Protein 3B46 (pdb70)

Solvent-accessible surface area: 30870 Å² total

Structure (mmCIF, N/CA/C/O backbone):
data_3B46
#
_entry.id   3B46
#
_cell.length_a   55.780
_cell.length_b   66.520
_cell.length_c   115.200
_cell.angle_alpha   90.00
_cell.angle_beta   90.75
_cell.angle_gamma   90.00
#
_symmetry.space_group_name_H-M   'P 1 21 1'
#
loop_
_entity.id
_entity.type
_entity.pdbx_description
1 polymer 'Aminotransferase BNA3'
2 water water
#
loop_
_atom_site.group_PDB
_atom_site.id
_atom_site.type_symbol
_atom_site.label_atom_id
_atom_site.label_alt_id
_atom_site.label_comp_id
_atom_site.label_asym_id
_atom_site.label_entity_id
_atom_site.label_seq_id
_atom_site.pdbx_PDB_ins_code
_atom_site.Cartn_x
_atom_site.Cartn_y
_atom_site.Cartn_z
_atom_site.occupancy
_atom_site.B_iso_or_equiv
_atom_site.auth_seq_id
_atom_site.auth_comp_id
_atom_site.auth_asym_id
_atom_site.auth_atom_id
_atom_site.pdbx_PDB_model_num
ATOM 1 N N . PRO A 1 21 ? 11.109 -1.504 -23.480 1.00 60.50 18 PRO A N 1
ATOM 2 C CA . PRO A 1 21 ? 10.419 -0.379 -22.806 1.00 59.83 18 PRO A CA 1
ATOM 3 C C . PRO A 1 21 ? 9.665 -0.871 -21.574 1.00 59.90 18 PRO A C 1
ATOM 4 O O . PRO A 1 21 ? 9.379 -2.063 -21.441 1.00 60.25 18 PRO A O 1
ATOM 8 N N . LYS A 1 22 ? 9.329 0.055 -20.683 1.00 58.48 19 LYS A N 1
ATOM 9 C CA . LYS A 1 22 ? 8.612 -0.285 -19.464 1.00 56.42 19 LYS A CA 1
ATOM 10 C C . LYS A 1 22 ? 7.119 -0.056 -19.640 1.00 53.66 19 LYS A C 1
ATOM 11 O O . LYS A 1 22 ? 6.567 0.941 -19.166 1.00 52.61 19 LYS A O 1
ATOM 17 N N . VAL A 1 23 ? 6.462 -0.982 -20.325 1.00 50.04 20 VAL A N 1
ATOM 18 C CA . VAL A 1 23 ? 5.038 -0.838 -20.528 1.00 46.52 20 VAL A CA 1
ATOM 19 C C . VAL A 1 23 ? 4.288 -1.366 -19.326 1.00 44.26 20 VAL A C 1
ATOM 20 O O . VAL A 1 23 ? 4.617 -2.414 -18.783 1.00 45.01 20 VAL A O 1
ATOM 24 N N . VAL A 1 24 ? 3.297 -0.616 -18.880 1.00 42.18 21 VAL A N 1
ATOM 25 C CA . VAL A 1 24 ? 2.481 -1.077 -17.774 1.00 41.84 21 VAL A CA 1
ATOM 26 C C . VAL A 1 24 ? 1.374 -1.881 -18.448 1.00 40.89 21 VAL A C 1
ATOM 27 O O . VAL A 1 24 ? 0.606 -1.327 -19.246 1.00 40.05 21 VAL A O 1
ATOM 31 N N . ALA A 1 25 ? 1.314 -3.183 -18.158 1.00 39.64 22 ALA A N 1
ATOM 32 C CA . ALA A 1 25 ? 0.285 -4.048 -18.742 1.00 39.78 22 ALA A CA 1
ATOM 33 C C . ALA A 1 25 ? -0.902 -4.126 -17.796 1.00 39.15 22 ALA A C 1
ATOM 34 O O . ALA A 1 25 ? -0.895 -3.490 -16.740 1.00 39.82 22 ALA A O 1
ATOM 36 N N . ASN A 1 26 ? -1.933 -4.876 -18.184 1.00 39.47 23 ASN A N 1
ATOM 37 C CA . ASN A 1 26 ? -3.116 -5.037 -17.344 1.00 40.38 23 ASN A CA 1
ATOM 38 C C . ASN A 1 26 ? -2.602 -5.608 -16.008 1.00 42.09 23 ASN A C 1
ATOM 39 O O . ASN A 1 26 ? -1.790 -6.555 -15.986 1.00 40.07 23 ASN A O 1
ATOM 44 N N . LYS A 1 27 ? -3.054 -5.009 -14.908 1.00 43.84 24 LYS A N 1
ATOM 45 C CA . LYS A 1 27 ? -2.651 -5.434 -13.563 1.00 45.60 24 LYS A CA 1
ATOM 46 C C . LYS A 1 27 ? -3.125 -6.844 -13.273 1.00 44.84 24 LYS A C 1
ATOM 47 O O . LYS A 1 27 ? -2.516 -7.580 -12.484 1.00 42.69 24 LYS A O 1
ATOM 53 N N . TYR A 1 28 ? -4.219 -7.221 -13.919 1.00 44.42 25 TYR A N 1
ATOM 54 C CA . TYR A 1 28 ? -4.770 -8.546 -13.725 1.00 43.91 25 TYR A CA 1
ATOM 55 C C . TYR A 1 28 ? -3.769 -9.628 -14.106 1.00 42.88 25 TYR A C 1
ATOM 56 O O . TYR A 1 28 ? -3.750 -10.686 -13.502 1.00 44.55 25 TYR A O 1
ATOM 65 N N . PHE A 1 29 ? -2.937 -9.361 -15.101 1.00 43.73 26 PHE A N 1
ATOM 66 C CA . PHE A 1 29 ? -1.930 -10.330 -15.534 1.00 45.48 26 PHE A CA 1
ATOM 67 C C . PHE A 1 29 ? -0.587 -10.170 -14.832 1.00 47.15 26 PHE A C 1
ATOM 68 O O . PHE A 1 29 ? 0.062 -11.162 -14.488 1.00 48.12 26 PHE A O 1
ATOM 76 N N . THR A 1 30 ? -0.167 -8.928 -14.611 1.00 47.85 27 THR A N 1
ATOM 77 C CA . THR A 1 30 ? 1.105 -8.680 -13.939 1.00 49.73 27 THR A CA 1
ATOM 78 C C . THR A 1 30 ? 1.074 -9.022 -12.439 1.00 51.86 27 THR A C 1
ATOM 79 O O . THR A 1 30 ? 2.099 -9.368 -11.861 1.00 52.40 27 THR A O 1
ATOM 83 N N . SER A 1 31 ? -0.096 -8.938 -11.807 1.00 53.86 28 SER A N 1
ATOM 84 C CA . SER A 1 31 ? -0.190 -9.236 -10.382 1.00 56.12 28 SER A CA 1
ATOM 85 C C . SER A 1 31 ? -0.426 -10.717 -10.065 1.00 57.90 28 SER A C 1
ATOM 86 O O . SER A 1 31 ? -0.311 -11.129 -8.912 1.00 59.37 28 SER A O 1
ATOM 89 N N . ASN A 1 32 ? -0.743 -11.515 -11.084 1.00 58.54 29 ASN A N 1
ATOM 90 C CA . ASN A 1 32 ? -0.977 -12.953 -10.912 1.00 59.26 29 ASN A CA 1
ATOM 91 C C . ASN A 1 32 ? 0.099 -13.718 -11.698 1.00 59.20 29 ASN A C 1
ATOM 92 O O . ASN A 1 32 ? -0.129 -14.190 -12.809 1.00 58.64 29 ASN A O 1
ATOM 97 N N . THR A 1 33 ? 1.271 -13.834 -11.083 1.00 59.44 30 THR A N 1
ATOM 98 C CA . THR A 1 33 ? 2.449 -14.468 -11.677 1.00 60.34 30 THR A CA 1
ATOM 99 C C . THR A 1 33 ? 2.679 -15.965 -11.393 1.00 59.27 30 THR A C 1
ATOM 100 O O . THR A 1 33 ? 3.493 -16.603 -12.063 1.00 58.19 30 THR A O 1
ATOM 104 N N . ALA A 1 34 ? 1.955 -16.518 -10.427 1.00 58.88 31 ALA A N 1
ATOM 105 C CA . ALA A 1 34 ? 2.133 -17.913 -10.041 1.00 58.18 31 ALA A CA 1
ATOM 106 C C . ALA A 1 34 ? 1.848 -18.966 -11.097 1.00 57.47 31 ALA A C 1
ATOM 107 O O . ALA A 1 34 ? 0.848 -18.914 -11.828 1.00 57.30 31 ALA A O 1
ATOM 109 N N . LYS A 1 35 ? 2.727 -19.973 -11.145 1.00 56.39 32 LYS A N 1
ATOM 110 C CA . LYS A 1 35 ? 2.526 -21.059 -12.080 1.00 56.66 32 LYS A CA 1
ATOM 111 C C . LYS A 1 35 ? 1.211 -21.720 -11.658 1.00 56.00 32 LYS A C 1
ATOM 112 O O . LYS A 1 35 ? 0.842 -21.729 -10.477 1.00 57.30 32 LYS A O 1
ATOM 118 N N . ASP A 1 36 ? 0.482 -22.238 -12.639 1.00 54.48 33 ASP A N 1
ATOM 119 C CA . ASP A 1 36 ? -0.777 -22.928 -12.388 1.00 52.71 33 ASP A CA 1
ATOM 120 C C . ASP A 1 36 ? -0.490 -24.439 -12.307 1.00 51.41 33 ASP A C 1
ATOM 121 O O . ASP A 1 36 ? 0.649 -24.877 -12.495 1.00 49.19 33 ASP A O 1
ATOM 126 N N . VAL A 1 37 ? -1.530 -25.239 -12.080 1.00 51.51 34 VAL A N 1
ATOM 127 C CA . VAL A 1 37 ? -1.339 -26.687 -11.957 1.00 51.17 34 VAL A CA 1
ATOM 128 C C . VAL A 1 37 ? -0.852 -27.421 -13.212 1.00 50.91 34 VAL A C 1
ATOM 129 O O . VAL A 1 37 ? -0.200 -28.454 -13.099 1.00 49.42 34 VAL A O 1
ATOM 133 N N . TRP A 1 38 ? -1.161 -26.908 -14.401 1.00 50.53 35 TRP A N 1
ATOM 134 C CA . TRP A 1 38 ? -0.733 -27.575 -15.630 1.00 50.97 35 TRP A CA 1
ATOM 135 C C . TRP A 1 38 ? 0.749 -27.334 -15.817 1.00 51.04 35 TRP A C 1
ATOM 136 O O . TRP A 1 38 ? 1.526 -28.252 -16.076 1.00 50.54 35 TRP A O 1
ATOM 147 N N . SER A 1 39 ? 1.128 -26.079 -15.654 1.00 51.19 36 SER A N 1
ATOM 148 C CA . SER A 1 39 ? 2.505 -25.665 -15.788 1.00 52.58 36 SER A CA 1
ATOM 149 C C . SER A 1 39 ? 3.403 -26.395 -14.791 1.00 53.12 36 SER A C 1
ATOM 150 O O . SER A 1 39 ? 4.501 -26.834 -15.136 1.00 53.10 36 SER A O 1
ATOM 153 N N . LEU A 1 40 ? 2.941 -26.514 -13.550 1.00 52.67 37 LEU A N 1
ATOM 154 C CA . LEU A 1 40 ? 3.725 -27.190 -12.522 1.00 51.88 37 LEU A CA 1
ATOM 155 C C . LEU A 1 40 ? 3.770 -28.700 -12.753 1.00 51.58 37 LEU A C 1
ATOM 156 O O . LEU A 1 40 ? 4.814 -29.339 -12.578 1.00 49.83 37 LEU A O 1
ATOM 161 N N . THR A 1 41 ? 2.627 -29.264 -13.136 1.00 50.74 38 THR A N 1
ATOM 162 C CA . THR A 1 41 ? 2.527 -30.692 -13.396 1.00 51.49 38 THR A CA 1
ATOM 163 C C . THR A 1 41 ? 3.354 -31.080 -14.624 1.00 53.27 38 THR A C 1
ATOM 164 O O . THR A 1 41 ? 3.927 -32.164 -14.669 1.00 53.43 38 THR A O 1
ATOM 168 N N . ASN A 1 42 ? 3.429 -30.195 -15.615 1.00 56.19 39 ASN A N 1
ATOM 169 C CA . ASN A 1 42 ? 4.206 -30.499 -16.812 1.00 58.27 39 ASN A CA 1
ATOM 170 C C . ASN A 1 42 ? 5.696 -30.490 -16.532 1.00 59.56 39 ASN A C 1
ATOM 171 O O . ASN A 1 42 ? 6.443 -31.263 -17.125 1.00 60.07 39 ASN A O 1
ATOM 176 N N . GLU A 1 43 ? 6.127 -29.620 -15.626 1.00 60.51 40 GLU A N 1
ATOM 177 C CA . GLU A 1 43 ? 7.536 -29.544 -15.260 1.00 62.72 40 GLU A CA 1
ATOM 178 C C . GLU A 1 43 ? 7.952 -30.812 -14.536 1.00 63.40 40 GLU A C 1
ATOM 179 O O . GLU A 1 43 ? 8.980 -31.411 -14.845 1.00 63.22 40 GLU A O 1
ATOM 185 N N . ALA A 1 44 ? 7.152 -31.214 -13.555 1.00 64.01 41 ALA A N 1
ATOM 186 C CA . ALA A 1 44 ? 7.452 -32.416 -12.793 1.00 64.58 41 ALA A CA 1
ATOM 187 C C . ALA A 1 44 ? 7.547 -33.625 -13.719 1.00 65.09 41 ALA A C 1
ATOM 188 O O . ALA A 1 44 ? 8.512 -34.395 -13.641 1.00 64.86 41 ALA A O 1
ATOM 190 N N . ALA A 1 45 ? 6.538 -33.791 -14.573 1.00 66.61 42 ALA A N 1
ATOM 191 C CA . ALA A 1 45 ? 6.504 -34.869 -15.545 1.00 67.47 42 ALA A CA 1
ATOM 192 C C . ALA A 1 45 ? 7.776 -34.785 -16.333 1.00 68.07 42 ALA A C 1
ATOM 193 O O . ALA A 1 45 ? 8.518 -35.751 -16.459 1.00 68.29 42 ALA A O 1
ATOM 195 N N . ALA A 1 46 ? 8.023 -33.569 -16.874 1.00 68.88 43 ALA A N 1
ATOM 196 C CA . ALA A 1 46 ? 9.172 -33.217 -17.718 1.00 69.79 43 ALA A CA 1
ATOM 197 C C . ALA A 1 46 ? 10.437 -33.913 -17.202 1.00 70.66 43 ALA A C 1
ATOM 198 O O . ALA A 1 46 ? 11.076 -34.735 -17.892 1.00 70.54 43 ALA A O 1
ATOM 200 N N . LYS A 1 47 ? 10.714 -33.667 -15.941 1.00 71.93 44 LYS A N 1
ATOM 201 C CA . LYS A 1 47 ? 11.884 -34.161 -15.217 1.00 73.47 44 LYS A CA 1
ATOM 202 C C . LYS A 1 47 ? 11.797 -35.622 -14.729 1.00 73.84 44 LYS A C 1
ATOM 203 O O . LYS A 1 47 ? 12.802 -36.304 -14.715 1.00 73.82 44 LYS A O 1
ATOM 209 N N . ALA A 1 48 ? 10.640 -36.082 -14.264 1.00 74.43 45 ALA A N 1
ATOM 210 C CA . ALA A 1 48 ? 10.530 -37.447 -13.751 1.00 75.43 45 ALA A CA 1
ATOM 211 C C . ALA A 1 48 ? 10.892 -38.507 -14.785 1.00 76.04 45 ALA A C 1
ATOM 212 O O . ALA A 1 48 ? 11.148 -39.666 -14.453 1.00 76.76 45 ALA A O 1
ATOM 214 N N . ALA A 1 49 ? 10.884 -38.142 -16.059 1.00 76.23 46 ALA A N 1
ATOM 215 C CA . ALA A 1 49 ? 11.220 -39.100 -17.100 1.00 76.96 46 ALA A CA 1
ATOM 216 C C . ALA A 1 49 ? 12.709 -39.280 -16.920 1.00 77.38 46 ALA A C 1
ATOM 217 O O . ALA A 1 49 ? 13.490 -38.996 -17.816 1.00 77.73 46 ALA A O 1
ATOM 219 N N . ASN A 1 50 ? 13.094 -39.764 -15.738 1.00 77.88 47 ASN A N 1
ATOM 220 C CA . ASN A 1 50 ? 14.484 -39.936 -15.352 1.00 77.84 47 ASN A CA 1
ATOM 221 C C . ASN A 1 50 ? 14.668 -40.973 -14.240 1.00 77.32 47 ASN A C 1
ATOM 222 O O . ASN A 1 50 ? 14.622 -40.644 -13.054 1.00 76.95 47 ASN A O 1
ATOM 227 N N . ASN A 1 54 ? 12.434 -44.137 -13.659 1.00 75.98 51 ASN A N 1
ATOM 228 C CA . ASN A 1 54 ? 11.458 -43.962 -14.732 1.00 76.31 51 ASN A CA 1
ATOM 229 C C . ASN A 1 54 ? 12.044 -44.238 -16.119 1.00 76.27 51 ASN A C 1
ATOM 230 O O . ASN A 1 54 ? 11.326 -44.282 -17.125 1.00 75.92 51 ASN A O 1
ATOM 235 N N . GLN A 1 55 ? 13.356 -44.389 -16.200 1.00 76.31 52 GLN A N 1
ATOM 236 C CA . GLN A 1 55 ? 13.996 -44.669 -17.480 1.00 76.95 52 GLN A CA 1
ATOM 237 C C . GLN A 1 55 ? 13.544 -46.056 -17.821 1.00 75.86 52 GLN A C 1
ATOM 238 O O . GLN A 1 55 ? 13.363 -46.862 -16.922 1.00 76.14 52 GLN A O 1
ATOM 244 N N . GLY A 1 56 ? 13.305 -46.350 -19.087 1.00 74.53 53 GLY A N 1
ATOM 245 C CA . GLY A 1 56 ? 12.837 -47.672 -19.426 1.00 72.85 53 GLY A CA 1
ATOM 246 C C . GLY A 1 56 ? 11.337 -47.718 -19.318 1.00 71.57 53 GLY A C 1
ATOM 247 O O . GLY A 1 56 ? 10.710 -48.682 -19.767 1.00 71.78 53 GLY A O 1
ATOM 248 N N . ARG A 1 57 ? 10.763 -46.665 -18.750 1.00 69.73 54 ARG A N 1
ATOM 249 C CA . ARG A 1 57 ? 9.332 -46.593 -18.573 1.00 67.90 54 ARG A CA 1
ATOM 250 C C . ARG A 1 57 ? 8.816 -45.359 -19.303 1.00 66.05 54 ARG A C 1
ATOM 251 O O . ARG A 1 57 ? 9.534 -44.374 -19.464 1.00 66.07 54 ARG A O 1
ATOM 259 N N . GLU A 1 58 ? 7.581 -45.416 -19.778 1.00 63.77 55 GLU A N 1
ATOM 260 C CA . GLU A 1 58 ? 7.003 -44.277 -20.461 1.00 61.33 55 GLU A CA 1
ATOM 261 C C . GLU A 1 58 ? 6.038 -43.680 -19.464 1.00 57.91 55 GLU A C 1
ATOM 262 O O . GLU A 1 58 ? 5.359 -44.414 -18.748 1.00 57.25 55 GLU A O 1
ATOM 268 N N . LEU A 1 59 ? 5.983 -42.361 -19.378 1.00 54.14 56 LEU A N 1
ATOM 269 C CA . LEU A 1 59 ? 5.062 -41.760 -18.436 1.00 50.63 56 LEU A CA 1
ATOM 270 C C . LEU A 1 59 ? 3.642 -42.031 -18.914 1.00 48.45 56 LEU A C 1
ATOM 271 O O . LEU A 1 59 ? 3.373 -42.023 -20.112 1.00 49.80 56 LEU A O 1
ATOM 276 N N . ILE A 1 60 ? 2.749 -42.300 -17.970 1.00 44.95 57 ILE A N 1
ATOM 277 C CA . ILE A 1 60 ? 1.344 -42.545 -18.267 1.00 42.90 57 ILE A CA 1
ATOM 278 C C . ILE A 1 60 ? 0.580 -41.317 -17.776 1.00 41.60 57 ILE A C 1
ATOM 279 O O . ILE A 1 60 ? 0.491 -41.052 -16.575 1.00 41.70 57 ILE A O 1
ATOM 284 N N . ASN A 1 61 ? 0.029 -40.569 -18.721 1.00 39.80 58 ASN A N 1
ATOM 285 C CA . ASN A 1 61 ? -0.673 -39.336 -18.412 1.00 36.80 58 ASN A CA 1
ATOM 286 C C . ASN A 1 61 ? -2.188 -39.433 -18.361 1.00 36.30 58 ASN A C 1
ATOM 287 O O . ASN A 1 61 ? -2.848 -39.580 -19.393 1.00 35.33 58 ASN A O 1
ATOM 292 N N . LEU A 1 62 ? -2.726 -39.334 -17.153 1.00 34.09 59 LEU A N 1
ATOM 293 C CA . LEU A 1 62 ? -4.164 -39.336 -16.932 1.00 33.72 59 LEU A CA 1
ATOM 294 C C . LEU A 1 62 ? -4.542 -37.944 -16.415 1.00 33.22 59 LEU A C 1
ATOM 295 O O . LEU A 1 62 ? -5.628 -37.732 -15.863 1.00 33.72 59 LEU A O 1
ATOM 300 N N . GLY A 1 63 ? -3.633 -36.994 -16.629 1.00 33.62 60 GLY A N 1
ATOM 301 C CA . GLY A 1 63 ? -3.865 -35.617 -16.224 1.00 32.87 60 GLY A CA 1
ATOM 302 C C . GLY A 1 63 ? -4.444 -34.749 -17.338 1.00 34.11 60 GLY A C 1
ATOM 303 O O . GLY A 1 63 ? -4.937 -33.649 -17.076 1.00 33.75 60 GLY A O 1
ATOM 304 N N . GLN A 1 64 ? -4.383 -35.224 -18.581 1.00 34.75 61 GLN A N 1
ATOM 305 C CA . GLN A 1 64 ? -4.909 -34.446 -19.705 1.00 37.55 61 GLN A CA 1
ATOM 306 C C . GLN A 1 64 ? -6.418 -34.600 -19.773 1.00 35.85 61 GLN A C 1
ATOM 307 O O . GLN A 1 64 ? -6.921 -35.701 -19.977 1.00 39.14 61 GLN A O 1
ATOM 313 N N . GLY A 1 65 ? -7.133 -33.496 -19.611 1.00 36.73 62 GLY A N 1
ATOM 314 C CA . GLY A 1 65 ? -8.585 -33.535 -19.646 1.00 36.73 62 GLY A CA 1
ATOM 315 C C . GLY A 1 65 ? -9.216 -33.584 -21.031 1.00 37.98 62 GLY A C 1
ATOM 316 O O . GLY A 1 65 ? -10.393 -33.242 -21.179 1.00 37.85 62 GLY A O 1
ATOM 317 N N . PHE A 1 66 ? -8.456 -34.002 -22.048 1.00 36.04 63 PHE A N 1
ATOM 318 C CA . PHE A 1 66 ? -8.994 -34.099 -23.403 1.00 35.87 63 PHE A CA 1
ATOM 319 C C . PHE A 1 66 ? -8.667 -35.451 -24.028 1.00 35.74 63 PHE A C 1
ATOM 320 O O . PHE A 1 66 ? -7.689 -36.107 -23.647 1.00 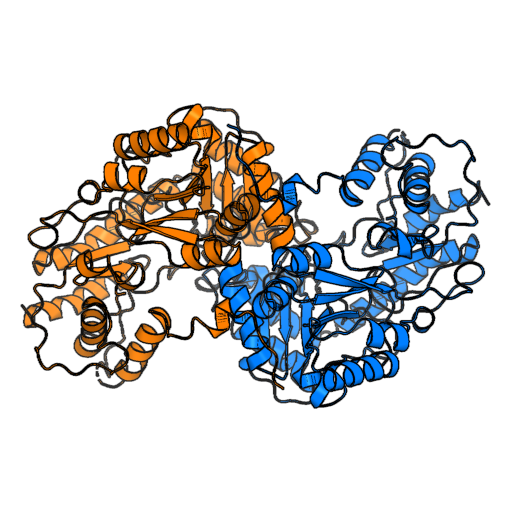32.39 63 PHE A O 1
ATOM 328 N N . PHE A 1 67 ? -9.501 -35.871 -24.977 1.00 35.06 64 PHE A N 1
ATOM 329 C CA . PHE A 1 67 ? -9.351 -37.170 -25.636 1.00 34.35 64 PHE A CA 1
ATOM 330 C C . PHE A 1 67 ? -8.005 -37.386 -26.330 1.00 36.02 64 PHE A C 1
ATOM 331 O O . PHE A 1 67 ? -7.440 -36.467 -26.933 1.00 36.04 64 PHE A O 1
ATOM 339 N N . SER A 1 68 ? -7.513 -38.619 -26.267 1.00 35.41 65 SER A N 1
ATOM 340 C CA . SER A 1 68 ? -6.240 -38.957 -26.887 1.00 37.53 65 SER A CA 1
ATOM 341 C C . SER A 1 68 ? -6.468 -39.520 -28.292 1.00 38.42 65 SER A C 1
ATOM 342 O O . SER A 1 68 ? -5.521 -39.690 -29.068 1.00 40.64 65 SER A O 1
ATOM 345 N N . TYR A 1 69 ? -7.733 -39.784 -28.620 1.00 37.31 66 TYR A N 1
ATOM 346 C CA . TYR A 1 69 ? -8.090 -40.349 -29.914 1.00 36.82 66 TYR A CA 1
ATOM 347 C C . TYR A 1 69 ? -8.851 -39.380 -30.830 1.00 37.70 66 TYR A C 1
ATOM 348 O O . TYR A 1 69 ? -9.122 -38.237 -30.453 1.00 37.06 66 TYR A O 1
ATOM 357 N N . SER A 1 70 ? -9.178 -39.846 -32.037 1.00 36.56 67 SER A N 1
ATOM 358 C CA . SER A 1 70 ? -9.886 -39.031 -33.038 1.00 36.52 67 SER A CA 1
ATOM 359 C C . SER A 1 70 ? -11.412 -38.947 -32.891 1.00 34.22 67 SER A C 1
ATOM 360 O O . SER A 1 70 ? -12.042 -39.817 -32.302 1.00 34.57 67 SER A O 1
ATOM 363 N N . PRO A 1 71 ? -12.018 -37.868 -33.408 1.00 33.67 68 PRO A N 1
ATOM 364 C CA . PRO A 1 71 ? -13.485 -37.725 -33.326 1.00 32.50 68 PRO A CA 1
ATOM 365 C C . PRO A 1 71 ? -14.079 -38.889 -34.136 1.00 31.99 68 PRO A C 1
ATOM 366 O O . PRO A 1 71 ? -13.359 -39.546 -34.885 1.00 29.81 68 PRO A O 1
ATOM 370 N N . PRO A 1 72 ? -15.378 -39.192 -33.972 1.00 33.09 69 PRO A N 1
ATOM 371 C CA . PRO A 1 72 ? -15.890 -40.301 -34.788 1.00 34.02 69 PRO A CA 1
ATOM 372 C C . PRO A 1 72 ? -15.712 -39.973 -36.272 1.00 33.79 69 PRO A C 1
ATOM 373 O O . PRO A 1 72 ? -15.827 -38.818 -36.699 1.00 32.22 69 PRO A O 1
ATOM 377 N N . GLN A 1 73 ? -15.437 -40.992 -37.066 1.00 34.75 70 GLN A N 1
ATOM 378 C CA . GLN A 1 73 ? -15.213 -40.776 -38.479 1.00 35.92 70 GLN A CA 1
ATOM 379 C C . GLN A 1 73 ? -16.332 -39.976 -39.182 1.00 35.83 70 GLN A C 1
ATOM 380 O O . GLN A 1 73 ? -16.058 -39.184 -40.083 1.00 34.24 70 GLN A O 1
ATOM 386 N N . PHE A 1 74 ? -17.583 -40.143 -38.773 1.00 33.76 71 PHE A N 1
ATOM 387 C CA . PHE A 1 74 ? -18.627 -39.387 -39.454 1.00 35.51 71 PHE A CA 1
ATOM 388 C C . PHE A 1 74 ? -18.431 -37.887 -39.270 1.00 34.58 71 PHE A C 1
ATOM 389 O O . PHE A 1 74 ? -18.753 -37.090 -40.165 1.00 35.02 71 PHE A O 1
ATOM 397 N N . ALA A 1 75 ? -17.892 -37.506 -38.114 1.00 34.42 72 ALA A N 1
ATOM 398 C CA . ALA A 1 75 ? -17.617 -36.099 -37.814 1.00 33.88 72 ALA A CA 1
ATOM 399 C C . ALA A 1 75 ? -16.530 -35.593 -38.737 1.00 32.56 72 ALA A C 1
ATOM 400 O O . ALA A 1 75 ? -16.621 -34.509 -39.316 1.00 31.44 72 ALA A O 1
ATOM 402 N N . ILE A 1 76 ? -15.476 -36.386 -38.865 1.00 33.34 73 ILE A N 1
ATOM 403 C CA . ILE A 1 76 ? -14.367 -35.997 -39.720 1.00 32.85 73 ILE A CA 1
ATOM 404 C C . ILE A 1 76 ? -14.831 -35.812 -41.167 1.00 32.44 73 ILE A C 1
ATOM 405 O O . ILE A 1 76 ? -14.468 -34.835 -41.829 1.00 32.29 73 ILE A O 1
ATOM 410 N N . LYS A 1 77 ? -15.633 -36.754 -41.657 1.00 33.58 74 LYS A N 1
ATOM 411 C CA . LYS A 1 77 ? -16.116 -36.672 -43.029 1.00 33.15 74 LYS A CA 1
ATOM 412 C C . LYS A 1 77 ? -16.990 -35.439 -43.272 1.00 31.39 74 LYS A C 1
ATOM 413 O O . LYS A 1 77 ? -16.847 -34.785 -44.285 1.00 31.67 74 LYS A O 1
ATOM 419 N N . GLU A 1 78 ? -17.887 -35.116 -42.345 1.00 32.50 75 GLU A N 1
ATOM 420 C CA . GLU A 1 78 ? -18.727 -33.926 -42.498 1.00 31.79 75 GLU A CA 1
ATOM 421 C C . GLU A 1 78 ? -17.868 -32.654 -42.584 1.00 33.11 75 GLU A C 1
ATOM 422 O O . GLU A 1 78 ? -18.185 -31.728 -43.334 1.00 32.68 75 GLU A O 1
ATOM 428 N N . ALA A 1 79 ? -16.780 -32.606 -41.816 1.00 30.80 76 ALA A N 1
ATOM 429 C CA . ALA A 1 79 ? -15.904 -31.438 -41.840 1.00 31.83 76 ALA A CA 1
ATOM 430 C C . ALA A 1 79 ? -15.169 -31.334 -43.190 1.00 33.20 76 ALA A C 1
ATOM 431 O O . ALA A 1 79 ? -15.020 -30.238 -43.753 1.00 33.92 76 ALA A O 1
ATOM 433 N N . GLN A 1 80 ? -14.712 -32.467 -43.721 1.00 33.65 77 GLN A N 1
ATOM 434 C CA . GLN A 1 80 ? -14.037 -32.447 -45.015 1.00 35.11 77 GLN A CA 1
ATOM 435 C C . GLN A 1 80 ? -15.015 -32.020 -46.139 1.00 34.25 77 GLN A C 1
ATOM 436 O O . GLN A 1 80 ? -14.635 -31.281 -47.040 1.00 34.24 77 GLN A O 1
ATOM 442 N N . LYS A 1 81 ? -16.264 -32.479 -46.072 1.00 33.74 78 LYS A N 1
ATOM 443 C CA . LYS A 1 81 ? -17.278 -32.103 -47.060 1.00 35.55 78 LYS A CA 1
ATOM 444 C C . LYS A 1 81 ? -17.550 -30.615 -46.987 1.00 34.20 78 LYS A C 1
ATOM 445 O O . LYS A 1 81 ? -17.573 -29.921 -48.002 1.00 34.24 78 LYS A O 1
ATOM 451 N N . ALA A 1 82 ? -17.757 -30.137 -45.766 1.00 34.97 79 ALA A N 1
ATOM 452 C CA . ALA A 1 82 ? -18.050 -28.736 -45.525 1.00 32.98 79 ALA A CA 1
ATOM 453 C C . ALA A 1 82 ? -17.022 -27.813 -46.174 1.00 32.74 79 ALA A C 1
ATOM 454 O O . ALA A 1 82 ? -17.373 -26.758 -46.717 1.00 29.87 79 ALA A O 1
ATOM 456 N N . LEU A 1 83 ? -15.755 -28.212 -46.139 1.00 33.04 80 LEU A N 1
ATOM 457 C CA . LEU A 1 83 ? -14.696 -27.388 -46.726 1.00 33.43 80 LEU A CA 1
ATOM 458 C C . LEU A 1 83 ? -14.816 -27.275 -48.230 1.00 34.09 80 LEU A C 1
ATOM 459 O O . LEU A 1 83 ? -14.233 -26.390 -48.823 1.00 35.26 80 LEU A O 1
ATOM 464 N N . ASP A 1 84 ? -15.562 -28.181 -48.852 1.00 36.84 81 ASP A N 1
ATOM 465 C CA . ASP A 1 84 ? -15.720 -28.145 -50.304 1.00 39.05 81 ASP A CA 1
ATOM 466 C C . ASP A 1 84 ? -16.792 -27.156 -50.734 1.00 39.61 81 ASP A C 1
ATOM 467 O O . ASP A 1 84 ? -16.981 -26.929 -51.926 1.00 39.81 81 ASP A O 1
ATOM 472 N N . ILE A 1 85 ? -17.492 -26.573 -49.767 1.00 39.91 82 ILE A N 1
ATOM 473 C CA . ILE A 1 85 ? -18.544 -25.601 -50.068 1.00 39.17 82 ILE A CA 1
ATOM 474 C C . ILE A 1 85 ? -17.952 -24.200 -49.912 1.00 37.91 82 ILE A C 1
ATOM 475 O O . ILE A 1 85 ? -17.776 -23.706 -48.811 1.00 36.60 82 ILE A O 1
ATOM 480 N N . PRO A 1 86 ? -17.652 -23.539 -51.034 1.00 39.87 83 PRO A N 1
ATOM 481 C CA . PRO A 1 86 ? -17.064 -22.194 -51.079 1.00 39.10 83 PRO A CA 1
ATOM 482 C C . PRO A 1 86 ? -17.375 -21.230 -49.920 1.00 39.35 83 PRO A C 1
ATOM 483 O O . PRO A 1 86 ? -16.482 -20.870 -49.154 1.00 36.95 83 PRO A O 1
ATOM 487 N N . MET A 1 87 ? -18.640 -20.828 -49.795 1.00 38.36 84 MET A N 1
ATOM 488 C CA . MET A 1 87 ? -19.045 -19.864 -48.771 1.00 37.69 84 MET A CA 1
ATOM 489 C C . MET A 1 87 ? -18.992 -20.384 -47.356 1.00 35.16 84 MET A C 1
ATOM 490 O O . MET A 1 87 ? -19.027 -19.614 -46.405 1.00 32.89 84 MET A O 1
ATOM 495 N N . VAL A 1 88 ? -18.942 -21.697 -47.213 1.00 33.90 85 VAL A N 1
ATOM 496 C CA . VAL A 1 88 ? -18.847 -22.258 -45.892 1.00 33.00 85 VAL A CA 1
ATOM 497 C C . VAL A 1 88 ? -17.450 -21.916 -45.346 1.00 31.76 85 VAL A C 1
ATOM 498 O O . VAL A 1 88 ? -17.190 -22.075 -44.176 1.00 29.79 85 VAL A O 1
ATOM 502 N N . ASN A 1 89 ? -16.569 -21.420 -46.206 1.00 30.74 86 ASN A N 1
ATOM 503 C CA . ASN A 1 89 ? -15.235 -21.039 -45.765 1.00 31.77 86 ASN A CA 1
ATOM 504 C C . ASN A 1 89 ? -15.191 -19.560 -45.406 1.00 31.58 86 ASN A C 1
ATOM 505 O O . ASN A 1 89 ? -14.137 -19.045 -45.028 1.00 31.80 86 ASN A O 1
ATOM 510 N N . GLN A 1 90 ? -16.324 -18.870 -45.545 1.00 26.57 87 GLN A N 1
ATOM 511 C CA . GLN A 1 90 ? -16.371 -17.449 -45.200 1.00 27.41 87 GLN A CA 1
ATOM 512 C C . GLN A 1 90 ? -17.157 -17.219 -43.899 1.00 27.59 87 GLN A C 1
ATOM 513 O O . GLN A 1 90 ? -17.781 -18.140 -43.367 1.00 27.70 87 GLN A O 1
ATOM 519 N N . TYR A 1 91 ? -17.077 -15.997 -43.381 1.00 28.48 88 TYR A N 1
ATOM 520 C CA . TYR A 1 91 ? -17.737 -15.593 -42.140 1.00 30.25 88 TYR A CA 1
ATOM 521 C C . TYR A 1 91 ? -19.156 -16.126 -42.057 1.00 30.78 88 TYR A C 1
ATOM 522 O O . TYR A 1 91 ? -19.902 -16.046 -43.027 1.00 30.11 88 TYR A O 1
ATOM 531 N N . SER A 1 92 ? -19.523 -16.653 -40.897 1.00 30.05 89 SER A N 1
ATOM 532 C CA . SER A 1 92 ? -20.894 -17.111 -40.693 1.00 30.32 89 SER A CA 1
ATOM 533 C C . SER A 1 92 ? -21.648 -15.941 -40.040 1.00 31.89 89 SER A C 1
ATOM 534 O O . SER A 1 92 ? -21.016 -14.953 -39.595 1.00 29.41 89 SER A O 1
ATOM 537 N N . PRO A 1 93 ? -23.006 -16.003 -40.012 1.00 32.10 90 PRO A N 1
ATOM 538 C CA . PRO A 1 93 ? -23.783 -14.932 -39.383 1.00 32.33 90 PRO A CA 1
ATOM 539 C C . PRO A 1 93 ? -23.290 -14.937 -37.937 1.00 31.69 90 PRO A C 1
ATOM 540 O O . PRO A 1 93 ? -22.951 -15.991 -37.411 1.00 32.33 90 PRO A O 1
ATOM 544 N N . THR A 1 94 ? -23.250 -13.777 -37.289 1.00 32.86 91 THR A N 1
ATOM 545 C CA . THR A 1 94 ? -22.704 -13.704 -35.931 1.00 31.32 91 THR A CA 1
ATOM 546 C C . THR A 1 94 ? -23.251 -14.666 -34.881 1.00 33.09 91 THR A C 1
ATOM 547 O O . THR A 1 94 ? -22.480 -15.188 -34.045 1.00 29.91 91 THR A O 1
ATOM 551 N N . ARG A 1 95 ? -24.559 -14.932 -34.923 1.00 30.71 92 ARG A N 1
ATOM 552 C CA . ARG A 1 95 ? -25.156 -15.844 -33.971 1.00 30.16 92 ARG A CA 1
ATOM 553 C C . ARG A 1 95 ? -25.021 -17.302 -34.407 1.00 29.15 92 ARG A C 1
ATOM 554 O O . ARG A 1 95 ? -25.434 -18.204 -33.682 1.00 27.95 92 ARG A O 1
ATOM 562 N N . GLY A 1 96 ? -24.455 -17.540 -35.588 1.00 30.09 93 GLY A N 1
ATOM 563 C CA . GLY A 1 96 ? -24.283 -18.906 -36.034 1.00 30.83 93 GLY A CA 1
ATOM 564 C C . GLY A 1 96 ? -24.836 -19.208 -37.412 1.00 32.87 93 GLY A C 1
ATOM 565 O O . GLY A 1 96 ? -25.598 -18.417 -37.981 1.00 33.04 93 GLY A O 1
ATOM 566 N N . ARG A 1 97 ? -24.441 -20.350 -37.966 1.00 31.39 94 ARG A N 1
ATOM 567 C CA . ARG A 1 97 ? -24.937 -20.755 -39.263 1.00 31.69 94 ARG A CA 1
ATOM 568 C C . ARG A 1 97 ? -26.350 -21.295 -39.059 1.00 32.51 94 ARG A C 1
ATOM 569 O O . ARG A 1 97 ? -26.604 -22.053 -38.135 1.00 31.42 94 ARG A O 1
ATOM 577 N N . PRO A 1 98 ? -27.289 -20.897 -39.917 1.00 34.16 95 PRO A N 1
ATOM 578 C CA . PRO A 1 98 ? -28.665 -21.400 -39.760 1.00 35.55 95 PRO A CA 1
ATOM 579 C C . PRO A 1 98 ? -28.686 -22.932 -39.670 1.00 35.47 95 PRO A C 1
ATOM 580 O O . PRO A 1 98 ? -29.409 -23.505 -38.860 1.00 36.29 95 PRO A O 1
ATOM 584 N N . SER A 1 99 ? -27.861 -23.592 -40.477 1.00 35.84 96 SER A N 1
ATOM 585 C CA . SER A 1 99 ? -27.822 -25.048 -40.460 1.00 36.40 96 SER A CA 1
ATOM 586 C C . SER A 1 99 ? -27.539 -25.593 -39.070 1.00 37.36 96 SER A C 1
ATOM 587 O O . SER A 1 99 ? -28.155 -26.574 -38.646 1.00 35.51 96 SER A O 1
ATOM 590 N N . LEU A 1 100 ? -26.594 -24.978 -38.353 1.00 36.81 97 LEU A N 1
ATOM 591 C CA . LEU A 1 100 ? -26.272 -25.461 -37.017 1.00 35.14 97 LEU A CA 1
ATOM 592 C C . LEU A 1 100 ? -27.341 -25.054 -36.007 1.00 34.11 97 LEU A C 1
ATOM 593 O O . LEU A 1 100 ? -27.670 -25.823 -35.110 1.00 32.87 97 LEU A O 1
ATOM 598 N N . ILE A 1 101 ? -27.857 -23.836 -36.132 1.00 36.41 98 ILE A N 1
ATOM 599 C CA . ILE A 1 101 ? -28.903 -23.383 -35.225 1.00 36.40 98 ILE A CA 1
ATOM 600 C C . ILE A 1 101 ? -30.108 -24.303 -35.434 1.00 37.26 98 ILE A C 1
ATOM 601 O O . ILE A 1 101 ? -30.835 -24.599 -34.485 1.00 36.96 98 ILE A O 1
ATOM 606 N N . ASN A 1 102 ? -30.308 -24.755 -36.669 1.00 37.69 99 ASN A N 1
ATOM 607 C CA . ASN A 1 102 ? -31.414 -25.664 -36.957 1.00 39.17 99 ASN A CA 1
ATOM 608 C C . ASN A 1 102 ? -31.184 -27.066 -36.411 1.00 39.84 99 ASN A C 1
ATOM 609 O O . ASN A 1 102 ? -32.116 -27.700 -35.906 1.00 37.54 99 ASN A O 1
ATOM 614 N N . SER A 1 103 ? -29.949 -27.560 -36.483 1.00 37.83 100 SER A N 1
ATOM 615 C CA . SER A 1 103 ? -29.691 -28.892 -35.936 1.00 37.44 100 SER A CA 1
ATOM 616 C C . SER A 1 103 ? -29.859 -28.842 -34.421 1.00 35.95 100 SER A C 1
ATOM 617 O O . SER A 1 103 ? -30.248 -29.829 -33.801 1.00 37.80 100 SER A O 1
ATOM 620 N N . LEU A 1 104 ? -29.547 -27.703 -33.813 1.00 34.67 101 LEU A N 1
ATOM 621 C CA . LEU A 1 104 ? -29.689 -27.588 -32.365 1.00 33.97 101 LEU A CA 1
ATOM 622 C C . LEU A 1 104 ? -31.173 -27.444 -32.007 1.00 35.30 101 LEU A C 1
ATOM 623 O O . LEU A 1 104 ? -31.626 -28.004 -31.022 1.00 34.64 101 LEU A O 1
ATOM 628 N N . ILE A 1 105 ? -31.920 -26.692 -32.802 1.00 36.97 102 ILE A N 1
ATOM 629 C CA . ILE A 1 105 ? -33.360 -26.537 -32.537 1.00 40.85 102 ILE A CA 1
ATOM 630 C C . ILE A 1 105 ? -33.992 -27.929 -32.540 1.00 41.04 102 ILE A C 1
ATOM 631 O O . ILE A 1 105 ? -34.697 -28.307 -31.606 1.00 41.76 102 ILE A O 1
ATOM 636 N N . LYS A 1 106 ? -33.672 -28.704 -33.571 1.00 43.62 103 LYS A N 1
ATOM 637 C CA . LYS A 1 106 ? -34.180 -30.067 -33.724 1.00 45.34 103 LYS A CA 1
ATOM 638 C C . LYS A 1 106 ? -33.808 -30.945 -32.536 1.00 46.65 103 LYS A C 1
ATOM 639 O O . LYS A 1 106 ? -34.662 -31.649 -31.976 1.00 46.70 103 LYS A O 1
ATOM 645 N N . LEU A 1 107 ? -32.536 -30.881 -32.143 1.00 44.94 104 LEU A N 1
ATOM 646 C CA . LEU A 1 107 ? -32.018 -31.667 -31.029 1.00 45.22 104 LEU A CA 1
ATOM 647 C C . LEU A 1 107 ? -32.561 -31.303 -29.646 1.00 44.95 104 LEU A C 1
ATOM 648 O O . LEU A 1 107 ? -32.866 -32.190 -28.856 1.00 44.44 104 LEU A O 1
ATOM 653 N N . TYR A 1 108 ? -32.667 -30.011 -29.342 1.00 44.61 105 TYR A N 1
ATOM 654 C CA . TYR A 1 108 ? -33.131 -29.611 -28.019 1.00 46.91 105 TYR A CA 1
ATOM 655 C C . TYR A 1 108 ? -34.630 -29.365 -27.852 1.00 48.42 105 TYR A C 1
ATOM 656 O O . TYR A 1 108 ? -35.117 -29.344 -26.723 1.00 48.81 105 TYR A O 1
ATOM 665 N N . SER A 1 109 ? -35.361 -29.170 -28.941 1.00 49.67 106 SER A N 1
ATOM 666 C CA . SER A 1 109 ? -36.793 -28.923 -28.795 1.00 53.26 106 SER A CA 1
ATOM 667 C C . SER A 1 109 ? -37.510 -30.023 -28.012 1.00 54.90 106 SER A C 1
ATOM 668 O O . SER A 1 109 ? -38.359 -29.724 -27.178 1.00 57.22 106 SER A O 1
ATOM 671 N N . PRO A 1 110 ? -37.191 -31.308 -28.271 1.00 56.33 107 PRO A N 1
ATOM 672 C CA . PRO A 1 110 ? -37.846 -32.403 -27.536 1.00 56.91 107 PRO A CA 1
ATOM 673 C C . PRO A 1 110 ? -37.481 -32.387 -26.044 1.00 57.99 107 PRO A C 1
ATOM 674 O O . PRO A 1 110 ? -38.320 -32.654 -25.175 1.00 57.75 107 PRO A O 1
ATOM 678 N N . ILE A 1 111 ? -36.218 -32.066 -25.772 1.00 57.82 108 ILE A N 1
ATOM 679 C CA . ILE A 1 111 ? -35.661 -31.993 -24.420 1.00 58.24 108 ILE A CA 1
ATOM 680 C C . ILE A 1 111 ? -36.326 -30.889 -23.607 1.00 57.95 108 ILE A C 1
ATOM 681 O O . ILE A 1 111 ? -36.719 -31.089 -22.454 1.00 57.41 108 ILE A O 1
ATOM 686 N N . TYR A 1 112 ? -36.381 -29.699 -24.187 1.00 58.06 109 TYR A N 1
ATOM 687 C CA . TYR A 1 112 ? -37.093 -28.605 -23.559 1.00 59.03 109 TYR A CA 1
ATOM 688 C C . TYR A 1 112 ? -38.433 -29.049 -24.114 1.00 61.63 109 TYR A C 1
ATOM 689 O O . TYR A 1 112 ? -38.471 -29.950 -24.952 1.00 62.70 109 TYR A O 1
ATOM 698 N N . ASN A 1 113 ? -39.540 -28.488 -23.672 1.00 63.07 110 ASN A N 1
ATOM 699 C CA . ASN A 1 113 ? -40.771 -28.939 -24.291 1.00 64.75 110 ASN A CA 1
ATOM 700 C C . ASN A 1 113 ? -41.343 -27.735 -24.995 1.00 64.84 110 ASN A C 1
ATOM 701 O O . ASN A 1 113 ? -42.503 -27.374 -24.814 1.00 65.50 110 ASN A O 1
ATOM 706 N N . THR A 1 114 ? -40.486 -27.134 -25.820 1.00 63.48 111 THR A N 1
ATOM 707 C CA . THR A 1 114 ? -40.800 -25.930 -26.569 1.00 62.46 111 THR A CA 1
ATOM 708 C C . THR A 1 114 ? -40.375 -26.016 -28.026 1.00 61.60 111 THR A C 1
ATOM 709 O O . THR A 1 114 ? -39.373 -26.647 -28.363 1.00 61.73 111 THR A O 1
ATOM 713 N N . GLU A 1 115 ? -41.143 -25.376 -28.894 1.00 60.71 112 GLU A N 1
ATOM 714 C CA . GLU A 1 115 ? -40.796 -25.337 -30.301 1.00 59.92 112 GLU A CA 1
ATOM 715 C C . GLU A 1 115 ? -39.780 -24.192 -30.413 1.00 57.77 112 GLU A C 1
ATOM 716 O O . GLU A 1 115 ? -40.106 -23.090 -30.868 1.00 56.71 112 GLU A O 1
ATOM 722 N N . LEU A 1 116 ? -38.556 -24.465 -29.957 1.00 54.02 113 LEU A N 1
ATOM 723 C CA . LEU A 1 116 ? -37.463 -23.494 -29.975 1.00 48.83 113 LEU A CA 1
ATOM 724 C C . LEU A 1 116 ? -37.242 -22.849 -31.331 1.00 45.40 113 LEU A C 1
ATOM 725 O O . LEU A 1 116 ? -37.391 -23.482 -32.371 1.00 45.18 113 LEU A O 1
ATOM 730 N N . LYS A 1 117 ? -36.887 -21.573 -31.301 1.00 44.23 114 LYS A N 1
ATOM 731 C CA . LYS A 1 117 ? -36.619 -20.804 -32.504 1.00 44.25 114 LYS A CA 1
ATOM 732 C C . LYS A 1 117 ? -35.165 -20.322 -32.464 1.00 42.45 114 LYS A C 1
ATOM 733 O O . LYS A 1 117 ? -34.465 -20.557 -31.483 1.00 40.61 114 LYS A O 1
ATOM 739 N N . ALA A 1 118 ? -34.742 -19.633 -33.522 1.00 41.45 115 ALA A N 1
ATOM 740 C CA . ALA A 1 118 ? -33.374 -19.117 -33.642 1.00 41.89 115 ALA A CA 1
ATOM 741 C C . ALA A 1 118 ? -33.029 -18.212 -32.478 1.00 41.90 115 ALA A C 1
ATOM 742 O O . ALA A 1 118 ? -31.892 -18.203 -31.999 1.00 42.76 115 ALA A O 1
ATOM 744 N N . GLU A 1 119 ? -34.023 -17.460 -32.015 1.00 40.63 116 GLU A N 1
ATOM 745 C CA . GLU A 1 119 ? -33.851 -16.537 -30.902 1.00 37.69 116 GLU A CA 1
ATOM 746 C C . GLU A 1 119 ? -33.516 -17.229 -29.600 1.00 34.73 116 GLU A C 1
ATOM 747 O O . GLU A 1 119 ? -33.097 -16.574 -28.645 1.00 34.65 116 GLU A O 1
ATOM 753 N N . ASN A 1 120 ? -33.735 -18.532 -29.524 1.00 33.21 117 ASN A N 1
ATOM 754 C CA . ASN A 1 120 ? -33.400 -19.248 -28.297 1.00 33.32 117 ASN A CA 1
ATOM 755 C C . ASN A 1 120 ? -32.032 -19.935 -28.385 1.00 33.24 117 ASN A C 1
ATOM 756 O O . ASN A 1 120 ? -31.618 -20.624 -27.448 1.00 33.00 117 ASN A O 1
ATOM 761 N N . VAL A 1 121 ? -31.346 -19.753 -29.507 1.00 34.45 118 VAL A N 1
ATOM 762 C CA . VAL A 1 121 ? -30.043 -20.400 -29.701 1.00 34.51 118 VAL A CA 1
ATOM 763 C C . VAL A 1 121 ? -28.964 -19.450 -30.182 1.00 32.91 118 VAL A C 1
ATOM 764 O O . VAL A 1 121 ? -29.231 -18.500 -30.906 1.00 31.42 118 VAL A O 1
ATOM 768 N N . THR A 1 122 ? -27.727 -19.706 -29.767 1.00 31.23 119 THR A N 1
ATOM 769 C CA . THR A 1 122 ? -26.630 -18.879 -30.225 1.00 28.73 119 THR A CA 1
ATOM 770 C C . THR A 1 122 ? -25.366 -19.740 -30.130 1.00 29.48 119 THR A C 1
ATOM 771 O O . THR A 1 122 ? -25.139 -20.438 -29.139 1.00 30.13 119 THR A O 1
ATOM 775 N N . VAL A 1 123 ? -24.597 -19.692 -31.198 1.00 28.16 120 VAL A N 1
ATOM 776 C CA . VAL A 1 123 ? -23.369 -20.473 -31.351 1.00 26.94 120 VAL A CA 1
ATOM 777 C C . VAL A 1 123 ? -22.154 -19.657 -30.910 1.00 24.27 120 VAL A C 1
ATOM 778 O O . VAL A 1 123 ? -22.016 -18.493 -31.266 1.00 25.37 120 VAL A O 1
ATOM 782 N N . THR A 1 124 ? -21.270 -20.282 -30.144 1.00 26.26 121 THR A N 1
ATOM 783 C CA . THR A 1 124 ? -20.084 -19.593 -29.664 1.00 25.16 121 THR A CA 1
ATOM 784 C C . THR A 1 124 ? -18.817 -20.396 -30.005 1.00 24.02 121 THR A C 1
ATOM 785 O O . THR A 1 124 ? -18.893 -21.548 -30.396 1.00 23.60 121 THR A O 1
ATOM 789 N N . THR A 1 125 ? -17.659 -19.775 -29.842 1.00 25.07 122 THR A N 1
ATOM 790 C CA . THR A 1 125 ? -16.409 -20.444 -30.183 1.00 23.18 122 THR A CA 1
ATOM 791 C C . THR A 1 125 ? -15.948 -21.299 -29.029 1.00 25.36 122 THR A C 1
ATOM 792 O O . THR A 1 125 ? -14.972 -20.999 -28.338 1.00 24.73 122 THR A O 1
ATOM 796 N N . GLY A 1 126 ? -16.707 -22.369 -28.822 1.00 24.32 123 GLY A N 1
ATOM 797 C CA . GLY A 1 126 ? -16.455 -23.287 -27.738 1.00 25.13 123 GLY A CA 1
ATOM 798 C C . GLY A 1 126 ? -17.309 -22.884 -26.551 1.00 28.37 123 GLY A C 1
ATOM 799 O O . GLY A 1 126 ? -17.826 -21.763 -26.490 1.00 27.43 123 GLY A O 1
ATOM 800 N N . ALA A 1 127 ? -17.444 -23.798 -25.600 1.00 27.57 124 ALA A N 1
ATOM 801 C CA . ALA A 1 127 ? -18.214 -23.533 -24.393 1.00 29.19 124 ALA A CA 1
ATOM 802 C C . ALA A 1 127 ? -17.544 -22.470 -23.512 1.00 30.41 124 ALA A C 1
ATOM 803 O O . ALA A 1 127 ? -18.239 -21.635 -22.923 1.00 30.61 124 ALA A O 1
ATOM 805 N N . ASN A 1 128 ? -16.202 -22.486 -23.422 1.00 27.87 125 ASN A N 1
ATOM 806 C CA . ASN A 1 128 ? -15.521 -21.513 -22.586 1.00 26.63 125 ASN A CA 1
ATOM 807 C C . ASN A 1 128 ? -15.759 -20.088 -23.018 1.00 27.33 125 ASN A C 1
ATOM 808 O O . ASN A 1 128 ? -16.077 -19.221 -22.179 1.00 27.33 125 ASN A O 1
ATOM 813 N N . GLU A 1 129 ? -15.619 -19.809 -24.314 1.00 25.45 126 GLU A N 1
ATOM 814 C CA . GLU A 1 129 ? -15.864 -18.442 -24.737 1.00 25.66 126 GLU A CA 1
ATOM 815 C C . GLU A 1 129 ? -17.403 -18.163 -24.749 1.00 24.61 126 GLU A C 1
ATOM 816 O O . GLU A 1 129 ? -17.834 -17.015 -24.744 1.00 23.13 126 GLU A O 1
ATOM 822 N N . GLY A 1 130 ? -18.203 -19.216 -24.765 1.00 26.75 127 GLY A N 1
ATOM 823 C CA . GLY A 1 130 ? -19.644 -19.037 -24.713 1.00 28.65 127 GLY A CA 1
ATOM 824 C C . GLY A 1 130 ? -20.021 -18.576 -23.312 1.00 29.87 127 GLY A C 1
ATOM 825 O O . GLY A 1 130 ? -20.924 -17.757 -23.146 1.00 30.55 127 GLY A O 1
ATOM 826 N N . ILE A 1 131 ? -19.335 -19.117 -22.299 1.00 30.16 128 ILE A N 1
ATOM 827 C CA . ILE A 1 131 ? -19.573 -18.745 -20.904 1.00 30.36 128 ILE A CA 1
ATOM 828 C C . ILE A 1 131 ? -19.084 -17.327 -20.666 1.00 31.16 128 ILE A C 1
ATOM 829 O O . ILE A 1 131 ? -19.745 -16.522 -19.990 1.00 28.42 128 ILE A O 1
ATOM 834 N N . LEU A 1 132 ? -17.924 -17.015 -21.241 1.00 27.61 129 LEU A N 1
ATOM 835 C CA . LEU A 1 132 ? -17.354 -15.684 -21.126 1.00 29.47 129 LEU A CA 1
ATOM 836 C C . LEU A 1 132 ? -18.320 -14.688 -21.777 1.00 28.99 129 LEU A C 1
ATOM 837 O O . LEU A 1 132 ? -18.477 -13.577 -21.282 1.00 30.84 129 LEU A O 1
ATOM 842 N N . SER A 1 133 ? -18.948 -15.085 -22.884 1.00 30.08 130 SER A N 1
ATOM 843 C CA . SER A 1 133 ? -19.901 -14.223 -23.586 1.00 31.78 130 SER A CA 1
ATOM 844 C C . SER A 1 133 ? -21.129 -13.978 -22.709 1.00 32.15 130 SER A C 1
ATOM 845 O O . SER A 1 133 ? -21.718 -12.895 -22.731 1.00 33.30 130 SER A O 1
ATOM 848 N N . CYS A 1 134 ? -21.506 -14.989 -21.937 1.00 31.11 131 CYS A N 1
ATOM 849 C CA . CYS A 1 134 ? -22.635 -14.854 -21.022 1.00 34.63 131 CYS A CA 1
ATOM 850 C C . CYS A 1 134 ? -22.284 -13.857 -19.922 1.00 34.36 131 CYS A C 1
ATOM 851 O O . CYS A 1 134 ? -23.069 -12.955 -19.617 1.00 34.92 131 CYS A O 1
ATOM 854 N N . LEU A 1 135 ? -21.085 -14.002 -19.364 1.00 33.49 132 LEU A N 1
ATOM 855 C CA . LEU A 1 135 ? -20.625 -13.131 -18.302 1.00 34.62 132 LEU A CA 1
ATOM 856 C C . LEU A 1 135 ? -20.438 -11.685 -18.744 1.00 34.05 132 LEU A C 1
ATOM 857 O O . LEU A 1 135 ? -20.781 -10.749 -18.012 1.00 33.55 132 LEU A O 1
ATOM 862 N N . MET A 1 136 ? -19.912 -11.497 -19.947 1.00 33.76 133 MET A N 1
ATOM 863 C CA . MET A 1 136 ? -19.678 -10.155 -20.459 1.00 34.41 133 MET A CA 1
ATOM 864 C C . MET A 1 136 ? -20.961 -9.419 -20.806 1.00 35.82 133 MET A C 1
ATOM 865 O O . MET A 1 136 ? -21.047 -8.204 -20.656 1.00 35.91 133 MET A O 1
ATOM 870 N N . GLY A 1 137 ? -21.958 -10.154 -21.281 1.00 35.78 134 GLY A N 1
ATOM 871 C CA . GLY A 1 137 ? -23.209 -9.516 -21.628 1.00 38.38 134 GLY A CA 1
ATOM 872 C C . GLY A 1 137 ? -24.034 -9.141 -20.409 1.00 39.07 134 GLY A C 1
ATOM 873 O O . GLY A 1 137 ? -24.905 -8.288 -20.499 1.00 38.99 134 GLY A O 1
ATOM 874 N N . LEU A 1 138 ? -23.749 -9.747 -19.261 1.00 40.58 135 LEU A N 1
ATOM 875 C CA . LEU A 1 138 ? -24.527 -9.468 -18.054 1.00 41.29 135 LEU A CA 1
ATOM 876 C C . LEU A 1 138 ? -23.877 -8.667 -16.930 1.00 42.66 135 LEU A C 1
ATOM 877 O O . LEU A 1 138 ? -24.588 -8.017 -16.159 1.00 45.03 135 LEU A O 1
ATOM 882 N N . LEU A 1 139 ? -22.549 -8.683 -16.834 1.00 41.66 136 LEU A N 1
ATOM 883 C CA . LEU A 1 139 ? -21.850 -8.009 -15.737 1.00 40.46 136 LEU A CA 1
ATOM 884 C C . LEU A 1 139 ? -21.494 -6.521 -15.803 1.00 41.88 136 LEU A C 1
ATOM 885 O O . LEU A 1 139 ? -21.089 -6.008 -16.843 1.00 40.77 136 LEU A O 1
ATOM 890 N N . ASN A 1 140 ? -21.627 -5.850 -14.657 1.00 41.99 137 ASN A N 1
ATOM 891 C CA . ASN A 1 140 ? -21.263 -4.437 -14.516 1.00 44.18 137 ASN A CA 1
ATOM 892 C C . ASN A 1 140 ? -20.221 -4.403 -13.402 1.00 45.13 137 ASN A C 1
ATOM 893 O O . ASN A 1 140 ? -20.288 -5.215 -12.481 1.00 45.28 137 ASN A O 1
ATOM 898 N N . ALA A 1 141 ? -19.260 -3.485 -13.485 1.00 46.12 138 ALA A N 1
ATOM 899 C CA . ALA A 1 141 ? -18.218 -3.383 -12.468 1.00 46.67 138 ALA A CA 1
ATOM 900 C C . ALA A 1 141 ? -18.847 -3.531 -11.090 1.00 48.30 138 ALA A C 1
ATOM 901 O O . ALA A 1 141 ? -19.874 -2.913 -10.806 1.00 48.49 138 ALA A O 1
ATOM 903 N N . GLY A 1 142 ? -18.242 -4.359 -10.240 1.00 49.05 139 GLY A N 1
ATOM 904 C CA . GLY A 1 142 ? -18.783 -4.563 -8.904 1.00 49.85 139 GLY A CA 1
ATOM 905 C C . GLY A 1 142 ? -19.674 -5.786 -8.770 1.00 49.19 139 GLY A C 1
ATOM 906 O O . GLY A 1 142 ? -19.700 -6.418 -7.721 1.00 50.70 139 GLY A O 1
ATOM 907 N N . ASP A 1 143 ? -20.419 -6.111 -9.822 1.00 49.06 140 ASP A N 1
ATOM 908 C CA . ASP A 1 143 ? -21.300 -7.276 -9.817 1.00 47.96 140 ASP A CA 1
ATOM 909 C C . ASP A 1 143 ? -20.629 -8.506 -9.199 1.00 47.60 140 ASP A C 1
ATOM 910 O O . ASP A 1 143 ? -19.402 -8.646 -9.241 1.00 47.72 140 ASP A O 1
ATOM 915 N N . GLU A 1 144 ? -21.444 -9.386 -8.625 1.00 45.57 141 GLU A N 1
ATOM 916 C CA . GLU A 1 144 ? -20.963 -10.619 -8.013 1.00 45.74 141 GLU A CA 1
ATOM 917 C C . GLU A 1 144 ? -21.451 -11.849 -8.781 1.00 44.47 141 GLU A C 1
ATOM 918 O O . GLU A 1 144 ? -22.554 -11.862 -9.330 1.00 44.33 141 GLU A O 1
ATOM 924 N N . VAL A 1 145 ? -20.611 -12.880 -8.807 1.00 44.50 142 VAL A N 1
ATOM 925 C CA . VAL A 1 145 ? -20.933 -14.139 -9.469 1.00 43.03 142 VAL A CA 1
ATOM 926 C C . VAL A 1 145 ? -20.477 -15.253 -8.541 1.00 42.79 142 VAL A C 1
ATOM 927 O O . VAL A 1 145 ? -19.336 -15.267 -8.091 1.00 43.61 142 VAL A O 1
ATOM 931 N N . ILE A 1 146 ? -21.382 -16.177 -8.244 1.00 43.10 143 ILE A N 1
ATOM 932 C CA . ILE A 1 146 ? -21.053 -17.287 -7.370 1.00 44.14 143 ILE A CA 1
ATOM 933 C C . ILE A 1 146 ? -20.667 -18.504 -8.190 1.00 41.76 143 ILE A C 1
ATOM 934 O O . ILE A 1 146 ? -21.287 -18.797 -9.203 1.00 43.19 143 ILE A O 1
ATOM 939 N N . VAL A 1 147 ? -19.628 -19.197 -7.743 1.00 43.23 144 VAL A N 1
ATOM 940 C CA . VAL A 1 147 ? -19.171 -20.410 -8.404 1.00 42.45 144 VAL A CA 1
ATOM 941 C C . VAL A 1 147 ? -19.008 -21.463 -7.316 1.00 43.73 144 VAL A C 1
ATOM 942 O O . VAL A 1 147 ? -18.714 -21.129 -6.161 1.00 43.54 144 VAL A O 1
ATOM 946 N N . PHE A 1 148 ? -19.220 -22.722 -7.681 1.00 43.92 145 PHE A N 1
ATOM 947 C CA . PHE A 1 148 ? -19.099 -23.833 -6.744 1.00 43.89 145 PHE A CA 1
ATOM 948 C C . PHE A 1 148 ? -17.724 -24.500 -6.832 1.00 44.88 145 PHE A C 1
ATOM 949 O O . PHE A 1 148 ? -17.199 -24.716 -7.920 1.00 46.17 145 PHE A O 1
ATOM 957 N N . GLU A 1 149 ? -17.128 -24.805 -5.681 1.00 45.02 146 GLU A N 1
ATOM 958 C CA . GLU A 1 149 ? -15.826 -25.472 -5.635 1.00 43.51 146 GLU A CA 1
ATOM 959 C C . GLU A 1 149 ? -16.062 -26.981 -5.549 1.00 43.06 146 GLU A C 1
ATOM 960 O O . GLU A 1 149 ? -17.005 -27.413 -4.894 1.00 45.05 146 GLU A O 1
ATOM 966 N N . PRO A 1 150 ? -15.233 -27.805 -6.227 1.00 43.15 147 PRO A N 1
ATOM 967 C CA . PRO A 1 150 ? -14.086 -27.443 -7.077 1.00 41.53 147 PRO A CA 1
ATOM 968 C C . PRO A 1 150 ? -14.671 -26.829 -8.341 1.00 40.03 147 PRO A C 1
ATOM 969 O O . PRO A 1 150 ? -15.576 -27.400 -8.937 1.00 38.80 147 PRO A O 1
ATOM 973 N N . PHE A 1 151 ? -14.162 -25.673 -8.736 1.00 38.32 148 PHE A N 1
ATOM 974 C CA . PHE A 1 151 ? -14.669 -24.985 -9.917 1.00 38.24 148 PHE A CA 1
ATOM 975 C C . PHE A 1 151 ? -13.822 -25.223 -11.165 1.00 37.83 148 PHE A C 1
ATOM 976 O O . PHE A 1 151 ? -12.713 -25.765 -11.084 1.00 35.91 148 PHE A O 1
ATOM 984 N N . PHE A 1 152 ? -14.364 -24.830 -12.316 1.00 36.66 149 PHE A N 1
ATOM 985 C CA . PHE A 1 152 ? -13.649 -24.962 -13.585 1.00 37.12 149 PHE A CA 1
ATOM 986 C C . PHE A 1 152 ? -12.714 -23.755 -13.634 1.00 36.65 149 PHE A C 1
ATOM 987 O O . PHE A 1 152 ? -13.151 -22.610 -13.510 1.00 36.77 149 PHE A O 1
ATOM 995 N N . ASP A 1 153 ? -11.425 -24.015 -13.812 1.00 38.06 150 ASP A N 1
ATOM 996 C CA . ASP A 1 153 ? -10.424 -22.954 -13.819 1.00 37.24 150 ASP A CA 1
ATOM 997 C C . ASP A 1 153 ? -10.780 -21.694 -14.618 1.00 35.55 150 ASP A C 1
ATOM 998 O O . ASP A 1 153 ? -10.631 -20.588 -14.113 1.00 35.45 150 ASP A O 1
ATOM 1003 N N . GLN A 1 154 ? -11.294 -21.857 -15.831 1.00 33.29 151 GLN A N 1
ATOM 1004 C CA . GLN A 1 154 ? -11.618 -20.710 -16.684 1.00 32.90 151 GLN A CA 1
ATOM 1005 C C . GLN A 1 154 ? -12.671 -19.777 -16.101 1.00 31.54 151 GLN A C 1
ATOM 1006 O O . GLN A 1 154 ? -12.730 -18.621 -16.476 1.00 29.97 151 GLN A O 1
ATOM 1012 N N . TYR A 1 155 ? -13.501 -20.278 -15.194 1.00 31.58 152 TYR A N 1
ATOM 1013 C CA . TYR A 1 155 ? -14.541 -19.448 -14.597 1.00 33.49 152 TYR A CA 1
ATOM 1014 C C . TYR A 1 155 ? -14.035 -18.180 -13.933 1.00 34.42 152 TYR A C 1
ATOM 1015 O O . TYR A 1 155 ? -14.637 -17.106 -14.067 1.00 33.74 152 TYR A O 1
ATOM 1024 N N . ILE A 1 156 ? -12.949 -18.320 -13.189 1.00 32.60 153 ILE A N 1
ATOM 1025 C CA . ILE A 1 156 ? -12.391 -17.208 -12.449 1.00 35.08 153 ILE A CA 1
ATOM 1026 C C . ILE A 1 156 ? -11.945 -16.018 -13.295 1.00 34.99 153 ILE A C 1
ATOM 1027 O O . ILE A 1 156 ? -12.367 -14.896 -13.044 1.00 33.85 153 ILE A O 1
ATOM 1032 N N . PRO A 1 157 ? -11.058 -16.234 -14.281 1.00 35.22 154 PRO A N 1
ATOM 1033 C CA . PRO A 1 157 ? -10.665 -15.072 -15.080 1.00 35.02 154 PRO A CA 1
ATOM 1034 C C . PRO A 1 157 ? -11.820 -14.512 -15.924 1.00 33.37 154 PRO A C 1
ATOM 1035 O O . PRO A 1 157 ? -11.908 -13.304 -16.143 1.00 34.35 154 PRO A O 1
ATOM 1039 N N . ASN A 1 158 ? -12.696 -15.391 -16.398 1.00 32.98 155 ASN A N 1
ATOM 1040 C CA . ASN A 1 158 ? -13.830 -14.958 -17.215 1.00 34.57 155 ASN A CA 1
ATOM 1041 C C . ASN A 1 158 ? -14.681 -13.969 -16.432 1.00 34.41 155 ASN A C 1
ATOM 1042 O O . ASN A 1 158 ? -15.043 -12.902 -16.930 1.00 35.78 155 ASN A O 1
ATOM 1047 N N . ILE A 1 159 ? -14.964 -14.313 -15.187 1.00 34.44 156 ILE A N 1
ATOM 1048 C CA . ILE A 1 159 ? -15.753 -13.434 -14.347 1.00 35.66 156 ILE A CA 1
ATOM 1049 C C . ILE A 1 159 ? -14.978 -12.150 -14.021 1.00 35.71 156 ILE A C 1
ATOM 1050 O O . ILE A 1 159 ? -15.458 -11.042 -14.256 1.00 35.24 156 ILE A O 1
ATOM 1055 N N . GLU A 1 160 ? -13.759 -12.299 -13.517 1.00 34.68 157 GLU A N 1
ATOM 1056 C CA . GLU A 1 160 ? -12.993 -11.139 -13.139 1.00 33.60 157 GLU A CA 1
ATOM 1057 C C . GLU A 1 160 ? -12.590 -10.240 -14.289 1.00 35.75 157 GLU A C 1
ATOM 1058 O O . GLU A 1 160 ? -12.509 -9.024 -14.112 1.00 36.47 157 GLU A O 1
ATOM 1064 N N . LEU A 1 161 ? -12.329 -10.820 -15.460 1.00 34.83 158 LEU A N 1
ATOM 1065 C CA . LEU A 1 161 ? -11.948 -10.019 -16.603 1.00 35.38 158 LEU A CA 1
ATOM 1066 C C . LEU A 1 161 ? -13.121 -9.163 -17.089 1.00 36.72 158 LEU A C 1
ATOM 1067 O O . LEU A 1 161 ? -12.934 -8.186 -17.819 1.00 37.92 158 LEU A O 1
ATOM 1072 N N . CYS A 1 162 ? -14.324 -9.512 -16.647 1.00 37.47 159 CYS A N 1
ATOM 1073 C CA . CYS A 1 162 ? -15.537 -8.774 -17.014 1.00 39.27 159 CYS A CA 1
ATOM 1074 C C . CYS A 1 162 ? -15.944 -7.829 -15.883 1.00 40.39 159 CYS A C 1
ATOM 1075 O O . CYS A 1 162 ? -17.127 -7.488 -15.742 1.00 41.44 159 CYS A O 1
ATOM 1078 N N . GLY A 1 163 ? -14.966 -7.419 -15.083 1.00 39.15 160 GLY A N 1
ATOM 1079 C CA . GLY A 1 163 ? -15.237 -6.551 -13.956 1.00 40.76 160 GLY A CA 1
ATOM 1080 C C . GLY A 1 163 ? -16.009 -7.228 -12.822 1.00 40.57 160 GLY A C 1
ATOM 1081 O O . GLY A 1 163 ? -16.467 -6.549 -11.905 1.00 40.76 160 GLY A O 1
ATOM 1082 N N . GLY A 1 164 ? -16.146 -8.553 -12.856 1.00 38.85 161 GLY A N 1
ATOM 1083 C CA . GLY A 1 164 ? -16.892 -9.228 -11.803 1.00 38.81 161 GLY A CA 1
ATOM 1084 C C . GLY A 1 164 ? -16.114 -9.658 -10.564 1.00 39.27 161 GLY A C 1
ATOM 1085 O O . GLY A 1 164 ? -14.893 -9.745 -10.575 1.00 38.26 161 GLY A O 1
ATOM 1086 N N . LYS A 1 165 ? -16.845 -9.921 -9.487 1.00 41.61 162 LYS A N 1
ATOM 1087 C CA . LYS A 1 165 ? -16.262 -10.376 -8.222 1.00 43.26 162 LYS A CA 1
ATOM 1088 C C . LYS A 1 165 ? -16.784 -11.797 -7.977 1.00 41.53 162 LYS A C 1
ATOM 1089 O O . LYS A 1 165 ? -17.992 -12.034 -7.991 1.00 42.89 162 LYS A O 1
ATOM 1095 N N . VAL A 1 166 ? -15.880 -12.744 -7.762 1.00 40.83 163 VAL A N 1
ATOM 1096 C CA . VAL A 1 166 ? -16.281 -14.131 -7.557 1.00 40.78 163 VAL A CA 1
ATOM 1097 C C . VAL A 1 166 ? -16.622 -14.506 -6.123 1.00 42.24 163 VAL A C 1
ATOM 1098 O O . VAL A 1 166 ? -15.881 -14.199 -5.207 1.00 41.86 163 VAL A O 1
ATOM 1102 N N . VAL A 1 167 ? -17.740 -15.200 -5.943 1.00 43.07 164 VAL A N 1
ATOM 1103 C CA . VAL A 1 167 ? -18.155 -15.647 -4.613 1.00 46.35 164 VAL A CA 1
ATOM 1104 C C . VAL A 1 167 ? -18.127 -17.179 -4.590 1.00 46.75 164 VAL A C 1
ATOM 1105 O O . VAL A 1 167 ? -18.734 -17.831 -5.432 1.00 48.18 164 VAL A O 1
ATOM 1109 N N . TYR A 1 168 ? -17.417 -17.742 -3.617 1.00 48.82 165 TYR A N 1
ATOM 1110 C CA . TYR A 1 168 ? -17.245 -19.188 -3.526 1.00 50.15 165 TYR A CA 1
ATOM 1111 C C . TYR A 1 168 ? -17.971 -20.003 -2.460 1.00 51.92 165 TYR A C 1
ATOM 1112 O O . TYR A 1 168 ? -17.593 -19.935 -1.293 1.00 53.38 165 TYR A O 1
ATOM 1121 N N . VAL A 1 169 ? -18.980 -20.787 -2.850 1.00 52.61 166 VAL A N 1
ATOM 1122 C CA . VAL A 1 169 ? -19.657 -21.671 -1.899 1.00 53.61 166 VAL A CA 1
ATOM 1123 C C . VAL A 1 169 ? -19.337 -23.102 -2.356 1.00 55.10 166 VAL A C 1
ATOM 1124 O O . VAL A 1 169 ? -19.613 -23.496 -3.490 1.00 54.11 166 VAL A O 1
ATOM 1128 N N . PRO A 1 170 ? -18.702 -23.888 -1.478 1.00 56.29 167 PRO A N 1
ATOM 1129 C CA . PRO A 1 170 ? -18.312 -25.272 -1.759 1.00 57.15 167 PRO A CA 1
ATOM 1130 C C . PRO A 1 170 ? -19.366 -26.352 -1.992 1.00 58.04 167 PRO A C 1
ATOM 1131 O O . PRO A 1 170 ? -20.532 -26.237 -1.586 1.00 57.38 167 PRO A O 1
ATOM 1135 N N . ILE A 1 171 ? -18.908 -27.397 -2.683 1.00 58.90 168 ILE A N 1
ATOM 1136 C CA . ILE A 1 171 ? -19.678 -28.601 -2.974 1.00 58.32 168 ILE A CA 1
ATOM 1137 C C . ILE A 1 171 ? -19.003 -29.527 -1.961 1.00 58.95 168 ILE A C 1
ATOM 1138 O O . ILE A 1 171 ? -17.960 -30.127 -2.232 1.00 59.33 168 ILE A O 1
ATOM 1143 N N . ASN A 1 172 ? -19.594 -29.594 -0.775 1.00 59.00 169 ASN A N 1
ATOM 1144 C CA . ASN A 1 172 ? -19.066 -30.378 0.328 1.00 58.37 169 ASN A CA 1
ATOM 1145 C C . ASN A 1 172 ? -18.948 -31.871 0.097 1.00 58.36 169 ASN A C 1
ATOM 1146 O O . ASN A 1 172 ? -19.879 -32.524 -0.370 1.00 57.66 169 ASN A O 1
ATOM 1151 N N . PRO A 1 173 ? -17.786 -32.430 0.444 1.00 58.99 170 PRO A N 1
ATOM 1152 C CA . PRO A 1 173 ? -17.484 -33.856 0.298 1.00 61.69 170 PRO A CA 1
ATOM 1153 C C . PRO A 1 173 ? -18.349 -34.690 1.236 1.00 64.02 170 PRO A C 1
ATOM 1154 O O . PRO A 1 173 ? -19.129 -34.159 2.029 1.00 64.41 170 PRO A O 1
ATOM 1158 N N . PRO A 1 174 ? -18.261 -36.016 1.126 1.00 66.00 171 PRO A N 1
ATOM 1159 C CA . PRO A 1 174 ? -19.099 -36.758 2.068 1.00 67.72 171 PRO A CA 1
ATOM 1160 C C . PRO A 1 174 ? -18.189 -36.961 3.289 1.00 69.10 171 PRO A C 1
ATOM 1161 O O . PRO A 1 174 ? -16.991 -37.184 3.119 1.00 70.07 171 PRO A O 1
ATOM 1165 N N . LYS A 1 175 ? -18.717 -36.852 4.506 1.00 70.47 172 LYS A N 1
ATOM 1166 C CA . LYS A 1 175 ? -17.868 -37.062 5.681 1.00 71.92 172 LYS A CA 1
ATOM 1167 C C . LYS A 1 175 ? -17.116 -38.387 5.499 1.00 72.30 172 LYS A C 1
ATOM 1168 O O . LYS A 1 175 ? -15.942 -38.516 5.855 1.00 72.28 172 LYS A O 1
ATOM 1174 N N . GLU A 1 176 ? -17.822 -39.350 4.911 1.00 72.94 173 GLU A N 1
ATOM 1175 C CA . GLU A 1 176 ? -17.330 -40.700 4.644 1.00 74.07 173 GLU A CA 1
ATOM 1176 C C . GLU A 1 176 ? -16.327 -40.767 3.488 1.00 73.96 173 GLU A C 1
ATOM 1177 O O . GLU A 1 176 ? -15.820 -41.843 3.164 1.00 73.75 173 GLU A O 1
ATOM 1183 N N . LEU A 1 177 ? -16.049 -39.616 2.880 1.00 73.81 174 LEU A N 1
ATOM 1184 C CA . LEU A 1 177 ? -15.145 -39.508 1.735 1.00 73.14 174 LEU A CA 1
ATOM 1185 C C . LEU A 1 177 ? -13.934 -40.435 1.683 1.00 73.83 174 LEU A C 1
ATOM 1186 O O . LEU A 1 177 ? -13.627 -40.983 0.621 1.00 73.97 174 LEU A O 1
ATOM 1191 N N . ASP A 1 178 ? -13.235 -40.625 2.798 1.00 74.15 175 ASP A N 1
ATOM 1192 C CA . ASP A 1 178 ? -12.054 -41.474 2.733 1.00 74.52 175 ASP A CA 1
ATOM 1193 C C . ASP A 1 178 ? -12.006 -42.788 3.503 1.00 74.67 175 ASP A C 1
ATOM 1194 O O . ASP A 1 178 ? -10.979 -43.127 4.091 1.00 74.14 175 ASP A O 1
ATOM 1199 N N . GLN A 1 179 ? -13.107 -43.540 3.473 1.00 75.03 176 GLN A N 1
ATOM 1200 C CA . GLN A 1 179 ? -13.161 -44.844 4.139 1.00 75.00 176 GLN A CA 1
ATOM 1201 C C . GLN A 1 179 ? -13.818 -45.872 3.214 1.00 74.08 176 GLN A C 1
ATOM 1202 O O . GLN A 1 179 ? -13.504 -47.064 3.264 1.00 74.68 176 GLN A O 1
ATOM 1208 N N . ARG A 1 180 ? -14.724 -45.393 2.364 1.00 72.53 177 ARG A N 1
ATOM 1209 C CA . ARG A 1 180 ? -15.444 -46.238 1.415 1.00 70.41 177 ARG A CA 1
ATOM 1210 C C . ARG A 1 180 ? -15.649 -45.456 0.118 1.00 69.24 177 ARG A C 1
ATOM 1211 O O . ARG A 1 180 ? -15.452 -44.244 0.081 1.00 69.18 177 ARG A O 1
ATOM 1219 N N . ASN A 1 181 ? -16.046 -46.147 -0.943 1.00 67.54 178 ASN A N 1
ATOM 1220 C CA . ASN A 1 181 ? -16.296 -45.475 -2.205 1.00 65.86 178 ASN A CA 1
ATOM 1221 C C . ASN A 1 181 ? -17.562 -44.652 -2.043 1.00 65.85 178 ASN A C 1
ATOM 1222 O O . ASN A 1 181 ? -18.549 -45.110 -1.462 1.00 66.63 178 ASN A O 1
ATOM 1227 N N . THR A 1 182 ? -17.523 -43.425 -2.543 1.00 64.83 179 THR A N 1
ATOM 1228 C CA . THR A 1 182 ? -18.656 -42.524 -2.434 1.00 64.10 179 THR A CA 1
ATOM 1229 C C . THR A 1 182 ? -19.409 -42.340 -3.749 1.00 63.50 179 THR A C 1
ATOM 1230 O O . THR A 1 182 ? -18.942 -42.751 -4.808 1.00 63.82 179 THR A O 1
ATOM 1234 N N . ARG A 1 183 ? -20.585 -41.732 -3.664 1.00 63.17 180 ARG A N 1
ATOM 1235 C CA . ARG A 1 183 ? -21.422 -41.488 -4.827 1.00 63.25 180 ARG A CA 1
ATOM 1236 C C . ARG A 1 183 ? -21.424 -40.004 -5.166 1.00 63.37 180 ARG A C 1
ATOM 1237 O O . ARG A 1 183 ? -20.823 -39.188 -4.466 1.00 62.06 180 ARG A O 1
ATOM 1245 N N . GLY A 1 184 ? -22.117 -39.666 -6.246 1.00 63.55 181 GLY A N 1
ATOM 1246 C CA . GLY A 1 184 ? -22.204 -38.283 -6.653 1.00 63.94 181 GLY A CA 1
ATOM 1247 C C . GLY A 1 184 ? -23.100 -37.508 -5.710 1.00 64.25 181 GLY A C 1
ATOM 1248 O O . GLY A 1 184 ? -22.663 -36.521 -5.120 1.00 63.95 181 GLY A O 1
ATOM 1249 N N . GLU A 1 185 ? -24.343 -37.959 -5.545 1.00 64.64 182 GLU A N 1
ATOM 1250 C CA . GLU A 1 185 ? -25.273 -37.255 -4.670 1.00 65.04 182 GLU A CA 1
ATOM 1251 C C . GLU A 1 185 ? -24.819 -37.118 -3.221 1.00 64.48 182 GLU A C 1
ATOM 1252 O O . GLU A 1 185 ? -25.537 -36.536 -2.406 1.00 65.42 182 GLU A O 1
ATOM 1258 N N . GLU A 1 186 ? -23.620 -37.619 -2.914 1.00 62.59 183 GLU A N 1
ATOM 1259 C CA . GLU A 1 186 ? -23.057 -37.531 -1.566 1.00 61.40 183 GLU A CA 1
ATOM 1260 C C . GLU A 1 186 ? -22.217 -36.274 -1.378 1.00 60.40 183 GLU A C 1
ATOM 1261 O O . GLU A 1 186 ? -21.820 -35.944 -0.259 1.00 59.14 183 GLU A O 1
ATOM 1267 N N . TRP A 1 187 ? -21.908 -35.601 -2.485 1.00 58.69 184 TRP A N 1
ATOM 1268 C CA . TRP A 1 187 ? -21.179 -34.340 -2.435 1.00 56.02 184 TRP A CA 1
ATOM 1269 C C . TRP A 1 187 ? -22.363 -33.389 -2.524 1.00 55.36 184 TRP A C 1
ATOM 1270 O O . TRP A 1 187 ? -23.172 -33.508 -3.443 1.00 55.11 184 TRP A O 1
ATOM 1281 N N . THR A 1 188 ? -22.500 -32.460 -1.586 1.00 54.95 185 THR A N 1
ATOM 1282 C CA . THR A 1 188 ? -23.664 -31.574 -1.638 1.00 55.14 185 THR A CA 1
ATOM 1283 C C . THR A 1 188 ? -23.395 -30.109 -1.378 1.00 55.22 185 THR A C 1
ATOM 1284 O O . THR A 1 188 ? -22.397 -29.743 -0.762 1.00 54.73 185 THR A O 1
ATOM 1288 N N . ILE A 1 189 ? -24.310 -29.271 -1.854 1.00 56.48 186 ILE A N 1
ATOM 1289 C CA . ILE A 1 189 ? -24.196 -27.833 -1.652 1.00 58.32 186 ILE A CA 1
ATOM 1290 C C . ILE A 1 189 ? -25.081 -27.450 -0.475 1.00 59.45 186 ILE A C 1
ATOM 1291 O O . ILE A 1 189 ? -26.211 -27.938 -0.354 1.00 59.34 186 ILE A O 1
ATOM 1296 N N . ASP A 1 190 ? -24.574 -26.576 0.385 1.00 60.53 187 ASP A N 1
ATOM 1297 C CA . ASP A 1 190 ? -25.352 -26.128 1.528 1.00 61.24 187 ASP A CA 1
ATOM 1298 C C . ASP A 1 190 ? -26.258 -24.986 1.068 1.00 61.61 187 ASP A C 1
ATOM 1299 O O . ASP A 1 190 ? -25.938 -23.816 1.265 1.00 62.02 187 ASP A O 1
ATOM 1304 N N . PHE A 1 191 ? -27.390 -25.337 0.459 1.00 63.39 188 PHE A N 1
ATOM 1305 C CA . PHE A 1 191 ? -28.332 -24.349 -0.065 1.00 65.47 188 PHE A CA 1
ATOM 1306 C C . PHE A 1 191 ? -28.777 -23.279 0.912 1.00 66.55 188 PHE A C 1
ATOM 1307 O O . PHE A 1 191 ? -29.430 -22.307 0.521 1.00 66.99 188 PHE A O 1
ATOM 1315 N N . GLU A 1 192 ? -28.441 -23.461 2.184 1.00 67.37 189 GLU A N 1
ATOM 1316 C CA . GLU A 1 192 ? -28.761 -22.450 3.176 1.00 68.01 189 GLU A CA 1
ATOM 1317 C C . GLU A 1 192 ? -27.593 -21.498 2.986 1.00 66.73 189 GLU A C 1
ATOM 1318 O O . GLU A 1 192 ? -27.778 -20.312 2.727 1.00 67.34 189 GLU A O 1
ATOM 1324 N N . GLN A 1 193 ? -26.388 -22.049 3.091 1.00 65.35 190 GLN A N 1
ATOM 1325 C CA . GLN A 1 193 ? -25.160 -21.276 2.925 1.00 65.11 190 GLN A CA 1
ATOM 1326 C C . GLN A 1 193 ? -25.093 -20.611 1.564 1.00 64.96 190 GLN A C 1
ATOM 1327 O O . GLN A 1 193 ? -24.459 -19.572 1.403 1.00 65.45 190 GLN A O 1
ATOM 1333 N N . PHE A 1 194 ? -25.732 -21.232 0.581 1.00 64.88 191 PHE A N 1
ATOM 1334 C CA . PHE A 1 194 ? -25.751 -20.687 -0.763 1.00 64.73 191 PHE A CA 1
ATOM 1335 C C . PHE A 1 194 ? -26.697 -19.489 -0.842 1.00 65.32 191 PHE A C 1
ATOM 1336 O O . PHE A 1 194 ? -26.350 -18.450 -1.413 1.00 65.49 191 PHE A O 1
ATOM 1344 N N . GLU A 1 195 ? -27.893 -19.633 -0.276 1.00 65.14 192 GLU A N 1
ATOM 1345 C CA . GLU A 1 195 ? -28.854 -18.540 -0.296 1.00 63.99 192 GLU A CA 1
ATOM 1346 C C . GLU A 1 195 ? -28.324 -17.370 0.533 1.00 63.41 192 GLU A C 1
ATOM 1347 O O . GLU A 1 195 ? -28.800 -16.243 0.400 1.00 63.07 192 GLU A O 1
ATOM 1353 N N . LYS A 1 196 ? -27.316 -17.639 1.361 1.00 62.53 193 LYS A N 1
ATOM 1354 C CA . LYS A 1 196 ? -26.724 -16.607 2.216 1.00 62.18 193 LYS A CA 1
ATOM 1355 C C . LYS A 1 196 ? -25.540 -15.881 1.578 1.00 60.51 193 LYS A C 1
ATOM 1356 O O . LYS A 1 196 ? -25.014 -14.920 2.142 1.00 60.05 193 LYS A O 1
ATOM 1362 N N . ALA A 1 197 ? -25.112 -16.351 0.409 1.00 59.26 194 ALA A N 1
ATOM 1363 C CA . ALA A 1 197 ? -24.004 -15.722 -0.306 1.00 56.65 194 ALA A CA 1
ATOM 1364 C C . ALA A 1 197 ? -24.595 -14.782 -1.341 1.00 55.42 194 ALA A C 1
ATOM 1365 O O . ALA A 1 197 ? -23.888 -13.950 -1.904 1.00 55.68 194 ALA A O 1
ATOM 1367 N N . ILE A 1 198 ? -25.896 -14.938 -1.590 1.00 53.57 195 ILE A N 1
ATOM 1368 C CA . ILE A 1 198 ? -26.621 -14.104 -2.534 1.00 53.37 195 ILE A CA 1
ATOM 1369 C C . ILE A 1 198 ? -26.844 -12.745 -1.897 1.00 54.49 195 ILE A C 1
ATOM 1370 O O . ILE A 1 198 ? -27.277 -12.655 -0.746 1.00 54.76 195 ILE A O 1
ATOM 1375 N N . THR A 1 199 ? -26.561 -11.686 -2.647 1.00 55.03 196 THR A N 1
ATOM 1376 C CA . THR A 1 199 ? -26.725 -10.330 -2.141 1.00 55.03 196 THR A CA 1
ATOM 1377 C C . THR A 1 199 ? -27.452 -9.478 -3.168 1.00 54.99 196 THR A C 1
ATOM 1378 O O . THR A 1 199 ? -28.063 -9.997 -4.102 1.00 53.35 196 THR A O 1
ATOM 1382 N N . SER A 1 200 ? -27.386 -8.163 -2.989 1.00 55.03 197 SER A N 1
ATOM 1383 C CA . SER A 1 200 ? -28.020 -7.259 -3.935 1.00 55.95 197 SER A CA 1
ATOM 1384 C C . SER A 1 200 ? -27.047 -7.035 -5.097 1.00 55.38 197 SER A C 1
ATOM 1385 O O . SER A 1 200 ? -27.418 -6.477 -6.128 1.00 55.60 197 SER A O 1
ATOM 1388 N N . LYS A 1 201 ? -25.801 -7.467 -4.914 1.00 55.96 198 LYS A N 1
ATOM 1389 C CA . LYS A 1 201 ? -24.766 -7.343 -5.946 1.00 56.67 198 LYS A CA 1
ATOM 1390 C C . LYS A 1 201 ? -24.601 -8.651 -6.747 1.00 56.43 198 LYS A C 1
ATOM 1391 O O . LYS A 1 201 ? -23.754 -8.734 -7.637 1.00 57.16 198 LYS A O 1
ATOM 1397 N N . THR A 1 202 ? -25.411 -9.663 -6.437 1.00 54.98 199 THR A N 1
ATOM 1398 C CA . THR A 1 202 ? -25.312 -10.957 -7.108 1.00 53.70 199 THR A CA 1
ATOM 1399 C C . THR A 1 202 ? -26.010 -11.013 -8.454 1.00 52.76 199 THR A C 1
ATOM 1400 O O . THR A 1 202 ? -27.239 -11.035 -8.527 1.00 53.48 199 THR A O 1
ATOM 1404 N N . LYS A 1 203 ? -25.226 -11.061 -9.526 1.00 50.44 200 LYS A N 1
ATOM 1405 C CA . LYS A 1 203 ? -25.806 -11.112 -10.858 1.00 48.98 200 LYS A CA 1
ATOM 1406 C C . LYS A 1 203 ? -26.094 -12.533 -11.345 1.00 47.54 200 LYS A C 1
ATOM 1407 O O . LYS A 1 203 ? -27.081 -12.773 -12.044 1.00 46.77 200 LYS A O 1
ATOM 1413 N N . ALA A 1 204 ? -25.252 -13.484 -10.965 1.00 46.79 201 ALA A N 1
ATOM 1414 C CA . ALA A 1 204 ? -25.473 -14.840 -11.427 1.00 45.84 201 ALA A CA 1
ATOM 1415 C C . ALA A 1 204 ? -24.692 -15.889 -10.668 1.00 43.05 201 ALA A C 1
ATOM 1416 O O . ALA A 1 204 ? -23.870 -15.585 -9.813 1.00 43.82 201 ALA A O 1
ATOM 1418 N N . VAL A 1 205 ? -24.980 -17.138 -11.002 1.00 42.41 202 VAL A N 1
ATOM 1419 C CA . VAL A 1 205 ? -24.333 -18.291 -10.392 1.00 42.23 202 VAL A CA 1
ATOM 1420 C C . VAL A 1 205 ? -23.950 -19.247 -11.516 1.00 40.6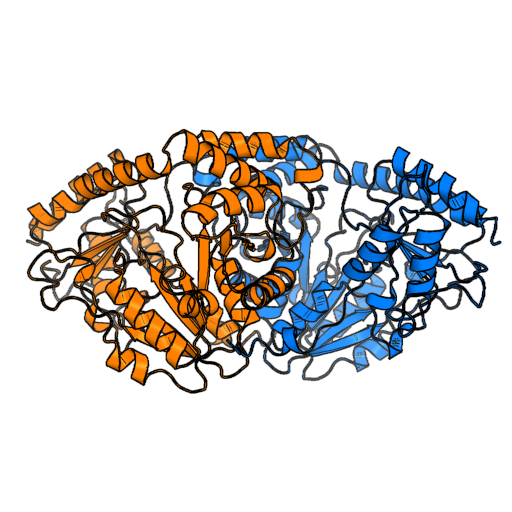9 202 VAL A C 1
ATOM 1421 O O . VAL A 1 205 ? -24.727 -19.437 -12.446 1.00 41.84 202 VAL A O 1
ATOM 1425 N N . ILE A 1 206 ? -22.762 -19.839 -11.447 1.00 40.59 203 ILE A N 1
ATOM 1426 C CA . ILE A 1 206 ? -22.380 -20.798 -12.476 1.00 39.30 203 ILE A CA 1
ATOM 1427 C C . ILE A 1 206 ? -22.550 -22.201 -11.905 1.00 38.01 203 ILE A C 1
ATOM 1428 O O . ILE A 1 206 ? -21.960 -22.537 -10.888 1.00 38.31 203 ILE A O 1
ATOM 1433 N N . ILE A 1 207 ? -23.373 -23.012 -12.555 1.00 40.06 204 ILE A N 1
ATOM 1434 C CA . ILE A 1 207 ? -23.598 -24.376 -12.096 1.00 40.53 204 ILE A CA 1
ATOM 1435 C C . ILE A 1 207 ? -23.090 -25.329 -13.183 1.00 39.98 204 ILE A C 1
ATOM 1436 O O . ILE A 1 207 ? -23.456 -25.204 -14.347 1.00 38.48 204 ILE A O 1
ATOM 1441 N N . ASN A 1 208 ? -22.235 -26.272 -12.780 1.00 40.77 205 ASN A N 1
ATOM 1442 C CA . ASN A 1 208 ? -21.599 -27.234 -13.697 1.00 40.42 205 ASN A CA 1
ATOM 1443 C C . ASN A 1 208 ? -22.083 -28.679 -13.500 1.00 40.07 205 ASN A C 1
ATOM 1444 O O . ASN A 1 208 ? -21.705 -29.338 -12.540 1.00 42.78 205 ASN A O 1
ATOM 1449 N N . THR A 1 209 ? -22.891 -29.175 -14.427 1.00 40.33 206 THR A N 1
ATOM 1450 C CA . THR A 1 209 ? -23.398 -30.534 -14.330 1.00 40.03 206 THR A CA 1
ATOM 1451 C C . THR A 1 209 ? -23.511 -31.182 -15.709 1.00 38.55 206 THR A C 1
ATOM 1452 O O . THR A 1 209 ? -24.048 -30.583 -16.638 1.00 40.44 206 THR A O 1
ATOM 1456 N N . PRO A 1 210 ? -22.925 -32.379 -15.889 1.00 39.02 207 PRO A N 1
ATOM 1457 C CA . PRO A 1 210 ? -22.155 -33.184 -14.935 1.00 39.73 207 PRO A CA 1
ATOM 1458 C C . PRO A 1 210 ? -20.916 -32.393 -14.529 1.00 39.93 207 PRO A C 1
ATOM 1459 O O . PRO A 1 210 ? -20.279 -31.756 -15.371 1.00 40.81 207 PRO A O 1
ATOM 1463 N N . HIS A 1 211 ? -20.574 -32.461 -13.252 1.00 38.59 208 HIS A N 1
ATOM 1464 C CA . HIS A 1 211 ? -19.466 -31.703 -12.687 1.00 38.95 208 HIS A CA 1
ATOM 1465 C C . HIS A 1 211 ? -18.048 -32.164 -12.933 1.00 38.51 208 HIS A C 1
ATOM 1466 O O . HIS A 1 211 ? -17.707 -33.337 -12.763 1.00 38.46 208 HIS A O 1
ATOM 1473 N N . ASN A 1 212 ? -17.223 -31.195 -13.309 1.00 38.31 209 ASN A N 1
ATOM 1474 C CA . ASN A 1 212 ? -15.802 -31.397 -13.532 1.00 38.77 209 ASN A CA 1
ATOM 1475 C C . ASN A 1 212 ? -15.164 -30.785 -12.271 1.00 39.84 209 ASN A C 1
ATOM 1476 O O . ASN A 1 212 ? -15.339 -29.597 -12.007 1.00 41.04 209 ASN A O 1
ATOM 1481 N N . PRO A 1 213 ? -14.379 -31.558 -11.495 1.00 39.81 210 PRO A N 1
ATOM 1482 C CA . PRO A 1 213 ? -13.935 -32.951 -11.559 1.00 40.62 210 PRO A CA 1
ATOM 1483 C C . PRO A 1 213 ? -14.679 -34.036 -10.755 1.00 41.91 210 PRO A C 1
ATOM 1484 O O . PRO A 1 213 ? -14.333 -35.210 -10.840 1.00 43.25 210 PRO A O 1
ATOM 1488 N N . ILE A 1 214 ? -15.694 -33.670 -9.988 1.00 42.25 211 ILE A N 1
ATOM 1489 C CA . ILE A 1 214 ? -16.417 -34.664 -9.186 1.00 44.08 211 ILE A CA 1
ATOM 1490 C C . ILE A 1 214 ? -17.138 -35.749 -9.992 1.00 43.04 211 ILE A C 1
ATOM 1491 O O . ILE A 1 214 ? -17.298 -36.875 -9.528 1.00 42.73 211 ILE A O 1
ATOM 1496 N N . GLY A 1 215 ? -17.552 -35.422 -11.207 1.00 43.10 212 GLY A N 1
ATOM 1497 C CA . GLY A 1 215 ? -18.263 -36.402 -12.004 1.00 42.78 212 GLY A CA 1
ATOM 1498 C C . GLY A 1 215 ? -19.705 -36.451 -11.526 1.00 43.25 212 GLY A C 1
ATOM 1499 O O . GLY A 1 215 ? -20.531 -37.199 -12.050 1.00 41.64 212 GLY A O 1
ATOM 1500 N N . LYS A 1 216 ? -20.004 -35.634 -10.523 1.00 44.64 213 LYS A N 1
ATOM 1501 C CA . LYS A 1 216 ? -21.346 -35.571 -9.949 1.00 46.26 213 LYS A CA 1
ATOM 1502 C C . LYS A 1 216 ? -22.414 -35.044 -10.901 1.00 47.26 213 LYS A C 1
ATOM 1503 O O . LYS A 1 216 ? -22.206 -34.039 -11.586 1.00 47.34 213 LYS A O 1
ATOM 1509 N N . VAL A 1 217 ? -23.550 -35.733 -10.954 1.00 48.39 214 VAL A N 1
ATOM 1510 C CA . VAL A 1 217 ? -24.663 -35.307 -11.793 1.00 49.78 214 VAL A CA 1
ATOM 1511 C C . VAL A 1 217 ? -25.726 -34.749 -10.855 1.00 51.45 214 VAL A C 1
ATOM 1512 O O . VAL A 1 217 ? -26.443 -35.505 -10.204 1.00 51.82 214 VAL A O 1
ATOM 1516 N N . PHE A 1 218 ? -25.818 -33.426 -10.767 1.00 52.54 215 PHE A N 1
ATOM 1517 C CA . PHE A 1 218 ? -26.805 -32.815 -9.889 1.00 54.69 215 PHE A CA 1
ATOM 1518 C C . PHE A 1 218 ? -28.209 -33.354 -10.141 1.00 55.47 215 PHE A C 1
ATOM 1519 O O . PHE A 1 218 ? -28.671 -33.432 -11.275 1.00 55.66 215 PHE A O 1
ATOM 1527 N N . THR A 1 219 ? -28.876 -33.733 -9.057 1.00 57.80 216 THR A N 1
ATOM 1528 C CA . THR A 1 219 ? -30.221 -34.301 -9.116 1.00 59.40 216 THR A CA 1
ATOM 1529 C C . THR A 1 219 ? -31.287 -33.283 -9.464 1.00 60.62 216 THR A C 1
ATOM 1530 O O . THR A 1 219 ? -31.074 -32.077 -9.365 1.00 61.39 216 THR A O 1
ATOM 1534 N N . ARG A 1 220 ? -32.453 -33.787 -9.838 1.00 62.21 217 ARG A N 1
ATOM 1535 C CA . ARG A 1 220 ? -33.568 -32.927 -10.169 1.00 64.31 217 ARG A CA 1
ATOM 1536 C C . ARG A 1 220 ? -33.996 -32.101 -8.962 1.00 65.29 217 ARG A C 1
ATOM 1537 O O . ARG A 1 220 ? -34.565 -31.023 -9.118 1.00 64.91 217 ARG A O 1
ATOM 1545 N N . GLU A 1 221 ? -33.731 -32.598 -7.757 1.00 66.51 218 GLU A N 1
ATOM 1546 C CA . GLU A 1 221 ? -34.126 -31.857 -6.565 1.00 67.99 218 GLU A CA 1
ATOM 1547 C C . GLU A 1 221 ? -33.014 -30.947 -6.091 1.00 67.52 218 GLU A C 1
ATOM 1548 O O . GLU A 1 221 ? -33.285 -29.888 -5.538 1.00 67.05 218 GLU A O 1
ATOM 1554 N N . GLU A 1 222 ? -31.764 -31.365 -6.284 1.00 67.60 219 GLU A N 1
ATOM 1555 C CA . GLU A 1 222 ? -30.637 -30.523 -5.899 1.00 66.63 219 GLU A CA 1
ATOM 1556 C C . GLU A 1 222 ? -30.740 -29.322 -6.825 1.00 66.28 219 GLU A C 1
ATOM 1557 O O . GLU A 1 222 ? -30.520 -28.176 -6.421 1.00 66.22 219 GLU A O 1
ATOM 1563 N N . LEU A 1 223 ? -31.102 -29.605 -8.072 1.00 65.65 220 LEU A N 1
ATOM 1564 C CA . LEU A 1 223 ? -31.244 -28.568 -9.079 1.00 65.09 220 LEU A CA 1
ATOM 1565 C C . LEU A 1 223 ? -32.544 -27.794 -8.894 1.00 64.79 220 LEU A C 1
ATOM 1566 O O . LEU A 1 223 ? -32.591 -26.580 -9.114 1.00 64.93 220 LEU A O 1
ATOM 1571 N N . THR A 1 224 ? -33.603 -28.488 -8.494 1.00 63.76 221 THR A N 1
ATOM 1572 C CA . THR A 1 224 ? -34.879 -27.818 -8.295 1.00 62.13 221 THR A CA 1
ATOM 1573 C C . THR A 1 224 ? -34.774 -26.765 -7.204 1.00 61.16 221 THR A C 1
ATOM 1574 O O . THR A 1 224 ? -35.298 -25.659 -7.347 1.00 61.48 221 THR A O 1
ATOM 1578 N N . THR A 1 225 ? -34.101 -27.091 -6.109 1.00 60.23 222 THR A N 1
ATOM 1579 C CA . THR A 1 225 ? -33.976 -26.102 -5.057 1.00 59.12 222 THR A CA 1
ATOM 1580 C C . THR A 1 225 ? -33.242 -24.870 -5.594 1.00 57.88 222 THR A C 1
ATOM 1581 O O . THR A 1 225 ? -33.763 -23.754 -5.502 1.00 57.34 222 THR A O 1
ATOM 1585 N N . LEU A 1 226 ? -32.060 -25.069 -6.184 1.00 56.99 223 LEU A N 1
ATOM 1586 C CA . LEU A 1 226 ? -31.273 -23.963 -6.745 1.00 53.99 223 LEU A CA 1
ATOM 1587 C C . LEU A 1 226 ? -32.132 -23.116 -7.668 1.00 52.06 223 LEU A C 1
ATOM 1588 O O . LEU A 1 226 ? -32.227 -21.898 -7.515 1.00 50.76 223 LEU A O 1
ATOM 1593 N N . GLY A 1 227 ? -32.763 -23.776 -8.631 1.00 52.65 224 GLY A N 1
ATOM 1594 C CA . GLY A 1 227 ? -33.607 -23.077 -9.580 1.00 53.10 224 GLY A CA 1
ATOM 1595 C C . GLY A 1 227 ? -34.565 -22.102 -8.927 1.00 54.00 224 GLY A C 1
ATOM 1596 O O . GLY A 1 227 ? -34.588 -20.920 -9.273 1.00 53.73 224 GLY A O 1
ATOM 1597 N N . ASN A 1 228 ? -35.357 -22.594 -7.978 1.00 53.72 225 ASN A N 1
ATOM 1598 C CA . ASN A 1 228 ? -36.322 -21.743 -7.295 1.00 53.29 225 ASN A CA 1
ATOM 1599 C C . ASN A 1 228 ? -35.689 -20.654 -6.442 1.00 53.96 225 ASN A C 1
ATOM 1600 O O . ASN A 1 228 ? -36.238 -19.555 -6.345 1.00 55.25 225 ASN A O 1
ATOM 1605 N N . ILE A 1 229 ? -34.538 -20.936 -5.834 1.00 52.83 226 ILE A N 1
ATOM 1606 C CA . ILE A 1 229 ? -33.869 -19.921 -5.030 1.00 52.33 226 ILE A CA 1
ATOM 1607 C C . ILE A 1 229 ? -33.551 -18.737 -5.935 1.00 54.37 226 ILE A C 1
ATOM 1608 O O . ILE A 1 229 ? -33.883 -17.585 -5.628 1.00 54.36 226 ILE A O 1
ATOM 1613 N N . CYS A 1 230 ? -32.907 -19.035 -7.062 1.00 55.07 227 CYS A N 1
ATOM 1614 C CA . CYS A 1 230 ? -32.530 -18.010 -8.024 1.00 55.74 227 CYS A CA 1
ATOM 1615 C C . CYS A 1 230 ? -33.714 -17.218 -8.603 1.00 56.92 227 CYS A C 1
ATOM 1616 O O . CYS A 1 230 ? -33.577 -16.017 -8.855 1.00 56.87 227 CYS A O 1
ATOM 1619 N N . VAL A 1 231 ? -34.863 -17.860 -8.841 1.00 57.72 228 VAL A N 1
ATOM 1620 C CA . VAL A 1 231 ? -35.989 -17.096 -9.383 1.00 59.25 228 VAL A CA 1
ATOM 1621 C C . VAL A 1 231 ? -36.511 -16.182 -8.276 1.00 59.89 228 VAL A C 1
ATOM 1622 O O . VAL A 1 231 ? -36.996 -15.076 -8.545 1.00 59.79 228 VAL A O 1
ATOM 1626 N N . LYS A 1 232 ? -36.371 -16.640 -7.033 1.00 60.17 229 LYS A N 1
ATOM 1627 C CA . LYS A 1 232 ? -36.790 -15.864 -5.873 1.00 60.98 229 LYS A CA 1
ATOM 1628 C C . LYS A 1 232 ? -35.877 -14.652 -5.727 1.00 60.40 229 LYS A C 1
ATOM 1629 O O . LYS A 1 232 ? -36.345 -13.551 -5.433 1.00 59.70 229 LYS A O 1
ATOM 1635 N N . HIS A 1 233 ? -34.579 -14.856 -5.949 1.00 59.39 230 HIS A N 1
ATOM 1636 C CA . HIS A 1 233 ? -33.590 -13.774 -5.849 1.00 58.60 230 HIS A CA 1
ATOM 1637 C C . HIS A 1 233 ? -33.214 -13.143 -7.203 1.00 57.24 230 HIS A C 1
ATOM 1638 O O . HIS A 1 233 ? -32.283 -12.334 -7.288 1.00 56.88 230 HIS A O 1
ATOM 1645 N N . ASN A 1 234 ? -33.954 -13.521 -8.245 1.00 56.23 231 ASN A N 1
ATOM 1646 C CA . ASN A 1 234 ? -33.758 -13.024 -9.609 1.00 54.90 231 ASN A CA 1
ATOM 1647 C C . ASN A 1 234 ? -32.287 -13.104 -10.044 1.00 53.92 231 ASN A C 1
ATOM 1648 O O . ASN A 1 234 ? -31.723 -12.141 -10.566 1.00 53.07 231 ASN A O 1
ATOM 1653 N N . VAL A 1 235 ? -31.686 -14.268 -9.827 1.00 52.06 232 VAL A N 1
ATOM 1654 C CA . VAL A 1 235 ? -30.293 -14.498 -10.180 1.00 51.52 232 VAL A CA 1
ATOM 1655 C C . VAL A 1 235 ? -30.188 -15.398 -11.408 1.00 49.65 232 VAL A C 1
ATOM 1656 O O . VAL A 1 235 ? -30.747 -16.493 -11.441 1.00 50.46 232 VAL A O 1
ATOM 1660 N N . VAL A 1 236 ? -29.483 -14.916 -12.423 1.00 48.33 233 VAL A N 1
ATOM 1661 C CA . VAL A 1 236 ? -29.300 -15.666 -13.660 1.00 45.53 233 VAL A CA 1
ATOM 1662 C C . VAL A 1 236 ? -28.517 -16.949 -13.419 1.00 43.72 233 VAL A C 1
ATOM 1663 O O . VAL A 1 236 ? -27.526 -16.950 -12.693 1.00 42.72 233 VAL A O 1
ATOM 1667 N N . ILE A 1 237 ? -28.987 -18.040 -14.019 1.00 42.43 234 ILE A N 1
ATOM 1668 C CA . ILE A 1 237 ? -28.323 -19.340 -13.899 1.00 42.89 234 ILE A CA 1
ATOM 1669 C C . ILE A 1 237 ? -27.550 -19.656 -15.179 1.00 41.23 234 ILE A C 1
ATOM 1670 O O . ILE A 1 237 ? -28.148 -19.895 -16.224 1.00 44.20 234 ILE A O 1
ATOM 1675 N N . ILE A 1 238 ? -26.226 -19.621 -15.093 1.00 39.64 235 ILE A N 1
ATOM 1676 C CA . ILE A 1 238 ? -25.363 -19.956 -16.221 1.00 36.76 235 ILE A CA 1
ATOM 1677 C C . ILE A 1 238 ? -25.036 -21.405 -15.947 1.00 35.86 235 ILE A C 1
ATOM 1678 O O . ILE A 1 238 ? -24.266 -21.704 -15.040 1.00 34.89 235 ILE A O 1
ATOM 1683 N N . SER A 1 239 ? -25.634 -22.291 -16.734 1.00 36.90 236 SER A N 1
ATOM 1684 C CA . SER A 1 239 ? -25.465 -23.732 -16.573 1.00 36.76 236 SER A CA 1
ATOM 1685 C C . SER A 1 239 ? -24.472 -24.365 -17.553 1.00 33.97 236 SER A C 1
ATOM 1686 O O . SER A 1 239 ? -24.760 -24.467 -18.732 1.00 33.99 236 SER A O 1
ATOM 1689 N N . ASP A 1 240 ? -23.337 -24.826 -17.030 1.00 33.73 237 ASP A N 1
ATOM 1690 C CA . ASP A 1 240 ? -22.266 -25.445 -17.828 1.00 33.31 237 ASP A CA 1
ATOM 1691 C C . ASP A 1 240 ? -22.563 -26.930 -17.982 1.00 31.64 237 ASP A C 1
ATOM 1692 O O . ASP A 1 240 ? -22.252 -27.735 -17.105 1.00 32.63 237 ASP A O 1
ATOM 1697 N N . GLU A 1 241 ? -23.166 -27.287 -19.104 1.00 32.73 238 GLU A N 1
ATOM 1698 C CA . GLU A 1 241 ? -23.524 -28.664 -19.366 1.00 32.70 238 GLU A CA 1
ATOM 1699 C C . GLU A 1 241 ? -22.798 -29.294 -20.547 1.00 32.21 238 GLU A C 1
ATOM 1700 O O . GLU A 1 241 ? -23.389 -30.039 -21.322 1.00 29.58 238 GLU A O 1
ATOM 1706 N N . VAL A 1 242 ? -21.502 -29.011 -20.670 1.00 30.07 239 VAL A N 1
ATOM 1707 C CA . VAL A 1 242 ? -20.720 -29.577 -21.755 1.00 29.73 239 VAL A CA 1
ATOM 1708 C C . VAL A 1 242 ? -20.670 -31.102 -21.707 1.00 29.39 239 VAL A C 1
ATOM 1709 O O . VAL A 1 242 ? -20.511 -31.759 -22.738 1.00 31.97 239 VAL A O 1
ATOM 1713 N N . TYR A 1 243 ? -20.778 -31.680 -20.521 1.00 31.84 240 TYR A N 1
ATOM 1714 C CA . TYR A 1 243 ? -20.733 -33.134 -20.426 1.00 34.07 240 TYR A CA 1
ATOM 1715 C C . TYR A 1 243 ? -22.152 -33.708 -20.391 1.00 36.37 240 TYR A C 1
ATOM 1716 O O . TYR A 1 243 ? -22.373 -34.832 -19.948 1.00 39.30 240 TYR A O 1
ATOM 1725 N N . GLU A 1 244 ? -23.107 -32.930 -20.877 1.00 38.39 241 GLU A N 1
ATOM 1726 C CA . GLU A 1 244 ? -24.511 -33.340 -20.904 1.00 38.79 241 GLU A CA 1
ATOM 1727 C C . GLU A 1 244 ? -24.759 -34.743 -21.459 1.00 39.66 241 GLU A C 1
ATOM 1728 O O . GLU A 1 244 ? -25.664 -35.432 -21.012 1.00 40.12 241 GLU A O 1
ATOM 1734 N N . HIS A 1 245 ? -23.973 -35.157 -22.442 1.00 39.02 242 HIS A N 1
ATOM 1735 C CA . HIS A 1 245 ? -24.148 -36.468 -23.054 1.00 38.27 242 HIS A CA 1
ATOM 1736 C C . HIS A 1 245 ? -23.417 -37.575 -22.320 1.00 38.12 242 HIS A C 1
ATOM 1737 O O . HIS A 1 245 ? -23.710 -38.746 -22.531 1.00 36.34 242 HIS A O 1
ATOM 1744 N N . LEU A 1 246 ? -22.453 -37.193 -21.484 1.00 38.89 243 LEU A N 1
ATOM 1745 C CA . LEU A 1 246 ? -21.639 -38.141 -20.742 1.00 41.48 243 LEU A CA 1
ATOM 1746 C C . LEU A 1 246 ? -22.084 -38.349 -19.291 1.00 43.27 243 LEU A C 1
ATOM 1747 O O . LEU A 1 246 ? -21.416 -37.900 -18.365 1.00 44.07 243 LEU A O 1
ATOM 1752 N N . TYR A 1 247 ? -23.202 -39.046 -19.106 1.00 45.61 244 TYR A N 1
ATOM 1753 C CA . TYR A 1 247 ? -23.748 -39.336 -17.779 1.00 47.95 244 TYR A CA 1
ATOM 1754 C C . TYR A 1 247 ? -24.035 -40.833 -17.698 1.00 49.06 244 TYR A C 1
ATOM 1755 O O . TYR A 1 247 ? -24.361 -41.460 -18.709 1.00 50.35 244 TYR A O 1
ATOM 1764 N N . PHE A 1 248 ? -23.924 -41.399 -16.499 1.00 49.40 245 PHE A N 1
ATOM 1765 C CA . PHE A 1 248 ? -24.147 -42.829 -16.301 1.00 51.49 245 PHE A CA 1
ATOM 1766 C C . PHE A 1 248 ? -25.309 -43.126 -15.365 1.00 53.07 245 PHE A C 1
ATOM 1767 O O . PHE A 1 248 ? -25.484 -44.259 -14.911 1.00 52.89 245 PHE A O 1
ATOM 1775 N N . THR A 1 249 ? -26.091 -42.095 -15.076 1.00 54.07 246 THR A N 1
ATOM 1776 C CA . THR A 1 249 ? -27.242 -42.231 -14.213 1.00 54.93 246 THR A CA 1
ATOM 1777 C C . THR A 1 249 ? -28.439 -42.486 -15.112 1.00 56.12 246 THR A C 1
ATOM 1778 O O . THR A 1 249 ? -28.341 -42.346 -16.331 1.00 56.47 246 THR A O 1
ATOM 1782 N N . ASP A 1 250 ? -29.565 -42.881 -14.533 1.00 58.04 247 ASP A N 1
ATOM 1783 C CA . ASP A 1 250 ? -30.739 -43.155 -15.349 1.00 59.81 247 ASP A CA 1
ATOM 1784 C C . ASP A 1 250 ? -31.117 -41.949 -16.178 1.00 59.53 247 ASP A C 1
ATOM 1785 O O . ASP A 1 250 ? -31.609 -42.083 -17.296 1.00 60.23 247 ASP A O 1
ATOM 1790 N N . SER A 1 251 ? -30.875 -40.762 -15.639 1.00 58.72 248 SER A N 1
ATOM 1791 C CA . SER A 1 251 ? -31.236 -39.560 -16.366 1.00 57.40 248 SER A CA 1
ATOM 1792 C C . SER A 1 251 ? -30.306 -38.391 -16.083 1.00 55.51 248 SER A C 1
ATOM 1793 O O . SER A 1 251 ? -29.563 -38.392 -15.098 1.00 55.73 248 SER A O 1
ATOM 1796 N N . PHE A 1 252 ? -30.332 -37.408 -16.976 1.00 53.37 249 PHE A N 1
ATOM 1797 C CA . PHE A 1 252 ? -29.541 -36.196 -16.802 1.00 52.05 249 PHE A CA 1
ATOM 1798 C C . PHE A 1 252 ? -30.556 -35.074 -16.820 1.00 52.05 249 PHE A C 1
ATOM 1799 O O . PHE A 1 252 ? -31.273 -34.890 -17.807 1.00 52.31 249 PHE A O 1
ATOM 1807 N N . THR A 1 253 ? -30.614 -34.322 -15.732 1.00 53.32 250 THR A N 1
ATOM 1808 C CA . THR A 1 253 ? -31.576 -33.244 -15.640 1.00 54.44 250 THR A CA 1
ATOM 1809 C C . THR A 1 253 ? -31.009 -31.870 -15.948 1.00 54.50 250 THR A C 1
ATOM 1810 O O . THR A 1 253 ? -29.978 -31.453 -15.412 1.00 55.06 250 THR A O 1
ATOM 1814 N N . ARG A 1 254 ? -31.707 -31.174 -16.829 1.00 54.68 251 ARG A N 1
ATOM 1815 C CA . ARG A 1 254 ? -31.326 -29.838 -17.220 1.00 56.04 251 ARG A CA 1
ATOM 1816 C C . ARG A 1 254 ? -32.131 -28.877 -16.356 1.00 56.56 251 ARG A C 1
ATOM 1817 O O . ARG A 1 254 ? -33.359 -28.843 -16.422 1.00 57.35 251 ARG A O 1
ATOM 1825 N N . ILE A 1 255 ? -31.430 -28.109 -15.532 1.00 57.67 252 ILE A N 1
ATOM 1826 C CA . ILE A 1 255 ? -32.079 -27.161 -14.635 1.00 57.73 252 ILE A CA 1
ATOM 1827 C C . ILE A 1 255 ? -33.036 -26.197 -15.345 1.00 58.90 252 ILE A C 1
ATOM 1828 O O . ILE A 1 255 ? -34.022 -25.758 -14.757 1.00 59.35 252 ILE A O 1
ATOM 1833 N N . ALA A 1 256 ? -32.761 -25.879 -16.608 1.00 58.55 253 ALA A N 1
ATOM 1834 C CA . ALA A 1 256 ? -33.614 -24.957 -17.353 1.00 58.89 253 ALA A CA 1
ATOM 1835 C C . ALA A 1 256 ? -35.001 -25.522 -17.682 1.00 58.97 253 ALA A C 1
ATOM 1836 O O . ALA A 1 256 ? -35.951 -24.769 -17.883 1.00 57.77 253 ALA A O 1
ATOM 1838 N N . THR A 1 257 ? -35.110 -26.844 -17.730 1.00 59.09 254 THR A N 1
ATOM 1839 C CA . THR A 1 257 ? -36.368 -27.502 -18.060 1.00 59.61 254 THR A CA 1
ATOM 1840 C C . THR A 1 257 ? -37.200 -27.844 -16.821 1.00 60.84 254 THR A C 1
ATOM 1841 O O . THR A 1 257 ? -38.195 -28.569 -16.915 1.00 60.90 254 THR A O 1
ATOM 1845 N N . LEU A 1 258 ? -36.800 -27.313 -15.670 1.00 61.07 255 LEU A N 1
ATOM 1846 C CA . LEU A 1 258 ? -37.483 -27.606 -14.417 1.00 62.24 255 LEU A CA 1
ATOM 1847 C C . LEU A 1 258 ? -38.776 -26.839 -14.108 1.00 63.64 255 LEU A C 1
ATOM 1848 O O . LEU A 1 258 ? -39.755 -27.441 -13.677 1.00 64.88 255 LEU A O 1
ATOM 1853 N N . SER A 1 259 ? -38.794 -25.526 -14.309 1.00 65.19 256 SER A N 1
ATOM 1854 C CA . SER A 1 259 ? -40.004 -24.748 -14.038 1.00 66.18 256 SER A CA 1
ATOM 1855 C C . SER A 1 259 ? -39.906 -23.391 -14.714 1.00 66.74 256 SER A C 1
ATOM 1856 O O . SER A 1 259 ? -39.021 -22.603 -14.401 1.00 68.11 256 SER A O 1
ATOM 1859 N N . PRO A 1 260 ? -40.836 -23.099 -15.634 1.00 67.22 257 PRO A N 1
ATOM 1860 C CA . PRO A 1 260 ? -40.947 -21.867 -16.423 1.00 67.49 257 PRO A CA 1
ATOM 1861 C C . PRO A 1 260 ? -40.143 -20.654 -15.947 1.00 67.44 257 PRO A C 1
ATOM 1862 O O . PRO A 1 260 ? -39.456 -20.008 -16.746 1.00 67.76 257 PRO A O 1
ATOM 1866 N N . GLU A 1 261 ? -40.229 -20.347 -14.656 1.00 66.92 258 GLU A N 1
ATOM 1867 C CA . GLU A 1 261 ? -39.518 -19.208 -14.082 1.00 67.04 258 GLU A CA 1
ATOM 1868 C C . GLU A 1 261 ? -38.005 -19.422 -14.071 1.00 65.82 258 GLU A C 1
ATOM 1869 O O . GLU A 1 261 ? -37.243 -18.486 -14.304 1.00 66.11 258 GLU A O 1
ATOM 1875 N N . ILE A 1 262 ? -37.578 -20.651 -13.794 1.00 63.90 259 ILE A N 1
ATOM 1876 C CA . ILE A 1 262 ? -36.160 -20.992 -13.776 1.00 62.35 259 ILE A CA 1
ATOM 1877 C C . ILE A 1 262 ? -35.605 -20.898 -15.190 1.00 60.70 259 ILE A C 1
ATOM 1878 O O . ILE A 1 262 ? -34.542 -20.322 -15.407 1.00 59.43 259 ILE A O 1
ATOM 1883 N N . GLY A 1 263 ? -36.346 -21.466 -16.140 1.00 59.66 260 GLY A N 1
ATOM 1884 C CA . GLY A 1 263 ? -35.948 -21.453 -17.539 1.00 57.58 260 GLY A CA 1
ATOM 1885 C C . GLY A 1 263 ? -35.760 -20.048 -18.084 1.00 56.57 260 GLY A C 1
ATOM 1886 O O . GLY A 1 263 ? -34.907 -19.814 -18.948 1.00 56.48 260 GLY A O 1
ATOM 1887 N N . GLN A 1 264 ? -36.553 -19.109 -17.577 1.00 53.87 261 GLN A N 1
ATOM 1888 C CA . GLN A 1 264 ? -36.465 -17.722 -18.007 1.00 51.48 261 GLN A CA 1
ATOM 1889 C C . GLN A 1 264 ? -35.241 -17.015 -17.474 1.00 49.82 261 GLN A C 1
ATOM 1890 O O . GLN A 1 264 ? -34.925 -15.911 -17.909 1.00 50.23 261 GLN A O 1
ATOM 1896 N N . LEU A 1 265 ? -34.552 -17.657 -16.535 1.00 48.37 262 LEU A N 1
ATOM 1897 C CA . LEU A 1 265 ? -33.340 -17.100 -15.947 1.00 47.44 262 LEU A CA 1
ATOM 1898 C C . LEU A 1 265 ? -32.113 -17.989 -16.207 1.00 46.08 262 LEU A C 1
ATOM 1899 O O . LEU A 1 265 ? -31.039 -17.752 -15.660 1.00 47.44 262 LEU A O 1
ATOM 1904 N N . THR A 1 266 ? -32.268 -18.991 -17.061 1.00 44.16 263 THR A N 1
ATOM 1905 C CA . THR A 1 266 ? -31.170 -19.910 -17.338 1.00 44.17 263 THR A CA 1
ATOM 1906 C C . THR A 1 266 ? -30.541 -19.851 -18.732 1.00 41.25 263 THR A C 1
ATOM 1907 O O . THR A 1 266 ? -31.231 -19.856 -19.744 1.00 39.56 263 THR A O 1
ATOM 1911 N N . LEU A 1 267 ? -29.213 -19.783 -18.760 1.00 41.36 264 LEU A N 1
ATOM 1912 C CA . LEU A 1 267 ? -28.468 -19.791 -20.015 1.00 37.61 264 LEU A CA 1
ATOM 1913 C C . LEU A 1 267 ? -27.692 -21.089 -19.904 1.00 37.33 264 LEU A C 1
ATOM 1914 O O . LEU A 1 267 ? -26.844 -21.238 -19.020 1.00 39.94 264 LEU A O 1
ATOM 1919 N N . THR A 1 268 ? -28.002 -22.030 -20.788 1.00 36.97 265 THR A N 1
ATOM 1920 C CA . THR A 1 268 ? -27.378 -23.341 -20.772 1.00 36.25 265 THR A CA 1
ATOM 1921 C C . THR A 1 268 ? -26.330 -23.476 -21.881 1.00 34.32 265 THR A C 1
ATOM 1922 O O . THR A 1 268 ? -26.639 -23.327 -23.053 1.00 35.67 265 THR A O 1
ATOM 1926 N N . VAL A 1 269 ? -25.100 -23.790 -21.490 1.00 35.82 266 VAL A N 1
ATOM 1927 C CA . VAL A 1 269 ? -23.992 -23.920 -22.441 1.00 32.77 266 VAL A CA 1
ATOM 1928 C C . VAL A 1 269 ? -23.691 -25.365 -22.802 1.00 32.56 266 VAL A C 1
ATOM 1929 O O . VAL A 1 269 ? -23.750 -26.243 -21.959 1.00 34.60 266 VAL A O 1
ATOM 1933 N N . GLY A 1 270 ? -23.361 -25.601 -24.069 1.00 32.76 267 GLY A N 1
ATOM 1934 C CA . GLY A 1 270 ? -22.979 -26.932 -24.522 1.00 30.93 267 GLY A CA 1
ATOM 1935 C C . GLY A 1 270 ? -21.664 -26.872 -25.323 1.00 31.20 267 GLY A C 1
ATOM 1936 O O . GLY A 1 270 ? -21.250 -25.797 -25.777 1.00 28.64 267 GLY A O 1
ATOM 1937 N N . SER A 1 271 ? -21.016 -28.022 -25.509 1.00 30.84 268 SER A N 1
ATOM 1938 C CA . SER A 1 271 ? -19.754 -28.087 -26.257 1.00 28.10 268 SER A CA 1
ATOM 1939 C C . SER A 1 271 ? -19.697 -29.164 -27.347 1.00 25.78 268 SER A C 1
ATOM 1940 O O . SER A 1 271 ? -19.848 -30.350 -27.046 1.00 28.28 268 SER A O 1
ATOM 1943 N N . ALA A 1 272 ? -19.438 -28.761 -28.595 1.00 26.92 269 ALA A N 1
ATOM 1944 C CA . ALA A 1 272 ? -19.289 -29.708 -29.703 1.00 25.28 269 ALA A CA 1
ATOM 1945 C C . ALA A 1 272 ? -18.048 -30.539 -29.467 1.00 26.80 269 ALA A C 1
ATOM 1946 O O . ALA A 1 272 ? -18.045 -31.745 -29.717 1.00 28.55 269 ALA A O 1
ATOM 1948 N N . GLY A 1 273 ? -16.993 -29.896 -28.964 1.00 29.30 270 GLY A N 1
ATOM 1949 C CA . GLY A 1 273 ? -15.744 -30.602 -28.695 1.00 28.81 270 GLY A CA 1
ATOM 1950 C C . GLY A 1 273 ? -15.883 -31.741 -27.690 1.00 30.11 270 GLY A C 1
ATOM 1951 O O . GLY A 1 273 ? -15.398 -32.844 -27.933 1.00 29.64 270 GLY A O 1
ATOM 1976 N N . SER A 1 275 ? -18.708 -33.145 -26.878 1.00 34.89 272 SER A N 1
ATOM 1977 C CA . SER A 1 275 ? -19.748 -34.063 -27.363 1.00 34.84 272 SER A CA 1
ATOM 1978 C C . SER A 1 275 ? -19.226 -34.988 -28.462 1.00 33.79 272 SER A C 1
ATOM 1979 O O . SER A 1 275 ? -19.567 -36.169 -28.514 1.00 35.76 272 SER A O 1
ATOM 1982 N N . PHE A 1 276 ? -18.396 -34.455 -29.346 1.00 32.53 273 PHE A N 1
ATOM 1983 C CA . PHE A 1 276 ? -17.893 -35.260 -30.442 1.00 29.72 273 PHE A CA 1
ATOM 1984 C C . PHE A 1 276 ? -16.416 -35.597 -30.343 1.00 30.43 273 PHE A C 1
ATOM 1985 O O . PHE A 1 276 ? -15.786 -35.916 -31.348 1.00 27.35 273 PHE A O 1
ATOM 1993 N N . ALA A 1 277 ? -15.866 -35.505 -29.138 1.00 29.73 274 ALA A N 1
ATOM 1994 C CA . ALA A 1 277 ? -14.452 -35.826 -28.933 1.00 31.60 274 ALA A CA 1
ATOM 1995 C C . ALA A 1 277 ? -13.579 -35.085 -29.934 1.00 30.68 274 ALA A C 1
ATOM 1996 O O . ALA A 1 277 ? -12.737 -35.689 -30.582 1.00 31.24 274 ALA A O 1
ATOM 1998 N N . ALA A 1 278 ? -13.814 -33.783 -30.068 1.00 28.91 275 ALA A N 1
ATOM 1999 C CA . ALA A 1 278 ? -13.074 -32.928 -30.984 1.00 27.07 275 ALA A CA 1
ATOM 2000 C C . ALA A 1 278 ? -12.829 -31.611 -30.288 1.00 25.62 275 ALA A C 1
ATOM 2001 O O . ALA A 1 278 ? -13.204 -30.552 -30.798 1.00 25.10 275 ALA A O 1
ATOM 2003 N N . THR A 1 279 ? -12.194 -31.678 -29.124 1.00 26.06 276 THR A N 1
ATOM 2004 C CA . THR A 1 279 ? -11.917 -30.481 -28.332 1.00 26.66 276 THR A CA 1
ATOM 2005 C C . THR A 1 279 ? -11.236 -29.348 -29.091 1.00 27.23 276 THR A C 1
ATOM 2006 O O . THR A 1 279 ? -11.372 -28.184 -28.714 1.00 25.59 276 THR A O 1
ATOM 2010 N N . GLY A 1 280 ? -10.499 -29.676 -30.155 1.00 27.03 277 GLY A N 1
ATOM 2011 C CA . GLY A 1 280 ? -9.845 -28.632 -30.923 1.00 25.37 277 GLY A CA 1
ATOM 2012 C C . GLY A 1 280 ? -10.740 -27.925 -31.929 1.00 28.39 277 GLY A C 1
ATOM 2013 O O . GLY A 1 280 ? -10.290 -27.020 -32.635 1.00 26.47 277 GLY A O 1
ATOM 2014 N N . TRP A 1 281 ? -12.017 -28.305 -32.005 1.00 28.31 278 TRP A N 1
ATOM 2015 C CA . TRP A 1 281 ? -12.896 -27.644 -32.966 1.00 27.69 278 TRP A CA 1
ATOM 2016 C C . TRP A 1 281 ? -13.336 -26.220 -32.567 1.00 27.10 278 TRP A C 1
ATOM 2017 O O . TRP A 1 281 ? -13.445 -25.338 -33.431 1.00 31.97 278 TRP A O 1
ATOM 2028 N N . ARG A 1 282 ? -13.531 -25.984 -31.278 1.00 21.78 279 ARG A N 1
ATOM 2029 C CA . ARG A 1 282 ? -13.914 -24.663 -30.754 1.00 22.19 279 ARG A CA 1
ATOM 2030 C C . ARG A 1 282 ? -15.286 -24.206 -31.267 1.00 22.46 279 ARG A C 1
ATOM 2031 O O . ARG A 1 282 ? -15.402 -23.128 -31.864 1.00 20.61 279 ARG A O 1
ATOM 2039 N N . ILE A 1 283 ? -16.288 -25.049 -31.040 1.00 23.07 280 ILE A N 1
ATOM 2040 C CA . ILE A 1 283 ? -17.683 -24.758 -31.446 1.00 23.52 280 ILE A CA 1
ATOM 2041 C C . ILE A 1 283 ? -18.479 -25.081 -30.181 1.00 23.26 280 ILE A C 1
ATOM 2042 O O . ILE A 1 283 ? -18.304 -26.143 -29.563 1.00 22.95 280 ILE A O 1
ATOM 2047 N N . GLY A 1 284 ? -19.303 -24.124 -29.758 1.00 24.03 281 GLY A N 1
ATOM 2048 C CA . GLY A 1 284 ? -20.134 -24.345 -28.586 1.00 24.74 281 GLY A CA 1
ATOM 2049 C C . GLY A 1 284 ? -21.477 -23.643 -28.801 1.00 24.46 281 GLY A C 1
ATOM 2050 O O . GLY A 1 284 ? -21.729 -23.088 -29.853 1.00 23.90 281 GLY A O 1
ATOM 2051 N N . TRP A 1 285 ? -22.330 -23.640 -27.800 1.00 26.78 282 TRP A N 1
ATOM 2052 C CA . TRP A 1 285 ? -23.618 -22.970 -27.970 1.00 29.16 282 TRP A CA 1
ATOM 2053 C C . TRP A 1 285 ? -24.257 -22.666 -26.643 1.00 29.04 282 TRP A C 1
ATOM 2054 O O . TRP A 1 285 ? -23.949 -23.292 -25.635 1.00 29.65 282 TRP A O 1
ATOM 2065 N N . VAL A 1 286 ? -25.102 -21.646 -26.644 1.00 30.71 283 VAL A N 1
ATOM 2066 C CA . VAL A 1 286 ? -25.799 -21.247 -25.436 1.00 33.21 283 VAL A CA 1
ATOM 2067 C C . VAL A 1 286 ? -27.287 -21.192 -25.787 1.00 34.26 283 VAL A C 1
ATOM 2068 O O . VAL A 1 286 ? -27.675 -20.568 -26.765 1.00 33.79 283 VAL A O 1
ATOM 2072 N N . LEU A 1 287 ? -28.105 -21.879 -25.004 1.00 35.61 284 LEU A N 1
ATOM 2073 C CA . LEU A 1 287 ? -29.536 -21.870 -25.235 1.00 39.44 284 LEU A CA 1
ATOM 2074 C C . LEU A 1 287 ? -30.259 -21.212 -24.077 1.00 40.53 284 LEU A C 1
ATOM 2075 O O . LEU A 1 287 ? -29.796 -21.238 -22.936 1.00 41.01 284 LEU A O 1
ATOM 2080 N N . SER A 1 288 ? -31.398 -20.609 -24.380 1.00 42.99 285 SER A N 1
ATOM 2081 C CA . SER A 1 288 ? -32.211 -20.007 -23.338 1.00 43.71 285 SER A CA 1
ATOM 2082 C C . SER A 1 288 ? -33.631 -19.798 -23.801 1.00 44.28 285 SER A C 1
ATOM 2083 O O . SER A 1 288 ? -33.880 -19.452 -24.959 1.00 43.41 285 SER A O 1
ATOM 2086 N N . LEU A 1 289 ? -34.568 -20.026 -22.887 1.00 47.33 286 LEU A N 1
ATOM 2087 C CA . LEU A 1 289 ? -35.971 -19.828 -23.204 1.00 48.79 286 LEU A CA 1
ATOM 2088 C C . LEU A 1 289 ? -36.243 -18.325 -23.209 1.00 50.26 286 LEU A C 1
ATOM 2089 O O . LEU A 1 289 ? -37.171 -17.853 -23.872 1.00 52.53 286 LEU A O 1
ATOM 2094 N N . ASN A 1 290 ? -35.415 -17.579 -22.476 1.00 50.58 287 ASN A N 1
ATOM 2095 C CA . ASN A 1 290 ? -35.535 -16.123 -22.378 1.00 49.89 287 ASN A CA 1
ATOM 2096 C C . ASN A 1 290 ? -34.633 -15.488 -23.430 1.00 50.16 287 ASN A C 1
ATOM 2097 O O . ASN A 1 290 ? -33.466 -15.187 -23.161 1.00 50.40 287 ASN A O 1
ATOM 2102 N N . ALA A 1 291 ? -35.189 -15.268 -24.615 1.00 49.73 288 ALA A N 1
ATOM 2103 C CA . ALA A 1 291 ? -34.448 -14.705 -25.730 1.00 50.27 288 ALA A CA 1
ATOM 2104 C C . ALA A 1 291 ? -33.752 -13.368 -25.481 1.00 51.23 288 ALA A C 1
ATOM 2105 O O . ALA A 1 291 ? -32.731 -13.083 -26.117 1.00 51.58 288 ALA A O 1
ATOM 2107 N N . GLU A 1 292 ? -34.282 -12.546 -24.574 1.00 50.77 289 GLU A N 1
ATOM 2108 C CA . GLU A 1 292 ? -33.661 -11.252 -24.290 1.00 50.27 289 GLU A CA 1
ATOM 2109 C C . GLU A 1 292 ? -32.412 -11.473 -23.449 1.00 48.79 289 GLU A C 1
ATOM 2110 O O . GLU A 1 292 ? -31.392 -10.797 -23.621 1.00 47.53 289 GLU A O 1
ATOM 2116 N N . LEU A 1 293 ? -32.502 -12.422 -22.529 1.00 46.83 290 LEU A N 1
ATOM 2117 C CA . LEU A 1 293 ? -31.371 -12.756 -21.684 1.00 46.21 290 LEU A CA 1
ATOM 2118 C C . LEU A 1 293 ? -30.224 -13.216 -22.610 1.00 44.74 290 LEU A C 1
ATOM 2119 O O . LEU A 1 293 ? -29.084 -12.791 -22.462 1.00 44.33 290 LEU A O 1
ATOM 2124 N N . LEU A 1 294 ? -30.566 -14.068 -23.573 1.00 43.48 291 LEU A N 1
ATOM 2125 C CA . LEU A 1 294 ? -29.613 -14.647 -24.528 1.00 42.74 291 LEU A CA 1
ATOM 2126 C C . LEU A 1 294 ? -28.985 -13.634 -25.485 1.00 42.79 291 LEU A C 1
ATOM 2127 O O . LEU A 1 294 ? -27.822 -13.780 -25.895 1.00 41.99 291 LEU A O 1
ATOM 2132 N N . SER A 1 295 ? -29.775 -12.638 -25.875 1.00 41.41 292 SER A N 1
ATOM 2133 C CA . SER A 1 295 ? -29.322 -11.600 -26.786 1.00 40.42 292 SER A CA 1
ATOM 2134 C C . SER A 1 295 ? -28.077 -10.913 -26.227 1.00 40.08 292 SER A C 1
ATOM 2135 O O . SER A 1 295 ? -27.223 -10.447 -26.983 1.00 39.91 292 SER A O 1
ATOM 2138 N N . TYR A 1 296 ? -27.977 -10.849 -24.904 1.00 38.76 293 TYR A N 1
ATOM 2139 C CA . TYR A 1 296 ? -26.835 -10.210 -24.269 1.00 40.69 293 TYR A CA 1
ATOM 2140 C C . TYR A 1 296 ? -25.552 -11.035 -24.419 1.00 39.22 293 TYR A C 1
ATOM 2141 O O . TYR A 1 296 ? -24.474 -10.468 -24.608 1.00 38.73 293 TYR A O 1
ATOM 2150 N N . ALA A 1 297 ? -25.672 -12.362 -24.347 1.00 37.64 294 ALA A N 1
ATOM 2151 C CA . ALA A 1 297 ? -24.510 -13.243 -24.531 1.00 36.59 294 ALA A CA 1
ATOM 2152 C C . ALA A 1 297 ? -24.118 -13.177 -26.006 1.00 34.78 294 ALA A C 1
ATOM 2153 O O . ALA A 1 297 ? -22.924 -13.122 -26.345 1.00 33.37 294 ALA A O 1
ATOM 2155 N N . ALA A 1 298 ? -25.131 -13.156 -26.876 1.00 33.81 295 ALA A N 1
ATOM 2156 C CA . ALA A 1 298 ? -24.928 -13.096 -28.315 1.00 32.90 295 ALA A CA 1
ATOM 2157 C C . ALA A 1 298 ? -24.213 -11.816 -28.754 1.00 34.40 295 ALA A C 1
ATOM 2158 O O . ALA A 1 298 ? -23.280 -11.873 -29.575 1.00 30.39 295 ALA A O 1
ATOM 2160 N N . LYS A 1 299 ? -24.638 -10.672 -28.205 1.00 33.62 296 LYS A N 1
ATOM 2161 C CA . LYS A 1 299 ? -24.031 -9.388 -28.537 1.00 33.72 296 LYS A CA 1
ATOM 2162 C C . LYS A 1 299 ? -22.567 -9.340 -28.057 1.00 34.38 296 LYS A C 1
ATOM 2163 O O . LYS A 1 299 ? -21.716 -8.735 -28.696 1.00 35.44 296 LYS A O 1
ATOM 2169 N N . ALA A 1 300 ? -22.312 -9.956 -26.908 1.00 34.10 297 ALA A N 1
ATOM 2170 C CA . ALA A 1 300 ? -20.985 -10.001 -26.310 1.00 32.64 297 ALA A CA 1
ATOM 2171 C C . ALA A 1 300 ? -20.082 -10.869 -27.201 1.00 31.56 297 ALA A C 1
ATOM 2172 O O . ALA A 1 300 ? -18.941 -10.487 -27.486 1.00 30.31 297 ALA A O 1
ATOM 2174 N N . HIS A 1 301 ? -20.608 -12.015 -27.639 1.00 27.93 298 HIS A N 1
ATOM 2175 C CA . HIS A 1 301 ? -19.887 -12.918 -28.527 1.00 29.34 298 HIS A CA 1
ATOM 2176 C C . HIS A 1 301 ? -19.487 -12.173 -29.786 1.00 29.50 298 HIS A C 1
ATOM 2177 O O . HIS A 1 301 ? -18.374 -12.347 -30.273 1.00 28.19 298 HIS A O 1
ATOM 2184 N N . THR A 1 302 ? -20.401 -11.365 -30.327 1.00 26.09 299 THR A N 1
ATOM 2185 C CA . THR A 1 302 ? -20.104 -10.578 -31.516 1.00 27.74 299 THR A CA 1
ATOM 2186 C C . THR A 1 302 ? -18.899 -9.652 -31.308 1.00 26.67 299 THR A C 1
ATOM 2187 O O . THR A 1 302 ? -18.110 -9.443 -32.221 1.00 25.24 299 THR A O 1
ATOM 2191 N N . ARG A 1 303 ? -18.796 -9.073 -30.121 1.00 26.43 300 ARG A N 1
ATOM 2192 C CA . ARG A 1 303 ? -17.722 -8.148 -29.808 1.00 28.56 300 ARG A CA 1
ATOM 2193 C C . ARG A 1 303 ? -16.440 -8.857 -29.387 1.00 28.88 300 ARG A C 1
ATOM 2194 O O . ARG A 1 303 ? -15.378 -8.247 -29.377 1.00 31.47 300 ARG A O 1
ATOM 2202 N N . ILE A 1 304 ? -16.534 -10.123 -29.019 1.00 27.17 301 ILE A N 1
ATOM 2203 C CA . ILE A 1 304 ? -15.338 -10.849 -28.601 1.00 28.26 301 ILE A CA 1
ATOM 2204 C C . ILE A 1 304 ? -14.708 -11.566 -29.789 1.00 28.88 301 ILE A C 1
ATOM 2205 O O . ILE A 1 304 ? -13.554 -11.313 -30.142 1.00 29.67 301 ILE A O 1
ATOM 2210 N N . CYS A 1 305 ? -15.490 -12.432 -30.431 1.00 28.11 302 CYS A N 1
ATOM 2211 C CA . CYS A 1 305 ? -15.010 -13.234 -31.554 1.00 31.40 302 CYS A CA 1
ATOM 2212 C C . CYS A 1 305 ? -15.588 -12.895 -32.918 1.00 31.90 302 CYS A C 1
ATOM 2213 O O . CYS A 1 305 ? -15.016 -13.245 -33.947 1.00 30.35 302 CYS A O 1
ATOM 2216 N N . PHE A 1 306 ? -16.743 -12.239 -32.893 1.00 35.40 303 PHE A N 1
ATOM 2217 C CA . PHE A 1 306 ? -17.518 -11.842 -34.068 1.00 36.22 303 PHE A CA 1
ATOM 2218 C C . PHE A 1 306 ? -18.331 -12.993 -34.632 1.00 35.51 303 PHE A C 1
ATOM 2219 O O . PHE A 1 306 ? -19.570 -12.961 -34.602 1.00 38.20 303 PHE A O 1
ATOM 2227 N N . ALA A 1 307 ? -17.643 -14.002 -35.160 1.00 31.29 304 ALA A N 1
ATOM 2228 C CA . ALA A 1 307 ? -18.298 -15.193 -35.709 1.00 28.55 304 ALA A CA 1
ATOM 2229 C C . ALA A 1 307 ? -17.440 -16.430 -35.379 1.00 28.15 304 ALA A C 1
ATOM 2230 O O . ALA A 1 307 ? -16.215 -16.330 -35.229 1.00 27.39 304 ALA A O 1
ATOM 2232 N N . SER A 1 308 ? -18.079 -17.587 -35.263 1.00 25.36 305 SER A N 1
ATOM 2233 C CA . SER A 1 308 ? -17.384 -18.821 -34.945 1.00 29.27 305 SER A CA 1
ATOM 2234 C C . SER A 1 308 ? -16.974 -19.569 -36.205 1.00 28.93 305 SER A C 1
ATOM 2235 O O . SER A 1 308 ? -17.598 -19.395 -37.264 1.00 33.28 305 SER A O 1
ATOM 2238 N N . PRO A 1 309 ? -15.918 -20.414 -36.114 1.00 29.74 306 PRO A N 1
ATOM 2239 C CA . PRO A 1 309 ? -15.396 -21.194 -37.257 1.00 27.37 306 PRO A CA 1
ATOM 2240 C C . PRO A 1 309 ? -16.521 -21.738 -38.158 1.00 28.55 306 PRO A C 1
ATOM 2241 O O . PRO A 1 309 ? -17.318 -22.549 -37.707 1.00 26.43 306 PRO A O 1
ATOM 2245 N N . SER A 1 310 ? -16.560 -21.309 -39.419 1.00 26.20 307 SER A N 1
ATOM 2246 C CA . SER A 1 310 ? -17.620 -21.737 -40.326 1.00 28.37 307 SER A CA 1
ATOM 2247 C C . SER A 1 310 ? -17.654 -23.197 -40.773 1.00 29.30 307 SER A C 1
ATOM 2248 O O . SER A 1 310 ? -18.680 -23.852 -40.647 1.00 28.85 307 SER A O 1
ATOM 2251 N N . PRO A 1 311 ? -16.537 -23.729 -41.303 1.00 30.96 308 PRO A N 1
ATOM 2252 C CA . PRO A 1 311 ? -16.517 -25.131 -41.751 1.00 30.54 308 PRO A CA 1
ATOM 2253 C C . PRO A 1 311 ? -16.882 -26.124 -40.650 1.00 31.42 308 PRO A C 1
ATOM 2254 O O . PRO A 1 311 ? -17.527 -27.146 -40.917 1.00 32.98 308 PRO A O 1
ATOM 2258 N N . LEU A 1 312 ? -16.475 -25.831 -39.415 1.00 28.89 309 LEU A N 1
ATOM 2259 C CA . LEU A 1 312 ? -16.766 -26.721 -38.298 1.00 28.18 309 LEU A CA 1
ATOM 2260 C C . LEU A 1 312 ? -18.205 -26.569 -37.803 1.00 28.29 309 LEU A C 1
ATOM 2261 O O . LEU A 1 312 ? -18.750 -27.477 -37.214 1.00 27.88 309 LEU A O 1
ATOM 2266 N N . GLN A 1 313 ? -18.808 -25.409 -38.025 1.00 27.69 310 GLN A N 1
ATOM 2267 C CA . GLN A 1 313 ? -20.204 -25.225 -37.621 1.00 29.08 310 GLN A CA 1
ATOM 2268 C C . GLN A 1 313 ? -21.058 -26.128 -38.497 1.00 27.72 310 GLN A C 1
ATOM 2269 O O . GLN A 1 313 ? -21.952 -26.797 -38.006 1.00 30.84 310 GLN A O 1
ATOM 2275 N N . GLU A 1 314 ? -20.773 -26.129 -39.797 1.00 28.24 311 GLU A N 1
ATOM 2276 C CA . GLU A 1 314 ? -21.492 -26.952 -40.763 1.00 30.32 311 GLU A CA 1
ATOM 2277 C C . GLU A 1 314 ? -21.263 -28.431 -40.452 1.00 30.99 311 GLU A C 1
ATOM 2278 O O . GLU A 1 314 ? -22.196 -29.213 -40.488 1.00 32.42 311 GLU A O 1
ATOM 2284 N N . ALA A 1 315 ? -20.020 -28.814 -40.147 1.00 31.41 312 ALA A N 1
ATOM 2285 C CA . ALA A 1 315 ? -19.701 -30.202 -39.794 1.00 30.78 312 ALA A CA 1
ATOM 2286 C C . ALA A 1 315 ? -20.526 -30.614 -38.570 1.00 30.85 312 ALA A C 1
ATOM 2287 O O . ALA A 1 315 ? -21.105 -31.708 -38.530 1.00 33.68 312 ALA A O 1
ATOM 2289 N N . CYS A 1 316 ? -20.570 -29.738 -37.573 1.00 29.96 313 CYS A N 1
ATOM 2290 C CA . CYS A 1 316 ? -21.324 -30.001 -36.352 1.00 29.45 313 CYS A CA 1
ATOM 2291 C C . CYS A 1 316 ? -22.845 -30.115 -36.611 1.00 30.66 313 CYS A C 1
ATOM 2292 O O . CYS A 1 316 ? -23.520 -30.953 -36.025 1.00 29.71 313 CYS A O 1
ATOM 2295 N N . ALA A 1 317 ? -23.374 -29.265 -37.471 1.00 31.26 314 ALA A N 1
ATOM 2296 C CA . ALA A 1 317 ? -24.812 -29.308 -37.781 1.00 33.16 314 ALA A CA 1
ATOM 2297 C C . ALA A 1 317 ? -25.149 -30.705 -38.309 1.00 32.92 314 ALA A C 1
ATOM 2298 O O . ALA A 1 317 ? -26.078 -31.364 -37.833 1.00 33.53 314 ALA A O 1
ATOM 2300 N N . ASN A 1 318 ? -24.360 -31.167 -39.270 1.00 32.79 315 ASN A N 1
ATOM 2301 C CA . ASN A 1 318 ? -24.569 -32.480 -39.859 1.00 32.35 315 ASN A CA 1
ATOM 2302 C C . ASN A 1 318 ? -24.216 -33.624 -38.937 1.00 32.58 315 ASN A C 1
ATOM 2303 O O . ASN A 1 318 ? -24.878 -34.669 -38.971 1.00 31.45 315 ASN A O 1
ATOM 2308 N N . SER A 1 319 ? -23.187 -33.446 -38.103 1.00 31.40 316 SER A N 1
ATOM 2309 C CA . SER A 1 319 ? -22.795 -34.498 -37.156 1.00 31.47 316 SER A CA 1
ATOM 2310 C C . SER A 1 319 ? -23.844 -34.752 -36.070 1.00 32.62 316 SER A C 1
ATOM 2311 O O . SER A 1 319 ? -23.979 -35.882 -35.580 1.00 30.37 316 SER A O 1
ATOM 2314 N N . ILE A 1 320 ? -24.564 -33.701 -35.676 1.00 34.26 317 ILE A N 1
ATOM 2315 C CA . ILE A 1 320 ? -25.612 -33.851 -34.668 1.00 35.95 317 ILE A CA 1
ATOM 2316 C C . ILE A 1 320 ? -26.642 -34.810 -35.283 1.00 37.77 317 ILE A C 1
ATOM 2317 O O . ILE A 1 320 ? -27.053 -35.780 -34.646 1.00 38.45 317 ILE A O 1
ATOM 2322 N N . ASN A 1 321 ? -27.027 -34.550 -36.533 1.00 39.31 318 ASN A N 1
ATOM 2323 C CA . ASN A 1 321 ? -27.978 -35.418 -37.230 1.00 40.67 318 ASN A CA 1
ATOM 2324 C C . ASN A 1 321 ? -27.414 -36.830 -37.403 1.00 41.62 318 ASN A C 1
ATOM 2325 O O . ASN A 1 321 ? -28.114 -37.800 -37.118 1.00 42.17 318 ASN A O 1
ATOM 2330 N N . ASP A 1 322 ? -26.163 -36.951 -37.860 1.00 41.58 319 ASP A N 1
ATOM 2331 C CA . ASP A 1 322 ? -25.562 -38.280 -38.035 1.00 43.42 319 ASP A CA 1
ATOM 2332 C C . ASP A 1 322 ? -25.580 -38.996 -36.690 1.00 43.88 319 ASP A C 1
ATOM 2333 O O . ASP A 1 322 ? -25.866 -40.186 -36.616 1.00 44.25 319 ASP A O 1
ATOM 2338 N N . ALA A 1 323 ? -25.266 -38.256 -35.631 1.00 44.78 320 ALA A N 1
ATOM 2339 C CA . ALA A 1 323 ? -25.220 -38.804 -34.274 1.00 45.01 320 ALA A CA 1
ATOM 2340 C C . ALA A 1 323 ? -26.562 -39.351 -33.778 1.00 45.33 320 ALA A C 1
ATOM 2341 O O . ALA A 1 323 ? -26.614 -40.426 -33.183 1.00 44.49 320 ALA A O 1
ATOM 2343 N N . LEU A 1 324 ? -27.642 -38.608 -34.004 1.00 47.34 321 LEU A N 1
ATOM 2344 C CA . LEU A 1 324 ? -28.964 -39.061 -33.571 1.00 49.58 321 LEU A CA 1
ATOM 2345 C C . LEU A 1 324 ? -29.352 -40.308 -34.354 1.00 50.32 321 LEU A C 1
ATOM 2346 O O . LEU A 1 324 ? -29.801 -41.298 -33.788 1.00 52.19 321 LEU A O 1
ATOM 2351 N N . LYS A 1 325 ? -29.154 -40.251 -35.663 1.00 51.68 322 LYS A N 1
ATOM 2352 C CA . LYS A 1 325 ? -29.485 -41.356 -36.555 1.00 52.75 322 LYS A CA 1
ATOM 2353 C C . LYS A 1 325 ? -28.794 -42.681 -36.221 1.00 51.26 322 LYS A C 1
ATOM 2354 O O . LYS A 1 325 ? -29.354 -43.746 -36.476 1.00 49.32 322 LYS A O 1
ATOM 2360 N N . ILE A 1 326 ? -27.597 -42.626 -35.637 1.00 49.25 323 ILE A N 1
ATOM 2361 C CA . ILE A 1 326 ? -26.880 -43.859 -35.323 1.00 47.36 323 ILE A CA 1
ATOM 2362 C C . ILE A 1 326 ? -26.697 -44.203 -33.845 1.00 46.27 323 ILE A C 1
ATOM 2363 O O . ILE A 1 326 ? -25.981 -45.147 -33.521 1.00 46.56 323 ILE A O 1
ATOM 2368 N N . GLY A 1 327 ? -27.356 -43.461 -32.959 1.00 43.99 324 GLY A N 1
ATOM 2369 C CA . GLY A 1 327 ? -27.234 -43.723 -31.537 1.00 43.29 324 GLY A CA 1
ATOM 2370 C C . GLY A 1 327 ? -25.830 -43.534 -30.975 1.00 41.61 324 GLY A C 1
ATOM 2371 O O . GLY A 1 327 ? -25.420 -44.223 -30.036 1.00 40.71 324 GLY A O 1
ATOM 2372 N N . TYR A 1 328 ? -25.091 -42.595 -31.547 1.00 40.51 325 TYR A N 1
ATOM 2373 C CA . TYR A 1 328 ? -23.723 -42.318 -31.114 1.00 38.77 325 TYR A CA 1
ATOM 2374 C C . TYR A 1 328 ? -23.553 -41.917 -29.642 1.00 37.33 325 TYR A C 1
ATOM 2375 O O . TYR A 1 328 ? -22.632 -42.398 -28.968 1.00 35.80 325 TYR A O 1
ATOM 2384 N N . PHE A 1 329 ? -24.423 -41.056 -29.124 1.00 35.52 326 PHE A N 1
ATOM 2385 C CA . PHE A 1 329 ? -24.269 -40.646 -27.732 1.00 38.11 326 PHE A CA 1
ATOM 2386 C C . PHE A 1 329 ? -24.426 -41.797 -26.737 1.00 39.83 326 PHE A C 1
ATOM 2387 O O . PHE A 1 329 ? -23.659 -41.916 -25.762 1.00 37.91 326 PHE A O 1
ATOM 2395 N N . GLU A 1 330 ? -25.411 -42.654 -26.986 1.00 40.72 327 GLU A N 1
ATOM 2396 C CA . GLU A 1 330 ? -25.646 -43.804 -26.119 1.00 41.69 327 GLU A CA 1
ATOM 2397 C C . GLU A 1 330 ? -24.410 -44.713 -26.198 1.00 41.23 327 GLU A C 1
ATOM 2398 O O . GLU A 1 330 ? -23.906 -45.178 -25.180 1.00 40.49 327 GLU A O 1
ATOM 2404 N N . LYS A 1 331 ? -23.932 -44.960 -27.414 1.00 41.41 328 LYS A N 1
ATOM 2405 C CA . LYS A 1 331 ? -22.750 -45.787 -27.625 1.00 41.51 328 LYS A CA 1
ATOM 2406 C C . LYS A 1 331 ? -21.533 -45.223 -26.885 1.00 41.71 328 LYS A C 1
ATOM 2407 O O . LYS A 1 331 ? -20.705 -45.975 -26.370 1.00 41.22 328 LYS A O 1
ATOM 2413 N N . MET A 1 332 ? -21.420 -43.900 -26.845 1.00 41.66 329 MET A N 1
ATOM 2414 C CA . MET A 1 332 ? -20.296 -43.271 -26.170 1.00 41.03 329 MET A CA 1
ATOM 2415 C C . MET A 1 332 ? -20.441 -43.434 -24.658 1.00 40.54 329 MET A C 1
ATOM 2416 O O . MET A 1 332 ? -19.457 -43.644 -23.958 1.00 40.43 329 MET A O 1
ATOM 2421 N N . ARG A 1 333 ? -21.671 -43.359 -24.153 1.00 40.53 330 ARG A N 1
ATOM 2422 C CA . ARG A 1 333 ? -21.905 -43.525 -22.726 1.00 41.68 330 ARG A CA 1
ATOM 2423 C C . ARG A 1 333 ? -21.501 -44.918 -22.275 1.00 43.20 330 ARG A C 1
ATOM 2424 O O . ARG A 1 333 ? -20.911 -45.074 -21.203 1.00 44.53 330 ARG A O 1
ATOM 2432 N N . GLN A 1 334 ? -21.816 -45.927 -23.090 1.00 43.92 331 GLN A N 1
ATOM 2433 C CA . GLN A 1 334 ? -21.464 -47.311 -22.764 1.00 45.42 331 GLN A CA 1
ATOM 2434 C C . GLN A 1 334 ? -19.948 -47.488 -22.816 1.00 45.00 331 GLN A C 1
ATOM 2435 O O . GLN A 1 334 ? -19.358 -48.185 -21.985 1.00 44.94 331 GLN A O 1
ATOM 2441 N N . GLU A 1 335 ? -19.314 -46.863 -23.800 1.00 45.05 332 GLU A N 1
ATOM 2442 C CA . GLU A 1 335 ? -17.870 -46.970 -23.913 1.00 46.05 332 GLU A CA 1
ATOM 2443 C C . GLU A 1 335 ? -17.220 -46.420 -22.652 1.00 45.17 332 GLU A C 1
ATOM 2444 O O . GLU A 1 335 ? -16.224 -46.967 -22.162 1.00 45.33 332 GLU A O 1
ATOM 2450 N N . TYR A 1 336 ? -17.774 -45.337 -22.119 1.00 44.03 333 TYR A N 1
ATOM 2451 C CA . TYR A 1 336 ? -17.184 -44.789 -20.919 1.00 43.34 333 TYR A CA 1
ATOM 2452 C C . TYR A 1 336 ? -17.549 -45.558 -19.662 1.00 42.44 333 TYR A C 1
ATOM 2453 O O . TYR A 1 336 ? -16.805 -45.520 -18.699 1.00 41.12 333 TYR A O 1
ATOM 2462 N N . ILE A 1 337 ? -18.678 -46.265 -19.658 1.00 42.70 334 ILE A N 1
ATOM 2463 C CA . ILE A 1 337 ? -18.993 -47.060 -18.484 1.00 43.51 334 ILE A CA 1
ATOM 2464 C C . ILE A 1 337 ? -17.918 -48.137 -18.451 1.00 43.19 334 ILE A C 1
ATOM 2465 O O . ILE A 1 337 ? -17.383 -48.485 -17.404 1.00 44.51 334 ILE A O 1
ATOM 2470 N N . ASN A 1 338 ? -17.572 -48.631 -19.630 1.00 43.48 335 ASN A N 1
ATOM 2471 C CA . ASN A 1 338 ? -16.571 -49.656 -19.732 1.00 43.02 335 ASN A CA 1
ATOM 2472 C C . ASN A 1 338 ? -15.220 -49.157 -19.243 1.00 41.75 335 ASN A C 1
ATOM 2473 O O . ASN A 1 338 ? -14.579 -49.802 -18.426 1.00 42.37 335 ASN A O 1
ATOM 2478 N N . LYS A 1 339 ? -14.793 -48.012 -19.761 1.00 40.72 336 LYS A N 1
ATOM 2479 C CA . LYS A 1 339 ? -13.514 -47.409 -19.390 1.00 41.30 336 LYS A CA 1
ATOM 2480 C C . LYS A 1 339 ? -13.344 -47.259 -17.882 1.00 39.39 336 LYS A C 1
ATOM 2481 O O . LYS A 1 339 ? -12.279 -47.528 -17.350 1.00 40.32 336 LYS A O 1
ATOM 2487 N N . PHE A 1 340 ? -14.391 -46.828 -17.193 1.00 38.47 337 PHE A N 1
ATOM 2488 C CA . PHE A 1 340 ? -14.301 -46.661 -15.748 1.00 38.99 337 PHE A CA 1
ATOM 2489 C C . PHE A 1 340 ? -14.271 -48.006 -15.032 1.00 40.19 337 PHE A C 1
ATOM 2490 O O . PHE A 1 340 ? -13.680 -48.132 -13.961 1.00 38.43 337 PHE A O 1
ATOM 2498 N N . LYS A 1 341 ? -14.913 -49.004 -15.633 1.00 41.59 338 LYS A N 1
ATOM 2499 C CA . LYS A 1 341 ? -14.945 -50.354 -15.078 1.00 43.31 338 LYS A CA 1
ATOM 2500 C C . LYS A 1 341 ? -13.508 -50.840 -15.072 1.00 43.31 338 LYS A C 1
ATOM 2501 O O . LYS A 1 341 ? -13.026 -51.395 -14.095 1.00 44.72 338 LYS A O 1
ATOM 2507 N N . ILE A 1 342 ? -12.825 -50.611 -16.182 1.00 44.70 339 ILE A N 1
ATOM 2508 C CA . ILE A 1 342 ? -11.436 -50.999 -16.314 1.00 44.92 339 ILE A CA 1
ATOM 2509 C C . ILE A 1 342 ? -10.581 -50.233 -15.310 1.00 45.89 339 ILE A C 1
ATOM 2510 O O . ILE A 1 342 ? -9.812 -50.823 -14.547 1.00 46.38 339 ILE A O 1
ATOM 2515 N N . PHE A 1 343 ? -10.738 -48.914 -15.296 1.00 44.80 340 PHE A N 1
ATOM 2516 C CA . PHE A 1 343 ? -9.930 -48.065 -14.432 1.00 43.60 340 PHE A CA 1
ATOM 2517 C C . PHE A 1 343 ? -10.168 -48.115 -12.925 1.00 44.90 340 PHE A C 1
ATOM 2518 O O . PHE A 1 343 ? -9.225 -48.328 -12.159 1.00 45.56 340 PHE A O 1
ATOM 2526 N N . THR A 1 344 ? -11.406 -47.902 -12.494 1.00 45.45 341 THR A N 1
ATOM 2527 C CA . THR A 1 344 ? -11.712 -47.901 -11.065 1.00 47.49 341 THR A CA 1
ATOM 2528 C C . THR A 1 344 ? -11.403 -49.216 -10.359 1.00 49.48 341 THR A C 1
ATOM 2529 O O . THR A 1 344 ? -11.268 -49.250 -9.134 1.00 49.28 341 THR A O 1
ATOM 2533 N N . SER A 1 345 ? -11.295 -50.291 -11.133 1.00 51.06 342 SER A N 1
ATOM 2534 C CA . SER A 1 345 ? -11.049 -51.614 -10.571 1.00 53.51 342 SER A CA 1
ATOM 2535 C C . SER A 1 345 ? -9.805 -51.723 -9.706 1.00 53.82 342 SER A C 1
ATOM 2536 O O . SER A 1 345 ? -9.827 -52.363 -8.657 1.00 52.71 342 SER A O 1
ATOM 2539 N N . ILE A 1 346 ? -8.712 -51.104 -10.132 1.00 55.09 343 ILE A N 1
ATOM 2540 C CA . ILE A 1 346 ? -7.496 -51.216 -9.348 1.00 54.54 343 ILE A CA 1
ATOM 2541 C C . ILE A 1 346 ? -7.588 -50.499 -8.007 1.00 55.09 343 ILE A C 1
ATOM 2542 O O . ILE A 1 346 ? -6.892 -50.865 -7.056 1.00 54.90 343 ILE A O 1
ATOM 2547 N N . PHE A 1 347 ? -8.446 -49.487 -7.923 1.00 55.10 344 PHE A N 1
ATOM 2548 C CA . PHE A 1 347 ? -8.607 -48.740 -6.678 1.00 55.76 344 PHE A CA 1
ATOM 2549 C C . PHE A 1 347 ? -9.464 -49.531 -5.705 1.00 57.49 344 PHE A C 1
ATOM 2550 O O . PHE A 1 347 ? -9.315 -49.407 -4.494 1.00 57.39 344 PHE A O 1
ATOM 2558 N N . ASP A 1 348 ? -10.373 -50.334 -6.243 1.00 59.54 345 ASP A N 1
ATOM 2559 C CA . ASP A 1 348 ? -11.215 -51.176 -5.408 1.00 62.01 345 ASP A CA 1
ATOM 2560 C C . ASP A 1 348 ? -10.292 -52.253 -4.839 1.00 63.10 345 ASP A C 1
ATOM 2561 O O . ASP A 1 348 ? -10.440 -52.676 -3.693 1.00 64.06 345 ASP A O 1
ATOM 2566 N N . GLU A 1 349 ? -9.344 -52.690 -5.663 1.00 63.27 346 GLU A N 1
ATOM 2567 C CA . GLU A 1 349 ? -8.377 -53.707 -5.275 1.00 64.14 346 GLU A CA 1
ATOM 2568 C C . GLU A 1 349 ? -7.364 -53.165 -4.269 1.00 63.87 346 GLU A C 1
ATOM 2569 O O . GLU A 1 349 ? -7.104 -53.797 -3.243 1.00 64.25 346 GLU A O 1
ATOM 2575 N N . LEU A 1 350 ? -6.797 -51.998 -4.566 1.00 62.52 347 LEU A N 1
ATOM 2576 C CA . LEU A 1 350 ? -5.808 -51.371 -3.690 1.00 61.02 347 LEU A CA 1
ATOM 2577 C C . LEU A 1 350 ? -6.381 -50.901 -2.353 1.00 60.41 347 LEU A C 1
ATOM 2578 O O . LEU A 1 350 ? -5.650 -50.767 -1.372 1.00 60.38 347 LEU A O 1
ATOM 2583 N N . GLY A 1 351 ? -7.681 -50.633 -2.320 1.00 59.55 348 GLY A N 1
ATOM 2584 C CA . GLY A 1 351 ? -8.302 -50.189 -1.085 1.00 59.27 348 GLY A CA 1
ATOM 2585 C C . GLY A 1 351 ? -8.499 -48.688 -0.996 1.00 59.42 348 GLY A C 1
ATOM 2586 O O . GLY A 1 351 ? -8.961 -48.179 0.031 1.00 58.46 348 GLY A O 1
ATOM 2587 N N . LEU A 1 352 ? -8.150 -47.977 -2.068 1.00 58.49 349 LEU A N 1
ATOM 2588 C CA . LEU A 1 352 ? -8.303 -46.525 -2.106 1.00 56.95 349 LEU A CA 1
ATOM 2589 C C . LEU A 1 352 ? -9.730 -46.152 -2.472 1.00 56.38 349 LEU A C 1
ATOM 2590 O O . LEU A 1 352 ? -10.265 -46.608 -3.483 1.00 57.87 349 LEU A O 1
ATOM 2595 N N . PRO A 1 353 ? -10.371 -45.314 -1.649 1.00 55.38 350 PRO A N 1
ATOM 2596 C CA . PRO A 1 353 ? -11.749 -44.919 -1.952 1.00 54.11 350 PRO A CA 1
ATOM 2597 C C . PRO A 1 353 ? -11.754 -43.871 -3.067 1.00 52.64 350 PRO A C 1
ATOM 2598 O O . PRO A 1 353 ? -10.752 -43.198 -3.298 1.00 50.20 350 PRO A O 1
ATOM 2602 N N . TYR A 1 354 ? -12.884 -43.742 -3.751 1.00 51.92 351 TYR A N 1
ATOM 2603 C CA . TYR A 1 354 ? -13.023 -42.772 -4.828 1.00 51.44 351 TYR A CA 1
ATOM 2604 C C . TYR A 1 354 ? -14.509 -42.506 -5.007 1.00 52.01 351 TYR A C 1
ATOM 2605 O O . TYR A 1 354 ? -15.332 -43.302 -4.555 1.00 52.68 351 TYR A O 1
ATOM 2614 N N . THR A 1 355 ? -14.865 -41.386 -5.634 1.00 51.51 352 THR A N 1
ATOM 2615 C CA . THR A 1 355 ? -16.273 -41.103 -5.872 1.00 50.59 352 THR A CA 1
ATOM 2616 C C . THR A 1 355 ? -16.599 -41.613 -7.265 1.00 51.27 352 THR A C 1
ATOM 2617 O O . THR A 1 355 ? -16.148 -41.051 -8.260 1.00 51.40 352 THR A O 1
ATOM 2621 N N . ALA A 1 356 ? -17.374 -42.690 -7.333 1.00 50.99 353 ALA A N 1
ATOM 2622 C CA . ALA A 1 356 ? -17.759 -43.246 -8.617 1.00 49.38 353 ALA A CA 1
ATOM 2623 C C . ALA A 1 356 ? -18.346 -42.095 -9.415 1.00 48.48 353 ALA A C 1
ATOM 2624 O O . ALA A 1 356 ? -19.201 -41.362 -8.918 1.00 48.62 353 ALA A O 1
ATOM 2626 N N . PRO A 1 357 ? -17.886 -41.916 -10.662 1.00 47.40 354 PRO A N 1
ATOM 2627 C CA . PRO A 1 357 ? -18.385 -40.834 -11.508 1.00 46.37 354 PRO A CA 1
ATOM 2628 C C . PRO A 1 357 ? -19.832 -41.050 -11.891 1.00 45.67 354 PRO A C 1
ATOM 2629 O O . PRO A 1 357 ? -20.227 -42.158 -12.231 1.00 47.05 354 PRO A O 1
ATOM 2633 N N . GLU A 1 358 ? -20.629 -39.995 -11.825 1.00 44.79 355 GLU A N 1
ATOM 2634 C CA . GLU A 1 358 ? -22.018 -40.096 -12.242 1.00 44.03 355 GLU A CA 1
ATOM 2635 C C . GLU A 1 358 ? -22.075 -39.636 -13.703 1.00 42.45 355 GLU A C 1
ATOM 2636 O O . GLU A 1 358 ? -23.042 -39.900 -14.427 1.00 39.37 355 GLU A O 1
ATOM 2642 N N . GLY A 1 359 ? -21.006 -38.959 -14.117 1.00 41.31 356 GLY A N 1
ATOM 2643 C CA . GLY A 1 359 ? -20.884 -38.447 -15.475 1.00 39.80 356 GLY A CA 1
ATOM 2644 C C . GLY A 1 359 ? -19.459 -37.953 -15.695 1.00 38.91 356 GLY A C 1
ATOM 2645 O O . GLY A 1 359 ? -18.662 -37.976 -14.761 1.00 37.72 356 GLY A O 1
ATOM 2646 N N . THR A 1 360 ? -19.157 -37.502 -16.914 1.00 39.18 357 THR A N 1
ATOM 2647 C CA . THR A 1 360 ? -17.828 -37.005 -17.316 1.00 36.39 357 THR A CA 1
ATOM 2648 C C . THR A 1 360 ? -16.836 -38.156 -17.442 1.00 36.43 357 THR A C 1
ATOM 2649 O O . THR A 1 360 ? -17.216 -39.317 -17.272 1.00 38.19 357 THR A O 1
ATOM 2653 N N . TYR A 1 361 ? -15.582 -37.847 -17.782 1.00 35.01 358 TYR A N 1
ATOM 2654 C CA . TYR A 1 361 ? -14.551 -38.875 -17.854 1.00 33.95 358 TYR A CA 1
ATOM 2655 C C . TYR A 1 361 ? -13.483 -38.609 -16.781 1.00 34.78 358 TYR A C 1
ATOM 2656 O O . TYR A 1 361 ? -12.312 -39.001 -16.922 1.00 34.79 358 TYR A O 1
ATOM 2665 N N . PHE A 1 362 ? -13.907 -37.935 -15.710 1.00 34.51 359 PHE A N 1
ATOM 2666 C CA . PHE A 1 362 ? -13.044 -37.612 -14.571 1.00 36.55 359 PHE A CA 1
ATOM 2667 C C . PHE A 1 362 ? -13.411 -38.426 -13.337 1.00 37.63 359 PHE A C 1
ATOM 2668 O O . PHE A 1 362 ? -14.596 -38.686 -13.086 1.00 37.36 359 PHE A O 1
ATOM 2676 N N . VAL A 1 363 ? -12.398 -38.793 -12.558 1.00 37.35 360 VAL A N 1
ATOM 2677 C CA . VAL A 1 363 ? -12.621 -39.524 -11.319 1.00 39.98 360 VAL A CA 1
ATOM 2678 C C . VAL A 1 363 ? -11.693 -39.018 -10.200 1.00 40.01 360 VAL A C 1
ATOM 2679 O O . VAL A 1 363 ? -10.491 -38.860 -10.394 1.00 41.39 360 VAL A O 1
ATOM 2683 N N . LEU A 1 364 ? -12.279 -38.735 -9.042 1.00 40.99 361 LEU A N 1
ATOM 2684 C CA . LEU A 1 364 ? -11.552 -38.241 -7.866 1.00 41.47 361 LEU A CA 1
ATOM 2685 C C . LEU A 1 364 ? -11.234 -39.424 -6.949 1.00 41.74 361 LEU A C 1
ATOM 2686 O O . LEU A 1 364 ? -12.140 -40.075 -6.429 1.00 40.62 361 LEU A O 1
ATOM 2691 N N . VAL A 1 365 ? -9.947 -39.685 -6.756 1.00 41.33 362 VAL A N 1
ATOM 2692 C CA . VAL A 1 365 ? -9.480 -40.801 -5.937 1.00 43.11 362 VAL A CA 1
ATOM 2693 C C . VAL A 1 365 ? -8.793 -40.293 -4.677 1.00 43.98 362 VAL A C 1
ATOM 2694 O O . VAL A 1 365 ? -7.948 -39.403 -4.745 1.00 44.12 362 VAL A O 1
ATOM 2698 N N . ASP A 1 366 ? -9.156 -40.852 -3.526 1.00 45.02 363 ASP A N 1
ATOM 2699 C CA . ASP A 1 366 ? -8.528 -40.442 -2.272 1.00 45.48 363 ASP A CA 1
ATOM 2700 C C . ASP A 1 366 ? -7.236 -41.208 -2.080 1.00 45.32 363 ASP A C 1
ATOM 2701 O O . ASP A 1 366 ? -7.239 -42.445 -2.011 1.00 44.30 363 ASP A O 1
ATOM 2706 N N . PHE A 1 367 ? -6.142 -40.462 -1.971 1.00 45.38 364 PHE A N 1
ATOM 2707 C CA . PHE A 1 367 ? -4.811 -41.028 -1.803 1.00 46.54 364 PHE A CA 1
ATOM 2708 C C . PHE A 1 367 ? -4.265 -40.854 -0.383 1.00 48.52 364 PHE A C 1
ATOM 2709 O O . PHE A 1 367 ? -3.063 -41.031 -0.152 1.00 46.75 364 PHE A O 1
ATOM 2717 N N . SER A 1 368 ? -5.135 -40.502 0.558 1.00 50.43 365 SER A N 1
ATOM 2718 C CA . SER A 1 368 ? -4.705 -40.287 1.944 1.00 53.15 365 SER A CA 1
ATOM 2719 C C . SER A 1 368 ? -4.009 -41.508 2.533 1.00 53.91 365 SER A C 1
ATOM 2720 O O . SER A 1 368 ? -2.978 -41.383 3.207 1.00 53.80 365 SER A O 1
ATOM 2723 N N . LYS A 1 369 ? -4.564 -42.686 2.262 1.00 53.83 366 LYS A N 1
ATOM 2724 C CA . LYS A 1 369 ? -4.002 -43.930 2.771 1.00 54.05 366 LYS A CA 1
ATOM 2725 C C . LYS A 1 369 ? -2.639 -44.302 2.190 1.00 53.89 366 LYS A C 1
ATOM 2726 O O . LYS A 1 369 ? -2.024 -45.259 2.648 1.00 54.04 366 LYS A O 1
ATOM 2732 N N . VAL A 1 370 ? -2.152 -43.548 1.205 1.00 54.01 367 VAL A N 1
ATOM 2733 C CA . VAL A 1 370 ? -0.852 -43.861 0.604 1.00 54.08 367 VAL A CA 1
ATOM 2734 C C . VAL A 1 370 ? 0.326 -43.345 1.419 1.00 56.11 367 VAL A C 1
ATOM 2735 O O . VAL A 1 370 ? 0.488 -42.146 1.621 1.00 56.16 367 VAL A O 1
ATOM 2739 N N . LYS A 1 371 ? 1.154 -44.281 1.866 1.00 59.08 368 LYS A N 1
ATOM 2740 C CA . LYS A 1 371 ? 2.325 -44.003 2.695 1.00 60.83 368 LYS A CA 1
ATOM 2741 C C . LYS A 1 371 ? 3.512 -43.436 1.916 1.00 61.04 368 LYS A C 1
ATOM 2742 O O . LYS A 1 371 ? 4.246 -44.186 1.282 1.00 61.83 368 LYS A O 1
ATOM 2748 N N . ILE A 1 372 ? 3.709 -42.120 1.976 1.00 61.53 369 ILE A N 1
ATOM 2749 C CA . ILE A 1 372 ? 4.834 -41.478 1.285 1.00 62.07 369 ILE A CA 1
ATOM 2750 C C . ILE A 1 372 ? 5.845 -41.005 2.322 1.00 63.08 369 ILE A C 1
ATOM 2751 O O . ILE A 1 372 ? 5.472 -40.380 3.310 1.00 62.80 369 ILE A O 1
ATOM 2756 N N . PRO A 1 373 ? 7.140 -41.289 2.107 1.00 64.53 370 PRO A N 1
ATOM 2757 C CA . PRO A 1 373 ? 8.176 -40.872 3.060 1.00 66.82 370 PRO A CA 1
ATOM 2758 C C . PRO A 1 373 ? 7.932 -39.467 3.605 1.00 69.25 370 PRO A C 1
ATOM 2759 O O . PRO A 1 373 ? 7.971 -38.492 2.852 1.00 69.36 370 PRO A O 1
ATOM 2763 N N . GLU A 1 374 ? 7.676 -39.372 4.911 1.00 72.13 371 GLU A N 1
ATOM 2764 C CA . GLU A 1 374 ? 7.414 -38.089 5.561 1.00 74.91 371 GLU A CA 1
ATOM 2765 C C . GLU A 1 374 ? 8.481 -37.043 5.221 1.00 75.23 371 GLU A C 1
ATOM 2766 O O . GLU A 1 374 ? 8.295 -35.853 5.478 1.00 76.21 371 GLU A O 1
ATOM 2772 N N . ASP A 1 375 ? 9.583 -37.489 4.623 1.00 74.91 372 ASP A N 1
ATOM 2773 C CA . ASP A 1 375 ? 10.682 -36.603 4.247 1.00 74.29 372 ASP A CA 1
ATOM 2774 C C . ASP A 1 375 ? 10.972 -36.647 2.748 1.00 73.80 372 ASP A C 1
ATOM 2775 O O . ASP A 1 375 ? 12.114 -36.446 2.328 1.00 72.94 372 ASP A O 1
ATOM 2780 N N . TYR A 1 376 ? 9.957 -36.925 1.939 1.00 73.38 373 TYR A N 1
ATOM 2781 C CA . TYR A 1 376 ? 10.169 -36.976 0.499 1.00 72.60 373 TYR A CA 1
ATOM 2782 C C . TYR A 1 376 ? 10.514 -35.576 -0.001 1.00 72.19 373 TYR A C 1
ATOM 2783 O O . TYR A 1 376 ? 9.907 -34.591 0.417 1.00 71.65 373 TYR A O 1
ATOM 2792 N N . PRO A 1 377 ? 11.511 -35.473 -0.893 1.00 72.00 374 PRO A N 1
ATOM 2793 C CA . PRO A 1 377 ? 11.970 -34.202 -1.473 1.00 72.65 374 PRO A CA 1
ATOM 2794 C C . PRO A 1 377 ? 11.038 -33.550 -2.516 1.00 73.11 374 PRO A C 1
ATOM 2795 O O . PRO A 1 377 ? 10.935 -34.023 -3.654 1.00 72.94 374 PRO A O 1
ATOM 2799 N N . TYR A 1 378 ? 10.379 -32.460 -2.119 1.00 73.56 375 TYR A N 1
ATOM 2800 C CA . TYR A 1 378 ? 9.466 -31.725 -3.000 1.00 73.96 375 TYR A CA 1
ATOM 2801 C C . TYR A 1 378 ? 10.045 -30.360 -3.374 1.00 74.71 375 TYR A C 1
ATOM 2802 O O . TYR A 1 378 ? 10.839 -29.785 -2.626 1.00 75.26 375 TYR A O 1
ATOM 2811 N N . PRO A 1 379 ? 9.643 -29.819 -4.539 1.00 74.57 376 PRO A N 1
ATOM 2812 C CA . PRO A 1 379 ? 10.118 -28.516 -5.016 1.00 74.41 376 PRO A CA 1
ATOM 2813 C C . PRO A 1 379 ? 9.667 -27.387 -4.094 1.00 74.57 376 PRO A C 1
ATOM 2814 O O . PRO A 1 379 ? 8.614 -27.478 -3.460 1.00 73.81 376 PRO A O 1
ATOM 2818 N N . GLU A 1 380 ? 10.460 -26.322 -4.024 1.00 74.89 377 GLU A N 1
ATOM 2819 C CA . GLU A 1 380 ? 10.106 -25.205 -3.164 1.00 74.95 377 GLU A CA 1
ATOM 2820 C C . GLU A 1 380 ? 8.776 -24.618 -3.606 1.00 73.95 377 GLU A C 1
ATOM 2821 O O . GLU A 1 380 ? 8.046 -24.029 -2.810 1.00 73.72 377 GLU A O 1
ATOM 2827 N N . GLU A 1 381 ? 8.455 -24.807 -4.879 1.00 73.12 378 GLU A N 1
ATOM 2828 C CA . GLU A 1 381 ? 7.224 -24.268 -5.436 1.00 72.37 378 GLU A CA 1
ATOM 2829 C C . GLU A 1 381 ? 5.920 -24.905 -4.954 1.00 71.04 378 GLU A C 1
ATOM 2830 O O . GLU A 1 381 ? 4.853 -24.308 -5.118 1.00 71.08 378 GLU A O 1
ATOM 2836 N N . ILE A 1 382 ? 5.979 -26.098 -4.365 1.00 69.14 379 ILE A N 1
ATOM 2837 C CA . ILE A 1 382 ? 4.744 -26.738 -3.908 1.00 67.16 379 ILE A CA 1
ATOM 2838 C C . ILE A 1 382 ? 4.590 -27.010 -2.411 1.00 66.67 379 ILE A C 1
ATOM 2839 O O . ILE A 1 382 ? 3.618 -27.647 -2.004 1.00 66.39 379 ILE A O 1
ATOM 2844 N N . LEU A 1 383 ? 5.520 -26.529 -1.591 1.00 66.53 380 LEU A N 1
ATOM 2845 C CA . LEU A 1 383 ? 5.437 -26.750 -0.145 1.00 65.45 380 LEU A CA 1
ATOM 2846 C C . LEU A 1 383 ? 4.288 -25.926 0.421 1.00 64.85 380 LEU A C 1
ATOM 2847 O O . LEU A 1 383 ? 3.651 -26.299 1.404 1.00 64.50 380 LEU A O 1
ATOM 2852 N N . ASN A 1 384 ? 4.030 -24.809 -0.242 1.00 64.54 381 ASN A N 1
ATOM 2853 C CA . ASN A 1 384 ? 2.967 -23.876 0.098 1.00 63.76 381 ASN A CA 1
ATOM 2854 C C . ASN A 1 384 ? 1.609 -24.486 -0.234 1.00 62.64 381 ASN A C 1
ATOM 2855 O O . ASN A 1 384 ? 0.616 -24.243 0.454 1.00 62.68 381 ASN A O 1
ATOM 2860 N N . LYS A 1 385 ? 1.583 -25.269 -1.311 1.00 61.11 382 LYS A N 1
ATOM 2861 C CA . LYS A 1 385 ? 0.372 -25.923 -1.814 1.00 58.10 382 LYS A CA 1
ATOM 2862 C C . LYS A 1 385 ? -0.247 -26.941 -0.863 1.00 57.45 382 LYS A C 1
ATOM 2863 O O . LYS A 1 385 ? 0.367 -27.356 0.124 1.00 56.74 382 LYS A O 1
ATOM 2869 N N . GLY A 1 386 ? -1.470 -27.351 -1.186 1.00 55.49 383 GLY A N 1
ATOM 2870 C CA . GLY A 1 386 ? -2.143 -28.359 -0.396 1.00 54.46 383 GLY A CA 1
ATOM 2871 C C . GLY A 1 386 ? -1.439 -29.696 -0.598 1.00 53.69 383 GLY A C 1
ATOM 2872 O O . GLY A 1 386 ? -0.568 -29.821 -1.462 1.00 51.80 383 GLY A O 1
ATOM 2873 N N . LYS A 1 387 ? -1.819 -30.696 0.192 1.00 53.56 384 LYS A N 1
ATOM 2874 C CA . LYS A 1 387 ? -1.211 -32.023 0.124 1.00 53.88 384 LYS A CA 1
ATOM 2875 C C . LYS A 1 387 ? -1.195 -32.664 -1.257 1.00 52.06 384 LYS A C 1
ATOM 2876 O O . LYS A 1 387 ? -0.133 -33.083 -1.740 1.00 50.19 384 LYS A O 1
ATOM 2882 N N . ASP A 1 388 ? -2.367 -32.751 -1.886 1.00 50.17 385 ASP A N 1
ATOM 2883 C CA . ASP A 1 388 ? -2.452 -33.372 -3.204 1.00 48.84 385 ASP A CA 1
ATOM 2884 C C . ASP A 1 388 ? -1.359 -32.928 -4.188 1.00 48.40 385 ASP A C 1
ATOM 2885 O O . ASP A 1 388 ? -0.873 -33.747 -4.966 1.00 49.26 385 ASP A O 1
ATOM 2890 N N . PHE A 1 389 ? -0.932 -31.666 -4.146 1.00 48.14 386 PHE A N 1
ATOM 2891 C CA . PHE A 1 389 ? 0.126 -31.210 -5.056 1.00 47.18 386 PHE A CA 1
ATOM 2892 C C . PHE A 1 389 ? 1.428 -31.983 -4.833 1.00 48.57 386 PHE A C 1
ATOM 2893 O O . PHE A 1 389 ? 2.237 -32.154 -5.750 1.00 47.52 386 PHE A O 1
ATOM 2901 N N . ARG A 1 390 ? 1.638 -32.426 -3.599 1.00 48.71 387 ARG A N 1
ATOM 2902 C CA . ARG A 1 390 ? 2.832 -33.183 -3.281 1.00 48.91 387 ARG A CA 1
ATOM 2903 C C . ARG A 1 390 ? 2.600 -34.661 -3.601 1.00 46.53 387 ARG A C 1
ATOM 2904 O O . ARG A 1 390 ? 3.511 -35.356 -4.036 1.00 47.30 387 ARG A O 1
ATOM 2912 N N . ILE A 1 391 ? 1.379 -35.136 -3.402 1.00 46.46 388 ILE A N 1
ATOM 2913 C CA . ILE A 1 391 ? 1.066 -36.525 -3.726 1.00 47.27 388 ILE A CA 1
ATOM 2914 C C . ILE A 1 391 ? 1.237 -36.689 -5.249 1.00 47.94 388 ILE A C 1
ATOM 2915 O O . ILE A 1 391 ? 1.937 -37.597 -5.711 1.00 50.39 388 ILE A O 1
ATOM 2920 N N . SER A 1 392 ? 0.626 -35.798 -6.027 1.00 46.82 389 SER A N 1
ATOM 2921 C CA . SER A 1 392 ? 0.743 -35.847 -7.489 1.00 46.53 389 SER A CA 1
ATOM 2922 C C . SER A 1 392 ? 2.194 -35.821 -7.932 1.00 44.96 389 SER A C 1
ATOM 2923 O O . SER A 1 392 ? 2.573 -36.492 -8.883 1.00 45.70 389 SER A O 1
ATOM 2926 N N . HIS A 1 393 ? 3.004 -35.037 -7.234 1.00 45.50 390 HIS A N 1
ATOM 2927 C CA . HIS A 1 393 ? 4.423 -34.908 -7.545 1.00 44.34 390 HIS A CA 1
ATOM 2928 C C . HIS A 1 393 ? 5.176 -36.213 -7.296 1.00 45.44 390 HIS A C 1
ATOM 2929 O O . HIS A 1 393 ? 6.012 -36.638 -8.098 1.00 44.26 390 HIS A O 1
ATOM 2936 N N . TRP A 1 394 ? 4.888 -36.830 -6.159 1.00 46.31 391 TRP A N 1
ATOM 2937 C CA . TRP A 1 394 ? 5.517 -38.088 -5.771 1.00 46.61 391 TRP A CA 1
ATOM 2938 C C . TRP A 1 394 ? 5.132 -39.175 -6.781 1.00 46.47 391 TRP A C 1
ATOM 2939 O O . TRP A 1 394 ? 5.990 -39.892 -7.302 1.00 46.05 391 TRP A O 1
ATOM 2950 N N . LEU A 1 395 ? 3.833 -39.276 -7.052 1.00 45.57 392 LEU A N 1
ATOM 2951 C CA . LEU A 1 395 ? 3.293 -40.274 -7.976 1.00 45.37 392 LEU A CA 1
ATOM 2952 C C . LEU A 1 395 ? 3.937 -40.206 -9.341 1.00 45.30 392 LEU A C 1
ATOM 2953 O O . LEU A 1 395 ? 4.124 -41.229 -9.990 1.00 45.56 392 LEU A O 1
ATOM 2958 N N . ILE A 1 396 ? 4.270 -38.999 -9.783 1.00 46.28 393 ILE A N 1
ATOM 2959 C CA . ILE A 1 396 ? 4.894 -38.819 -11.090 1.00 46.95 393 ILE A CA 1
ATOM 2960 C C . ILE A 1 396 ? 6.350 -39.268 -11.076 1.00 48.60 393 ILE A C 1
ATOM 2961 O O . ILE A 1 396 ? 6.799 -39.982 -11.972 1.00 49.57 393 ILE A O 1
ATOM 2966 N N . ASN A 1 397 ? 7.086 -38.843 -10.059 1.00 49.47 394 ASN A N 1
ATOM 2967 C CA . ASN A 1 397 ? 8.485 -39.207 -9.944 1.00 51.35 394 ASN A CA 1
ATOM 2968 C C . ASN A 1 397 ? 8.662 -40.687 -9.617 1.00 51.02 394 ASN A C 1
ATOM 2969 O O . ASN A 1 397 ? 9.530 -41.349 -10.174 1.00 51.85 394 ASN A O 1
ATOM 2974 N N . GLU A 1 398 ? 7.820 -41.207 -8.730 1.00 50.77 395 GLU A N 1
ATOM 2975 C CA . GLU A 1 398 ? 7.929 -42.598 -8.308 1.00 50.62 395 GLU A CA 1
ATOM 2976 C C . GLU A 1 398 ? 7.256 -43.671 -9.162 1.00 49.43 395 GLU A C 1
ATOM 2977 O O . GLU A 1 398 ? 7.875 -44.697 -9.450 1.00 48.89 395 GLU A O 1
ATOM 2983 N N . LEU A 1 399 ? 6.001 -43.454 -9.553 1.00 46.84 396 LEU A N 1
ATOM 2984 C CA . LEU A 1 399 ? 5.286 -44.428 -10.374 1.00 45.57 396 LEU A CA 1
ATOM 2985 C C . LEU A 1 399 ? 5.211 -44.034 -11.844 1.00 44.55 396 LEU A C 1
ATOM 2986 O O . LEU A 1 399 ? 4.896 -44.859 -12.691 1.00 45.12 396 LEU A O 1
ATOM 2991 N N . GLY A 1 400 ? 5.505 -42.774 -12.144 1.00 44.77 397 GLY A N 1
ATOM 2992 C CA . GLY A 1 400 ? 5.461 -42.312 -13.517 1.00 42.91 397 GLY A CA 1
ATOM 2993 C C . GLY A 1 400 ? 4.038 -42.124 -14.008 1.00 42.92 397 GLY A C 1
ATOM 2994 O O . GLY A 1 400 ? 3.766 -42.250 -15.200 1.00 44.54 397 GLY A O 1
ATOM 2995 N N . VAL A 1 401 ? 3.121 -41.842 -13.092 1.00 41.22 398 VAL A N 1
ATOM 2996 C CA . VAL A 1 401 ? 1.733 -41.628 -13.457 1.00 39.40 398 VAL A CA 1
ATOM 2997 C C . VAL A 1 401 ? 1.382 -40.167 -13.150 1.00 39.55 398 VAL A C 1
ATOM 2998 O O . VAL A 1 401 ? 1.661 -39.662 -12.051 1.00 38.91 398 VAL A O 1
ATOM 3002 N N . VAL A 1 402 ? 0.797 -39.485 -14.133 1.00 38.35 399 VAL A N 1
ATOM 3003 C CA . VAL A 1 402 ? 0.415 -38.083 -13.973 1.00 36.82 399 VAL A CA 1
ATOM 3004 C C . VAL A 1 402 ? -1.053 -37.980 -13.605 1.00 35.95 399 VAL A C 1
ATOM 3005 O O . VAL A 1 402 ? -1.910 -38.504 -14.322 1.00 37.26 399 VAL A O 1
ATOM 3009 N N . ALA A 1 403 ? -1.343 -37.339 -12.474 1.00 35.07 400 ALA A N 1
ATOM 3010 C CA . ALA A 1 403 ? -2.726 -37.120 -12.027 1.00 35.33 400 ALA A CA 1
ATOM 3011 C C . ALA A 1 403 ? -2.780 -35.659 -11.598 1.00 35.41 400 ALA A C 1
ATOM 3012 O O . ALA A 1 403 ? -1.751 -35.074 -11.270 1.00 37.43 400 ALA A O 1
ATOM 3014 N N . ILE A 1 404 ? -3.964 -35.068 -11.593 1.00 36.09 401 ILE A N 1
ATOM 3015 C CA . ILE A 1 404 ? -4.089 -33.655 -11.242 1.00 37.12 401 ILE A CA 1
ATOM 3016 C C . ILE A 1 404 ? -4.607 -33.376 -9.839 1.00 36.75 401 ILE A C 1
ATOM 3017 O O . ILE A 1 404 ? -5.602 -33.955 -9.407 1.00 40.29 401 ILE A O 1
ATOM 3022 N N . PRO A 1 405 ? -3.925 -32.490 -9.101 1.00 37.68 402 PRO A N 1
ATOM 3023 C CA . PRO A 1 405 ? -4.362 -32.153 -7.741 1.00 36.97 402 PRO A CA 1
ATOM 3024 C C . PRO A 1 405 ? -5.543 -31.187 -7.815 1.00 37.38 402 PRO A C 1
ATOM 3025 O O . PRO A 1 405 ? -5.396 -30.049 -8.273 1.00 39.04 402 PRO A O 1
ATOM 3029 N N . PRO A 1 406 ? -6.730 -31.617 -7.359 1.00 37.62 403 PRO A N 1
ATOM 3030 C CA . PRO A 1 406 ? -7.911 -30.757 -7.406 1.00 38.58 403 PRO A CA 1
ATOM 3031 C C . PRO A 1 406 ? -7.990 -29.517 -6.524 1.00 39.73 403 PRO A C 1
ATOM 3032 O O . PRO A 1 406 ? -8.873 -28.691 -6.733 1.00 41.72 403 PRO A O 1
ATOM 3036 N N . THR A 1 407 ? -7.101 -29.359 -5.551 1.00 41.10 404 THR A N 1
ATOM 3037 C CA . THR A 1 407 ? -7.190 -28.159 -4.724 1.00 43.09 404 THR A CA 1
ATOM 3038 C C . THR A 1 407 ? -6.901 -26.880 -5.523 1.00 43.79 404 THR A C 1
ATOM 3039 O O . THR A 1 407 ? -7.071 -25.772 -5.016 1.00 42.71 404 THR A O 1
ATOM 3043 N N . GLU A 1 408 ? -6.467 -27.038 -6.772 1.00 45.07 405 GLU A N 1
ATOM 3044 C CA . GLU A 1 408 ? -6.198 -25.885 -7.630 1.00 45.02 405 GLU A CA 1
ATOM 3045 C C . GLU A 1 408 ? -7.540 -25.225 -7.928 1.00 44.53 405 GLU A C 1
ATOM 3046 O O . GLU A 1 408 ? -7.621 -24.024 -8.187 1.00 44.24 405 GLU A O 1
ATOM 3052 N N . PHE A 1 409 ? -8.597 -26.027 -7.888 1.00 42.56 406 PHE A N 1
ATOM 3053 C CA . PHE A 1 409 ? -9.938 -25.540 -8.170 1.00 42.26 406 PHE A CA 1
ATOM 3054 C C . PHE A 1 409 ? -10.663 -25.128 -6.893 1.00 42.28 406 PHE A C 1
ATOM 3055 O O . PHE A 1 409 ? -11.888 -25.173 -6.802 1.00 41.04 406 PHE A O 1
ATOM 3063 N N . TYR A 1 410 ? -9.876 -24.701 -5.912 1.00 43.85 407 TYR A N 1
ATOM 3064 C CA . TYR A 1 410 ? -10.407 -24.267 -4.630 1.00 45.76 407 TYR A CA 1
ATOM 3065 C C . TYR A 1 410 ? -9.785 -22.956 -4.169 1.00 47.63 407 TYR A C 1
ATOM 3066 O O . TYR A 1 410 ? -8.763 -22.503 -4.683 1.00 45.67 407 TYR A O 1
ATOM 3075 N N . ILE A 1 411 ? -10.434 -22.351 -3.184 1.00 50.47 408 ILE A N 1
ATOM 3076 C CA . ILE A 1 411 ? -9.940 -21.139 -2.565 1.00 53.07 408 ILE A CA 1
ATOM 3077 C C . ILE A 1 411 ? -9.178 -21.765 -1.387 1.00 54.22 408 ILE A C 1
ATOM 3078 O O . ILE A 1 411 ? -9.694 -22.677 -0.745 1.00 54.32 408 ILE A O 1
ATOM 3083 N N . LYS A 1 412 ? -7.953 -21.315 -1.133 1.00 55.36 409 LYS A N 1
ATOM 3084 C CA . LYS A 1 412 ? -7.130 -21.878 -0.063 1.00 57.73 409 LYS A CA 1
ATOM 3085 C C . LYS A 1 412 ? -7.872 -22.221 1.222 1.00 59.08 409 LYS A C 1
ATOM 3086 O O . LYS A 1 412 ? -7.720 -23.311 1.772 1.00 59.17 409 LYS A O 1
ATOM 3092 N N . GLU A 1 413 ? -8.673 -21.282 1.700 1.00 59.92 410 GLU A N 1
ATOM 3093 C CA . GLU A 1 413 ? -9.419 -21.456 2.935 1.00 61.24 410 GLU A CA 1
ATOM 3094 C C . GLU A 1 413 ? -10.527 -22.517 2.911 1.00 61.39 410 GLU A C 1
ATOM 3095 O O . GLU A 1 413 ? -10.994 -22.944 3.969 1.00 61.63 410 GLU A O 1
ATOM 3101 N N . HIS A 1 414 ? -10.940 -22.947 1.717 1.00 60.42 411 HIS A N 1
ATOM 3102 C CA . HIS A 1 414 ? -11.990 -23.964 1.574 1.00 58.83 411 HIS A CA 1
ATOM 3103 C C . HIS A 1 414 ? -11.409 -25.278 1.051 1.00 58.33 411 HIS A C 1
ATOM 3104 O O . HIS A 1 414 ? -12.128 -26.269 0.900 1.00 56.15 411 HIS A O 1
ATOM 3111 N N . GLU A 1 415 ? -10.105 -25.258 0.795 1.00 56.80 412 GLU A N 1
ATOM 3112 C CA . GLU A 1 415 ? -9.346 -26.354 0.213 1.00 57.76 412 GLU A CA 1
ATOM 3113 C C . GLU A 1 415 ? -8.984 -27.633 0.984 1.00 59.73 412 GLU A C 1
ATOM 3114 O O . GLU A 1 415 ? -8.629 -28.643 0.366 1.00 59.63 412 GLU A O 1
ATOM 3120 N N . LYS A 1 416 ? -9.060 -27.632 2.307 1.00 60.82 413 LYS A N 1
ATOM 3121 C CA . LYS A 1 416 ? -8.658 -28.842 3.021 1.00 61.22 413 LYS A CA 1
ATOM 3122 C C . LYS A 1 416 ? -9.526 -30.054 2.734 1.00 59.78 413 LYS A C 1
ATOM 3123 O O . LYS A 1 416 ? -9.062 -31.189 2.773 1.00 59.94 413 LYS A O 1
ATOM 3129 N N . ALA A 1 417 ? -10.790 -29.805 2.434 1.00 59.22 414 ALA A N 1
ATOM 3130 C CA . ALA A 1 417 ? -11.732 -30.878 2.158 1.00 59.13 414 ALA A CA 1
ATOM 3131 C C . ALA A 1 417 ? -11.358 -31.766 0.962 1.00 59.20 414 ALA A C 1
ATOM 3132 O O . ALA A 1 417 ? -12.112 -32.684 0.624 1.00 60.28 414 ALA A O 1
ATOM 3134 N N . ALA A 1 418 ? -10.215 -31.518 0.325 1.00 57.11 415 ALA A N 1
ATOM 3135 C CA . ALA A 1 418 ? -9.842 -32.329 -0.831 1.00 55.86 415 ALA A CA 1
ATOM 3136 C C . ALA A 1 418 ? -8.352 -32.418 -1.030 1.00 54.16 415 ALA A C 1
ATOM 3137 O O . ALA A 1 418 ? -7.888 -32.851 -2.080 1.00 52.55 415 ALA A O 1
ATOM 3139 N N . GLU A 1 419 ? -7.593 -32.016 -0.024 1.00 53.37 416 GLU A N 1
ATOM 3140 C CA . GLU A 1 419 ? -6.149 -32.050 -0.156 1.00 53.38 416 GLU A CA 1
ATOM 3141 C C . GLU A 1 419 ? -5.597 -33.459 -0.309 1.00 51.74 416 GLU A C 1
ATOM 3142 O O . GLU A 1 419 ? -4.404 -33.633 -0.527 1.00 51.62 416 GLU A O 1
ATOM 3148 N N . ASN A 1 420 ? -6.460 -34.464 -0.187 1.00 51.41 417 ASN A N 1
ATOM 3149 C CA . ASN A 1 420 ? -6.027 -35.863 -0.311 1.00 50.69 417 ASN A CA 1
ATOM 3150 C C . ASN A 1 420 ? -6.447 -36.516 -1.616 1.00 49.03 417 ASN A C 1
ATOM 3151 O O . ASN A 1 420 ? -6.069 -37.657 -1.902 1.00 47.75 417 ASN A O 1
ATOM 3156 N N . LEU A 1 421 ? -7.223 -35.792 -2.406 1.00 47.07 418 LEU A N 1
ATOM 3157 C CA . LEU A 1 421 ? -7.719 -36.319 -3.658 1.00 46.07 418 LEU A CA 1
ATOM 3158 C C . LEU A 1 421 ? -6.843 -36.060 -4.865 1.00 44.30 418 LEU A C 1
ATOM 3159 O O . LEU A 1 421 ? -6.015 -35.155 -4.878 1.00 46.28 418 LEU A O 1
ATOM 3164 N N . LEU A 1 422 ? -7.034 -36.886 -5.881 1.00 41.73 419 LEU A N 1
ATOM 3165 C CA . LEU A 1 422 ? -6.324 -36.737 -7.139 1.00 41.15 419 LEU A CA 1
ATOM 3166 C C . LEU A 1 422 ? -7.384 -36.917 -8.216 1.00 40.68 419 LEU A C 1
ATOM 3167 O O . LEU A 1 422 ? -8.333 -37.693 -8.041 1.00 40.28 419 LEU A O 1
ATOM 3172 N N . ARG A 1 423 ? -7.243 -36.165 -9.303 1.00 39.51 420 ARG A N 1
ATOM 3173 C CA . ARG A 1 423 ? -8.172 -36.236 -10.415 1.00 36.09 420 ARG A CA 1
ATOM 3174 C C . ARG A 1 423 ? -7.529 -37.058 -11.542 1.00 36.06 420 ARG A C 1
ATOM 3175 O O . ARG A 1 423 ? -6.378 -36.830 -11.931 1.00 33.39 420 ARG A O 1
ATOM 3183 N N . PHE A 1 424 ? -8.280 -38.035 -12.036 1.00 34.57 421 PHE A N 1
ATOM 3184 C CA . PHE A 1 424 ? -7.829 -38.879 -13.126 1.00 33.51 421 PHE A CA 1
ATOM 3185 C C . PHE A 1 424 ? -8.801 -38.689 -14.276 1.00 32.29 421 PHE A C 1
ATOM 3186 O O . PHE A 1 424 ? -10.009 -38.639 -14.068 1.00 32.71 421 PHE A O 1
ATOM 3194 N N . ALA A 1 425 ? -8.270 -38.557 -15.481 1.00 32.10 422 ALA A N 1
ATOM 3195 C CA . ALA A 1 425 ? -9.097 -38.385 -16.674 1.00 33.04 422 ALA A CA 1
ATOM 3196 C C . ALA A 1 425 ? -8.931 -39.655 -17.518 1.00 33.06 422 ALA A C 1
ATOM 3197 O O . ALA A 1 425 ? -7.814 -39.981 -17.940 1.00 32.93 422 ALA A O 1
ATOM 3199 N N . VAL A 1 426 ? -10.036 -40.357 -17.764 1.00 32.65 423 VAL A N 1
ATOM 3200 C CA . VAL A 1 426 ? -10.013 -41.618 -18.518 1.00 32.67 423 VAL A CA 1
ATOM 3201 C C . VAL A 1 426 ? -10.405 -41.524 -19.987 1.00 32.86 423 VAL A C 1
ATOM 3202 O O . VAL A 1 426 ? -10.812 -42.524 -20.600 1.00 32.94 423 VAL A O 1
ATOM 3206 N N . CYS A 1 427 ? -10.273 -40.333 -20.557 1.00 31.85 424 CYS A N 1
ATOM 3207 C CA . CYS A 1 427 ? -10.602 -40.107 -21.962 1.00 31.92 424 CYS A CA 1
ATOM 3208 C C . CYS A 1 427 ? -9.440 -40.597 -22.849 1.00 32.46 424 CYS A C 1
ATOM 3209 O O . CYS A 1 427 ? -8.849 -39.823 -23.605 1.00 30.98 424 CYS A O 1
ATOM 3212 N N . LYS A 1 428 ? -9.124 -41.891 -22.743 1.00 32.91 425 LYS A N 1
ATOM 3213 C CA . LYS A 1 428 ? -8.041 -42.509 -23.510 1.00 35.92 425 LYS A CA 1
ATOM 3214 C C . LYS A 1 428 ? -8.600 -43.828 -24.026 1.00 36.96 425 LYS A C 1
ATOM 3215 O O . LYS A 1 428 ? -9.722 -44.199 -23.660 1.00 36.71 425 LYS A O 1
ATOM 3221 N N . ASP A 1 429 ? -7.870 -44.544 -24.881 1.00 37.35 426 ASP A N 1
ATOM 3222 C CA . ASP A 1 429 ? -8.442 -45.818 -25.304 1.00 41.41 426 ASP A CA 1
ATOM 3223 C C . ASP A 1 429 ? -8.244 -46.868 -24.221 1.00 40.54 426 ASP A C 1
ATOM 3224 O O . ASP A 1 429 ? -7.351 -46.750 -23.374 1.00 40.48 426 ASP A O 1
ATOM 3229 N N . ASP A 1 430 ? -9.107 -47.873 -24.234 1.00 40.41 427 ASP A N 1
ATOM 3230 C CA . ASP A 1 430 ? -9.060 -48.960 -23.266 1.00 41.40 427 ASP A CA 1
ATOM 3231 C C . ASP A 1 430 ? -7.671 -49.511 -22.942 1.00 39.98 427 ASP A C 1
ATOM 3232 O O . ASP A 1 430 ? -7.321 -49.624 -21.780 1.00 39.43 427 ASP A O 1
ATOM 3237 N N . ALA A 1 431 ? -6.891 -49.860 -23.961 1.00 40.90 428 ALA A N 1
ATOM 3238 C CA . ALA A 1 431 ? -5.552 -50.430 -23.744 1.00 40.00 428 ALA A CA 1
ATOM 3239 C C . ALA A 1 431 ? -4.660 -49.547 -22.879 1.00 40.03 428 ALA A C 1
ATOM 3240 O O . ALA A 1 431 ? -3.917 -50.035 -22.020 1.00 41.19 428 ALA A O 1
ATOM 3242 N N . TYR A 1 432 ? -4.720 -48.244 -23.131 1.00 39.16 429 TYR A N 1
ATOM 3243 C CA . TYR A 1 432 ? -3.933 -47.272 -22.379 1.00 36.14 429 TYR A CA 1
ATOM 3244 C C . TYR A 1 432 ? -4.355 -47.317 -20.916 1.00 35.32 429 TYR A C 1
ATOM 3245 O O . TYR A 1 432 ? -3.518 -47.261 -20.016 1.00 36.58 429 TYR A O 1
ATOM 3254 N N . LEU A 1 433 ? -5.659 -47.424 -20.688 1.00 32.96 430 LEU A N 1
ATOM 3255 C CA . LEU A 1 433 ? -6.193 -47.472 -19.344 1.00 33.92 430 LEU A CA 1
ATOM 3256 C C . LEU A 1 433 ? -5.753 -48.743 -18.629 1.00 36.23 430 LEU A C 1
ATOM 3257 O O . LEU A 1 433 ? -5.369 -48.704 -17.461 1.00 36.69 430 LEU A O 1
ATOM 3262 N N . GLU A 1 434 ? -5.787 -49.871 -19.326 1.00 37.22 431 GLU A N 1
ATOM 3263 C CA . GLU A 1 434 ? -5.383 -51.109 -18.694 1.00 39.70 431 GLU A CA 1
ATOM 3264 C C . GLU A 1 434 ? -3.911 -51.080 -18.310 1.00 40.11 431 GLU A C 1
ATOM 3265 O O . GLU A 1 434 ? -3.532 -51.630 -17.273 1.00 41.76 431 GLU A O 1
ATOM 3271 N N . ASN A 1 435 ? -3.080 -50.429 -19.115 1.00 39.29 432 ASN A N 1
ATOM 3272 C CA . ASN A 1 435 ? -1.662 -50.346 -18.786 1.00 40.53 432 ASN A CA 1
ATOM 3273 C C . ASN A 1 435 ? -1.424 -49.406 -17.601 1.00 41.84 432 ASN A C 1
ATOM 3274 O O . ASN A 1 435 ? -0.439 -49.547 -16.870 1.00 41.40 432 ASN A O 1
ATOM 3279 N N . ALA A 1 436 ? -2.328 -48.451 -17.409 1.00 41.26 433 ALA A N 1
ATOM 3280 C CA . ALA A 1 436 ? -2.219 -47.517 -16.293 1.00 41.83 433 ALA A CA 1
ATOM 3281 C C . ALA A 1 436 ? -2.552 -48.304 -15.020 1.00 42.81 433 ALA A C 1
ATOM 3282 O O . ALA A 1 436 ? -1.929 -48.120 -13.974 1.00 41.25 433 ALA A O 1
ATOM 3284 N N . VAL A 1 437 ? -3.542 -49.180 -15.128 1.00 42.02 434 VAL A N 1
ATOM 3285 C CA . VAL A 1 437 ? -3.961 -50.007 -14.011 1.00 43.57 434 VAL A CA 1
ATOM 3286 C C . VAL A 1 437 ? -2.819 -50.914 -13.562 1.00 44.96 434 VAL A C 1
ATOM 3287 O O . VAL A 1 437 ? -2.643 -51.155 -12.370 1.00 43.86 434 VAL A O 1
ATOM 3291 N N . GLU A 1 438 ? -2.043 -51.415 -14.515 1.00 46.62 435 GLU A N 1
ATOM 3292 C CA . GLU A 1 438 ? -0.920 -52.277 -14.183 1.00 48.74 435 GLU A CA 1
ATOM 3293 C C . GLU A 1 438 ? 0.162 -51.481 -13.469 1.00 48.71 435 GLU A C 1
ATOM 3294 O O . GLU A 1 438 ? 0.632 -51.891 -12.415 1.00 48.58 435 GLU A O 1
ATOM 3300 N N . ARG A 1 439 ? 0.542 -50.340 -14.040 1.00 48.06 436 ARG A N 1
ATOM 3301 C CA . ARG A 1 439 ? 1.569 -49.484 -13.444 1.00 47.05 436 ARG A CA 1
ATOM 3302 C C . ARG A 1 439 ? 1.176 -49.069 -12.027 1.00 47.53 436 ARG A C 1
ATOM 3303 O O . ARG A 1 439 ? 2.031 -48.993 -11.142 1.00 47.43 436 ARG A O 1
ATOM 3311 N N . LEU A 1 440 ? -0.114 -48.793 -11.831 1.00 47.13 437 LEU A N 1
ATOM 3312 C CA . LEU A 1 440 ? -0.656 -48.366 -10.540 1.00 48.99 437 LEU A CA 1
ATOM 3313 C C . LEU A 1 440 ? -0.688 -49.480 -9.503 1.00 51.63 437 LEU A C 1
ATOM 3314 O O . LEU A 1 440 ? -1.108 -49.258 -8.355 1.00 50.30 437 LEU A O 1
ATOM 3319 N N . LYS A 1 441 ? -0.283 -50.683 -9.907 1.00 52.92 438 LYS A N 1
ATOM 3320 C CA . LYS A 1 441 ? -0.268 -51.807 -8.979 1.00 54.45 438 LYS A CA 1
ATOM 3321 C C . LYS A 1 441 ? 0.918 -51.610 -8.060 1.00 54.76 438 LYS A C 1
ATOM 3322 O O . LYS A 1 441 ? 0.974 -52.181 -6.977 1.00 56.58 438 LYS A O 1
ATOM 3328 N N . LEU A 1 442 ? 1.863 -50.789 -8.506 1.00 55.39 439 LEU A N 1
ATOM 3329 C CA . LEU A 1 442 ? 3.060 -50.483 -7.732 1.00 54.92 439 LEU A CA 1
ATOM 3330 C C . LEU A 1 442 ? 2.671 -49.734 -6.462 1.00 54.98 439 LEU A C 1
ATOM 3331 O O . LEU A 1 442 ? 3.469 -49.599 -5.540 1.00 55.73 439 LEU A O 1
ATOM 3336 N N . LEU A 1 443 ? 1.433 -49.260 -6.421 1.00 54.48 440 LEU A N 1
ATOM 3337 C CA . LEU A 1 443 ? 0.930 -48.536 -5.264 1.00 54.60 440 LEU A CA 1
ATOM 3338 C C . LEU A 1 443 ? 0.710 -49.485 -4.081 1.00 55.58 440 LEU A C 1
ATOM 3339 O O . LEU A 1 443 ? 0.140 -49.104 -3.053 1.00 54.12 440 LEU A O 1
ATOM 3344 N N . LYS A 1 444 ? 1.148 -50.729 -4.236 1.00 56.45 441 LYS A N 1
ATOM 3345 C CA . LYS A 1 444 ? 1.001 -51.696 -3.165 1.00 57.18 441 LYS A CA 1
ATOM 3346 C C . LYS A 1 444 ? 2.303 -51.646 -2.373 1.00 56.58 441 LYS A C 1
ATOM 3347 O O . LYS A 1 444 ? 2.359 -52.103 -1.240 1.00 57.34 441 LYS A O 1
ATOM 3353 N N . ASP A 1 445 ? 3.349 -51.088 -2.977 1.00 55.96 442 ASP A N 1
ATOM 3354 C CA . ASP A 1 445 ? 4.632 -50.952 -2.291 1.00 55.32 442 ASP A CA 1
ATOM 3355 C C . ASP A 1 445 ? 4.565 -49.785 -1.309 1.00 55.32 442 ASP A C 1
ATOM 3356 O O . ASP A 1 445 ? 5.587 -49.359 -0.775 1.00 54.73 442 ASP A O 1
ATOM 3361 N N . TYR A 1 446 ? 3.364 -49.262 -1.090 1.00 55.53 443 TYR A N 1
ATOM 3362 C CA . TYR A 1 446 ? 3.178 -48.146 -0.171 1.00 56.65 443 TYR A CA 1
ATOM 3363 C C . TYR A 1 446 ? 1.849 -48.273 0.564 1.00 58.05 443 TYR A C 1
ATOM 3364 O O . TYR A 1 446 ? 1.336 -47.291 1.095 1.00 58.08 443 TYR A O 1
ATOM 3373 N N . LEU A 1 447 ? 1.323 -49.498 0.586 1.00 60.17 444 LEU A N 1
ATOM 3374 C CA . LEU A 1 447 ? 0.060 -49.861 1.232 1.00 63.95 444 LEU A CA 1
ATOM 3375 C C . LEU A 1 447 ? -1.048 -48.934 0.764 1.00 66.56 444 LEU A C 1
ATOM 3376 O O . LEU A 1 447 ? -1.150 -47.786 1.200 1.00 43.33 444 LEU A O 1
ATOM 3381 N N . PRO B 1 21 ? -37.845 -11.970 -16.557 1.00 69.48 18 PRO B N 1
ATOM 3382 C CA . PRO B 1 21 ? -37.702 -11.153 -15.338 1.00 69.29 18 PRO B CA 1
ATOM 3383 C C . PRO B 1 21 ? -37.099 -9.786 -15.641 1.00 69.80 18 PRO B C 1
ATOM 3384 O O . PRO B 1 21 ? -37.273 -9.251 -16.736 1.00 70.16 18 PRO B O 1
ATOM 3388 N N . LYS B 1 22 ? -36.394 -9.223 -14.666 1.00 69.42 19 LYS B N 1
ATOM 3389 C CA . LYS B 1 22 ? -35.768 -7.923 -14.843 1.00 69.26 19 LYS B CA 1
ATOM 3390 C C . LYS B 1 22 ? -34.320 -8.022 -14.400 1.00 67.94 19 LYS B C 1
ATOM 3391 O O . LYS B 1 22 ? -33.999 -7.708 -13.255 1.00 68.92 19 LYS B O 1
ATOM 3397 N N . VAL B 1 23 ? -33.449 -8.475 -15.294 1.00 65.49 20 VAL B N 1
ATOM 3398 C CA . VAL B 1 23 ? -32.036 -8.581 -14.955 1.00 62.42 20 VAL B CA 1
ATOM 3399 C C . VAL B 1 23 ? -31.274 -7.432 -15.587 1.00 59.65 20 VAL B C 1
ATOM 3400 O O . VAL B 1 23 ? -31.440 -7.134 -16.768 1.00 60.19 20 VAL B O 1
ATOM 3404 N N . VAL B 1 24 ? -30.445 -6.775 -14.794 1.00 56.93 21 VAL B N 1
ATOM 3405 C CA . VAL B 1 24 ? -29.662 -5.671 -15.314 1.00 55.25 21 VAL B CA 1
ATOM 3406 C C . VAL B 1 24 ? -28.461 -6.229 -16.067 1.00 53.44 21 VAL B C 1
ATOM 3407 O O . VAL B 1 24 ? -27.519 -6.728 -15.454 1.00 52.53 21 VAL B O 1
ATOM 3411 N N . ALA B 1 25 ? -28.508 -6.153 -17.394 1.00 52.11 22 ALA B N 1
ATOM 3412 C CA . ALA B 1 25 ? -27.411 -6.640 -18.227 1.00 50.31 22 ALA B CA 1
ATOM 3413 C C . ALA B 1 25 ? -26.275 -5.630 -18.180 1.00 48.93 22 ALA B C 1
ATOM 3414 O O . ALA B 1 25 ? -26.391 -4.599 -17.521 1.00 47.69 22 ALA B O 1
ATOM 3416 N N . ASN B 1 26 ? -25.174 -5.939 -18.864 1.00 48.03 23 ASN B N 1
ATOM 3417 C CA . ASN B 1 26 ? -24.030 -5.036 -18.915 1.00 47.76 23 ASN B CA 1
ATOM 3418 C C . ASN B 1 26 ? -24.575 -3.746 -19.521 1.00 47.87 23 ASN B C 1
ATOM 3419 O O . ASN B 1 26 ? -25.194 -3.772 -20.583 1.00 47.16 23 ASN B O 1
ATOM 3424 N N . LYS B 1 27 ? -24.359 -2.622 -18.849 1.00 48.69 24 LYS B N 1
ATOM 3425 C CA . LYS B 1 27 ? -24.847 -1.349 -19.363 1.00 49.28 24 LYS B CA 1
ATOM 3426 C C . LYS B 1 27 ? -24.262 -1.012 -20.734 1.00 49.15 24 LYS B C 1
ATOM 3427 O O . LYS B 1 27 ? -24.905 -0.342 -21.544 1.00 47.93 24 LYS B O 1
ATOM 3433 N N . TYR B 1 28 ? -23.049 -1.482 -21.002 1.00 47.29 25 TYR B N 1
ATOM 3434 C CA . TYR B 1 28 ? -22.415 -1.196 -22.285 1.00 47.04 25 TYR B CA 1
ATOM 3435 C C . TYR B 1 28 ? -23.313 -1.567 -23.461 1.00 45.15 25 TYR B C 1
ATOM 3436 O O . TYR B 1 28 ? -23.360 -0.860 -24.467 1.00 43.67 25 TYR B O 1
ATOM 3445 N N . PHE B 1 29 ? -24.032 -2.671 -23.329 1.00 44.55 26 PHE B N 1
ATOM 3446 C CA . PHE B 1 29 ? -24.921 -3.108 -24.391 1.00 46.34 26 PHE B CA 1
ATOM 3447 C C . PHE B 1 29 ? -26.304 -2.467 -24.275 1.00 48.56 26 PHE B C 1
ATOM 3448 O O . PHE B 1 29 ? -26.924 -2.141 -25.282 1.00 49.16 26 PHE B O 1
ATOM 3456 N N . THR B 1 30 ? -26.789 -2.272 -23.053 1.00 51.35 27 THR B N 1
ATOM 3457 C CA . THR B 1 30 ? -28.111 -1.669 -22.879 1.00 53.47 27 THR B CA 1
ATOM 3458 C C . THR B 1 30 ? -28.125 -0.168 -23.165 1.00 55.46 27 THR B C 1
ATOM 3459 O O . THR B 1 30 ? -29.185 0.424 -23.344 1.00 55.88 27 THR B O 1
ATOM 3463 N N . SER B 1 31 ? -26.949 0.445 -23.230 1.00 58.65 28 SER B N 1
ATOM 3464 C CA . SER B 1 31 ? -26.868 1.873 -23.503 1.00 61.89 28 SER B CA 1
ATOM 3465 C C . SER B 1 31 ? -26.704 2.163 -25.001 1.00 63.84 28 SER B C 1
ATOM 3466 O O . SER B 1 31 ? -27.244 3.145 -25.507 1.00 64.15 28 SER B O 1
ATOM 3469 N N . ASN B 1 32 ? -25.958 1.308 -25.699 1.00 66.37 29 ASN B N 1
ATOM 3470 C CA . ASN B 1 32 ? -25.723 1.453 -27.145 1.00 68.24 29 ASN B CA 1
ATOM 3471 C C . ASN B 1 32 ? -26.846 0.702 -27.873 1.00 67.82 29 ASN B C 1
ATOM 3472 O O . ASN B 1 32 ? -26.685 -0.462 -28.235 1.00 69.06 29 ASN B O 1
ATOM 3477 N N . THR B 1 33 ? -27.973 1.366 -28.107 1.00 66.71 30 THR B N 1
ATOM 3478 C CA . THR B 1 33 ? -29.113 0.703 -28.734 1.00 65.04 30 THR B CA 1
ATOM 3479 C C . THR B 1 33 ? -29.305 0.922 -30.244 1.00 63.72 30 THR B C 1
ATOM 3480 O O . THR B 1 33 ? -29.857 0.060 -30.928 1.00 63.46 30 THR B O 1
ATOM 3484 N N . ALA B 1 34 ? -28.830 2.046 -30.762 1.00 62.14 31 ALA B N 1
ATOM 3485 C CA . ALA B 1 34 ? -28.988 2.359 -32.184 1.00 60.37 31 ALA B CA 1
ATOM 3486 C C . ALA B 1 34 ? -28.544 1.288 -33.175 1.00 58.89 31 ALA B C 1
ATOM 3487 O O . ALA B 1 34 ? -27.566 0.548 -32.967 1.00 58.29 31 ALA B O 1
ATOM 3489 N N . LYS B 1 35 ? -29.257 1.233 -34.306 1.00 56.53 32 LYS B N 1
ATOM 3490 C CA . LYS B 1 35 ? -28.902 0.274 -35.342 1.00 56.12 32 LYS B CA 1
ATOM 3491 C C . LYS B 1 35 ? -27.621 0.756 -36.058 1.00 53.90 32 LYS B C 1
ATOM 3492 O O . LYS B 1 35 ? -27.390 1.960 -36.258 1.00 54.48 32 LYS B O 1
ATOM 3498 N N . ASP B 1 36 ? -26.756 -0.199 -36.384 1.00 50.88 33 ASP B N 1
ATOM 3499 C CA . ASP B 1 36 ? -25.510 0.101 -37.078 1.00 48.73 33 ASP B CA 1
ATOM 3500 C C . ASP B 1 36 ? -25.730 0.152 -38.586 1.00 46.78 33 ASP B C 1
ATOM 3501 O O . ASP B 1 36 ? -26.837 -0.100 -39.079 1.00 44.56 33 ASP B O 1
ATOM 3506 N N . VAL B 1 37 ? -24.656 0.438 -39.321 1.00 45.76 34 VAL B N 1
ATOM 3507 C CA . VAL B 1 37 ? -24.755 0.525 -40.775 1.00 43.47 34 VAL B CA 1
ATOM 3508 C C . VAL B 1 37 ? -25.275 -0.758 -41.448 1.00 43.59 34 VAL B C 1
ATOM 3509 O O . VAL B 1 37 ? -26.074 -0.688 -42.388 1.00 42.62 34 VAL B O 1
ATOM 3513 N N . TRP B 1 38 ? -24.839 -1.924 -40.966 1.00 43.69 35 TRP B N 1
ATOM 3514 C CA . TRP B 1 38 ? -25.254 -3.207 -41.551 1.00 43.39 35 TRP B CA 1
ATOM 3515 C C . TRP B 1 38 ? -26.752 -3.440 -41.477 1.00 43.83 35 TRP B C 1
ATOM 3516 O O . TRP B 1 38 ? -27.368 -3.833 -42.463 1.00 44.18 35 TRP B O 1
ATOM 3527 N N . SER B 1 39 ? -27.330 -3.215 -40.301 1.00 44.95 36 SER B N 1
ATOM 3528 C CA . SER B 1 39 ? -28.763 -3.393 -40.109 1.00 45.37 36 SER B 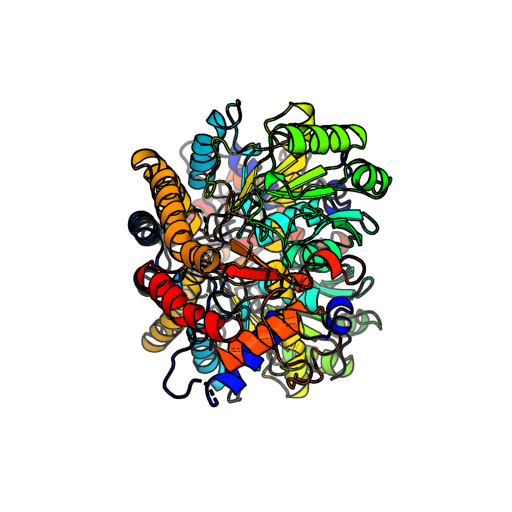CA 1
ATOM 3529 C C . SER B 1 39 ? -29.542 -2.465 -41.043 1.00 44.03 36 SER B C 1
ATOM 3530 O O . SER B 1 39 ? -30.450 -2.903 -41.744 1.00 45.86 36 SER B O 1
ATOM 3533 N N . LEU B 1 40 ? -29.183 -1.184 -41.046 1.00 44.12 37 LEU B N 1
ATOM 3534 C CA . LEU B 1 40 ? -29.828 -0.188 -41.910 1.00 43.43 37 LEU B CA 1
ATOM 3535 C C . LEU B 1 40 ? -29.699 -0.535 -43.399 1.00 44.25 37 LEU B C 1
ATOM 3536 O O . LEU B 1 40 ? -30.689 -0.515 -44.142 1.00 44.66 37 LEU B O 1
ATOM 3541 N N . THR B 1 41 ? -28.486 -0.852 -43.843 1.00 44.26 38 THR B N 1
ATOM 3542 C CA . THR B 1 41 ? -28.275 -1.176 -45.250 1.00 43.49 38 THR B CA 1
ATOM 3543 C C . THR B 1 41 ? -29.086 -2.404 -45.658 1.00 45.61 38 THR B C 1
ATOM 3544 O O . THR B 1 41 ? -29.743 -2.398 -46.702 1.00 43.68 38 THR B O 1
ATOM 3548 N N . ASN B 1 42 ? -29.047 -3.451 -44.833 1.00 47.74 39 ASN B N 1
ATOM 3549 C CA . ASN B 1 42 ? -29.768 -4.682 -45.134 1.00 50.12 39 ASN B CA 1
ATOM 3550 C C . ASN B 1 42 ? -31.260 -4.411 -45.244 1.00 51.38 39 ASN B C 1
ATOM 3551 O O . ASN B 1 42 ? -31.923 -4.926 -46.140 1.00 50.91 39 ASN B O 1
ATOM 3556 N N . GLU B 1 43 ? -31.782 -3.602 -44.331 1.00 52.60 40 GLU B N 1
ATOM 3557 C CA . GLU B 1 43 ? -33.195 -3.242 -44.340 1.00 54.63 40 GLU B CA 1
ATOM 3558 C C . GLU B 1 43 ? -33.570 -2.527 -45.632 1.00 54.60 40 GLU B C 1
ATOM 3559 O O . GLU B 1 43 ? -34.545 -2.887 -46.291 1.00 54.36 40 GLU B O 1
ATOM 3565 N N . ALA B 1 44 ? -32.789 -1.502 -45.974 1.00 53.45 41 ALA B N 1
ATOM 3566 C CA . ALA B 1 44 ? -33.014 -0.705 -47.175 1.00 52.16 41 ALA B CA 1
ATOM 3567 C C . ALA B 1 44 ? -32.996 -1.558 -48.434 1.00 51.60 41 ALA B C 1
ATOM 3568 O O . ALA B 1 44 ? -33.739 -1.290 -49.375 1.00 51.95 41 ALA B O 1
ATOM 3570 N N . ALA B 1 45 ? -32.146 -2.579 -48.455 1.00 51.68 42 ALA B N 1
ATOM 3571 C CA . ALA B 1 45 ? -32.062 -3.475 -49.606 1.00 53.04 42 ALA B CA 1
ATOM 3572 C C . ALA B 1 45 ? -33.307 -4.351 -49.638 1.00 54.13 42 ALA B C 1
ATOM 3573 O O . ALA B 1 45 ? -33.759 -4.747 -50.706 1.00 54.02 42 ALA B O 1
ATOM 3575 N N . ALA B 1 46 ? -33.856 -4.642 -48.459 1.00 56.66 43 ALA B N 1
ATOM 3576 C CA . ALA B 1 46 ? -35.057 -5.471 -48.335 1.00 58.32 43 ALA B CA 1
ATOM 3577 C C . ALA B 1 46 ? -36.264 -4.796 -48.984 1.00 59.72 43 ALA B C 1
ATOM 3578 O O . ALA B 1 46 ? -36.847 -5.328 -49.931 1.00 60.33 43 ALA B O 1
ATOM 3580 N N . LYS B 1 47 ? -36.636 -3.626 -48.472 1.00 61.33 44 LYS B N 1
ATOM 3581 C CA . LYS B 1 47 ? -37.766 -2.876 -49.015 1.00 63.07 44 LYS B CA 1
ATOM 3582 C C . LYS B 1 47 ? -37.530 -2.455 -50.464 1.00 63.85 44 LYS B C 1
ATOM 3583 O O . LYS B 1 47 ? -38.470 -2.092 -51.173 1.00 64.67 44 LYS B O 1
ATOM 3589 N N . ALA B 1 48 ? -36.276 -2.495 -50.900 1.00 63.93 45 ALA B N 1
ATOM 3590 C CA . ALA B 1 48 ? -35.936 -2.078 -52.256 1.00 64.70 45 ALA B CA 1
ATOM 3591 C C . ALA B 1 48 ? -35.984 -3.195 -53.287 1.00 65.31 45 ALA B C 1
ATOM 3592 O O . ALA B 1 48 ? -36.097 -2.927 -54.485 1.00 64.54 45 ALA B O 1
ATOM 3594 N N . ALA B 1 49 ? -35.891 -4.440 -52.827 1.00 66.06 46 ALA B N 1
ATOM 3595 C CA . ALA B 1 49 ? -35.914 -5.585 -53.727 1.00 67.07 46 ALA B CA 1
ATOM 3596 C C . ALA B 1 49 ? -37.225 -5.608 -54.507 1.00 67.84 46 ALA B C 1
ATOM 3597 O O . ALA B 1 49 ? -37.301 -6.157 -55.603 1.00 67.38 46 ALA B O 1
ATOM 3599 N N . ASN B 1 50 ? -38.250 -4.991 -53.931 1.00 70.09 47 ASN B N 1
ATOM 3600 C CA . ASN B 1 50 ? -39.576 -4.917 -54.543 1.00 71.82 47 ASN B CA 1
ATOM 3601 C C . ASN B 1 50 ? -39.608 -3.866 -55.644 1.00 72.52 47 ASN B C 1
ATOM 3602 O O . ASN B 1 50 ? -39.598 -4.197 -56.831 1.00 73.24 47 ASN B O 1
ATOM 3607 N N . ASN B 1 51 ? -39.654 -2.599 -55.241 1.00 72.98 48 ASN B N 1
ATOM 3608 C CA . ASN B 1 51 ? -39.685 -1.492 -56.189 1.00 73.47 48 ASN B CA 1
ATOM 3609 C C . ASN B 1 51 ? -41.015 -1.377 -56.914 1.00 74.07 48 ASN B C 1
ATOM 3610 O O . ASN B 1 51 ? -41.680 -0.346 -56.837 1.00 74.39 48 ASN B O 1
ATOM 3615 N N . ASN B 1 54 ? -36.434 -2.342 -59.572 1.00 62.24 51 ASN B N 1
ATOM 3616 C CA . ASN B 1 54 ? -35.550 -3.472 -59.242 1.00 61.65 51 ASN B CA 1
ATOM 3617 C C . ASN B 1 54 ? -36.248 -4.835 -59.375 1.00 62.67 51 ASN B C 1
ATOM 3618 O O . ASN B 1 54 ? -35.581 -5.864 -59.304 1.00 62.52 51 ASN B O 1
ATOM 3623 N N . GLN B 1 55 ? -37.571 -4.844 -59.540 1.00 63.82 52 GLN B N 1
ATOM 3624 C CA . GLN B 1 55 ? -38.340 -6.081 -59.700 1.00 64.26 52 GLN B CA 1
ATOM 3625 C C . GLN B 1 55 ? -37.660 -7.171 -60.565 1.00 63.44 52 GLN B C 1
ATOM 3626 O O . GLN B 1 55 ? -37.557 -8.321 -60.154 1.00 62.91 52 GLN B O 1
ATOM 3632 N N . GLY B 1 56 ? -37.235 -6.843 -61.782 1.00 61.78 53 GLY B N 1
ATOM 3633 C CA . GLY B 1 56 ? -36.585 -7.859 -62.599 1.00 62.44 53 GLY B CA 1
ATOM 3634 C C . GLY B 1 56 ? -35.068 -7.761 -62.530 1.00 62.38 53 GLY B C 1
ATOM 3635 O O . GLY B 1 56 ? -34.343 -8.466 -63.230 1.00 63.45 53 GLY B O 1
ATOM 3636 N N . ARG B 1 57 ? -34.593 -6.884 -61.659 1.00 61.42 54 ARG B N 1
ATOM 3637 C CA . ARG B 1 57 ? -33.169 -6.645 -61.510 1.00 61.44 54 ARG B CA 1
ATOM 3638 C C . ARG B 1 57 ? -32.615 -7.220 -60.209 1.00 60.87 54 ARG B C 1
ATOM 3639 O O . ARG B 1 57 ? -33.107 -6.907 -59.125 1.00 60.80 54 ARG B O 1
ATOM 3647 N N . GLU B 1 58 ? -31.593 -8.061 -60.310 1.00 60.88 55 GLU B N 1
ATOM 3648 C CA . GLU B 1 58 ? -30.981 -8.620 -59.107 1.00 60.90 55 GLU B CA 1
ATOM 3649 C C . GLU B 1 58 ? -30.190 -7.462 -58.495 1.00 58.96 55 GLU B C 1
ATOM 3650 O O . GLU B 1 58 ? -29.788 -6.538 -59.209 1.00 58.67 55 GLU B O 1
ATOM 3656 N N . LEU B 1 59 ? -29.973 -7.484 -57.186 1.00 56.26 56 LEU B N 1
ATOM 3657 C CA . LEU B 1 59 ? -29.218 -6.400 -56.579 1.00 53.44 56 LEU B CA 1
ATOM 3658 C C . LEU B 1 59 ? -27.744 -6.706 -56.658 1.00 51.18 56 LEU B C 1
ATOM 3659 O O . LEU B 1 59 ? -27.329 -7.862 -56.594 1.00 50.61 56 LEU B O 1
ATOM 3664 N N . ILE B 1 60 ? -26.948 -5.663 -56.823 1.00 47.87 57 ILE B N 1
ATOM 3665 C CA . ILE B 1 60 ? -25.521 -5.853 -56.882 1.00 45.93 57 ILE B CA 1
ATOM 3666 C C . ILE B 1 60 ? -24.981 -5.397 -55.538 1.00 43.34 57 ILE B C 1
ATOM 3667 O O . ILE B 1 60 ? -25.031 -4.214 -55.188 1.00 41.10 57 ILE B O 1
ATOM 3672 N N . ASN B 1 61 ? -24.486 -6.365 -54.776 1.00 41.32 58 ASN B N 1
ATOM 3673 C CA . ASN B 1 61 ? -23.965 -6.100 -53.451 1.00 38.76 58 ASN B CA 1
ATOM 3674 C C . ASN B 1 61 ? -22.449 -5.964 -53.419 1.00 37.74 58 ASN B C 1
ATOM 3675 O O . ASN B 1 61 ? -21.716 -6.950 -53.521 1.00 37.00 58 ASN B O 1
ATOM 3680 N N . LEU B 1 62 ? -21.978 -4.730 -53.285 1.00 37.19 59 LEU B N 1
ATOM 3681 C CA . LEU B 1 62 ? -20.540 -4.493 -53.195 1.00 35.07 59 LEU B CA 1
ATOM 3682 C C . LEU B 1 62 ? -20.258 -3.982 -51.799 1.00 35.37 59 LEU B C 1
ATOM 3683 O O . LEU B 1 62 ? -19.215 -3.383 -51.529 1.00 34.07 59 LEU B O 1
ATOM 3688 N N . GLY B 1 63 ? -21.206 -4.239 -50.908 1.00 33.05 60 GLY B N 1
ATOM 3689 C CA . GLY B 1 63 ? -21.053 -3.828 -49.526 1.00 34.24 60 GLY B CA 1
ATOM 3690 C C . GLY B 1 63 ? -20.450 -4.906 -48.635 1.00 33.30 60 GLY B C 1
ATOM 3691 O O . GLY B 1 63 ? -20.044 -4.617 -47.519 1.00 34.82 60 GLY B O 1
ATOM 3692 N N . GLN B 1 64 ? -20.372 -6.142 -49.112 1.00 34.36 61 GLN B N 1
ATOM 3693 C CA . GLN B 1 64 ? -19.816 -7.215 -48.288 1.00 38.01 61 GLN B CA 1
ATOM 3694 C C . GLN B 1 64 ? -18.298 -7.164 -48.272 1.00 37.84 61 GLN B C 1
ATOM 3695 O O . GLN B 1 64 ? -17.663 -7.219 -49.320 1.00 38.66 61 GLN B O 1
ATOM 3701 N N . GLY B 1 65 ? -17.729 -7.080 -47.074 1.00 39.44 62 GLY B N 1
ATOM 3702 C CA . GLY B 1 65 ? -16.284 -7.020 -46.924 1.00 39.81 62 GLY B CA 1
ATOM 3703 C C . GLY B 1 65 ? -15.551 -8.355 -46.898 1.00 40.57 62 GLY B C 1
ATOM 3704 O O . GLY B 1 65 ? -14.382 -8.405 -46.487 1.00 42.18 62 GLY B O 1
ATOM 3705 N N . PHE B 1 66 ? -16.200 -9.431 -47.340 1.00 39.22 63 PHE B N 1
ATOM 3706 C CA . PHE B 1 66 ? -15.557 -10.745 -47.356 1.00 39.34 63 PHE B CA 1
ATOM 3707 C C . PHE B 1 66 ? -15.751 -11.420 -48.711 1.00 39.73 63 PHE B C 1
ATOM 3708 O O . PHE B 1 66 ? -16.746 -11.160 -49.421 1.00 37.93 63 PHE B O 1
ATOM 3716 N N . PHE B 1 67 ? -14.798 -12.283 -49.062 1.00 36.12 64 PHE B N 1
ATOM 3717 C CA . PHE B 1 67 ? -14.814 -12.974 -50.342 1.00 36.34 64 PHE B CA 1
ATOM 3718 C C . PHE B 1 67 ? -16.102 -13.729 -50.628 1.00 35.57 64 PHE B C 1
ATOM 3719 O O . PHE B 1 67 ? -16.725 -14.268 -49.726 1.00 34.12 64 PHE B O 1
ATOM 3727 N N . SER B 1 68 ? -16.454 -13.771 -51.910 1.00 36.94 65 SER B N 1
ATOM 3728 C CA . SER B 1 68 ? -17.654 -14.438 -52.405 1.00 38.60 65 SER B CA 1
ATOM 3729 C C . SER B 1 68 ? -17.269 -15.780 -53.006 1.00 40.08 65 SER B C 1
ATOM 3730 O O . SER B 1 68 ? -18.128 -16.514 -53.504 1.00 40.97 65 SER B O 1
ATOM 3733 N N . TYR B 1 69 ? -15.974 -16.089 -52.967 1.00 37.68 66 TYR B N 1
ATOM 3734 C CA . TYR B 1 69 ? -15.461 -17.326 -53.532 1.00 37.48 66 TYR B CA 1
ATOM 3735 C C . TYR B 1 69 ? -14.692 -18.181 -52.527 1.00 38.07 66 TYR B C 1
ATOM 3736 O O . TYR B 1 69 ? -14.490 -17.784 -51.377 1.00 37.88 66 TYR B O 1
ATOM 3745 N N . SER B 1 70 ? -14.278 -19.362 -52.962 1.00 36.05 67 SER B N 1
ATOM 3746 C CA . SER B 1 70 ? -13.561 -20.294 -52.099 1.00 36.31 67 SER B CA 1
ATOM 3747 C C . SER B 1 70 ? -12.090 -19.981 -51.924 1.00 37.21 67 SER B C 1
ATOM 3748 O O . SER B 1 70 ? -11.496 -19.311 -52.755 1.00 35.73 67 SER B O 1
ATOM 3751 N N . PRO B 1 71 ? -11.497 -20.421 -50.798 1.00 37.92 68 PRO B N 1
ATOM 3752 C CA . PRO B 1 71 ? -10.067 -20.143 -50.652 1.00 37.75 68 PRO B CA 1
ATOM 3753 C C . PRO B 1 71 ? -9.377 -20.990 -51.713 1.00 36.78 68 PRO B C 1
ATOM 3754 O O . PRO B 1 71 ? -9.987 -21.908 -52.263 1.00 33.49 68 PRO B O 1
ATOM 3758 N N . PRO B 1 72 ? -8.102 -20.701 -52.012 1.00 37.55 69 PRO B N 1
ATOM 3759 C CA . PRO B 1 72 ? -7.397 -21.488 -53.031 1.00 38.00 69 PRO B CA 1
ATOM 3760 C C . PRO B 1 72 ? -7.530 -22.988 -52.777 1.00 38.98 69 PRO B C 1
ATOM 3761 O O . PRO B 1 72 ? -7.564 -23.452 -51.633 1.00 36.38 69 PRO B O 1
ATOM 3765 N N . GLN B 1 73 ? -7.618 -23.751 -53.851 1.00 39.64 70 GLN B N 1
ATOM 3766 C CA . GLN B 1 73 ? -7.792 -25.175 -53.695 1.00 40.97 70 GLN B CA 1
ATOM 3767 C C . GLN B 1 73 ? -6.674 -25.789 -52.843 1.00 40.88 70 GLN B C 1
ATOM 3768 O O . GLN B 1 73 ? -6.921 -26.776 -52.131 1.00 39.29 70 GLN B O 1
ATOM 3774 N N . PHE B 1 74 ? -5.472 -25.207 -52.877 1.00 38.17 71 PHE B N 1
ATOM 3775 C CA . PHE B 1 74 ? -4.378 -25.770 -52.075 1.00 39.26 71 PHE B CA 1
ATOM 3776 C C . PHE B 1 74 ? -4.648 -25.654 -50.578 1.00 39.31 71 PHE B C 1
ATOM 3777 O O . PHE B 1 74 ? -4.260 -26.529 -49.816 1.00 40.62 71 PHE B O 1
ATOM 3785 N N . ALA B 1 75 ? -5.318 -24.584 -50.157 1.00 38.17 72 ALA B N 1
ATOM 3786 C CA . ALA B 1 75 ? -5.661 -24.412 -48.738 1.00 38.59 72 ALA B CA 1
ATOM 3787 C C . ALA B 1 75 ? -6.780 -25.389 -48.372 1.00 37.28 72 ALA B C 1
ATOM 3788 O O . ALA B 1 75 ? -6.766 -25.996 -47.306 1.00 36.89 72 ALA B O 1
ATOM 3790 N N . ILE B 1 76 ? -7.759 -25.531 -49.256 1.00 37.00 73 ILE B N 1
ATOM 3791 C CA . ILE B 1 76 ? -8.867 -26.439 -48.992 1.00 36.67 73 ILE B CA 1
ATOM 3792 C C . ILE B 1 76 ? -8.331 -27.845 -48.743 1.00 38.37 73 ILE B C 1
ATOM 3793 O O . ILE B 1 76 ? -8.722 -28.527 -47.794 1.00 37.62 73 ILE B O 1
ATOM 3798 N N . LYS B 1 77 ? -7.436 -28.278 -49.618 1.00 38.99 74 LYS B N 1
ATOM 3799 C CA . LYS B 1 77 ? -6.836 -29.599 -49.492 1.00 40.10 74 LYS B CA 1
ATOM 3800 C C . LYS B 1 77 ? -6.013 -29.763 -48.218 1.00 36.72 74 LYS B C 1
ATOM 3801 O O . LYS B 1 77 ? -6.008 -30.833 -47.627 1.00 38.67 74 LYS B O 1
ATOM 3807 N N . GLU B 1 78 ? -5.302 -28.721 -47.795 1.00 36.94 75 GLU B N 1
ATOM 3808 C CA . GLU B 1 78 ? -4.498 -28.838 -46.578 1.00 35.57 75 GLU B CA 1
ATOM 3809 C C . GLU B 1 78 ? -5.439 -29.018 -45.391 1.00 36.32 75 GLU B C 1
ATOM 3810 O O . GLU B 1 78 ? -5.125 -29.734 -44.435 1.00 34.48 75 GLU B O 1
ATOM 3816 N N . ALA B 1 79 ? -6.603 -28.368 -45.472 1.00 34.85 76 ALA B N 1
ATOM 3817 C CA . ALA B 1 79 ? -7.609 -28.442 -44.417 1.00 34.74 76 ALA B CA 1
ATOM 3818 C C . ALA B 1 79 ? -8.265 -29.812 -44.344 1.00 34.59 76 ALA B C 1
ATOM 3819 O O . ALA B 1 79 ? -8.468 -30.348 -43.256 1.00 36.21 76 ALA B O 1
ATOM 3821 N N . GLN B 1 80 ? -8.584 -30.413 -45.481 1.00 35.27 77 GLN B N 1
ATOM 3822 C CA . GLN B 1 80 ? -9.231 -31.731 -45.407 1.00 35.63 77 GLN B CA 1
ATOM 3823 C C . GLN B 1 80 ? -8.240 -32.797 -44.916 1.00 35.48 77 GLN B C 1
ATOM 3824 O O . GLN B 1 80 ? -8.585 -33.693 -44.157 1.00 35.09 77 GLN B O 1
ATOM 3830 N N . LYS B 1 81 ? -6.993 -32.662 -45.345 1.00 36.39 78 LYS B N 1
ATOM 3831 C CA . LYS B 1 81 ? -5.927 -33.573 -44.959 1.00 37.17 78 LYS B CA 1
ATOM 3832 C C . LYS B 1 81 ? -5.657 -33.458 -43.455 1.00 35.09 78 LYS B C 1
ATOM 3833 O O . LYS B 1 81 ? -5.515 -34.463 -42.749 1.00 35.13 78 LYS B O 1
ATOM 3839 N N . ALA B 1 82 ? -5.606 -32.225 -42.961 1.00 34.25 79 ALA B N 1
ATOM 3840 C CA . ALA B 1 82 ? -5.356 -31.987 -41.552 1.00 33.38 79 ALA B CA 1
ATOM 3841 C C . ALA B 1 82 ? -6.349 -32.708 -40.650 1.00 33.26 79 ALA B C 1
ATOM 3842 O O . ALA B 1 82 ? -5.977 -33.227 -39.597 1.00 32.65 79 ALA B O 1
ATOM 3844 N N . LEU B 1 83 ? -7.612 -32.751 -41.067 1.00 33.62 80 LEU B N 1
ATOM 3845 C CA . LEU B 1 83 ? -8.659 -33.407 -40.288 1.00 32.99 80 LEU B CA 1
ATOM 3846 C C . LEU B 1 83 ? -8.429 -34.912 -40.082 1.00 35.72 80 LEU B C 1
ATOM 3847 O O . LEU B 1 83 ? -9.004 -35.507 -39.163 1.00 34.43 80 LEU B O 1
ATOM 3852 N N . ASP B 1 84 ? -7.611 -35.531 -40.936 1.00 37.04 81 ASP B N 1
ATOM 3853 C CA . ASP B 1 84 ? -7.366 -36.977 -40.825 1.00 40.29 81 ASP B CA 1
ATOM 3854 C C . ASP B 1 84 ? -6.334 -37.396 -39.780 1.00 40.41 81 ASP B C 1
ATOM 3855 O O . ASP B 1 84 ? -6.123 -38.587 -39.549 1.00 40.15 81 ASP B O 1
ATOM 3860 N N . ILE B 1 85 ? -5.688 -36.419 -39.154 1.00 42.37 82 ILE B N 1
ATOM 3861 C CA . ILE B 1 85 ? -4.716 -36.685 -38.098 1.00 43.64 82 ILE B CA 1
ATOM 3862 C C . ILE B 1 85 ? -5.470 -36.517 -36.773 1.00 44.18 82 ILE B C 1
ATOM 3863 O O . ILE B 1 85 ? -5.768 -35.399 -36.375 1.00 46.25 82 ILE B O 1
ATOM 3868 N N . PRO B 1 86 ? -5.769 -37.624 -36.066 1.00 44.57 83 PRO B N 1
ATOM 3869 C CA . PRO B 1 86 ? -6.496 -37.634 -34.786 1.00 43.87 83 PRO B CA 1
ATOM 3870 C C . PRO B 1 86 ? -6.275 -36.490 -33.785 1.00 43.47 83 PRO B C 1
ATOM 3871 O O . PRO B 1 86 ? -7.216 -35.742 -33.458 1.00 39.92 83 PRO B O 1
ATOM 3875 N N . MET B 1 87 ? -5.042 -36.369 -33.289 1.00 41.41 84 MET B N 1
ATOM 3876 C CA . MET B 1 87 ? -4.731 -35.342 -32.298 1.00 39.23 84 MET B CA 1
ATOM 3877 C C . MET B 1 87 ? -4.881 -33.935 -32.817 1.00 35.05 84 MET B C 1
ATOM 3878 O O . MET B 1 87 ? -5.012 -33.003 -32.041 1.00 33.71 84 MET B O 1
ATOM 3883 N N . VAL B 1 88 ? -4.847 -33.779 -34.130 1.00 34.67 85 VAL B N 1
ATOM 3884 C CA . VAL B 1 88 ? -5.014 -32.459 -34.711 1.00 34.96 85 VAL B CA 1
ATOM 3885 C C . VAL B 1 88 ? -6.465 -31.998 -34.470 1.00 34.48 85 VAL B C 1
ATOM 3886 O O . VAL B 1 88 ? -6.786 -30.842 -34.703 1.00 35.84 85 VAL B O 1
ATOM 3890 N N . ASN B 1 89 ? -7.325 -32.894 -33.979 1.00 30.93 86 ASN B N 1
ATOM 3891 C CA . ASN B 1 89 ? -8.709 -32.523 -33.677 1.00 31.51 86 ASN B CA 1
ATOM 3892 C C . ASN B 1 89 ? -8.947 -32.187 -32.209 1.00 30.19 86 ASN B C 1
ATOM 3893 O O . ASN B 1 89 ? -10.074 -31.863 -31.812 1.00 31.30 86 ASN B O 1
ATOM 3898 N N . GLN B 1 90 ? -7.895 -32.242 -31.399 1.00 27.19 87 GLN B N 1
ATOM 3899 C CA . GLN B 1 90 ? -8.015 -31.925 -29.990 1.00 26.92 87 GLN B CA 1
ATOM 3900 C C . GLN B 1 90 ? -7.378 -30.551 -29.747 1.00 27.85 87 GLN B C 1
ATOM 3901 O O . GLN B 1 90 ? -6.781 -29.994 -30.665 1.00 30.12 87 GLN B O 1
ATOM 3907 N N . TYR B 1 91 ? -7.522 -30.013 -28.533 1.00 26.64 88 TYR B N 1
ATOM 3908 C CA . TYR B 1 91 ? -6.947 -28.722 -28.145 1.00 27.70 88 TYR B CA 1
ATOM 3909 C C . TYR B 1 91 ? -5.505 -28.569 -28.607 1.00 29.58 88 TYR B C 1
ATOM 3910 O O . TYR B 1 91 ? -4.702 -29.494 -28.474 1.00 26.98 88 TYR B O 1
ATOM 3919 N N . SER B 1 92 ? -5.168 -27.397 -29.114 1.00 30.02 89 SER B N 1
ATOM 3920 C CA . SER B 1 92 ? -3.782 -27.163 -29.506 1.00 30.88 89 SER B CA 1
ATOM 3921 C C . SER B 1 92 ? -3.156 -26.421 -28.319 1.00 30.14 89 SER B C 1
ATOM 3922 O O . SER B 1 92 ? -3.874 -25.989 -27.401 1.00 27.68 89 SER B O 1
ATOM 3925 N N . PRO B 1 93 ? -1.811 -26.318 -28.276 1.00 29.60 90 PRO B N 1
ATOM 3926 C CA . PRO B 1 93 ? -1.189 -25.600 -27.156 1.00 28.78 90 PRO B CA 1
ATOM 3927 C C . PRO B 1 93 ? -1.779 -24.186 -27.196 1.00 28.85 90 PRO B C 1
ATOM 3928 O O . PRO B 1 93 ? -2.030 -23.656 -28.269 1.00 30.16 90 PRO B O 1
ATOM 3932 N N . THR B 1 94 ? -1.973 -23.561 -26.045 1.00 30.83 91 THR B N 1
ATOM 3933 C CA . THR B 1 94 ? -2.601 -22.243 -26.028 1.00 31.40 91 THR B CA 1
ATOM 3934 C C . THR B 1 94 ? -1.996 -21.159 -26.936 1.00 33.12 91 THR B C 1
ATOM 3935 O O . THR B 1 94 ? -2.719 -20.336 -27.485 1.00 31.84 91 THR B O 1
ATOM 3939 N N . ARG B 1 95 ? -0.679 -21.142 -27.112 1.00 31.42 92 ARG B N 1
ATOM 3940 C CA . ARG B 1 95 ? -0.109 -20.120 -27.969 1.00 30.19 92 ARG B CA 1
ATOM 3941 C C . ARG B 1 95 ? -0.110 -20.468 -29.448 1.00 28.28 92 ARG B C 1
ATOM 3942 O O . ARG B 1 95 ? 0.266 -19.648 -30.270 1.00 30.03 92 ARG B O 1
ATOM 3950 N N . GLY B 1 96 ? -0.550 -21.675 -29.793 1.00 27.84 93 GLY B N 1
ATOM 3951 C CA . GLY B 1 96 ? -0.596 -22.072 -31.189 1.00 28.37 93 GLY B CA 1
ATOM 3952 C C . GLY B 1 96 ? 0.028 -23.446 -31.433 1.00 33.39 93 GLY B C 1
ATOM 3953 O O . GLY B 1 96 ? 0.812 -23.933 -30.614 1.00 32.70 93 GLY B O 1
ATOM 3954 N N . ARG B 1 97 ? -0.331 -24.102 -32.531 1.00 33.13 94 ARG B N 1
ATOM 3955 C CA . ARG B 1 97 ? 0.285 -25.399 -32.815 1.00 36.30 94 ARG B CA 1
ATOM 3956 C C . ARG B 1 97 ? 1.715 -25.089 -33.287 1.00 35.41 94 ARG B C 1
ATOM 3957 O O . ARG B 1 97 ? 1.926 -24.165 -34.069 1.00 34.59 94 ARG B O 1
ATOM 3965 N N . PRO B 1 98 ? 2.710 -25.849 -32.812 1.00 37.46 95 PRO B N 1
ATOM 3966 C CA . PRO B 1 98 ? 4.100 -25.598 -33.228 1.00 36.57 95 PRO B CA 1
ATOM 3967 C C . PRO B 1 98 ? 4.252 -25.476 -34.742 1.00 35.99 95 PRO B C 1
ATOM 3968 O O . PRO B 1 98 ? 4.991 -24.614 -35.239 1.00 38.91 95 PRO B O 1
ATOM 3972 N N . SER B 1 99 ? 3.562 -26.340 -35.476 1.00 34.83 96 SER B N 1
ATOM 3973 C CA . SER B 1 99 ? 3.614 -26.316 -36.934 1.00 36.73 96 SER B CA 1
ATOM 3974 C C . SER B 1 99 ? 3.322 -24.912 -37.500 1.00 37.42 96 SER B C 1
ATOM 3975 O O . SER B 1 99 ? 4.105 -24.366 -38.281 1.00 37.25 96 SER B O 1
ATOM 3978 N N . LEU B 1 100 ? 2.199 -24.318 -37.098 1.00 35.06 97 LEU B N 1
ATOM 3979 C CA . LEU B 1 100 ? 1.840 -22.978 -37.571 1.00 31.79 97 LEU B CA 1
ATOM 3980 C C . LEU B 1 100 ? 2.839 -21.929 -37.074 1.00 32.13 97 LEU B C 1
ATOM 3981 O O . LEU B 1 100 ? 3.163 -20.977 -37.783 1.00 31.98 97 LEU B O 1
ATOM 3986 N N . ILE B 1 101 ? 3.309 -22.082 -35.843 1.00 32.78 98 ILE B N 1
ATOM 3987 C CA . ILE B 1 101 ? 4.271 -21.122 -35.329 1.00 35.95 98 ILE B CA 1
ATOM 3988 C C . ILE B 1 101 ? 5.546 -21.213 -36.173 1.00 37.92 98 ILE B C 1
ATOM 3989 O O . ILE B 1 101 ? 6.167 -20.194 -36.455 1.00 38.02 98 ILE B O 1
ATOM 3994 N N . ASN B 1 102 ? 5.903 -22.429 -36.591 1.00 39.08 99 ASN B N 1
ATOM 3995 C CA . ASN B 1 102 ? 7.111 -22.648 -37.398 1.00 41.31 99 ASN B CA 1
ATOM 3996 C C . ASN B 1 102 ? 6.978 -21.996 -38.768 1.00 41.20 99 ASN B C 1
ATOM 3997 O O . ASN B 1 102 ? 7.914 -21.350 -39.251 1.00 39.87 99 ASN B O 1
ATOM 4002 N N . SER B 1 103 ? 5.817 -22.164 -39.399 1.00 39.56 100 SER B N 1
ATOM 4003 C CA . SER B 1 103 ? 5.593 -21.573 -40.713 1.00 38.76 100 SER B CA 1
ATOM 4004 C C . SER B 1 103 ? 5.598 -20.063 -40.616 1.00 39.17 100 SER B C 1
ATOM 4005 O O . SER B 1 103 ? 6.071 -19.371 -41.528 1.00 39.54 100 SER B O 1
ATOM 4008 N N . LEU B 1 104 ? 5.062 -19.543 -39.517 1.00 37.45 101 LEU B N 1
ATOM 4009 C CA . LEU B 1 104 ? 5.037 -18.100 -39.315 1.00 36.88 101 LEU B CA 1
ATOM 4010 C C . LEU B 1 104 ? 6.476 -17.576 -39.076 1.00 38.13 101 LEU B C 1
ATOM 4011 O O . LEU B 1 104 ? 6.845 -16.505 -39.557 1.00 39.52 101 LEU B O 1
ATOM 4016 N N . ILE B 1 105 ? 7.274 -18.324 -38.322 1.00 39.32 102 ILE B N 1
ATOM 4017 C CA . ILE B 1 105 ? 8.660 -17.935 -38.057 1.00 39.28 102 ILE B CA 1
ATOM 4018 C C . ILE B 1 105 ? 9.427 -17.923 -39.385 1.00 39.95 102 ILE B C 1
ATOM 4019 O O . ILE B 1 105 ? 10.208 -17.012 -39.657 1.00 41.11 102 ILE B O 1
ATOM 4024 N N . LYS B 1 106 ? 9.169 -18.930 -40.208 1.00 39.97 103 LYS B N 1
ATOM 4025 C CA . LYS B 1 106 ? 9.813 -19.078 -41.508 1.00 43.09 103 LYS B CA 1
ATOM 4026 C C . LYS B 1 106 ? 9.402 -17.997 -42.497 1.00 42.63 103 LYS B C 1
ATOM 4027 O O . LYS B 1 106 ? 10.202 -17.545 -43.321 1.00 41.01 103 LYS B O 1
ATOM 4033 N N . LEU B 1 107 ? 8.141 -17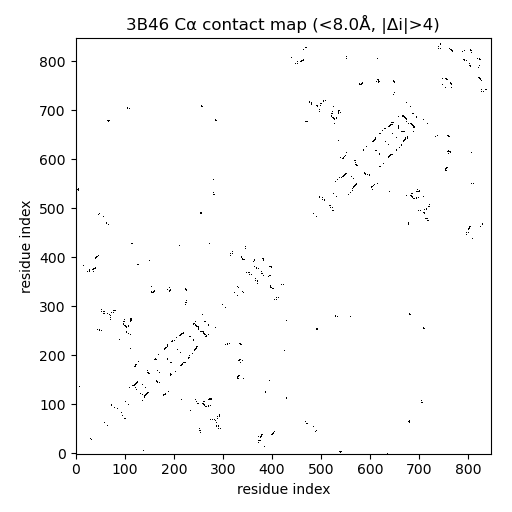.593 -42.419 1.00 42.55 104 LEU B N 1
ATOM 4034 C CA . LEU B 1 107 ? 7.596 -16.572 -43.302 1.00 42.76 104 LEU B CA 1
ATOM 4035 C C . LEU B 1 107 ? 8.076 -15.165 -42.949 1.00 42.00 104 LEU B C 1
ATOM 4036 O O . LEU B 1 107 ? 8.423 -14.384 -43.833 1.00 41.75 104 LEU B O 1
ATOM 4041 N N . TYR B 1 108 ? 8.109 -14.844 -41.660 1.00 40.49 105 TYR B N 1
ATOM 4042 C CA . TYR B 1 108 ? 8.495 -13.503 -41.246 1.00 41.62 105 TYR B CA 1
ATOM 4043 C C . TYR B 1 108 ? 9.958 -13.237 -40.861 1.00 41.64 105 TYR B C 1
ATOM 4044 O O . TYR B 1 108 ? 10.364 -12.081 -40.824 1.00 40.64 105 TYR B O 1
ATOM 4053 N N . SER B 1 109 ? 10.735 -14.271 -40.541 1.00 42.46 106 SER B N 1
ATOM 4054 C CA . SER B 1 109 ? 12.131 -14.026 -40.164 1.00 44.02 106 SER B CA 1
ATOM 4055 C C . SER B 1 109 ? 12.830 -13.218 -41.263 1.00 44.75 106 SER B C 1
ATOM 4056 O O . SER B 1 109 ? 13.529 -12.253 -40.971 1.00 46.25 106 SER B O 1
ATOM 4059 N N . PRO B 1 110 ? 12.652 -13.598 -42.539 1.00 45.48 107 PRO B N 1
ATOM 4060 C CA . PRO B 1 110 ? 13.313 -12.805 -43.584 1.00 47.83 107 PRO B CA 1
ATOM 4061 C C . PRO B 1 110 ? 12.736 -11.388 -43.657 1.00 49.31 107 PRO B C 1
ATOM 4062 O O . PRO B 1 110 ? 13.461 -10.419 -43.865 1.00 48.83 107 PRO B O 1
ATOM 4066 N N . ILE B 1 111 ? 11.424 -11.272 -43.478 1.00 49.44 108 ILE B N 1
ATOM 4067 C CA . ILE B 1 111 ? 10.768 -9.977 -43.508 1.00 49.78 108 ILE B CA 1
ATOM 4068 C C . ILE B 1 111 ? 11.316 -9.124 -42.378 1.00 48.32 108 ILE B C 1
ATOM 4069 O O . ILE B 1 111 ? 11.630 -7.958 -42.573 1.00 49.13 108 ILE B O 1
ATOM 4074 N N . TYR B 1 112 ? 11.403 -9.685 -41.180 1.00 47.39 109 TYR B N 1
ATOM 4075 C CA . TYR B 1 112 ? 11.998 -8.938 -40.087 1.00 47.58 109 TYR B CA 1
ATOM 4076 C C . TYR B 1 112 ? 13.476 -9.193 -40.403 1.00 49.77 109 TYR B C 1
ATOM 4077 O O . TYR B 1 112 ? 13.816 -9.587 -41.519 1.00 50.00 109 TYR B O 1
ATOM 4086 N N . ASN B 1 113 ? 14.377 -8.977 -39.472 1.00 49.95 110 ASN B N 1
ATOM 4087 C CA . ASN B 1 113 ? 15.762 -9.259 -39.837 1.00 52.46 110 ASN B CA 1
ATOM 4088 C C . ASN B 1 113 ? 16.341 -10.000 -38.682 1.00 52.07 110 ASN B C 1
ATOM 4089 O O . ASN B 1 113 ? 17.449 -9.725 -38.234 1.00 52.71 110 ASN B O 1
ATOM 4094 N N . THR B 1 114 ? 15.549 -10.944 -38.199 1.00 51.54 111 THR B N 1
ATOM 4095 C CA . THR B 1 114 ? 15.917 -11.725 -37.052 1.00 52.14 111 THR B CA 1
ATOM 4096 C C . THR B 1 114 ? 15.491 -13.157 -37.258 1.00 52.45 111 THR B C 1
ATOM 4097 O O . THR B 1 114 ? 14.626 -13.458 -38.092 1.00 52.04 111 THR B O 1
ATOM 4101 N N . GLU B 1 115 ? 16.124 -14.043 -36.507 1.00 51.30 112 GLU B N 1
ATOM 4102 C CA . GLU B 1 115 ? 15.743 -15.434 -36.545 1.00 52.12 112 GLU B CA 1
ATOM 4103 C C . GLU B 1 115 ? 14.705 -15.374 -35.439 1.00 50.53 112 GLU B C 1
ATOM 4104 O O . GLU B 1 115 ? 15.033 -15.350 -34.248 1.00 49.08 112 GLU B O 1
ATOM 4110 N N . LEU B 1 116 ? 13.446 -15.280 -35.846 1.00 49.29 113 LEU B N 1
ATOM 4111 C CA . LEU B 1 116 ? 12.351 -15.193 -34.893 1.00 45.88 113 LEU B CA 1
ATOM 4112 C C . LEU B 1 116 ? 12.151 -16.512 -34.169 1.00 45.15 113 LEU B C 1
ATOM 4113 O O . LEU B 1 116 ? 12.378 -17.571 -34.743 1.00 45.89 113 LEU B O 1
ATOM 4118 N N . LYS B 1 117 ? 11.740 -16.449 -32.905 1.00 44.62 114 LYS B N 1
ATOM 4119 C CA . LYS B 1 117 ? 11.474 -17.668 -32.163 1.00 44.49 114 LYS B CA 1
ATOM 4120 C C . LYS B 1 117 ? 10.004 -17.761 -31.743 1.00 43.40 114 LYS B C 1
ATOM 4121 O O . LYS B 1 117 ? 9.233 -16.800 -31.895 1.00 40.85 114 LYS B O 1
ATOM 4127 N N . ALA B 1 118 ? 9.626 -18.933 -31.241 1.00 41.00 115 ALA B N 1
ATOM 4128 C CA . ALA B 1 118 ? 8.255 -19.180 -30.806 1.00 40.32 115 ALA B CA 1
ATOM 4129 C C . ALA B 1 118 ? 7.764 -18.027 -29.944 1.00 40.38 115 ALA B C 1
ATOM 4130 O O . ALA B 1 118 ? 6.626 -17.571 -30.089 1.00 37.97 115 ALA B O 1
ATOM 4132 N N . GLU B 1 119 ? 8.633 -17.549 -29.056 1.00 39.71 116 GLU B N 1
ATOM 4133 C CA . GLU B 1 119 ? 8.275 -16.460 -28.166 1.00 39.10 116 GLU B CA 1
ATOM 4134 C C . GLU B 1 119 ? 7.938 -15.153 -28.884 1.00 35.30 116 GLU B C 1
ATOM 4135 O O . GLU B 1 119 ? 7.445 -14.224 -28.256 1.00 34.33 116 GLU B O 1
ATOM 4141 N N . ASN B 1 120 ? 8.216 -15.058 -30.179 1.00 34.87 117 ASN B N 1
ATOM 4142 C CA . ASN B 1 120 ? 7.867 -13.830 -30.909 1.00 35.42 117 ASN B CA 1
ATOM 4143 C C . ASN B 1 120 ? 6.587 -14.047 -31.731 1.00 33.07 117 ASN B C 1
ATOM 4144 O O . ASN B 1 120 ? 6.168 -13.160 -32.476 1.00 33.90 117 ASN B O 1
ATOM 4149 N N . VAL B 1 121 ? 5.999 -15.233 -31.615 1.00 33.71 118 VAL B N 1
ATOM 4150 C CA . VAL B 1 121 ? 4.790 -15.575 -32.369 1.00 34.57 118 VAL B CA 1
ATOM 4151 C C . VAL B 1 121 ? 3.679 -16.116 -31.466 1.00 34.12 118 VAL B C 1
ATOM 4152 O O . VAL B 1 121 ? 3.940 -16.801 -30.484 1.00 34.58 118 VAL B O 1
ATOM 4156 N N . THR B 1 122 ? 2.430 -15.772 -31.768 1.00 33.25 119 THR B N 1
ATOM 4157 C CA . THR B 1 122 ? 1.321 -16.303 -30.985 1.00 31.02 119 THR B CA 1
ATOM 4158 C C . THR B 1 122 ? 0.097 -16.342 -31.893 1.00 31.07 119 THR B C 1
ATOM 4159 O O . THR B 1 122 ? -0.195 -15.387 -32.618 1.00 29.55 119 THR B O 1
ATOM 4163 N N . VAL B 1 123 ? -0.585 -17.480 -31.873 1.00 28.27 120 VAL B N 1
ATOM 4164 C CA . VAL B 1 123 ? -1.745 -17.687 -32.716 1.00 28.04 120 VAL B CA 1
ATOM 4165 C C . VAL B 1 123 ? -3.022 -17.286 -31.961 1.00 26.08 120 VAL B C 1
ATOM 4166 O O . VAL B 1 123 ? -3.177 -17.602 -30.782 1.00 25.25 120 VAL B O 1
ATOM 4170 N N . THR B 1 124 ? -3.914 -16.578 -32.647 1.00 27.43 121 THR B N 1
ATOM 4171 C CA . THR B 1 124 ? -5.172 -16.154 -32.038 1.00 26.23 121 THR B CA 1
ATOM 4172 C C . THR B 1 124 ? -6.357 -16.628 -32.926 1.00 25.86 121 THR B C 1
ATOM 4173 O O . THR B 1 124 ? -6.178 -17.105 -34.041 1.00 25.82 121 THR B O 1
ATOM 4177 N N . THR B 1 125 ? -7.577 -16.485 -32.430 1.00 24.86 122 THR B N 1
ATOM 4178 C CA . THR B 1 125 ? -8.728 -16.938 -33.192 1.00 22.95 122 THR B CA 1
ATOM 4179 C C . THR B 1 125 ? -9.196 -15.808 -34.090 1.00 25.95 122 THR B C 1
ATOM 4180 O O . THR B 1 125 ? -10.232 -15.156 -33.861 1.00 22.61 122 THR B O 1
ATOM 4184 N N . GLY B 1 126 ? -8.365 -15.567 -35.107 1.00 24.80 123 GLY B N 1
ATOM 4185 C CA . GLY B 1 126 ? -8.616 -14.521 -36.058 1.00 25.75 123 GLY B CA 1
ATOM 4186 C C . GLY B 1 126 ? -7.937 -13.273 -35.564 1.00 26.48 123 GLY B C 1
ATOM 4187 O O . GLY B 1 126 ? -7.589 -13.166 -34.384 1.00 25.43 123 GLY B O 1
ATOM 4188 N N . ALA B 1 127 ? -7.773 -12.318 -36.470 1.00 28.49 124 ALA B N 1
ATOM 4189 C CA . ALA B 1 127 ? -7.127 -11.070 -36.132 1.00 29.76 124 ALA B CA 1
ATOM 4190 C C . ALA B 1 127 ? -7.994 -10.227 -35.197 1.00 29.78 124 ALA B C 1
ATOM 4191 O O . ALA B 1 127 ? -7.468 -9.544 -34.324 1.00 26.67 124 ALA B O 1
ATOM 4193 N N . ASN B 1 128 ? -9.322 -10.264 -35.362 1.00 27.98 125 ASN B N 1
ATOM 4194 C CA . ASN B 1 128 ? -10.170 -9.472 -34.463 1.00 27.82 125 ASN B CA 1
ATOM 4195 C C . ASN B 1 128 ? -9.981 -9.823 -33.003 1.00 24.65 125 ASN B C 1
ATOM 4196 O O . ASN B 1 128 ? -9.760 -8.940 -32.162 1.00 24.86 125 ASN B O 1
ATOM 4201 N N . GLU B 1 129 ? -10.062 -11.110 -32.690 1.00 25.23 126 GLU B N 1
ATOM 4202 C CA . GLU B 1 129 ? -9.888 -11.531 -31.311 1.00 24.61 126 GLU B CA 1
ATOM 4203 C C . GLU B 1 129 ? -8.385 -11.429 -30.903 1.00 23.26 126 GLU B C 1
ATOM 4204 O O . GLU B 1 129 ? -8.068 -11.369 -29.721 1.00 23.09 126 GLU B O 1
ATOM 4210 N N . GLY B 1 130 ? -7.479 -11.377 -31.877 1.00 25.42 127 GLY B N 1
ATOM 4211 C CA . GLY B 1 130 ? -6.065 -11.210 -31.542 1.00 23.69 127 GLY B CA 1
ATOM 4212 C C . GLY B 1 130 ? -5.826 -9.761 -31.144 1.00 24.29 127 GLY B C 1
ATOM 4213 O O . GLY B 1 130 ? -5.015 -9.462 -30.268 1.00 25.39 127 GLY B O 1
ATOM 4214 N N . ILE B 1 131 ? -6.519 -8.833 -31.816 1.00 24.47 128 ILE B N 1
ATOM 4215 C CA . ILE B 1 131 ? -6.402 -7.416 -31.473 1.00 25.75 128 ILE B CA 1
ATOM 4216 C C . ILE B 1 131 ? -6.996 -7.218 -30.058 1.00 25.15 128 ILE B C 1
ATOM 4217 O O . ILE B 1 131 ? -6.467 -6.474 -29.209 1.00 24.66 128 ILE B O 1
ATOM 4222 N N . LEU B 1 132 ? -8.088 -7.929 -29.798 1.00 23.44 129 LEU B N 1
ATOM 4223 C CA . LEU B 1 132 ? -8.774 -7.871 -28.511 1.00 23.90 129 LEU B CA 1
ATOM 4224 C C . LEU B 1 132 ? -7.821 -8.396 -27.425 1.00 23.70 129 LEU B C 1
ATOM 4225 O O . LEU B 1 132 ? -7.765 -7.877 -26.311 1.00 26.14 129 LEU B O 1
ATOM 4230 N N . SER B 1 133 ? -7.127 -9.468 -27.747 1.00 25.55 130 SER B N 1
ATOM 4231 C CA . SER B 1 133 ? -6.209 -10.063 -26.789 1.00 28.52 130 SER B CA 1
ATOM 4232 C C . SER B 1 133 ? -5.118 -9.079 -26.437 1.00 26.89 130 SER B C 1
ATOM 4233 O O . SER B 1 133 ? -4.722 -8.991 -25.292 1.00 30.60 130 SER B O 1
ATOM 4236 N N . CYS B 1 134 ? -4.637 -8.355 -27.436 1.00 28.29 131 CYS B N 1
ATOM 4237 C CA . CYS B 1 134 ? -3.592 -7.372 -27.232 1.00 28.63 131 CYS B CA 1
ATOM 4238 C C . CYS B 1 134 ? -4.049 -6.271 -26.295 1.00 29.12 131 CYS B C 1
ATOM 4239 O O . CYS B 1 134 ? -3.337 -5.877 -25.353 1.00 28.96 131 CYS B O 1
ATOM 4242 N N . LEU B 1 135 ? -5.238 -5.753 -26.568 1.00 29.02 132 LEU B N 1
ATOM 4243 C CA . LEU B 1 135 ? -5.808 -4.700 -25.752 1.00 27.70 132 LEU B CA 1
ATOM 4244 C C . LEU B 1 135 ? -6.062 -5.208 -24.334 1.00 29.24 132 LEU B C 1
ATOM 4245 O O . LEU B 1 135 ? -5.723 -4.532 -23.366 1.00 28.03 132 LEU B O 1
ATOM 4250 N N . MET B 1 136 ? -6.649 -6.396 -24.199 1.00 30.82 133 MET B N 1
ATOM 4251 C CA . MET B 1 136 ? -6.943 -6.894 -22.862 1.00 32.69 133 MET B CA 1
ATOM 4252 C C . MET B 1 136 ? -5.666 -7.156 -22.053 1.00 32.78 133 MET B C 1
ATOM 4253 O O . MET B 1 136 ? -5.651 -6.994 -20.836 1.00 33.22 133 MET B O 1
ATOM 4258 N N . GLY B 1 137 ? -4.587 -7.548 -22.711 1.00 33.97 134 GLY B N 1
ATOM 4259 C CA . GLY B 1 137 ? -3.369 -7.781 -21.951 1.00 35.02 134 GLY B CA 1
ATOM 4260 C C . GLY B 1 137 ? -2.641 -6.526 -21.474 1.00 35.80 134 GLY B C 1
ATOM 4261 O O . GLY B 1 137 ? -1.852 -6.576 -20.516 1.00 36.67 134 GLY B O 1
ATOM 4262 N N . LEU B 1 138 ? -2.916 -5.392 -22.113 1.00 36.60 135 LEU B N 1
ATOM 4263 C CA . LEU B 1 138 ? -2.240 -4.135 -21.781 1.00 36.41 135 LEU B CA 1
ATOM 4264 C C . LEU B 1 138 ? -3.060 -3.063 -21.074 1.00 37.70 135 LEU B C 1
ATOM 4265 O O . LEU B 1 138 ? -2.504 -2.158 -20.439 1.00 38.97 135 LEU B O 1
ATOM 4270 N N . LEU B 1 139 ? -4.379 -3.149 -21.169 1.00 37.36 136 LEU B N 1
ATOM 4271 C CA . LEU B 1 139 ? -5.214 -2.104 -20.599 1.00 38.16 136 LEU B CA 1
ATOM 4272 C C . LEU B 1 139 ? -5.635 -2.182 -19.147 1.00 37.88 136 LEU B C 1
ATOM 4273 O O . LEU B 1 139 ? -5.959 -3.251 -18.644 1.00 39.20 136 LEU B O 1
ATOM 4278 N N . ASN B 1 140 ? -5.617 -1.024 -18.492 1.00 37.03 137 ASN B N 1
ATOM 4279 C CA . ASN B 1 140 ? -6.085 -0.869 -17.117 1.00 38.85 137 ASN B CA 1
ATOM 4280 C C . ASN B 1 140 ? -7.184 0.191 -17.206 1.00 40.53 137 ASN B C 1
ATOM 4281 O O . ASN B 1 140 ? -7.161 1.043 -18.098 1.00 39.19 137 ASN B O 1
ATOM 4286 N N . ALA B 1 141 ? -8.133 0.132 -16.281 1.00 41.56 138 ALA B N 1
ATOM 4287 C CA . ALA B 1 141 ? -9.241 1.078 -16.247 1.00 43.80 138 ALA B CA 1
ATOM 4288 C C . ALA B 1 141 ? -8.721 2.508 -16.379 1.00 44.29 138 ALA B C 1
ATOM 4289 O O . ALA B 1 141 ? -7.796 2.908 -15.673 1.00 45.67 138 ALA B O 1
ATOM 4291 N N . GLY B 1 142 ? -9.302 3.270 -17.299 1.00 45.33 139 GLY B N 1
ATOM 4292 C CA . GLY B 1 142 ? -8.869 4.645 -17.482 1.00 45.15 139 GLY B CA 1
ATOM 4293 C C . GLY B 1 142 ? -7.854 4.861 -18.590 1.00 45.13 139 GLY B C 1
ATOM 4294 O O . GLY B 1 142 ? -7.662 5.995 -19.039 1.00 45.02 139 GLY B O 1
ATOM 4295 N N . ASP B 1 143 ? -7.188 3.790 -19.017 1.00 42.50 140 ASP B N 1
ATOM 4296 C CA . ASP B 1 143 ? -6.206 3.882 -20.090 1.00 41.18 140 ASP B CA 1
ATOM 4297 C C . ASP B 1 143 ? -6.895 4.457 -21.327 1.00 41.03 140 ASP B C 1
ATOM 4298 O O . ASP B 1 143 ? -8.111 4.357 -21.471 1.00 40.16 140 ASP B O 1
ATOM 4303 N N . GLU B 1 144 ? -6.111 5.060 -22.214 1.00 38.91 141 GLU B N 1
ATOM 4304 C CA . GLU B 1 144 ? -6.643 5.607 -23.452 1.00 37.53 141 GLU B CA 1
ATOM 4305 C C . GLU B 1 144 ? -6.007 4.892 -24.618 1.00 36.18 141 GLU B C 1
ATOM 4306 O O . GLU B 1 144 ? -4.844 4.486 -24.551 1.00 36.29 141 GLU B O 1
ATOM 4312 N N . VAL B 1 145 ? -6.779 4.698 -25.680 1.00 34.53 142 VAL B N 1
ATOM 4313 C CA . VAL B 1 145 ? -6.234 4.085 -26.878 1.00 31.95 142 VAL B CA 1
ATOM 4314 C C . VAL B 1 145 ? -6.646 4.989 -28.015 1.00 32.77 142 VAL B C 1
ATOM 4315 O O . VAL B 1 145 ? -7.815 5.372 -28.126 1.00 30.69 142 VAL B O 1
ATOM 4319 N N . ILE B 1 146 ? -5.672 5.359 -28.832 1.00 30.68 143 ILE B N 1
ATOM 4320 C CA . ILE B 1 146 ? -5.918 6.232 -29.964 1.00 31.53 143 ILE B CA 1
ATOM 4321 C C . ILE B 1 146 ? -6.209 5.416 -31.215 1.00 31.32 143 ILE B C 1
ATOM 4322 O O . ILE B 1 146 ? -5.504 4.454 -31.519 1.00 29.78 143 ILE B O 1
ATOM 4327 N N . VAL B 1 147 ? -7.277 5.776 -31.916 1.00 28.85 144 VAL B N 1
ATOM 4328 C CA . VAL B 1 147 ? -7.581 5.103 -33.164 1.00 28.62 144 VAL B CA 1
ATOM 4329 C C . VAL B 1 147 ? -7.625 6.194 -34.200 1.00 26.60 144 VAL B C 1
ATOM 4330 O O . VAL B 1 147 ? -7.807 7.361 -33.859 1.00 26.91 144 VAL B O 1
ATOM 4334 N N . PHE B 1 148 ? -7.409 5.816 -35.450 1.00 28.10 145 PHE B N 1
ATOM 4335 C CA . PHE B 1 148 ? -7.434 6.742 -36.570 1.00 29.08 145 PHE B CA 1
ATOM 4336 C C . PHE B 1 148 ? -8.698 6.506 -37.401 1.00 29.99 145 PHE B C 1
ATOM 4337 O O . PHE B 1 148 ? -9.013 5.370 -37.739 1.00 30.01 145 PHE B O 1
ATOM 4345 N N . GLU B 1 149 ? -9.405 7.585 -37.710 1.00 31.66 146 GLU B N 1
ATOM 4346 C CA . GLU B 1 149 ? -10.604 7.534 -38.529 1.00 32.33 146 GLU B CA 1
ATOM 4347 C C . GLU B 1 149 ? -10.204 7.700 -39.997 1.00 32.43 146 GLU B C 1
ATOM 4348 O O . GLU B 1 149 ? -9.303 8.481 -40.330 1.00 32.90 146 GLU B O 1
ATOM 4354 N N . PRO B 1 150 ? -10.874 6.968 -40.895 1.00 31.65 147 PRO B N 1
ATOM 4355 C CA . PRO B 1 150 ? -11.945 6.044 -40.498 1.00 31.32 147 PRO B CA 1
ATOM 4356 C C . PRO B 1 150 ? -11.373 4.770 -39.862 1.00 30.93 147 PRO B C 1
ATOM 4357 O O . PRO B 1 150 ? -10.379 4.210 -40.351 1.00 30.75 147 PRO B O 1
ATOM 4361 N N . PHE B 1 151 ? -11.986 4.344 -38.753 1.00 29.74 148 PHE B N 1
ATOM 4362 C CA . PHE B 1 151 ? -11.549 3.165 -37.999 1.00 28.71 148 PHE B CA 1
ATOM 4363 C C . PHE B 1 151 ? -12.256 1.852 -38.342 1.00 29.67 148 PHE B C 1
ATOM 4364 O O . PHE B 1 151 ? -13.353 1.848 -38.921 1.00 31.35 148 PHE B O 1
ATOM 4372 N N . PHE B 1 152 ? -11.614 0.739 -37.988 1.00 28.52 149 PHE B N 1
ATOM 4373 C CA . PHE B 1 152 ? -12.210 -0.569 -38.189 1.00 27.59 149 PHE B CA 1
ATOM 4374 C C . PHE B 1 152 ? -13.267 -0.631 -37.073 1.00 28.23 149 PHE B C 1
ATOM 4375 O O . PHE B 1 152 ? -12.988 -0.263 -35.918 1.00 26.03 149 PHE B O 1
ATOM 4383 N N . ASP B 1 153 ? -14.479 -1.083 -37.398 1.00 29.05 150 ASP B N 1
ATOM 4384 C CA . ASP B 1 153 ? -15.558 -1.094 -36.399 1.00 30.08 150 ASP B CA 1
ATOM 4385 C C . ASP B 1 153 ? -15.315 -1.792 -35.048 1.00 28.58 150 ASP B C 1
ATOM 4386 O O . ASP B 1 153 ? -15.577 -1.230 -33.987 1.00 27.97 150 ASP B O 1
ATOM 4391 N N . GLN B 1 154 ? -14.789 -3.002 -35.100 1.00 27.92 151 GLN B N 1
ATOM 4392 C CA . GLN B 1 154 ? -14.538 -3.798 -33.921 1.00 27.96 151 GLN B CA 1
ATOM 4393 C C . GLN B 1 154 ? -13.567 -3.142 -32.940 1.00 29.82 151 GLN B C 1
ATOM 4394 O O . GLN B 1 154 ? -13.600 -3.464 -31.762 1.00 30.32 151 GLN B O 1
ATOM 4400 N N . TYR B 1 155 ? -12.715 -2.231 -33.410 1.00 29.03 152 TYR B N 1
ATOM 4401 C CA . TYR B 1 155 ? -11.766 -1.588 -32.505 1.00 28.24 152 TYR B CA 1
ATOM 4402 C C . TYR B 1 155 ? -12.454 -0.926 -31.324 1.00 28.72 152 TYR B C 1
ATOM 4403 O O . TYR B 1 155 ? -12.011 -1.066 -30.191 1.00 23.95 152 TYR B O 1
ATOM 4412 N N . ILE B 1 156 ? -13.538 -0.191 -31.580 1.00 30.61 153 ILE B N 1
ATOM 4413 C CA . ILE B 1 156 ? -14.202 0.527 -30.489 1.00 30.01 153 ILE B CA 1
ATOM 4414 C C . ILE B 1 156 ? -14.642 -0.341 -29.304 1.00 30.58 153 ILE B C 1
ATOM 4415 O O . ILE B 1 156 ? -14.188 -0.117 -28.189 1.00 32.12 153 ILE B O 1
ATOM 4420 N N . PRO B 1 157 ? -15.557 -1.317 -29.506 1.00 31.38 154 PRO B N 1
ATOM 4421 C CA . PRO B 1 157 ? -15.955 -2.149 -28.360 1.00 30.24 154 PRO B CA 1
ATOM 4422 C C . PRO B 1 157 ? -14.763 -2.921 -27.751 1.00 28.04 154 PRO B C 1
ATOM 4423 O O . PRO B 1 157 ? -14.664 -3.078 -26.549 1.00 27.36 154 PRO B O 1
ATOM 4427 N N . ASN B 1 158 ? -13.858 -3.399 -28.588 1.00 27.73 155 ASN B N 1
ATOM 4428 C CA . ASN B 1 158 ? -12.700 -4.131 -28.066 1.00 27.38 155 ASN B CA 1
ATOM 4429 C C . ASN B 1 158 ? -11.974 -3.254 -27.038 1.00 26.75 155 ASN B C 1
ATOM 4430 O O . ASN B 1 158 ? -11.680 -3.697 -25.944 1.00 28.15 155 ASN B O 1
ATOM 4435 N N . ILE B 1 159 ? -11.733 -1.997 -27.387 1.00 27.42 156 ILE B N 1
ATOM 4436 C CA . ILE B 1 159 ? -11.081 -1.066 -26.471 1.00 27.45 156 ILE B CA 1
ATOM 4437 C C . ILE B 1 159 ? -11.961 -0.800 -25.252 1.00 28.67 156 ILE B C 1
ATOM 4438 O O . ILE B 1 159 ? -11.534 -0.938 -24.111 1.00 30.18 156 ILE B O 1
ATOM 4443 N N . GLU B 1 160 ? -13.208 -0.415 -25.490 1.00 30.20 157 GLU B N 1
ATOM 4444 C CA . GLU B 1 160 ? -14.090 -0.103 -24.375 1.00 29.37 157 GLU B CA 1
ATOM 4445 C C . GLU B 1 160 ? -14.464 -1.272 -23.462 1.00 30.73 157 GLU B C 1
ATOM 4446 O O . GLU B 1 160 ? -14.608 -1.081 -22.253 1.00 33.73 157 GLU B O 1
ATOM 4452 N N . LEU B 1 161 ? -14.633 -2.477 -24.004 1.00 31.38 158 LEU B N 1
ATOM 4453 C CA . LEU B 1 161 ? -14.975 -3.619 -23.154 1.00 30.56 158 LEU B CA 1
ATOM 4454 C C . LEU B 1 161 ? -13.863 -3.990 -22.185 1.00 32.13 158 LEU B C 1
ATOM 4455 O O . LEU B 1 161 ? -14.111 -4.636 -21.166 1.00 33.70 158 LEU B O 1
ATOM 4460 N N . CYS B 1 162 ? -12.647 -3.556 -22.498 1.00 33.85 159 CYS B N 1
ATOM 4461 C CA . CYS B 1 162 ? -11.474 -3.789 -21.659 1.00 33.50 159 CYS B CA 1
ATOM 4462 C C . CYS B 1 162 ? -11.209 -2.604 -20.706 1.00 34.59 159 CYS B C 1
ATOM 4463 O O . CYS B 1 162 ? -10.151 -2.532 -20.075 1.00 37.95 159 CYS B O 1
ATOM 4466 N N . GLY B 1 163 ? -12.147 -1.665 -20.632 1.00 35.39 160 GLY B N 1
ATOM 4467 C CA . GLY B 1 163 ? -12.006 -0.513 -19.747 1.00 34.01 160 GLY B CA 1
ATOM 4468 C C . GLY B 1 163 ? -11.306 0.698 -20.351 1.00 34.54 160 GLY B C 1
ATOM 4469 O O . GLY B 1 163 ? -11.005 1.676 -19.655 1.00 35.36 160 GLY B O 1
ATOM 4470 N N . GLY B 1 164 ? -11.037 0.631 -21.646 1.00 34.12 161 GLY B N 1
ATOM 4471 C CA . GLY B 1 164 ? -10.368 1.726 -22.312 1.00 32.27 161 GLY B CA 1
ATOM 4472 C C . GLY B 1 164 ? -11.286 2.852 -22.735 1.00 33.01 161 GLY B C 1
ATOM 4473 O O . GLY B 1 164 ? -12.516 2.692 -22.833 1.00 30.28 161 GLY B O 1
ATOM 4474 N N . LYS B 1 165 ? -10.668 4.010 -22.951 1.00 32.66 162 LYS B N 1
ATOM 4475 C CA . LYS B 1 165 ? -11.358 5.209 -23.420 1.00 32.75 162 LYS B CA 1
ATOM 4476 C C . LYS B 1 165 ? -10.738 5.472 -24.793 1.00 33.16 162 LYS B C 1
ATOM 4477 O O . LYS B 1 165 ? -9.514 5.642 -24.911 1.00 32.13 162 LYS B O 1
ATOM 4483 N N . VAL B 1 166 ? -11.571 5.489 -25.828 1.00 31.24 163 VAL B N 1
ATOM 4484 C CA . VAL B 1 166 ? -11.059 5.711 -27.170 1.00 32.42 163 VAL B CA 1
ATOM 4485 C C . VAL B 1 166 ? -10.824 7.195 -27.425 1.00 32.13 163 VAL B C 1
ATOM 4486 O O . VAL B 1 166 ? -11.637 8.030 -27.040 1.00 29.51 163 VAL B O 1
ATOM 4490 N N . VAL B 1 167 ? -9.705 7.488 -28.081 1.00 31.26 164 VAL B N 1
ATOM 4491 C CA . VAL B 1 167 ? -9.297 8.839 -28.456 1.00 32.68 164 VAL B CA 1
ATOM 4492 C C . VAL B 1 167 ? -9.180 8.798 -29.981 1.00 33.64 164 VAL B C 1
ATOM 4493 O O . VAL B 1 167 ? -8.453 7.972 -30.551 1.00 32.83 164 VAL B O 1
ATOM 4497 N N . TYR B 1 168 ? -9.920 9.688 -30.632 1.00 34.31 165 TYR B N 1
ATOM 4498 C CA . TYR B 1 168 ? -9.991 9.737 -32.082 1.00 33.46 165 TYR B CA 1
ATOM 4499 C C . TYR B 1 168 ? -9.149 10.791 -32.789 1.00 33.39 165 TYR B C 1
ATOM 4500 O O . TYR B 1 168 ? -9.227 11.974 -32.481 1.00 33.79 165 TYR B O 1
ATOM 4509 N N . VAL B 1 169 ? -8.348 10.357 -33.752 1.00 33.22 166 VAL B N 1
ATOM 4510 C CA . VAL B 1 169 ? -7.575 11.298 -34.541 1.00 35.09 166 VAL B CA 1
ATOM 4511 C C . VAL B 1 169 ? -7.817 10.897 -35.986 1.00 34.60 166 VAL B C 1
ATOM 4512 O O . VAL B 1 169 ? -7.572 9.768 -36.390 1.00 34.94 166 VAL B O 1
ATOM 4516 N N . PRO B 1 170 ? -8.344 11.826 -36.787 1.00 34.50 167 PRO B N 1
ATOM 4517 C CA . PRO B 1 170 ? -8.612 11.489 -38.185 1.00 34.39 167 PRO B CA 1
ATOM 4518 C C . PRO B 1 170 ? -7.424 11.423 -39.126 1.00 34.92 167 PRO B C 1
ATOM 4519 O O . PRO B 1 170 ? -6.380 12.056 -38.887 1.00 34.94 167 PRO B O 1
ATOM 4523 N N . ILE B 1 171 ? -7.593 10.606 -40.163 1.00 32.86 168 ILE B N 1
ATOM 4524 C CA . ILE B 1 171 ? -6.634 10.500 -41.242 1.00 34.44 168 ILE B CA 1
ATOM 4525 C C . ILE B 1 171 ? -7.318 11.444 -42.241 1.00 36.31 168 ILE B C 1
ATOM 4526 O O . ILE B 1 171 ? -8.365 11.121 -42.834 1.00 35.67 168 ILE B O 1
ATOM 4531 N N . ASN B 1 172 ? -6.748 12.633 -42.384 1.00 36.07 169 ASN B N 1
ATOM 4532 C CA . ASN B 1 172 ? -7.319 13.656 -43.254 1.00 37.50 169 ASN B CA 1
ATOM 4533 C C . ASN B 1 172 ? -7.221 13.366 -44.750 1.00 37.42 169 ASN B C 1
ATOM 4534 O O . ASN B 1 172 ? -6.164 12.967 -45.259 1.00 39.12 169 ASN B O 1
ATOM 4539 N N . PRO B 1 173 ? -8.350 13.507 -45.467 1.00 36.30 170 PRO B N 1
ATOM 4540 C CA . PRO B 1 173 ? -8.414 13.269 -46.912 1.00 37.43 170 PRO B CA 1
ATOM 4541 C C . PRO B 1 173 ? -7.796 14.459 -47.643 1.00 38.72 170 PRO B C 1
ATOM 4542 O O . PRO B 1 173 ? -7.767 15.572 -47.104 1.00 37.51 170 PRO B O 1
ATOM 4546 N N . PRO B 1 174 ? -7.305 14.245 -48.876 1.00 40.32 171 PRO B N 1
ATOM 4547 C CA . PRO B 1 174 ? -6.686 15.320 -49.668 1.00 41.87 171 PRO B CA 1
ATOM 4548 C C . PRO B 1 174 ? -7.730 16.407 -49.907 1.00 42.10 171 PRO B C 1
ATOM 4549 O O . PRO B 1 174 ? -8.919 16.100 -49.950 1.00 40.79 171 PRO B O 1
ATOM 4553 N N . LYS B 1 175 ? -7.308 17.662 -50.060 1.00 42.92 172 LYS B N 1
ATOM 4554 C CA . LYS B 1 175 ? -8.274 18.731 -50.322 1.00 44.06 172 LYS B CA 1
ATOM 4555 C C . LYS B 1 175 ? -8.881 18.566 -51.717 1.00 42.19 172 LYS B C 1
ATOM 4556 O O . LYS B 1 175 ? -9.947 19.095 -51.991 1.00 42.66 172 LYS B O 1
ATOM 4562 N N . GLU B 1 176 ? -8.205 17.816 -52.585 1.00 40.59 173 GLU B N 1
ATOM 4563 C CA . GLU B 1 176 ? -8.678 17.612 -53.959 1.00 40.16 173 GLU B CA 1
ATOM 4564 C C . GLU B 1 176 ? -9.619 16.417 -54.066 1.00 39.31 173 GLU B C 1
ATOM 4565 O O . GLU B 1 176 ? -10.028 16.049 -55.165 1.00 35.76 173 GLU B O 1
ATOM 4571 N N . LEU B 1 177 ? -9.948 15.815 -52.922 1.00 38.86 174 LEU B N 1
ATOM 4572 C CA . LEU B 1 177 ? -10.808 14.638 -52.873 1.00 40.06 174 LEU B CA 1
ATOM 4573 C C . LEU B 1 177 ? -11.941 14.596 -53.900 1.00 41.91 174 LEU B C 1
ATOM 4574 O O . LEU B 1 177 ? -12.119 13.588 -54.584 1.00 40.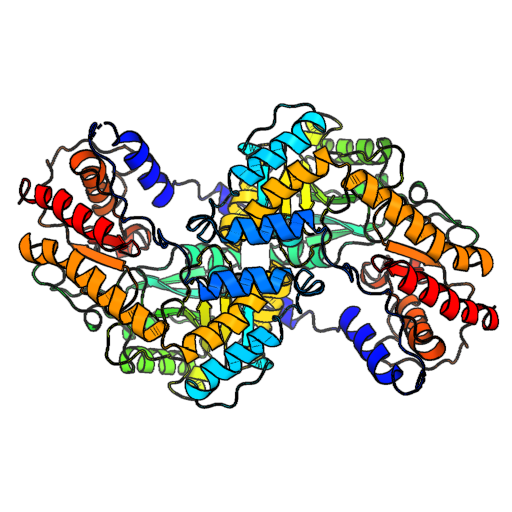64 174 LEU B O 1
ATOM 4579 N N . ASP B 1 178 ? -12.715 15.665 -54.044 1.00 44.72 175 ASP B N 1
ATOM 4580 C CA . ASP B 1 178 ? -13.790 15.540 -55.025 1.00 48.70 175 ASP B CA 1
ATOM 4581 C C . ASP B 1 178 ? -13.648 16.327 -56.319 1.00 48.34 175 ASP B C 1
ATOM 4582 O O . ASP B 1 178 ? -14.643 16.679 -56.954 1.00 46.85 175 ASP B O 1
ATOM 4587 N N . GLN B 1 179 ? -12.398 16.595 -56.705 1.00 46.64 176 GLN B N 1
ATOM 4588 C CA . GLN B 1 179 ? -12.119 17.306 -57.950 1.00 46.83 176 GLN B CA 1
ATOM 4589 C C . GLN B 1 179 ? -11.467 16.307 -58.918 1.00 44.01 176 GLN B C 1
ATOM 4590 O O . GLN B 1 179 ? -11.732 16.316 -60.119 1.00 45.24 176 GLN B O 1
ATOM 4596 N N . ARG B 1 180 ? -10.621 15.440 -58.378 1.00 40.66 177 ARG B N 1
ATOM 4597 C CA . ARG B 1 180 ? -9.900 14.470 -59.193 1.00 38.27 177 ARG B CA 1
ATOM 4598 C C . ARG B 1 180 ? -9.564 13.213 -58.390 1.00 37.46 177 ARG B C 1
ATOM 4599 O O . ARG B 1 180 ? -9.609 13.221 -57.160 1.00 35.67 177 ARG B O 1
ATOM 4607 N N . ASN B 1 181 ? -9.223 12.135 -59.091 1.00 36.50 178 ASN B N 1
ATOM 4608 C CA . ASN B 1 181 ? -8.826 10.926 -58.407 1.00 35.96 178 ASN B CA 1
ATOM 4609 C C . ASN B 1 181 ? -7.649 11.345 -57.541 1.00 37.43 178 ASN B C 1
ATOM 4610 O O . ASN B 1 181 ? -6.876 12.246 -57.911 1.00 35.69 178 ASN B O 1
ATOM 4615 N N . THR B 1 182 ? -7.524 10.694 -56.392 1.00 35.97 179 THR B N 1
ATOM 4616 C CA . THR B 1 182 ? -6.471 10.995 -55.450 1.00 37.95 179 THR B CA 1
ATOM 4617 C C . THR B 1 182 ? -5.725 9.708 -55.123 1.00 38.14 179 THR B C 1
ATOM 4618 O O . THR B 1 182 ? -6.091 8.624 -55.593 1.00 39.88 179 THR B O 1
ATOM 4622 N N . ARG B 1 183 ? -4.679 9.818 -54.322 1.00 38.38 180 ARG B N 1
ATOM 4623 C CA . ARG B 1 183 ? -3.909 8.638 -53.966 1.00 38.67 180 ARG B CA 1
ATOM 4624 C C . ARG B 1 183 ? -4.000 8.407 -52.472 1.00 36.55 180 ARG B C 1
ATOM 4625 O O . ARG B 1 183 ? -4.321 9.326 -51.716 1.00 35.26 180 ARG B O 1
ATOM 4633 N N . GLY B 1 184 ? -3.714 7.184 -52.045 1.00 36.28 181 GLY B N 1
ATOM 4634 C CA . GLY B 1 184 ? -3.767 6.901 -50.626 1.00 36.90 181 GLY B CA 1
ATOM 4635 C C . GLY B 1 184 ? -2.792 7.796 -49.892 1.00 37.62 181 GLY B C 1
ATOM 4636 O O . GLY B 1 184 ? -3.074 8.254 -48.782 1.00 35.12 181 GLY B O 1
ATOM 4637 N N . GLU B 1 185 ? -1.631 8.040 -50.512 1.00 38.67 182 GLU B N 1
ATOM 4638 C CA . GLU B 1 185 ? -0.606 8.900 -49.908 1.00 40.69 182 GLU B CA 1
ATOM 4639 C C . GLU B 1 185 ? -1.109 10.305 -49.635 1.00 38.63 182 GLU B C 1
ATOM 4640 O O . GLU B 1 185 ? -0.511 11.037 -48.844 1.00 38.43 182 GLU B O 1
ATOM 4646 N N . GLU B 1 186 ? -2.183 10.690 -50.311 1.00 36.87 183 GLU B N 1
ATOM 4647 C CA . GLU B 1 186 ? -2.738 12.021 -50.131 1.00 38.03 183 GLU B CA 1
ATOM 4648 C C . GLU B 1 186 ? -3.609 12.154 -48.877 1.00 38.67 183 GLU B C 1
ATOM 4649 O O . GLU B 1 186 ? -3.919 13.275 -48.432 1.00 37.66 183 GLU B O 1
ATOM 4655 N N . TRP B 1 187 ? -4.011 11.016 -48.311 1.00 37.67 184 TRP B N 1
ATOM 4656 C CA . TRP B 1 187 ? -4.786 11.038 -47.069 1.00 37.21 184 TRP B CA 1
ATOM 4657 C C . TRP B 1 187 ? -3.716 11.015 -46.001 1.00 35.39 184 TRP B C 1
ATOM 4658 O O . TRP B 1 187 ? -2.925 10.070 -45.935 1.00 34.88 184 TRP B O 1
ATOM 4669 N N . THR B 1 188 ? -3.700 12.027 -45.146 1.00 35.79 185 THR B N 1
ATOM 4670 C CA . THR B 1 188 ? -2.674 12.079 -44.122 1.00 36.11 185 THR B CA 1
ATOM 4671 C C . THR B 1 188 ? -3.123 12.371 -42.704 1.00 35.07 185 THR B C 1
ATOM 4672 O O . THR B 1 188 ? -4.118 13.050 -42.457 1.00 34.63 185 THR B O 1
ATOM 4676 N N . ILE B 1 189 ? -2.331 11.861 -41.775 1.00 35.36 186 ILE B N 1
ATOM 4677 C CA . ILE B 1 189 ? -2.556 12.078 -40.368 1.00 36.39 186 ILE B CA 1
ATOM 4678 C C . ILE B 1 189 ? -1.885 13.405 -40.048 1.00 36.78 186 ILE B C 1
ATOM 4679 O O . ILE B 1 189 ? -0.825 13.713 -40.591 1.00 38.43 186 ILE B O 1
ATOM 4684 N N . ASP B 1 190 ? -2.511 14.209 -39.204 1.00 37.41 187 ASP B N 1
ATOM 4685 C CA . ASP B 1 190 ? -1.891 15.465 -38.795 1.00 39.86 187 ASP B CA 1
ATOM 4686 C C . ASP B 1 190 ? -1.145 15.041 -37.514 1.00 40.29 187 ASP B C 1
ATOM 4687 O O . ASP B 1 190 ? -1.735 14.932 -36.438 1.00 40.61 187 ASP B O 1
ATOM 4692 N N . PHE B 1 191 ? 0.148 14.763 -37.666 1.00 41.14 188 PHE B N 1
ATOM 4693 C CA . PHE B 1 191 ? 0.987 14.291 -36.570 1.00 42.79 188 PHE B CA 1
ATOM 4694 C C . PHE B 1 191 ? 1.202 15.196 -35.367 1.00 43.61 188 PHE B C 1
ATOM 4695 O O . PHE B 1 191 ? 1.568 14.714 -34.293 1.00 44.20 188 PHE B O 1
ATOM 4703 N N . GLU B 1 192 ? 1.003 16.497 -35.535 1.00 43.53 189 GLU B N 1
ATOM 4704 C CA . GLU B 1 192 ? 1.127 17.399 -34.398 1.00 43.06 189 GLU B CA 1
ATOM 4705 C C . GLU B 1 192 ? -0.172 17.200 -33.622 1.00 40.26 189 GLU B C 1
ATOM 4706 O O . GLU B 1 192 ? -0.178 17.179 -32.397 1.00 38.15 189 GLU B O 1
ATOM 4712 N N . GLN B 1 193 ? -1.277 17.036 -34.342 1.00 38.14 190 GLN B N 1
ATOM 4713 C CA . GLN B 1 193 ? -2.548 16.815 -33.669 1.00 36.77 190 GLN B CA 1
ATOM 4714 C C . GLN B 1 193 ? -2.480 15.473 -32.940 1.00 36.55 190 GLN B C 1
ATOM 4715 O O . GLN B 1 193 ? -2.926 15.349 -31.796 1.00 37.71 190 GLN B O 1
ATOM 4721 N N . PHE B 1 194 ? -1.927 14.469 -33.612 1.00 37.16 191 PHE B N 1
ATOM 4722 C CA . PHE B 1 194 ? -1.799 13.142 -33.027 1.00 37.83 191 PHE B CA 1
ATOM 4723 C C . PHE B 1 194 ? -0.988 13.201 -31.730 1.00 39.42 191 PHE B C 1
ATOM 4724 O O . PHE B 1 194 ? -1.488 12.836 -30.664 1.00 38.15 191 PHE B O 1
ATOM 4732 N N . GLU B 1 195 ? 0.262 13.658 -31.822 1.00 38.41 192 GLU B N 1
ATOM 4733 C CA . GLU B 1 195 ? 1.107 13.734 -30.629 1.00 38.35 192 GLU B CA 1
ATOM 4734 C C . GLU B 1 195 ? 0.460 14.556 -29.524 1.00 37.26 192 GLU B C 1
ATOM 4735 O O . GLU B 1 195 ? 0.546 14.226 -28.337 1.00 35.34 192 GLU B O 1
ATOM 4741 N N . LYS B 1 196 ? -0.194 15.635 -29.917 1.00 36.94 193 LYS B N 1
ATOM 4742 C CA . LYS B 1 196 ? -0.842 16.481 -28.944 1.00 39.75 193 LYS B CA 1
ATOM 4743 C C . LYS B 1 196 ? -1.972 15.746 -28.225 1.00 38.16 193 LYS B C 1
ATOM 4744 O O . LYS B 1 196 ? -2.363 16.139 -27.131 1.00 38.23 193 LYS B O 1
ATOM 4750 N N . ALA B 1 197 ? -2.466 14.654 -28.814 1.00 38.76 194 ALA B N 1
ATOM 4751 C CA . ALA B 1 197 ? -3.563 13.879 -28.213 1.00 39.05 194 ALA B CA 1
ATOM 4752 C C . ALA B 1 197 ? -3.070 12.824 -27.221 1.00 39.25 194 ALA B C 1
ATOM 4753 O O . ALA B 1 197 ? -3.864 12.211 -26.509 1.00 40.58 194 ALA B O 1
ATOM 4755 N N . ILE B 1 198 ? -1.759 12.616 -27.188 1.00 39.86 195 ILE B N 1
ATOM 4756 C CA . ILE B 1 198 ? -1.135 11.652 -26.284 1.00 39.56 195 ILE B CA 1
ATOM 4757 C C . ILE B 1 198 ? -1.012 12.194 -24.840 1.00 41.46 195 ILE B C 1
ATOM 4758 O O . ILE B 1 198 ? -0.472 13.284 -24.615 1.00 41.58 195 ILE B O 1
ATOM 4763 N N . THR B 1 199 ? -1.512 11.425 -23.872 1.00 40.80 196 THR B N 1
ATOM 4764 C CA . THR B 1 199 ? -1.453 11.790 -22.458 1.00 40.18 196 THR B CA 1
ATOM 4765 C C . THR B 1 199 ? -0.736 10.671 -21.694 1.00 41.21 196 THR B C 1
ATOM 4766 O O . THR B 1 199 ? -0.227 9.716 -22.292 1.00 41.66 196 THR B O 1
ATOM 4770 N N . SER B 1 200 ? -0.699 10.781 -20.372 1.00 41.28 197 SER B N 1
ATOM 4771 C CA . SER B 1 200 ? -0.065 9.748 -19.556 1.00 42.30 197 SER B CA 1
ATOM 4772 C C . SER B 1 200 ? -0.993 8.525 -19.512 1.00 41.85 197 SER B C 1
ATOM 4773 O O . SER B 1 200 ? -0.578 7.431 -19.137 1.00 41.31 197 SER B O 1
ATOM 4776 N N . LYS B 1 201 ? -2.252 8.729 -19.893 1.00 40.49 198 LYS B N 1
ATOM 4777 C CA . LYS B 1 201 ? -3.241 7.662 -19.906 1.00 40.71 198 LYS B CA 1
ATOM 4778 C C . LYS B 1 201 ? -3.183 6.818 -21.182 1.00 39.43 198 LYS B C 1
ATOM 4779 O O . LYS B 1 201 ? -3.722 5.721 -21.223 1.00 38.02 198 LYS B O 1
ATOM 4785 N N . THR B 1 202 ? -2.497 7.329 -22.205 1.00 39.10 199 THR B N 1
ATOM 4786 C CA . THR B 1 202 ? -2.364 6.652 -23.493 1.00 38.81 199 THR B CA 1
ATOM 4787 C C . THR B 1 202 ? -1.536 5.367 -23.461 1.00 39.29 199 THR B C 1
ATOM 4788 O O . THR B 1 202 ? -0.313 5.421 -23.389 1.00 38.94 199 THR B O 1
ATOM 4792 N N . LYS B 1 203 ? -2.194 4.217 -23.574 1.00 38.02 200 LYS B N 1
ATOM 4793 C CA . LYS B 1 203 ? -1.485 2.936 -23.541 1.00 35.68 200 LYS B CA 1
ATOM 4794 C C . LYS B 1 203 ? -0.996 2.466 -24.899 1.00 35.36 200 LYS B C 1
ATOM 4795 O O . LYS B 1 203 ? 0.120 1.947 -25.039 1.00 33.16 200 LYS B O 1
ATOM 4801 N N . ALA B 1 204 ? -1.831 2.657 -25.912 1.00 33.93 201 ALA B N 1
ATOM 4802 C CA . ALA B 1 204 ? -1.499 2.205 -27.240 1.00 32.77 201 ALA B CA 1
ATOM 4803 C C . ALA B 1 204 ? -2.209 2.999 -28.323 1.00 33.33 201 ALA B C 1
ATOM 4804 O O . ALA B 1 204 ? -3.143 3.761 -28.051 1.00 33.28 201 ALA B O 1
ATOM 4806 N N . VAL B 1 205 ? -1.764 2.788 -29.555 1.00 33.03 202 VAL B N 1
ATOM 4807 C CA . VAL B 1 205 ? -2.371 3.413 -30.718 1.00 33.63 202 VAL B CA 1
ATOM 4808 C C . VAL B 1 205 ? -2.617 2.257 -31.679 1.00 32.62 202 VAL B C 1
ATOM 4809 O O . VAL B 1 205 ? -1.821 1.318 -31.736 1.00 31.75 202 VAL B O 1
ATOM 4813 N N . ILE B 1 206 ? -3.728 2.294 -32.400 1.00 30.73 203 ILE B N 1
ATOM 4814 C CA . ILE B 1 206 ? -3.978 1.244 -33.369 1.00 30.58 203 ILE B CA 1
ATOM 4815 C C . ILE B 1 206 ? -3.774 1.837 -34.759 1.00 30.91 203 ILE B C 1
ATOM 4816 O O . ILE B 1 206 ? -4.392 2.848 -35.109 1.00 30.70 203 ILE B O 1
ATOM 4821 N N . ILE B 1 207 ? -2.871 1.228 -35.529 1.00 29.98 204 ILE B N 1
ATOM 4822 C CA . ILE B 1 207 ? -2.570 1.676 -36.885 1.00 29.82 204 ILE B CA 1
ATOM 4823 C C . ILE B 1 207 ? -2.973 0.509 -37.779 1.00 29.35 204 ILE B C 1
ATOM 4824 O O . ILE B 1 207 ? -2.637 -0.639 -37.524 1.00 28.92 204 ILE B O 1
ATOM 4829 N N . ASN B 1 208 ? -3.729 0.826 -38.815 1.00 30.24 205 ASN B N 1
ATOM 4830 C CA . ASN B 1 208 ? -4.236 -0.165 -39.739 1.00 29.28 205 ASN B CA 1
ATOM 4831 C C . ASN B 1 208 ? -3.654 0.116 -41.106 1.00 28.26 205 ASN B C 1
ATOM 4832 O O . ASN B 1 208 ? -4.017 1.098 -41.743 1.00 29.47 205 ASN B O 1
ATOM 4837 N N . THR B 1 209 ? -2.751 -0.747 -41.554 1.00 30.64 206 THR B N 1
ATOM 4838 C CA . THR B 1 209 ? -2.130 -0.593 -42.858 1.00 30.78 206 THR B CA 1
ATOM 4839 C C . THR B 1 209 ? -1.895 -1.991 -43.443 1.00 29.95 206 THR B C 1
ATOM 4840 O O . THR B 1 209 ? -1.425 -2.903 -42.744 1.00 30.33 206 THR B O 1
ATOM 4844 N N . PRO B 1 210 ? -2.340 -2.220 -44.692 1.00 32.35 207 PRO B N 1
ATOM 4845 C CA . PRO B 1 210 ? -3.049 -1.311 -45.603 1.00 30.19 207 PRO B CA 1
ATOM 4846 C C . PRO B 1 210 ? -4.378 -1.001 -44.905 1.00 30.88 207 PRO B C 1
ATOM 4847 O O . PRO B 1 210 ? -4.961 -1.875 -44.272 1.00 31.09 207 PRO B O 1
ATOM 4851 N N . HIS B 1 211 ? -4.840 0.230 -45.048 1.00 30.54 208 HIS B N 1
ATOM 4852 C CA . HIS B 1 211 ? -6.035 0.715 -44.377 1.00 30.66 208 HIS B CA 1
ATOM 4853 C C . HIS B 1 211 ? -7.395 0.289 -44.904 1.00 30.93 208 HIS B C 1
ATOM 4854 O O . HIS B 1 211 ? -7.624 0.229 -46.111 1.00 31.58 208 HIS B O 1
ATOM 4861 N N . ASN B 1 212 ? -8.294 -0.002 -43.969 1.00 29.27 209 ASN B N 1
ATOM 4862 C CA . ASN B 1 212 ? -9.665 -0.377 -44.299 1.00 29.21 209 ASN B CA 1
ATOM 4863 C C . ASN B 1 212 ? -10.450 0.817 -43.772 1.00 27.68 209 ASN B C 1
ATOM 4864 O O . ASN B 1 212 ? -10.543 1.000 -42.574 1.00 31.22 209 ASN B O 1
ATOM 4869 N N . PRO B 1 213 ? -11.145 1.557 -44.646 1.00 29.25 210 PRO B N 1
ATOM 4870 C CA . PRO B 1 213 ? -11.315 1.404 -46.092 1.00 29.41 210 PRO B CA 1
ATOM 4871 C C . PRO B 1 213 ? -10.640 2.351 -47.109 1.00 29.67 210 PRO B C 1
ATOM 4872 O O . PRO B 1 213 ? -10.924 2.243 -48.293 1.00 29.62 210 PRO B O 1
ATOM 4876 N N . ILE B 1 214 ? -9.792 3.276 -46.683 1.00 28.10 211 ILE B N 1
ATOM 4877 C CA . ILE B 1 214 ? -9.142 4.149 -47.663 1.00 30.57 211 ILE B CA 1
ATOM 4878 C C . ILE B 1 214 ? -8.323 3.311 -48.648 1.00 29.50 211 ILE B C 1
ATOM 4879 O O . ILE B 1 214 ? -8.230 3.638 -49.824 1.00 28.96 211 ILE B O 1
ATOM 4884 N N . GLY B 1 215 ? -7.768 2.205 -48.164 1.00 28.90 212 GLY B N 1
ATOM 4885 C CA . GLY B 1 215 ? -6.936 1.371 -49.006 1.00 31.97 212 GLY B CA 1
ATOM 4886 C C . GLY B 1 215 ? -5.501 1.886 -48.927 1.00 32.78 212 GLY B C 1
ATOM 4887 O O . GLY B 1 215 ? -4.605 1.370 -49.597 1.00 35.00 212 GLY B O 1
ATOM 4888 N N . LYS B 1 216 ? -5.291 2.893 -48.081 1.00 33.53 213 LYS B N 1
ATOM 4889 C CA . LYS B 1 216 ? -3.984 3.526 -47.881 1.00 33.05 213 LYS B CA 1
ATOM 4890 C C . LYS B 1 216 ? -2.891 2.595 -47.383 1.00 35.27 213 LYS B C 1
ATOM 4891 O O . LYS B 1 216 ? -3.096 1.802 -46.463 1.00 33.93 213 LYS B O 1
ATOM 4897 N N . VAL B 1 217 ? -1.725 2.679 -48.012 1.00 36.28 214 VAL B N 1
ATOM 4898 C CA . VAL B 1 217 ? -0.586 1.881 -47.569 1.00 36.84 214 VAL B CA 1
ATOM 4899 C C . VAL B 1 217 ? 0.335 2.928 -46.958 1.00 37.40 214 VAL B C 1
ATOM 4900 O O . VAL B 1 217 ? 1.009 3.676 -47.681 1.00 37.73 214 VAL B O 1
ATOM 4904 N N . PHE B 1 218 ? 0.325 3.026 -45.633 1.00 37.50 215 PHE B N 1
ATOM 4905 C CA . PHE B 1 218 ? 1.176 4.005 -44.976 1.00 36.31 215 PHE B CA 1
ATOM 4906 C C . PHE B 1 218 ? 2.634 3.811 -45.442 1.00 37.85 215 PHE B C 1
ATOM 4907 O O . PHE B 1 218 ? 3.123 2.682 -45.561 1.00 36.34 215 PHE B O 1
ATOM 4915 N N . THR B 1 219 ? 3.305 4.924 -45.722 1.00 38.32 216 THR B N 1
ATOM 4916 C CA . THR B 1 219 ? 4.671 4.892 -46.237 1.00 39.14 216 THR B CA 1
ATOM 4917 C C . THR B 1 219 ? 5.719 4.700 -45.160 1.00 39.46 216 THR B C 1
ATOM 4918 O O . THR B 1 219 ? 5.427 4.789 -43.984 1.00 39.79 216 THR B O 1
ATOM 4922 N N . ARG B 1 220 ? 6.956 4.460 -45.581 1.00 42.10 217 ARG B N 1
ATOM 4923 C CA . ARG B 1 220 ? 8.047 4.269 -44.640 1.00 43.52 217 ARG B CA 1
ATOM 4924 C C . ARG B 1 220 ? 8.214 5.526 -43.812 1.00 43.87 217 ARG B C 1
ATOM 4925 O O . ARG B 1 220 ? 8.483 5.466 -42.608 1.00 45.69 217 ARG B O 1
ATOM 4933 N N . GLU B 1 221 ? 8.010 6.670 -44.450 1.00 43.82 218 GLU B N 1
ATOM 4934 C CA . GLU B 1 221 ? 8.153 7.945 -43.764 1.00 44.46 218 GLU B CA 1
ATOM 4935 C C . GLU B 1 221 ? 7.010 8.235 -42.787 1.00 41.64 218 GLU B C 1
ATOM 4936 O O . GLU B 1 221 ? 7.251 8.707 -41.683 1.00 41.11 218 GLU B O 1
ATOM 4942 N N . GLU B 1 222 ? 5.772 7.966 -43.192 1.00 39.32 219 GLU B N 1
ATOM 4943 C CA . GLU B 1 222 ? 4.615 8.205 -42.316 1.00 38.24 219 GLU B CA 1
ATOM 4944 C C . GLU B 1 222 ? 4.749 7.349 -41.071 1.00 36.09 219 GLU B C 1
ATOM 4945 O O . GLU B 1 222 ? 4.552 7.820 -39.958 1.00 38.67 219 GLU B O 1
ATOM 4951 N N . LEU B 1 223 ? 5.110 6.092 -41.278 1.00 35.60 220 LEU B N 1
ATOM 4952 C CA . LEU B 1 223 ? 5.275 5.133 -40.199 1.00 35.88 220 LEU B CA 1
ATOM 4953 C C . LEU B 1 223 ? 6.510 5.402 -39.343 1.00 37.96 220 LEU B C 1
ATOM 4954 O O . LEU B 1 223 ? 6.536 5.054 -38.159 1.00 35.89 220 LEU B O 1
ATOM 4959 N N . THR B 1 224 ? 7.538 6.006 -39.936 1.00 38.56 221 THR B N 1
ATOM 4960 C CA . THR B 1 224 ? 8.725 6.310 -39.156 1.00 38.46 221 THR B CA 1
ATOM 4961 C C . THR B 1 224 ? 8.369 7.403 -38.152 1.00 39.33 221 THR B C 1
ATOM 4962 O O . THR B 1 224 ? 8.672 7.294 -36.967 1.00 39.62 221 THR B O 1
ATOM 4966 N N . THR B 1 225 ? 7.702 8.450 -38.619 1.00 40.55 222 THR B N 1
ATOM 4967 C CA . THR B 1 225 ? 7.337 9.534 -37.728 1.00 41.06 222 THR B CA 1
ATOM 4968 C C . THR B 1 225 ? 6.313 9.093 -36.684 1.00 39.40 222 THR B C 1
ATOM 4969 O O . THR B 1 225 ? 6.400 9.494 -35.531 1.00 36.83 222 THR B O 1
ATOM 4973 N N . LEU B 1 226 ? 5.358 8.250 -37.076 1.00 40.21 223 LEU B N 1
ATOM 4974 C CA . LEU B 1 226 ? 4.368 7.742 -36.127 1.00 37.54 223 LEU B CA 1
ATOM 4975 C C . LEU B 1 226 ? 5.115 6.964 -35.034 1.00 37.38 223 LEU B C 1
ATOM 4976 O O . LEU B 1 226 ? 4.924 7.201 -33.846 1.00 36.23 223 LEU B O 1
ATOM 4981 N N . GLY B 1 227 ? 5.959 6.030 -35.465 1.00 36.15 224 GLY B N 1
ATOM 4982 C CA . GLY B 1 227 ? 6.718 5.210 -34.535 1.00 39.18 224 GLY B CA 1
ATOM 4983 C C . GLY B 1 227 ? 7.623 6.007 -33.609 1.00 40.72 224 GLY B C 1
ATOM 4984 O O . GLY B 1 227 ? 7.645 5.761 -32.397 1.00 41.80 224 GLY B O 1
ATOM 4985 N N . ASN B 1 228 ? 8.375 6.958 -34.161 1.00 40.12 225 ASN B N 1
ATOM 4986 C CA . ASN B 1 228 ? 9.250 7.752 -33.313 1.00 40.80 225 ASN B CA 1
ATOM 4987 C C . ASN B 1 228 ? 8.465 8.482 -32.226 1.00 40.48 225 ASN B C 1
ATOM 4988 O O . ASN B 1 228 ? 8.940 8.642 -31.097 1.00 40.03 225 ASN B O 1
ATOM 4993 N N . ILE B 1 229 ? 7.249 8.908 -32.546 1.00 38.99 226 ILE B N 1
ATOM 4994 C CA . ILE B 1 229 ? 6.425 9.595 -31.566 1.00 37.25 226 ILE B CA 1
ATOM 4995 C C . ILE B 1 229 ? 6.042 8.621 -30.457 1.00 38.12 226 ILE B C 1
ATOM 4996 O O . ILE B 1 229 ? 6.034 8.964 -29.271 1.00 36.92 226 ILE B O 1
ATOM 5001 N N . CYS B 1 230 ? 5.735 7.391 -30.851 1.00 39.04 227 CYS B N 1
ATOM 5002 C CA . CYS B 1 230 ? 5.329 6.376 -29.894 1.00 38.75 227 CYS B CA 1
ATOM 5003 C C . CYS B 1 230 ? 6.474 5.978 -28.969 1.00 38.97 227 CYS B C 1
ATOM 5004 O O . CYS B 1 230 ? 6.267 5.809 -27.772 1.00 38.40 227 CYS B O 1
ATOM 5007 N N . VAL B 1 231 ? 7.675 5.820 -29.514 1.00 39.02 228 VAL B N 1
ATOM 5008 C CA . VAL B 1 231 ? 8.809 5.482 -28.660 1.00 39.66 228 VAL B CA 1
ATOM 5009 C C . VAL B 1 231 ? 9.064 6.653 -27.706 1.00 38.38 228 VAL B C 1
ATOM 5010 O O . VAL B 1 231 ? 9.380 6.438 -26.541 1.00 37.95 228 VAL B O 1
ATOM 5014 N N . LYS B 1 232 ? 8.876 7.882 -28.187 1.00 37.72 229 LYS B N 1
ATOM 5015 C CA . LYS B 1 232 ? 9.074 9.084 -27.370 1.00 39.02 229 LYS B CA 1
ATOM 5016 C C . LYS B 1 232 ? 8.128 9.144 -26.158 1.00 40.32 229 LYS B C 1
ATOM 5017 O O . LYS B 1 232 ? 8.540 9.498 -25.050 1.00 39.03 229 LYS B O 1
ATOM 5023 N N . HIS B 1 233 ? 6.865 8.783 -26.357 1.00 39.78 230 HIS B N 1
ATOM 5024 C CA . HIS B 1 233 ? 5.891 8.802 -25.260 1.00 40.66 230 HIS B CA 1
ATOM 5025 C C . HIS B 1 233 ? 5.648 7.413 -24.648 1.00 40.99 230 HIS B C 1
ATOM 5026 O O . HIS B 1 233 ? 4.773 7.238 -23.795 1.00 41.28 230 HIS B O 1
ATOM 5033 N N . ASN B 1 234 ? 6.433 6.434 -25.086 1.00 42.16 231 ASN B N 1
ATOM 5034 C CA . ASN B 1 234 ? 6.307 5.046 -24.623 1.00 42.11 231 ASN B CA 1
ATOM 5035 C C . ASN B 1 234 ? 4.845 4.581 -24.777 1.00 40.97 231 ASN B C 1
ATOM 5036 O O . ASN B 1 234 ? 4.175 4.212 -23.804 1.00 39.12 231 ASN B O 1
ATOM 5041 N N . VAL B 1 235 ? 4.376 4.630 -26.026 1.00 40.34 232 VAL B N 1
ATOM 5042 C CA . VAL B 1 235 ? 3.018 4.227 -26.412 1.00 37.87 232 VAL B CA 1
ATOM 5043 C C . VAL B 1 235 ? 3.100 2.967 -27.283 1.00 36.10 232 VAL B C 1
ATOM 5044 O O . VAL B 1 235 ? 3.803 2.952 -28.295 1.00 37.95 232 VAL B O 1
ATOM 5048 N N . VAL B 1 236 ? 2.410 1.909 -26.867 1.00 34.28 233 VAL B N 1
ATOM 5049 C CA . VAL B 1 236 ? 2.395 0.650 -27.608 1.00 32.04 233 VAL B CA 1
ATOM 5050 C C . VAL B 1 236 ? 1.685 0.821 -28.952 1.00 32.93 233 VAL B C 1
ATOM 5051 O O . VAL B 1 236 ? 0.631 1.475 -29.041 1.00 30.78 233 VAL B O 1
ATOM 5055 N N . ILE B 1 237 ? 2.277 0.215 -29.978 1.00 31.93 234 ILE B N 1
ATOM 5056 C CA . ILE B 1 237 ? 1.772 0.253 -31.343 1.00 31.19 234 ILE B CA 1
ATOM 5057 C C . ILE B 1 237 ? 1.125 -1.071 -31.683 1.00 31.81 234 ILE B C 1
ATOM 5058 O O . ILE B 1 237 ? 1.775 -2.107 -31.652 1.00 32.63 234 ILE B O 1
ATOM 5063 N N . ILE B 1 238 ? -0.169 -1.040 -31.983 1.00 32.18 235 ILE B N 1
ATOM 5064 C CA . ILE B 1 238 ? -0.887 -2.255 -32.373 1.00 31.10 235 ILE B CA 1
ATOM 5065 C C . ILE B 1 238 ? -1.146 -2.070 -33.848 1.00 31.50 235 ILE B C 1
ATOM 5066 O O . ILE B 1 238 ? -2.047 -1.334 -34.248 1.00 32.49 235 ILE B O 1
ATOM 5071 N N . SER B 1 239 ? -0.340 -2.737 -34.654 1.00 31.34 236 SER B N 1
ATOM 5072 C CA . SER B 1 239 ? -0.424 -2.631 -36.086 1.00 30.31 236 SER B CA 1
ATOM 5073 C C . SER B 1 239 ? -1.309 -3.692 -36.694 1.00 29.64 236 SER B C 1
ATOM 5074 O O . SER B 1 239 ? -0.967 -4.866 -36.681 1.00 28.09 236 SER B O 1
ATOM 5077 N N . ASP B 1 240 ? -2.444 -3.260 -37.232 1.00 29.35 237 ASP B N 1
ATOM 5078 C CA . ASP B 1 240 ? -3.410 -4.168 -37.864 1.00 28.88 237 ASP B CA 1
ATOM 5079 C C . ASP B 1 240 ? -3.017 -4.234 -39.329 1.00 26.50 237 ASP B C 1
ATOM 5080 O O . ASP B 1 240 ? -3.300 -3.312 -40.098 1.00 26.98 237 ASP B O 1
ATOM 5085 N N . GLU B 1 241 ? -2.397 -5.345 -39.699 1.00 24.68 238 GLU B N 1
ATOM 5086 C CA . GLU B 1 241 ? -1.893 -5.557 -41.050 1.00 28.08 238 GLU B CA 1
ATOM 5087 C C . GLU B 1 241 ? -2.478 -6.787 -41.708 1.00 27.11 238 GLU B C 1
ATOM 5088 O O . GLU B 1 241 ? -1.796 -7.496 -42.442 1.00 27.83 238 GLU B O 1
ATOM 5094 N N . VAL B 1 242 ? -3.762 -7.042 -41.458 1.00 25.11 239 VAL B N 1
ATOM 5095 C CA . VAL B 1 242 ? -4.391 -8.198 -42.051 1.00 23.37 239 VAL B CA 1
ATOM 5096 C C . VAL B 1 242 ? -4.296 -8.160 -43.563 1.00 22.35 239 VAL B C 1
ATOM 5097 O O . VAL B 1 242 ? -4.293 -9.217 -44.204 1.00 26.66 239 VAL B O 1
ATOM 5101 N N . TYR B 1 243 ? -4.274 -6.966 -44.147 1.00 25.12 240 TYR B N 1
ATOM 5102 C CA . TYR B 1 243 ? -4.147 -6.836 -45.599 1.00 26.76 240 TYR B CA 1
ATOM 5103 C C . TYR B 1 243 ? -2.685 -6.723 -46.079 1.00 28.84 240 TYR B C 1
ATOM 5104 O O . TYR B 1 243 ? -2.420 -6.235 -47.187 1.00 29.16 240 TYR B O 1
ATOM 5113 N N . GLU B 1 244 ? -1.752 -7.185 -45.252 1.00 32.48 241 GLU B N 1
ATOM 5114 C CA . GLU B 1 244 ? -0.311 -7.131 -45.568 1.00 35.11 241 GLU B CA 1
ATOM 5115 C C . GLU B 1 244 ? 0.073 -7.715 -46.933 1.00 37.46 241 GLU B C 1
ATOM 5116 O O . GLU B 1 244 ? 1.025 -7.256 -47.562 1.00 38.39 241 GLU B O 1
ATOM 5122 N N . HIS B 1 245 ? -0.649 -8.736 -47.380 1.00 37.04 242 HIS B N 1
ATOM 5123 C CA . HIS B 1 245 ? -0.356 -9.365 -48.662 1.00 39.19 242 HIS B CA 1
ATOM 5124 C C . HIS B 1 245 ? -1.097 -8.722 -49.828 1.00 38.94 242 HIS B C 1
ATOM 5125 O O . HIS B 1 245 ? -0.774 -8.987 -50.979 1.00 38.32 242 HIS B O 1
ATOM 5132 N N . LEU B 1 246 ? -2.078 -7.875 -49.530 1.00 37.42 243 LEU B N 1
ATOM 5133 C CA . LEU B 1 246 ? -2.877 -7.267 -50.579 1.00 39.41 243 LEU B CA 1
ATOM 5134 C C . LEU B 1 246 ? -2.512 -5.800 -50.749 1.00 39.97 243 LEU B C 1
ATOM 5135 O O . LEU B 1 246 ? -3.232 -4.914 -50.278 1.00 39.28 243 LEU B O 1
ATOM 5140 N N . TYR B 1 247 ? -1.376 -5.553 -51.407 1.00 38.69 244 TYR B N 1
ATOM 5141 C CA . TYR B 1 247 ? -0.907 -4.187 -51.655 1.00 39.10 244 TYR B CA 1
ATOM 5142 C C . TYR B 1 247 ? -0.481 -4.067 -53.115 1.00 39.60 244 TYR B C 1
ATOM 5143 O O . TYR B 1 247 ? -0.080 -5.049 -53.737 1.00 37.45 244 TYR B O 1
ATOM 5152 N N . PHE B 1 248 ? -0.574 -2.857 -53.653 1.00 40.84 245 PHE B N 1
ATOM 5153 C CA . PHE B 1 248 ? -0.236 -2.613 -55.045 1.00 41.80 245 PHE B CA 1
ATOM 5154 C C . PHE B 1 248 ? 0.938 -1.637 -55.179 1.00 43.26 245 PHE B C 1
ATOM 5155 O O . PHE B 1 248 ? 1.318 -1.237 -56.279 1.00 45.22 245 PHE B O 1
ATOM 5163 N N . THR B 1 249 ? 1.516 -1.257 -54.052 1.00 44.73 246 THR B N 1
ATOM 5164 C CA . THR B 1 249 ? 2.637 -0.338 -54.053 1.00 44.52 246 THR B CA 1
ATOM 5165 C C . THR B 1 249 ? 3.926 -1.129 -54.281 1.00 45.66 246 THR B C 1
ATOM 5166 O O . THR B 1 249 ? 3.899 -2.360 -54.290 1.00 44.60 246 THR B O 1
ATOM 5170 N N . ASP B 1 250 ? 5.043 -0.436 -54.484 1.00 44.94 247 ASP B N 1
ATOM 5171 C CA . ASP B 1 250 ? 6.312 -1.130 -54.711 1.00 48.44 247 ASP B CA 1
ATOM 5172 C C . ASP B 1 250 ? 6.640 -2.010 -53.521 1.00 47.93 247 ASP B C 1
ATOM 5173 O O . ASP B 1 250 ? 7.018 -3.172 -53.680 1.00 47.54 247 ASP B O 1
ATOM 5178 N N . SER B 1 251 ? 6.492 -1.445 -52.326 1.00 47.52 248 SER B N 1
ATOM 5179 C CA . SER B 1 251 ? 6.767 -2.180 -51.103 1.00 46.98 248 SER B CA 1
ATOM 5180 C C . SER B 1 251 ? 5.622 -2.013 -50.103 1.00 45.73 248 SER B C 1
ATOM 5181 O O . SER B 1 251 ? 4.731 -1.184 -50.297 1.00 45.21 248 SER B O 1
ATOM 5184 N N . PHE B 1 252 ? 5.657 -2.823 -49.045 1.00 44.40 249 PHE B N 1
ATOM 5185 C CA . PHE B 1 252 ? 4.695 -2.737 -47.944 1.00 42.18 249 PHE B CA 1
ATOM 5186 C C . PHE B 1 252 ? 5.561 -2.618 -46.703 1.00 40.72 249 PHE B C 1
ATOM 5187 O O . PHE B 1 252 ? 6.209 -3.594 -46.308 1.00 40.11 249 PHE B O 1
ATOM 5195 N N . THR B 1 253 ? 5.586 -1.427 -46.104 1.00 39.88 250 THR B N 1
ATOM 5196 C CA . THR B 1 253 ? 6.390 -1.178 -44.906 1.00 40.42 250 THR B CA 1
ATOM 5197 C C . THR B 1 253 ? 5.694 -1.667 -43.637 1.00 39.54 250 THR B C 1
ATOM 5198 O O . THR B 1 253 ? 4.540 -1.347 -43.382 1.00 38.54 250 THR B O 1
ATOM 5202 N N . ARG B 1 254 ? 6.415 -2.453 -42.856 1.00 39.09 251 ARG B N 1
ATOM 5203 C CA . ARG B 1 254 ? 5.922 -2.968 -41.597 1.00 39.92 251 ARG B CA 1
ATOM 5204 C C . ARG B 1 254 ? 6.607 -2.116 -40.550 1.00 41.25 251 ARG B C 1
ATOM 5205 O O . ARG B 1 254 ? 7.830 -2.201 -40.366 1.00 41.67 251 ARG B O 1
ATOM 5213 N N . ILE B 1 255 ? 5.821 -1.296 -39.863 1.00 39.91 252 ILE B N 1
ATOM 5214 C CA . ILE B 1 255 ? 6.360 -0.390 -38.867 1.00 40.60 252 ILE B CA 1
ATOM 5215 C C . ILE B 1 255 ? 7.306 -1.020 -37.853 1.00 42.31 252 ILE B C 1
ATOM 5216 O O . ILE B 1 255 ? 8.296 -0.408 -37.472 1.00 41.97 252 ILE B O 1
ATOM 5221 N N . ALA B 1 256 ? 7.002 -2.237 -37.415 1.00 43.41 253 ALA B N 1
ATOM 5222 C CA . ALA B 1 256 ? 7.830 -2.915 -36.421 1.00 42.49 253 ALA B CA 1
ATOM 5223 C C . ALA B 1 256 ? 9.271 -3.176 -36.884 1.00 43.08 253 ALA B C 1
ATOM 5224 O O . ALA B 1 256 ? 10.140 -3.446 -36.050 1.00 41.77 253 ALA B O 1
ATOM 5226 N N . THR B 1 257 ? 9.515 -3.109 -38.193 1.00 42.77 254 THR B N 1
ATOM 5227 C CA . THR B 1 257 ? 10.860 -3.346 -38.739 1.00 45.29 254 THR B CA 1
ATOM 5228 C C . THR B 1 257 ? 11.642 -2.053 -39.039 1.00 46.22 254 THR B C 1
ATOM 5229 O O . THR B 1 257 ? 12.679 -2.089 -39.704 1.00 46.98 254 THR B O 1
ATOM 5233 N N . LEU B 1 258 ? 11.146 -0.922 -38.546 1.00 46.62 255 LEU B N 1
ATOM 5234 C CA . LEU B 1 258 ? 11.776 0.373 -38.790 1.00 47.04 255 LEU B CA 1
ATOM 5235 C C . LEU B 1 258 ? 12.970 0.703 -37.889 1.00 47.10 255 LEU B C 1
ATOM 5236 O O . LEU B 1 258 ? 13.963 1.264 -38.347 1.00 47.87 255 LEU B O 1
ATOM 5241 N N . SER B 1 259 ? 12.871 0.379 -36.611 1.00 46.40 256 SER B N 1
ATOM 5242 C CA . SER B 1 259 ? 13.972 0.631 -35.694 1.00 46.90 256 SER B CA 1
ATOM 5243 C C . SER B 1 259 ? 13.777 -0.306 -34.531 1.00 48.18 256 SER B C 1
ATOM 5244 O O . SER B 1 259 ? 12.640 -0.668 -34.196 1.00 47.11 256 SER B O 1
ATOM 5247 N N . PRO B 1 260 ? 14.880 -0.713 -33.887 1.00 48.28 257 PRO B N 1
ATOM 5248 C CA . PRO B 1 260 ? 14.778 -1.625 -32.747 1.00 47.52 257 PRO B CA 1
ATOM 5249 C C . PRO B 1 260 ? 13.835 -1.064 -31.681 1.00 48.07 257 PRO B C 1
ATOM 5250 O O . PRO B 1 260 ? 13.057 -1.807 -31.071 1.00 47.80 257 PRO B O 1
ATOM 5254 N N . GLU B 1 261 ? 13.899 0.248 -31.464 1.00 47.01 258 GLU B N 1
ATOM 5255 C CA . GLU B 1 261 ? 13.057 0.890 -30.459 1.00 46.99 258 GLU B CA 1
ATOM 5256 C C . GLU B 1 261 ? 11.575 0.883 -30.830 1.00 46.09 258 GLU B C 1
ATOM 5257 O O . GLU B 1 261 ? 10.717 0.785 -29.956 1.00 44.41 258 GLU B O 1
ATOM 5263 N N . ILE B 1 262 ? 11.276 0.999 -32.120 1.00 45.58 259 ILE B N 1
ATOM 5264 C CA . ILE B 1 262 ? 9.889 0.974 -32.561 1.00 44.62 259 ILE B CA 1
ATOM 5265 C C . ILE B 1 262 ? 9.408 -0.474 -32.489 1.00 43.64 259 ILE B C 1
ATOM 5266 O O . ILE B 1 262 ? 8.296 -0.744 -32.050 1.00 43.42 259 ILE B O 1
ATOM 5271 N N . GLY B 1 263 ? 10.271 -1.402 -32.887 1.00 41.18 260 GLY B N 1
ATOM 5272 C CA . GLY B 1 263 ? 9.914 -2.811 -32.848 1.00 41.58 260 GLY B CA 1
ATOM 5273 C C . GLY B 1 263 ? 9.577 -3.324 -31.453 1.00 42.49 260 GLY B C 1
ATOM 5274 O O . GLY B 1 263 ? 8.722 -4.213 -31.290 1.00 41.24 260 GLY B O 1
ATOM 5275 N N . GLN B 1 264 ? 10.238 -2.768 -30.439 1.00 40.48 261 GLN B N 1
ATOM 5276 C CA . GLN B 1 264 ? 9.993 -3.194 -29.069 1.00 41.18 261 GLN B CA 1
ATOM 5277 C C . GLN B 1 264 ? 8.665 -2.695 -28.507 1.00 41.22 261 GLN B C 1
ATOM 5278 O O . GLN B 1 264 ? 8.206 -3.184 -27.478 1.00 43.01 261 GLN B O 1
ATOM 5284 N N . LEU B 1 265 ? 8.039 -1.732 -29.172 1.00 40.87 262 LEU B N 1
ATOM 5285 C CA . LEU B 1 265 ? 6.748 -1.230 -28.702 1.00 40.44 262 LEU B CA 1
ATOM 5286 C C . LEU B 1 265 ? 5.602 -1.691 -29.619 1.00 40.42 262 LEU B C 1
ATOM 5287 O O . LEU B 1 265 ? 4.430 -1.319 -29.415 1.00 40.21 262 LEU B O 1
ATOM 5292 N N . THR B 1 266 ? 5.946 -2.520 -30.606 1.00 39.08 263 THR B N 1
ATOM 5293 C CA . THR B 1 266 ? 4.989 -2.979 -31.607 1.00 39.86 263 THR B CA 1
ATOM 5294 C C . THR B 1 266 ? 4.483 -4.416 -31.555 1.00 39.95 263 THR B C 1
ATOM 5295 O O . THR B 1 266 ? 5.258 -5.356 -31.362 1.00 40.67 263 THR B O 1
ATOM 5299 N N . LEU B 1 267 ? 3.169 -4.562 -31.755 1.00 38.10 264 LEU B N 1
ATOM 5300 C CA . LEU B 1 267 ? 2.496 -5.859 -31.808 1.00 35.68 264 LEU B CA 1
ATOM 5301 C C . LEU B 1 267 ? 1.817 -5.869 -33.184 1.00 34.75 264 LEU B C 1
ATOM 5302 O O . LEU B 1 267 ? 0.930 -5.062 -33.457 1.00 35.23 264 LEU B O 1
ATOM 5307 N N . THR B 1 268 ? 2.227 -6.781 -34.049 1.00 32.55 265 THR B N 1
ATOM 5308 C CA . THR B 1 268 ? 1.670 -6.814 -35.383 1.00 32.05 265 THR B CA 1
ATOM 5309 C C . THR B 1 268 ? 0.708 -7.969 -35.588 1.00 30.94 265 THR B C 1
ATOM 5310 O O . THR B 1 268 ? 1.009 -9.116 -35.270 1.00 32.29 265 THR B O 1
ATOM 5314 N N . VAL B 1 269 ? -0.455 -7.638 -36.133 1.00 30.33 266 VAL B N 1
ATOM 5315 C CA . VAL B 1 269 ? -1.517 -8.608 -36.358 1.00 28.32 266 VAL B CA 1
ATOM 5316 C C . VAL B 1 269 ? -1.674 -9.032 -37.800 1.00 26.61 266 VAL B C 1
ATOM 5317 O O . VAL B 1 269 ? -1.579 -8.228 -38.724 1.00 27.82 266 VAL B O 1
ATOM 5321 N N . GLY B 1 270 ? -1.903 -10.323 -37.984 1.00 27.02 267 GLY B N 1
ATOM 5322 C CA . GLY B 1 270 ? -2.094 -10.858 -39.305 1.00 27.21 267 GLY B CA 1
ATOM 5323 C C . GLY B 1 270 ? -3.374 -11.681 -39.298 1.00 27.47 267 GLY B C 1
ATOM 5324 O O . GLY B 1 270 ? -3.881 -12.028 -38.238 1.00 30.53 267 GLY B O 1
ATOM 5325 N N . SER B 1 271 ? -3.890 -12.009 -40.469 1.00 26.22 268 SER B N 1
ATOM 5326 C CA . SER B 1 271 ? -5.121 -12.791 -40.524 1.00 29.08 268 SER B CA 1
ATOM 5327 C C . SER B 1 271 ? -5.098 -13.883 -41.581 1.00 25.23 268 SER B C 1
ATOM 5328 O O . SER B 1 271 ? -4.956 -13.595 -42.751 1.00 27.71 268 SER B O 1
ATOM 5331 N N . ALA B 1 272 ? -5.263 -15.137 -41.173 1.00 27.29 269 ALA B N 1
ATOM 5332 C CA . ALA B 1 272 ? -5.279 -16.214 -42.158 1.00 28.93 269 ALA B CA 1
ATOM 5333 C C . ALA B 1 272 ? -6.493 -16.072 -43.106 1.00 28.46 269 ALA B C 1
ATOM 5334 O O . ALA B 1 272 ? -6.384 -16.325 -44.312 1.00 27.89 269 ALA B O 1
ATOM 5336 N N . GLY B 1 273 ? -7.633 -15.640 -42.567 1.00 30.17 270 GLY B N 1
ATOM 5337 C CA . GLY B 1 273 ? -8.833 -15.484 -43.387 1.00 28.87 270 GLY B CA 1
ATOM 5338 C C . GLY B 1 273 ? -8.681 -14.429 -44.464 1.00 28.34 270 GLY B C 1
ATOM 5339 O O . GLY B 1 273 ? -9.113 -14.622 -45.596 1.00 30.30 270 GLY B O 1
ATOM 5364 N N . SER B 1 275 ? -5.732 -13.399 -45.597 1.00 33.29 272 SER B N 1
ATOM 5365 C CA . SER B 1 275 ? -4.594 -13.772 -46.455 1.00 33.88 272 SER B CA 1
ATOM 5366 C C . SER B 1 275 ? -4.964 -14.883 -47.441 1.00 33.63 272 SER B C 1
ATOM 5367 O O . SER B 1 275 ? -4.623 -14.812 -48.613 1.00 32.94 272 SER B O 1
ATOM 5370 N N . PHE B 1 276 ? -5.696 -15.886 -46.972 1.00 34.07 273 PHE B N 1
ATOM 5371 C CA . PHE B 1 276 ? -6.084 -17.012 -47.813 1.00 33.89 273 PHE B CA 1
ATOM 5372 C C . PHE B 1 276 ? -7.543 -17.031 -48.276 1.00 33.69 273 PHE B C 1
ATOM 5373 O O . PHE B 1 276 ? -8.077 -18.080 -48.609 1.00 32.40 273 PHE B O 1
ATOM 5381 N N . ALA B 1 277 ? -8.169 -15.863 -48.343 1.00 34.10 274 ALA B N 1
ATOM 5382 C CA . ALA B 1 277 ? -9.572 -15.787 -48.771 1.00 31.52 274 ALA B CA 1
ATOM 5383 C C . ALA B 1 277 ? -10.399 -16.833 -48.044 1.00 31.95 274 ALA B C 1
ATOM 5384 O O . ALA B 1 277 ? -11.125 -17.602 -48.673 1.00 31.23 274 ALA B O 1
ATOM 5386 N N . ALA B 1 278 ? -10.307 -16.840 -46.714 1.00 31.77 275 ALA B N 1
ATOM 5387 C CA . ALA B 1 278 ? -11.018 -17.829 -45.895 1.00 31.71 275 ALA B CA 1
ATOM 5388 C C . ALA B 1 278 ? -11.475 -17.215 -44.576 1.00 28.66 275 ALA B C 1
ATOM 5389 O O . ALA B 1 278 ? -11.104 -17.677 -43.489 1.00 25.41 275 ALA B O 1
ATOM 5391 N N . THR B 1 279 ? -12.295 -16.177 -44.683 1.00 26.89 276 THR B N 1
ATOM 5392 C CA . THR B 1 279 ? -12.781 -15.446 -43.505 1.00 27.40 276 THR B CA 1
ATOM 5393 C C . THR B 1 279 ? -13.524 -16.277 -42.438 1.00 26.79 276 THR B C 1
ATOM 5394 O O . THR B 1 279 ? -13.669 -15.829 -41.314 1.00 27.50 276 THR B O 1
ATOM 5398 N N . GLY B 1 280 ? -13.977 -17.480 -42.778 1.00 27.30 277 GLY B N 1
ATOM 5399 C CA . GLY B 1 280 ? -14.667 -18.318 -41.802 1.00 24.55 277 GLY B CA 1
ATOM 5400 C C . GLY B 1 280 ? -13.737 -19.243 -40.999 1.00 27.58 277 GLY B C 1
ATOM 5401 O O . GLY B 1 280 ? -14.176 -19.987 -40.121 1.00 26.03 277 GLY B O 1
ATOM 5402 N N . TRP B 1 281 ? -12.432 -19.192 -41.255 1.00 26.66 278 TRP B N 1
ATOM 5403 C CA . TRP B 1 281 ? -11.527 -20.072 -40.512 1.00 26.94 278 TRP B CA 1
ATOM 5404 C C . TRP B 1 281 ? -11.240 -19.598 -39.082 1.00 28.16 278 TRP B C 1
ATOM 5405 O O . TRP B 1 281 ? -11.185 -20.410 -38.154 1.00 33.84 278 TRP B O 1
ATOM 5416 N N . ARG B 1 282 ? -11.123 -18.287 -38.903 1.00 27.39 279 ARG B N 1
ATOM 5417 C CA . ARG B 1 282 ? -10.883 -17.657 -37.609 1.00 24.02 279 ARG B CA 1
ATOM 5418 C C . ARG B 1 282 ? -9.510 -18.048 -37.019 1.00 24.61 279 ARG B C 1
ATOM 5419 O O . ARG B 1 282 ? -9.415 -18.573 -35.916 1.00 21.90 279 ARG B O 1
ATOM 5427 N N . ILE B 1 283 ? -8.463 -17.802 -37.800 1.00 24.38 280 ILE B N 1
ATOM 5428 C CA . ILE B 1 283 ? -7.084 -18.077 -37.377 1.00 25.93 280 ILE B CA 1
ATOM 5429 C C . ILE B 1 283 ? -6.341 -16.776 -37.699 1.00 24.45 280 ILE B C 1
ATOM 5430 O O . ILE B 1 283 ? -6.428 -16.256 -38.808 1.00 28.65 280 ILE B O 1
ATOM 5435 N N . GLY B 1 284 ? -5.676 -16.221 -36.702 1.00 26.15 281 GLY B N 1
ATOM 5436 C CA . GLY B 1 284 ? -4.892 -15.026 -36.900 1.00 25.21 281 GLY B CA 1
ATOM 5437 C C . GLY B 1 284 ? -3.606 -15.202 -36.097 1.00 25.17 281 GLY B C 1
ATOM 5438 O O . GLY B 1 284 ? -3.373 -16.256 -35.530 1.00 25.96 281 GLY B O 1
ATOM 5439 N N . TRP B 1 285 ? -2.791 -14.159 -36.023 1.00 26.83 282 TRP B N 1
ATOM 5440 C CA . TRP B 1 285 ? -1.545 -14.227 -35.277 1.00 27.42 282 TRP B CA 1
ATOM 5441 C C . TRP B 1 285 ? -1.044 -12.849 -34.916 1.00 26.90 282 TRP B C 1
ATOM 5442 O O . TRP B 1 285 ? -1.370 -11.857 -35.578 1.00 25.72 282 TRP B O 1
ATOM 5453 N N . VAL B 1 286 ? -0.313 -12.778 -33.813 1.00 27.05 283 VAL B N 1
ATOM 5454 C CA . VAL B 1 286 ? 0.270 -11.510 -33.373 1.00 28.21 283 VAL B CA 1
ATOM 5455 C C . VAL B 1 286 ? 1.777 -11.796 -33.218 1.00 30.47 283 VAL B C 1
ATOM 5456 O O . VAL B 1 286 ? 2.160 -12.817 -32.627 1.00 27.38 283 VAL B O 1
ATOM 5460 N N . LEU B 1 287 ? 2.606 -10.926 -33.789 1.00 30.64 284 LEU B N 1
ATOM 5461 C CA . LEU B 1 287 ? 4.071 -11.068 -33.688 1.00 34.01 284 LEU B CA 1
ATOM 5462 C C . LEU B 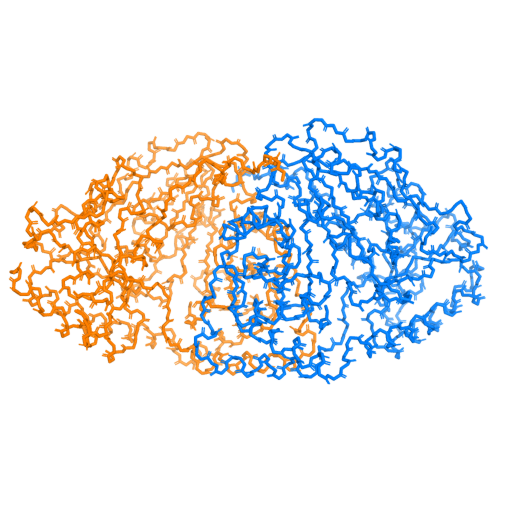1 287 ? 4.664 -9.817 -33.069 1.00 32.83 284 LEU B C 1
ATOM 5463 O O . LEU B 1 287 ? 4.111 -8.718 -33.213 1.00 32.49 284 LEU B O 1
ATOM 5468 N N . SER B 1 288 ? 5.804 -9.990 -32.401 1.00 33.39 285 SER B N 1
ATOM 5469 C CA . SER B 1 288 ? 6.528 -8.888 -31.773 1.00 34.78 285 SER B CA 1
ATOM 5470 C C . SER B 1 288 ? 7.958 -9.291 -31.416 1.00 36.98 285 SER B C 1
ATOM 5471 O O . SER B 1 288 ? 8.197 -10.420 -30.987 1.00 35.29 285 SER B O 1
ATOM 5474 N N . LEU B 1 289 ? 8.887 -8.354 -31.565 1.00 39.17 286 LEU B N 1
ATOM 5475 C CA . LEU B 1 289 ? 10.289 -8.613 -31.222 1.00 41.91 286 LEU B CA 1
ATOM 5476 C C . LEU B 1 289 ? 10.401 -8.519 -29.719 1.00 42.28 286 LEU B C 1
ATOM 5477 O O . LEU B 1 289 ? 11.394 -8.936 -29.123 1.00 43.08 286 LEU B O 1
ATOM 5482 N N . ASN B 1 290 ? 9.372 -7.953 -29.100 1.00 41.36 287 ASN B N 1
ATOM 5483 C CA . ASN B 1 290 ? 9.364 -7.824 -27.656 1.00 41.21 287 ASN B CA 1
ATOM 5484 C C . ASN B 1 290 ? 8.581 -9.010 -27.111 1.00 41.64 287 ASN B C 1
ATOM 5485 O O . ASN B 1 290 ? 7.343 -8.997 -27.093 1.00 38.34 287 ASN B O 1
ATOM 5490 N N . ALA B 1 291 ? 9.310 -10.035 -26.677 1.00 40.34 288 ALA B N 1
ATOM 5491 C CA . ALA B 1 291 ? 8.696 -11.245 -26.154 1.00 40.03 288 ALA B CA 1
ATOM 5492 C C . ALA B 1 291 ? 7.797 -11.007 -24.936 1.00 39.48 288 ALA B C 1
ATOM 5493 O O . ALA B 1 291 ? 6.725 -11.606 -24.829 1.00 39.52 288 ALA B O 1
ATOM 5495 N N . GLU B 1 292 ? 8.214 -10.134 -24.025 1.00 38.54 289 GLU B N 1
ATOM 5496 C CA . GLU B 1 292 ? 7.415 -9.872 -22.831 1.00 40.09 289 GLU B CA 1
ATOM 5497 C C . GLU B 1 292 ? 6.125 -9.124 -23.145 1.00 38.88 289 GLU B C 1
ATOM 5498 O O . GLU B 1 292 ? 5.089 -9.355 -22.520 1.00 37.88 289 GLU B O 1
ATOM 5504 N N . LEU B 1 293 ? 6.215 -8.210 -24.102 1.00 38.40 290 LEU B N 1
ATOM 5505 C CA . LEU B 1 293 ? 5.082 -7.417 -24.525 1.00 38.72 290 LEU B CA 1
ATOM 5506 C C . LEU B 1 293 ? 4.063 -8.397 -25.116 1.00 37.31 290 LEU B C 1
ATOM 5507 O O . LEU B 1 293 ? 2.893 -8.366 -24.756 1.00 34.57 290 LEU B O 1
ATOM 5512 N N . LEU B 1 294 ? 4.535 -9.276 -26.000 1.00 35.78 291 LEU B N 1
ATOM 5513 C CA . LEU B 1 294 ? 3.694 -10.280 -26.632 1.00 36.97 291 LEU B CA 1
ATOM 5514 C C . LEU B 1 294 ? 3.023 -11.228 -25.627 1.00 37.52 291 LEU B C 1
ATOM 5515 O O . LEU B 1 294 ? 1.841 -11.587 -25.791 1.00 36.07 291 LEU B O 1
ATOM 5520 N N . SER B 1 295 ? 3.765 -11.618 -24.586 1.00 34.66 292 SER B N 1
ATOM 5521 C CA . SER B 1 295 ? 3.250 -12.554 -23.588 1.00 33.56 292 SER B CA 1
ATOM 5522 C C . SER B 1 295 ? 1.946 -12.101 -22.969 1.00 32.54 292 SER B C 1
ATOM 5523 O O . SER B 1 295 ? 1.142 -12.936 -22.570 1.00 32.00 292 SER B O 1
ATOM 5526 N N . TYR B 1 296 ? 1.748 -10.795 -22.868 1.00 33.75 293 TYR B N 1
ATOM 5527 C CA . TYR B 1 296 ? 0.505 -10.283 -22.298 1.00 34.97 293 TYR B CA 1
ATOM 5528 C C . TYR B 1 296 ? -0.662 -10.504 -23.253 1.00 34.11 293 TYR B C 1
ATOM 5529 O O . TYR B 1 296 ? -1.796 -10.748 -22.822 1.00 34.96 293 TYR B O 1
ATOM 5538 N N . ALA B 1 297 ? -0.389 -10.408 -24.550 1.00 32.80 294 ALA B N 1
ATOM 5539 C CA . ALA B 1 297 ? -1.437 -10.640 -25.543 1.00 32.44 294 ALA B CA 1
ATOM 5540 C C . ALA B 1 297 ? -1.815 -12.109 -25.479 1.00 31.44 294 ALA B C 1
ATOM 5541 O O . ALA B 1 297 ? -2.997 -12.476 -25.504 1.00 31.91 294 ALA B O 1
ATOM 5543 N N . ALA B 1 298 ? -0.792 -12.950 -25.347 1.00 29.77 295 ALA B N 1
ATOM 5544 C CA . ALA B 1 298 ? -0.975 -14.393 -25.288 1.00 30.25 295 ALA B CA 1
ATOM 5545 C C . ALA B 1 298 ? -1.760 -14.850 -24.061 1.00 28.58 295 ALA B C 1
ATOM 5546 O O . ALA B 1 298 ? -2.587 -15.761 -24.156 1.00 29.02 295 ALA B O 1
ATOM 5548 N N . LYS B 1 299 ? -1.513 -14.214 -22.922 1.00 29.78 296 LYS B N 1
ATOM 5549 C CA . LYS B 1 299 ? -2.179 -14.570 -21.672 1.00 29.62 296 LYS B CA 1
ATOM 5550 C C . LYS B 1 299 ? -3.658 -14.234 -21.763 1.00 29.84 296 LYS B C 1
ATOM 5551 O O . LYS B 1 299 ? -4.500 -14.934 -21.210 1.00 27.85 296 LYS B O 1
ATOM 5557 N N . ALA B 1 300 ? -3.944 -13.111 -22.402 1.00 27.25 297 ALA B N 1
ATOM 5558 C CA . ALA B 1 300 ? -5.311 -12.679 -22.578 1.00 29.60 297 ALA B CA 1
ATOM 5559 C C . ALA B 1 300 ? -6.037 -13.689 -23.463 1.00 29.81 297 ALA B C 1
ATOM 5560 O O . ALA B 1 300 ? -7.150 -14.118 -23.129 1.00 30.71 297 ALA B O 1
ATOM 5562 N N . HIS B 1 301 ? -5.411 -14.067 -24.584 1.00 27.68 298 HIS B N 1
ATOM 5563 C CA . HIS B 1 301 ? -5.994 -15.033 -25.507 1.00 28.14 298 HIS B CA 1
ATOM 5564 C C . HIS B 1 301 ? -6.338 -16.333 -24.783 1.00 29.70 298 HIS B C 1
ATOM 5565 O O . HIS B 1 301 ? -7.397 -16.921 -25.014 1.00 27.05 298 HIS B O 1
ATOM 5572 N N . THR B 1 302 ? -5.421 -16.785 -23.925 1.00 28.94 299 THR B N 1
ATOM 5573 C CA . THR B 1 302 ? -5.621 -17.987 -23.130 1.00 30.43 299 THR B CA 1
ATOM 5574 C C . THR B 1 302 ? -6.900 -17.859 -22.273 1.00 31.16 299 THR B C 1
ATOM 5575 O O . THR B 1 302 ? -7.646 -18.828 -22.109 1.00 33.02 299 THR B O 1
ATOM 5579 N N . ARG B 1 303 ? -7.135 -16.675 -21.720 1.00 29.09 300 ARG B N 1
ATOM 5580 C CA . ARG B 1 303 ? -8.308 -16.457 -20.874 1.00 30.68 300 ARG B CA 1
ATOM 5581 C C . ARG B 1 303 ? -9.572 -16.149 -21.671 1.00 30.85 300 ARG B C 1
ATOM 5582 O O . ARG B 1 303 ? -10.680 -16.284 -21.147 1.00 31.50 300 ARG B O 1
ATOM 5590 N N . ILE B 1 304 ? -9.425 -15.726 -22.922 1.00 27.23 301 ILE B N 1
ATOM 5591 C CA . ILE B 1 304 ? -10.604 -15.426 -23.748 1.00 28.24 301 ILE B CA 1
ATOM 5592 C C . ILE B 1 304 ? -11.142 -16.661 -24.487 1.00 28.43 301 ILE B C 1
ATOM 5593 O O . ILE B 1 304 ? -12.321 -17.019 -24.337 1.00 30.86 301 ILE B O 1
ATOM 5598 N N . CYS B 1 305 ? -10.284 -17.309 -25.281 1.00 26.82 302 CYS B N 1
ATOM 5599 C CA . CYS B 1 305 ? -10.666 -18.487 -26.079 1.00 28.63 302 CYS B CA 1
ATOM 5600 C C . CYS B 1 305 ? -9.916 -19.780 -25.750 1.00 29.63 302 CYS B C 1
ATOM 5601 O O . CYS B 1 305 ? -10.222 -20.821 -26.321 1.00 28.97 302 CYS B O 1
ATOM 5604 N N . PHE B 1 306 ? -8.923 -19.685 -24.874 1.00 32.55 303 PHE B N 1
ATOM 5605 C CA . PHE B 1 306 ? -8.071 -20.807 -24.478 1.00 35.64 303 PHE B CA 1
ATOM 5606 C C . PHE B 1 306 ? -7.142 -21.326 -25.592 1.00 35.37 303 PHE B C 1
ATOM 5607 O O . PHE B 1 306 ? -5.905 -21.323 -25.436 1.00 38.02 303 PHE B O 1
ATOM 5615 N N . ALA B 1 307 ? -7.717 -21.766 -26.711 1.00 33.39 304 ALA B N 1
ATOM 5616 C CA . ALA B 1 307 ? -6.934 -22.268 -27.845 1.00 32.14 304 ALA B CA 1
ATOM 5617 C C . ALA B 1 307 ? -7.713 -22.062 -29.125 1.00 32.41 304 ALA B C 1
ATOM 5618 O O . ALA B 1 307 ? -8.943 -22.143 -29.130 1.00 32.33 304 ALA B O 1
ATOM 5620 N N . SER B 1 308 ? -6.992 -21.817 -30.214 1.00 30.82 305 SER B N 1
ATOM 5621 C CA . SER B 1 308 ? -7.612 -21.587 -31.505 1.00 31.21 305 SER B CA 1
ATOM 5622 C C . SER B 1 308 ? -7.841 -22.898 -32.247 1.00 30.35 305 SER B C 1
ATOM 5623 O O . SER B 1 308 ? -7.140 -23.880 -31.999 1.00 31.73 305 SER B O 1
ATOM 5626 N N . PRO B 1 309 ? -8.831 -22.925 -33.159 1.00 29.33 306 PRO B N 1
ATOM 5627 C CA . PRO B 1 309 ? -9.206 -24.103 -33.961 1.00 28.86 306 PRO B CA 1
ATOM 5628 C C . PRO B 1 309 ? -7.990 -24.899 -34.435 1.00 30.10 306 PRO B C 1
ATOM 5629 O O . PRO B 1 309 ? -7.188 -24.398 -35.214 1.00 28.79 306 PRO B O 1
ATOM 5633 N N . SER B 1 310 ? -7.882 -26.146 -33.989 1.00 30.48 307 SER B N 1
ATOM 5634 C CA . SER B 1 310 ? -6.728 -26.977 -34.339 1.00 29.89 307 SER B CA 1
ATOM 5635 C C . SER B 1 310 ? -6.603 -27.436 -35.799 1.00 31.04 307 SER B C 1
ATOM 5636 O O . SER B 1 310 ? -5.555 -27.251 -36.420 1.00 32.72 307 SER B O 1
ATOM 5639 N N . PRO B 1 311 ? -7.658 -28.025 -36.383 1.00 31.00 308 PRO B N 1
ATOM 5640 C CA . PRO B 1 311 ? -7.463 -28.434 -37.779 1.00 31.67 308 PRO B CA 1
ATOM 5641 C C . PRO B 1 311 ? -7.073 -27.274 -38.689 1.00 33.34 308 PRO B C 1
ATOM 5642 O O . PRO B 1 311 ? -6.171 -27.416 -39.524 1.00 33.90 308 PRO B O 1
ATOM 5646 N N . LEU B 1 312 ? -7.716 -26.120 -38.518 1.00 30.52 309 LEU B N 1
ATOM 5647 C CA . LEU B 1 312 ? -7.415 -24.985 -39.375 1.00 33.39 309 LEU B CA 1
ATOM 5648 C C . LEU B 1 312 ? -6.033 -24.371 -39.142 1.00 32.91 309 LEU B C 1
ATOM 5649 O O . LEU B 1 312 ? -5.468 -23.778 -40.046 1.00 34.02 309 LEU B O 1
ATOM 5654 N N . GLN B 1 313 ? -5.502 -24.510 -37.933 1.00 32.68 310 GLN B N 1
ATOM 5655 C CA . GLN B 1 313 ? -4.150 -24.029 -37.646 1.00 33.47 310 GLN B CA 1
ATOM 5656 C C . GLN B 1 313 ? -3.175 -24.880 -38.478 1.00 32.67 310 GLN B C 1
ATOM 5657 O O . GLN B 1 313 ? -2.261 -24.372 -39.110 1.00 32.33 310 GLN B O 1
ATOM 5663 N N . GLU B 1 314 ? -3.395 -26.186 -38.457 1.00 32.86 311 GLU B N 1
ATOM 5664 C CA . GLU B 1 314 ? -2.563 -27.118 -39.191 1.00 33.83 311 GLU B CA 1
ATOM 5665 C C . GLU B 1 314 ? -2.707 -26.834 -40.687 1.00 34.34 311 GLU B C 1
ATOM 5666 O O . GLU B 1 314 ? -1.720 -26.837 -41.427 1.00 32.39 311 GLU B O 1
ATOM 5672 N N . ALA B 1 315 ? -3.936 -26.559 -41.123 1.00 33.94 312 ALA B N 1
ATOM 5673 C CA . ALA B 1 315 ? -4.203 -26.237 -42.521 1.00 32.97 312 ALA B CA 1
ATOM 5674 C C . ALA B 1 315 ? -3.447 -24.976 -42.873 1.00 33.10 312 ALA B C 1
ATOM 5675 O O . ALA B 1 315 ? -2.869 -24.869 -43.957 1.00 35.05 312 ALA B O 1
ATOM 5677 N N . CYS B 1 316 ? -3.447 -24.012 -41.958 1.00 31.36 313 CYS B N 1
ATOM 5678 C CA . CYS B 1 316 ? -2.741 -22.769 -42.203 1.00 30.06 313 CYS B CA 1
ATOM 5679 C C . CYS B 1 316 ? -1.214 -22.967 -42.213 1.00 30.23 313 CYS B C 1
ATOM 5680 O O . CYS B 1 316 ? -0.521 -22.356 -43.005 1.00 28.14 313 CYS B O 1
ATOM 5683 N N . ALA B 1 317 ? -0.709 -23.805 -41.320 1.00 31.19 314 ALA B N 1
ATOM 5684 C CA . ALA B 1 317 ? 0.740 -24.063 -41.251 1.00 32.24 314 ALA B CA 1
ATOM 5685 C C . ALA B 1 317 ? 1.240 -24.475 -42.639 1.00 33.97 314 ALA B C 1
ATOM 5686 O O . ALA B 1 317 ? 2.172 -23.879 -43.176 1.00 34.11 314 ALA B O 1
ATOM 5688 N N . ASN B 1 318 ? 0.579 -25.471 -43.225 1.00 35.68 315 ASN B N 1
ATOM 5689 C CA . ASN B 1 318 ? 0.941 -25.978 -44.537 1.00 37.90 315 ASN B CA 1
ATOM 5690 C C . ASN B 1 318 ? 0.622 -25.047 -45.709 1.00 39.00 315 ASN B C 1
ATOM 5691 O O . ASN B 1 318 ? 1.413 -24.946 -46.663 1.00 38.89 315 ASN B O 1
ATOM 5696 N N . SER B 1 319 ? -0.517 -24.357 -45.637 1.00 37.61 316 SER B N 1
ATOM 5697 C CA . SER B 1 319 ? -0.910 -23.414 -46.681 1.00 37.23 316 SER B CA 1
ATOM 5698 C C . SER B 1 319 ? 0.113 -22.291 -46.800 1.00 36.79 316 SER B C 1
ATOM 5699 O O . SER B 1 319 ? 0.347 -21.775 -47.882 1.00 38.49 316 SER B O 1
ATOM 5702 N N . ILE B 1 320 ? 0.695 -21.883 -45.686 1.00 37.99 317 ILE B N 1
ATOM 5703 C CA . ILE B 1 320 ? 1.714 -20.845 -45.727 1.00 40.93 317 ILE B CA 1
ATOM 5704 C C . ILE B 1 320 ? 2.938 -21.354 -46.517 1.00 42.62 317 ILE B C 1
ATOM 5705 O O . ILE B 1 320 ? 3.515 -20.613 -47.313 1.00 44.04 317 ILE B O 1
ATOM 5710 N N . ASN B 1 321 ? 3.318 -22.616 -46.317 1.00 44.44 318 ASN B N 1
ATOM 5711 C CA . ASN B 1 321 ? 4.464 -23.193 -47.039 1.00 45.01 318 ASN B CA 1
ATOM 5712 C C . ASN B 1 321 ? 4.160 -23.337 -48.518 1.00 44.80 318 ASN B C 1
ATOM 5713 O O . ASN B 1 321 ? 5.030 -23.091 -49.364 1.00 46.59 318 ASN B O 1
ATOM 5718 N N . ASP B 1 322 ? 2.933 -23.743 -48.830 1.00 44.31 319 ASP B N 1
ATOM 5719 C CA . ASP B 1 322 ? 2.513 -23.896 -50.216 1.00 44.66 319 ASP B CA 1
ATOM 5720 C C . ASP B 1 322 ? 2.549 -22.545 -50.941 1.00 45.44 319 ASP B C 1
ATOM 5721 O O . ASP B 1 322 ? 3.043 -22.441 -52.065 1.00 46.22 319 ASP B O 1
ATOM 5726 N N . ALA B 1 323 ? 2.009 -21.518 -50.292 1.00 44.75 320 ALA B N 1
ATOM 5727 C CA . ALA B 1 323 ? 1.940 -20.181 -50.873 1.00 45.67 320 ALA B CA 1
ATOM 5728 C C . ALA B 1 323 ? 3.286 -19.630 -51.346 1.00 46.79 320 ALA B C 1
ATOM 5729 O O . ALA B 1 323 ? 3.371 -19.000 -52.406 1.00 46.87 320 ALA B O 1
ATOM 5731 N N . LEU B 1 324 ? 4.331 -19.855 -50.562 1.00 47.45 321 LEU B N 1
ATOM 5732 C CA . LEU B 1 324 ? 5.653 -19.355 -50.925 1.00 51.19 321 LEU B CA 1
ATOM 5733 C C . LEU B 1 324 ? 6.256 -20.093 -52.108 1.00 51.98 321 LEU B C 1
ATOM 5734 O O . LEU B 1 324 ? 6.980 -19.504 -52.905 1.00 53.65 321 LEU B O 1
ATOM 5739 N N . LYS B 1 325 ? 5.940 -21.376 -52.236 1.00 53.22 322 LYS B N 1
ATOM 5740 C CA . LYS B 1 325 ? 6.478 -22.169 -53.335 1.00 53.68 322 LYS B CA 1
ATOM 5741 C C . LYS B 1 325 ? 5.679 -22.052 -54.643 1.00 52.63 322 LYS B C 1
ATOM 5742 O O . LYS B 1 325 ? 6.047 -22.665 -55.648 1.00 53.20 322 LYS B O 1
ATOM 5748 N N . ILE B 1 326 ? 4.599 -21.268 -54.651 1.00 50.39 323 ILE B N 1
ATOM 5749 C CA . ILE B 1 326 ? 3.825 -21.122 -55.881 1.00 47.28 323 ILE B CA 1
ATOM 5750 C C . ILE B 1 326 ? 3.512 -19.672 -56.242 1.00 46.35 323 ILE B C 1
ATOM 5751 O O . ILE B 1 326 ? 2.846 -19.409 -57.240 1.00 46.48 323 ILE B O 1
ATOM 5756 N N . GLY B 1 327 ? 4.003 -18.738 -55.432 1.00 45.65 324 GLY B N 1
ATOM 5757 C CA . GLY B 1 327 ? 3.770 -17.322 -55.682 1.00 45.33 324 GLY B CA 1
ATOM 5758 C C . GLY B 1 327 ? 2.321 -16.870 -55.497 1.00 43.67 324 GLY B C 1
ATOM 5759 O O . GLY B 1 327 ? 1.887 -15.883 -56.101 1.00 43.29 324 GLY B O 1
ATOM 5760 N N . TYR B 1 328 ? 1.585 -17.592 -54.657 1.00 43.11 325 TYR B N 1
ATOM 5761 C CA . TYR B 1 328 ? 0.177 -17.304 -54.381 1.00 43.01 325 TYR B CA 1
ATOM 5762 C C . TYR B 1 328 ? -0.067 -15.853 -53.965 1.00 42.33 325 TYR B C 1
ATOM 5763 O O . TYR B 1 328 ? -0.987 -15.212 -54.462 1.00 41.92 325 TYR B O 1
ATOM 5772 N N . PHE B 1 329 ? 0.747 -15.323 -53.061 1.00 41.71 326 PHE B N 1
ATOM 5773 C CA . PHE B 1 329 ? 0.525 -13.947 -52.655 1.00 42.30 326 PHE B CA 1
ATOM 5774 C C . PHE B 1 329 ? 0.709 -12.967 -53.810 1.00 44.70 326 PHE B C 1
ATOM 5775 O O . PHE B 1 329 ? -0.030 -11.984 -53.919 1.00 43.12 326 PHE B O 1
ATOM 5783 N N . GLU B 1 330 ? 1.671 -13.230 -54.692 1.00 45.40 327 GLU B N 1
ATOM 5784 C CA . GLU B 1 330 ? 1.866 -12.336 -55.833 1.00 47.20 327 GLU B CA 1
ATOM 5785 C C . GLU B 1 330 ? 0.696 -12.492 -56.803 1.00 45.92 327 GLU B C 1
ATOM 5786 O O . GLU B 1 330 ? 0.187 -11.509 -57.336 1.00 47.37 327 GLU B O 1
ATOM 5792 N N . LYS B 1 331 ? 0.270 -13.734 -57.014 1.00 45.17 328 LYS B N 1
ATOM 5793 C CA . LYS B 1 331 ? -0.854 -14.049 -57.890 1.00 45.28 328 LYS B CA 1
ATOM 5794 C C . LYS B 1 331 ? -2.136 -13.330 -57.458 1.00 44.94 328 LYS B C 1
ATOM 5795 O O . LYS B 1 331 ? -2.911 -12.865 -58.298 1.00 44.80 328 LYS B O 1
ATOM 5801 N N . MET B 1 332 ? -2.367 -13.252 -56.153 1.00 43.26 329 MET B N 1
ATOM 5802 C CA . MET B 1 332 ? -3.573 -12.599 -55.668 1.00 43.74 329 MET B CA 1
ATOM 5803 C C . MET B 1 332 ? -3.457 -11.088 -55.830 1.00 42.57 329 MET B C 1
ATOM 5804 O O . MET B 1 332 ? -4.450 -10.417 -56.113 1.00 40.28 329 MET B O 1
ATOM 5809 N N . ARG B 1 333 ? -2.250 -10.544 -55.662 1.00 41.17 330 ARG B N 1
ATOM 5810 C CA . ARG B 1 333 ? -2.083 -9.103 -55.838 1.00 42.02 330 ARG B CA 1
ATOM 5811 C C . ARG B 1 333 ? -2.460 -8.738 -57.263 1.00 42.80 330 ARG B C 1
ATOM 5812 O O . ARG B 1 333 ? -3.237 -7.808 -57.486 1.00 39.59 330 ARG B O 1
ATOM 5820 N N . GLN B 1 334 ? -1.905 -9.471 -58.230 1.00 43.82 331 GLN B N 1
ATOM 5821 C CA . GLN B 1 334 ? -2.205 -9.198 -59.635 1.00 46.05 331 GLN B CA 1
ATOM 5822 C C . GLN B 1 334 ? -3.684 -9.336 -59.921 1.00 45.06 331 GLN B C 1
ATOM 5823 O O . GLN B 1 334 ? -4.253 -8.537 -60.654 1.00 43.98 331 GLN B O 1
ATOM 5829 N N . GLU B 1 335 ? -4.297 -10.363 -59.342 1.00 45.43 332 GLU B N 1
ATOM 5830 C CA . GLU B 1 335 ? -5.715 -10.622 -59.541 1.00 45.50 332 GLU B CA 1
ATOM 5831 C C . GLU B 1 335 ? -6.542 -9.431 -59.050 1.00 45.17 332 GLU B C 1
ATOM 5832 O O . GLU B 1 335 ? -7.571 -9.083 -59.646 1.00 45.23 332 GLU B O 1
ATOM 5838 N N . TYR B 1 336 ? -6.094 -8.800 -57.965 1.00 43.30 333 TYR B N 1
ATOM 5839 C CA . TYR B 1 336 ? -6.829 -7.661 -57.440 1.00 41.87 333 TYR B CA 1
ATOM 5840 C C . TYR B 1 336 ? -6.521 -6.372 -58.180 1.00 40.87 333 TYR B C 1
ATOM 5841 O O . TYR B 1 336 ? -7.373 -5.487 -58.268 1.00 37.05 333 TYR B O 1
ATOM 5850 N N . ILE B 1 337 ? -5.313 -6.267 -58.722 1.00 40.67 334 ILE B N 1
ATOM 5851 C CA . ILE B 1 337 ? -4.973 -5.095 -59.514 1.00 41.32 334 ILE B CA 1
ATOM 5852 C C . ILE B 1 337 ? -5.958 -5.084 -60.696 1.00 41.56 334 ILE B C 1
ATOM 5853 O O . ILE B 1 337 ? -6.494 -4.039 -61.075 1.00 41.20 334 ILE B O 1
ATOM 5858 N N . ASN B 1 338 ? -6.216 -6.270 -61.241 1.00 41.87 335 ASN B N 1
ATOM 5859 C CA . ASN B 1 338 ? -7.133 -6.444 -62.367 1.00 43.21 335 ASN B CA 1
ATOM 5860 C C . ASN B 1 338 ? -8.581 -6.153 -61.964 1.00 42.51 335 ASN B C 1
ATOM 5861 O O . ASN B 1 338 ? -9.326 -5.497 -62.702 1.00 41.82 335 ASN B O 1
ATOM 5866 N N . LYS B 1 339 ? -8.986 -6.662 -60.805 1.00 40.62 336 LYS B N 1
ATOM 5867 C CA . LYS B 1 339 ? -10.347 -6.426 -60.342 1.00 40.91 336 LYS B CA 1
ATOM 5868 C C . LYS B 1 339 ? -10.650 -4.931 -60.254 1.00 39.49 336 LYS B C 1
ATOM 5869 O O . LYS B 1 339 ? -11.730 -4.495 -60.647 1.00 40.46 336 LYS B O 1
ATOM 5875 N N . PHE B 1 340 ? -9.702 -4.152 -59.736 1.00 38.68 337 PHE B N 1
ATOM 5876 C CA . PHE B 1 340 ? -9.888 -2.713 -59.611 1.00 38.53 337 PHE B CA 1
ATOM 5877 C C . PHE B 1 340 ? -9.866 -2.058 -60.978 1.00 39.90 337 PHE B C 1
ATOM 5878 O O . PHE B 1 340 ? -10.667 -1.174 -61.254 1.00 38.73 337 PHE B O 1
ATOM 5886 N N . LYS B 1 341 ? -8.955 -2.503 -61.839 1.00 41.65 338 LYS B N 1
ATOM 5887 C CA . LYS B 1 341 ? -8.882 -1.955 -63.188 1.00 42.28 338 LYS B CA 1
ATOM 5888 C C . LYS B 1 341 ? -10.276 -2.099 -63.822 1.00 41.93 338 LYS B C 1
ATOM 5889 O O . LYS B 1 341 ? -10.791 -1.170 -64.434 1.00 40.95 338 LYS B O 1
ATOM 5895 N N . ILE B 1 342 ? -10.891 -3.264 -63.654 1.00 41.36 339 ILE B N 1
ATOM 5896 C CA . ILE B 1 342 ? -12.230 -3.505 -64.196 1.00 40.69 339 ILE B CA 1
ATOM 5897 C C . ILE B 1 342 ? -13.237 -2.553 -63.568 1.00 40.17 339 ILE B C 1
ATOM 5898 O O . ILE B 1 342 ? -13.904 -1.776 -64.250 1.00 40.57 339 ILE B O 1
ATOM 5903 N N . PHE B 1 343 ? -13.311 -2.613 -62.244 1.00 38.68 340 PHE B N 1
ATOM 5904 C CA . PHE B 1 343 ? -14.252 -1.814 -61.483 1.00 36.37 340 PHE B CA 1
ATOM 5905 C C . PHE B 1 343 ? -14.098 -0.296 -61.518 1.00 37.38 340 PHE B C 1
ATOM 5906 O O . PHE B 1 343 ? -15.063 0.411 -61.818 1.00 35.59 340 PHE B O 1
ATOM 5914 N N . THR B 1 344 ? -12.905 0.228 -61.221 1.00 38.21 341 THR B N 1
ATOM 5915 C CA . THR B 1 344 ? -12.757 1.689 -61.192 1.00 39.65 341 THR B CA 1
ATOM 5916 C C . THR B 1 344 ? -12.966 2.379 -62.525 1.00 39.89 341 THR B C 1
ATOM 5917 O O . THR B 1 344 ? -13.371 3.547 -62.571 1.00 39.94 341 THR B O 1
ATOM 5921 N N . SER B 1 345 ? -12.719 1.652 -63.609 1.00 39.53 342 SER B N 1
ATOM 5922 C CA . SER B 1 345 ? -12.851 2.222 -64.943 1.00 40.52 342 SER B CA 1
ATOM 5923 C C . SER B 1 345 ? -14.189 2.927 -65.158 1.00 40.51 342 SER B C 1
ATOM 5924 O O . SER B 1 345 ? -14.275 3.910 -65.891 1.00 41.18 342 SER B O 1
ATOM 5927 N N . ILE B 1 346 ? -15.245 2.453 -64.516 1.00 39.86 343 ILE B N 1
ATOM 5928 C CA . ILE B 1 346 ? -16.520 3.109 -64.721 1.00 36.88 343 ILE B CA 1
ATOM 5929 C C . ILE B 1 346 ? -16.564 4.495 -64.061 1.00 37.63 343 ILE B C 1
ATOM 5930 O O . ILE B 1 346 ? -17.175 5.432 -64.585 1.00 36.94 343 ILE B O 1
ATOM 5935 N N . PHE B 1 347 ? -15.914 4.633 -62.912 1.00 37.63 344 PHE B N 1
ATOM 5936 C CA . PHE B 1 347 ? -15.896 5.920 -62.243 1.00 38.76 344 PHE B CA 1
ATOM 5937 C C . PHE B 1 347 ? -15.062 6.908 -63.043 1.00 39.37 344 PHE B C 1
ATOM 5938 O O . PHE B 1 347 ? -15.332 8.099 -63.043 1.00 38.06 344 PHE B O 1
ATOM 5946 N N . ASP B 1 348 ? -14.047 6.413 -63.736 1.00 41.79 345 ASP B N 1
ATOM 5947 C CA . ASP B 1 348 ? -13.244 7.297 -64.565 1.00 44.29 345 ASP B CA 1
ATOM 5948 C C . ASP B 1 348 ? -14.114 7.813 -65.707 1.00 45.12 345 ASP B C 1
ATOM 5949 O O . ASP B 1 348 ? -14.113 9.002 -66.002 1.00 46.84 345 ASP B O 1
ATOM 5954 N N . GLU B 1 349 ? -14.862 6.910 -66.337 1.00 47.06 346 GLU B N 1
ATOM 5955 C CA . GLU B 1 349 ? -15.737 7.276 -67.453 1.00 48.10 346 GLU B CA 1
ATOM 5956 C C . GLU B 1 349 ? -16.897 8.181 -67.029 1.00 46.72 346 GLU B C 1
ATOM 5957 O O . GLU B 1 349 ? -17.320 9.042 -67.791 1.00 45.51 346 GLU B O 1
ATOM 5963 N N . LEU B 1 350 ? -17.411 7.981 -65.815 1.00 45.90 347 LEU B N 1
ATOM 5964 C CA . LEU B 1 350 ? -18.521 8.789 -65.303 1.00 44.14 347 LEU B CA 1
ATOM 5965 C C . LEU B 1 350 ? -18.068 10.141 -64.756 1.00 43.50 347 LEU B C 1
ATOM 5966 O O . LEU B 1 350 ? -18.882 11.049 -64.567 1.00 41.61 347 LEU B O 1
ATOM 5971 N N . GLY B 1 351 ? -16.774 10.272 -64.485 1.00 41.41 348 GLY B N 1
ATOM 5972 C CA . GLY B 1 351 ? -16.275 11.526 -63.948 1.00 40.56 348 GLY B CA 1
ATOM 5973 C C . GLY B 1 351 ? -16.407 11.628 -62.435 1.00 40.45 348 GLY B C 1
ATOM 5974 O O . GLY B 1 351 ? -16.384 12.728 -61.882 1.00 41.70 348 GLY B O 1
ATOM 5975 N N . LEU B 1 352 ? -16.551 10.491 -61.756 1.00 39.47 349 LEU B N 1
ATOM 5976 C CA . LEU B 1 352 ? -16.647 10.472 -60.293 1.00 38.35 349 LEU B CA 1
ATOM 5977 C C . LEU B 1 352 ? -15.263 10.143 -59.734 1.00 36.88 349 LEU B C 1
ATOM 5978 O O . LEU B 1 352 ? -14.751 9.062 -59.975 1.00 34.61 349 LEU B O 1
ATOM 5983 N N . PRO B 1 353 ? -14.654 11.078 -58.976 1.00 35.64 350 PRO B N 1
ATOM 5984 C CA . PRO B 1 353 ? -13.327 10.911 -58.372 1.00 34.40 350 PRO B CA 1
ATOM 5985 C C . PRO B 1 353 ? -13.308 9.850 -57.279 1.00 33.51 350 PRO B C 1
ATOM 5986 O O . PRO B 1 353 ? -14.293 9.669 -56.553 1.00 29.22 350 PRO B O 1
ATOM 5990 N N . TYR B 1 354 ? -12.187 9.147 -57.165 1.00 32.13 351 TYR B N 1
ATOM 5991 C CA . TYR B 1 354 ? -12.024 8.126 -56.123 1.00 33.24 351 TYR B CA 1
ATOM 5992 C C . TYR B 1 354 ? -10.571 8.089 -55.683 1.00 34.20 351 TYR B C 1
ATOM 5993 O O . TYR B 1 354 ? -9.690 8.632 -56.371 1.00 32.40 351 TYR B O 1
ATOM 6002 N N . THR B 1 355 ? -10.321 7.483 -54.532 1.00 32.70 352 THR B N 1
ATOM 6003 C CA . THR B 1 355 ? -8.954 7.362 -54.057 1.00 32.76 352 THR B CA 1
ATOM 6004 C C . THR B 1 355 ? -8.491 5.997 -54.528 1.00 32.91 352 THR B C 1
ATOM 6005 O O . THR B 1 355 ? -8.966 4.958 -54.053 1.00 33.05 352 THR B O 1
ATOM 6009 N N . ALA B 1 356 ? -7.590 5.993 -55.498 1.00 31.84 353 ALA B N 1
ATOM 6010 C CA . ALA B 1 356 ? -7.101 4.729 -56.007 1.00 32.88 353 ALA B CA 1
ATOM 6011 C C . ALA B 1 356 ? -6.584 3.981 -54.795 1.00 32.35 353 ALA B C 1
ATOM 6012 O O . ALA B 1 356 ? -5.901 4.561 -53.951 1.00 34.35 353 ALA B O 1
ATOM 6014 N N . PRO B 1 357 ? -6.925 2.693 -54.671 1.00 33.11 354 PRO B N 1
ATOM 6015 C CA . PRO B 1 357 ? -6.454 1.928 -53.523 1.00 32.92 354 PRO B CA 1
ATOM 6016 C C . PRO B 1 357 ? -4.972 1.601 -53.673 1.00 34.22 354 PRO B C 1
ATOM 6017 O O . PRO B 1 357 ? -4.516 1.312 -54.772 1.00 33.89 354 PRO B O 1
ATOM 6021 N N . GLU B 1 358 ? -4.239 1.643 -52.569 1.00 34.67 355 GLU B N 1
ATOM 6022 C CA . GLU B 1 358 ? -2.827 1.294 -52.574 1.00 36.20 355 GLU B CA 1
ATOM 6023 C C . GLU B 1 358 ? -2.751 -0.141 -52.045 1.00 35.65 355 GLU B C 1
ATOM 6024 O O . GLU B 1 358 ? -1.727 -0.811 -52.172 1.00 35.82 355 GLU B O 1
ATOM 6030 N N . GLY B 1 359 ? -3.870 -0.600 -51.477 1.00 35.22 356 GLY B N 1
ATOM 6031 C CA . GLY B 1 359 ? -3.972 -1.944 -50.921 1.00 31.67 356 GLY B CA 1
ATOM 6032 C C . GLY B 1 359 ? -5.428 -2.273 -50.551 1.00 32.48 356 GLY B C 1
ATOM 6033 O O . GLY B 1 359 ? -6.307 -1.439 -50.728 1.00 31.41 356 GLY B O 1
ATOM 6034 N N . THR B 1 360 ? -5.669 -3.479 -50.035 1.00 32.86 357 THR B N 1
ATOM 6035 C CA . THR B 1 360 ? -7.004 -3.972 -49.646 1.00 32.78 357 THR B CA 1
ATOM 6036 C C . THR B 1 360 ? -7.889 -4.143 -50.869 1.00 33.18 357 THR B C 1
ATOM 6037 O O . THR B 1 360 ? -7.445 -3.933 -52.003 1.00 34.03 357 THR B O 1
ATOM 6041 N N . TYR B 1 361 ? -9.131 -4.564 -50.648 1.00 30.49 358 TYR B N 1
ATOM 6042 C CA . TYR B 1 361 ? -10.032 -4.701 -51.766 1.00 30.15 358 TYR B CA 1
ATOM 6043 C C . TYR B 1 361 ? -11.158 -3.693 -51.629 1.00 31.09 358 TYR B C 1
ATOM 6044 O O . TYR B 1 361 ? -12.233 -3.874 -52.206 1.00 31.10 358 TYR B O 1
ATOM 6053 N N . PHE B 1 362 ? -10.902 -2.639 -50.855 1.00 29.72 359 PHE B N 1
ATOM 6054 C CA . PHE B 1 362 ? -11.872 -1.562 -50.670 1.00 30.96 359 PHE B CA 1
ATOM 6055 C C . PHE B 1 362 ? -11.499 -0.350 -51.512 1.00 31.63 359 PHE B C 1
ATOM 6056 O O . PHE B 1 362 ? -10.329 -0.118 -51.819 1.00 28.77 359 PHE B O 1
ATOM 6064 N N . VAL B 1 363 ? -12.511 0.413 -51.894 1.00 31.65 360 VAL B N 1
ATOM 6065 C CA . VAL B 1 363 ? -12.290 1.640 -52.634 1.00 34.69 360 VAL B CA 1
ATOM 6066 C C . VAL B 1 363 ? -13.339 2.652 -52.234 1.00 35.33 360 VAL B C 1
ATOM 6067 O O . VAL B 1 363 ? -14.531 2.323 -52.116 1.00 36.96 360 VAL B O 1
ATOM 6071 N N . LEU B 1 364 ? -12.869 3.871 -51.981 1.00 34.03 361 LEU B N 1
ATOM 6072 C CA . LEU B 1 364 ? -13.695 5.002 -51.600 1.00 34.38 361 LEU B CA 1
ATOM 6073 C C . LEU B 1 364 ? -13.930 5.858 -52.852 1.00 34.19 361 LEU B C 1
ATOM 6074 O O . LEU B 1 364 ? -12.980 6.291 -53.502 1.00 31.56 361 LEU B O 1
ATOM 6079 N N . VAL B 1 365 ? -15.198 6.090 -53.180 1.00 32.59 362 VAL B N 1
ATOM 6080 C CA . VAL B 1 365 ? -15.578 6.862 -54.359 1.00 33.32 362 VAL B CA 1
ATOM 6081 C C . VAL B 1 365 ? -16.437 8.054 -53.941 1.00 33.85 362 VAL B C 1
ATOM 6082 O O . VAL B 1 365 ? -17.350 7.920 -53.132 1.00 32.94 362 VAL B O 1
ATOM 6086 N N . ASP B 1 366 ? -16.133 9.224 -54.495 1.00 36.35 363 ASP B N 1
ATOM 6087 C CA . ASP B 1 366 ? -16.866 10.445 -54.161 1.00 38.63 363 ASP B CA 1
ATOM 6088 C C . ASP B 1 366 ? -18.162 10.567 -54.969 1.00 37.95 363 ASP B C 1
ATOM 6089 O O . ASP B 1 366 ? -18.140 10.588 -56.205 1.00 37.21 363 ASP B O 1
ATOM 6094 N N . PHE B 1 367 ? -19.289 10.656 -54.274 1.00 37.11 364 PHE B N 1
ATOM 6095 C CA . PHE B 1 367 ? -20.568 10.775 -54.945 1.00 36.67 364 PHE B CA 1
ATOM 6096 C C . PHE B 1 367 ? -21.154 12.180 -54.853 1.00 39.78 364 PHE B C 1
ATOM 6097 O O . PHE B 1 367 ? -22.345 12.362 -55.087 1.00 37.29 364 PHE B O 1
ATOM 6105 N N . SER B 1 368 ? -20.333 13.178 -54.516 1.00 39.96 365 SER B N 1
ATOM 6106 C CA . SER B 1 368 ? -20.854 14.549 -54.387 1.00 40.61 365 SER B CA 1
ATOM 6107 C C . SER B 1 368 ? -21.419 15.133 -55.688 1.00 40.98 365 SER B C 1
ATOM 6108 O O . SER B 1 368 ? -22.285 16.012 -55.644 1.00 39.58 365 SER B O 1
ATOM 6111 N N . LYS B 1 369 ? -20.935 14.651 -56.836 1.00 40.66 366 LYS B N 1
ATOM 6112 C CA . LYS B 1 369 ? -21.410 15.146 -58.134 1.00 41.98 366 LYS B CA 1
ATOM 6113 C C . LYS B 1 369 ? -22.784 14.610 -58.550 1.00 41.44 366 LYS B C 1
ATOM 6114 O O . LYS B 1 369 ? -23.484 15.234 -59.350 1.00 40.41 366 LYS B O 1
ATOM 6120 N N . VAL B 1 370 ? -23.160 13.448 -58.027 1.00 41.55 367 VAL B N 1
ATOM 6121 C CA . VAL B 1 370 ? -24.445 12.847 -58.386 1.00 41.34 367 VAL B CA 1
ATOM 6122 C C . VAL B 1 370 ? -25.621 13.703 -57.977 1.00 41.71 367 VAL B C 1
ATOM 6123 O O . VAL B 1 370 ? -25.788 14.048 -56.814 1.00 40.96 367 VAL B O 1
ATOM 6127 N N . LYS B 1 371 ? -26.438 14.026 -58.972 1.00 45.02 368 LYS B N 1
ATOM 6128 C CA . LYS B 1 371 ? -27.620 14.853 -58.797 1.00 46.04 368 LYS B CA 1
ATOM 6129 C C . LYS B 1 371 ? -28.792 14.121 -58.147 1.00 46.69 368 LYS B C 1
ATOM 6130 O O . LYS B 1 371 ? -29.750 13.754 -58.826 1.00 48.69 368 LYS B O 1
ATOM 6136 N N . ILE B 1 372 ? -28.734 13.900 -56.843 1.00 44.46 369 ILE B N 1
ATOM 6137 C CA . ILE B 1 372 ? -29.850 13.240 -56.186 1.00 44.17 369 ILE B CA 1
ATOM 6138 C C . ILE B 1 372 ? -30.910 14.301 -55.866 1.00 44.41 369 ILE B C 1
ATOM 6139 O O . ILE B 1 372 ? -30.612 15.324 -55.253 1.00 43.11 369 ILE B O 1
ATOM 6144 N N . PRO B 1 373 ? -32.159 14.075 -56.299 1.00 45.35 370 PRO B N 1
ATOM 6145 C CA . PRO B 1 373 ? -33.251 15.026 -56.053 1.00 45.73 370 PRO B CA 1
ATOM 6146 C C . PRO B 1 373 ? -33.235 15.538 -54.612 1.00 45.56 370 PRO B C 1
ATOM 6147 O O . PRO B 1 373 ? -33.219 14.750 -53.679 1.00 45.13 370 PRO B O 1
ATOM 6151 N N . GLU B 1 374 ? -33.241 16.856 -54.436 1.00 46.31 371 GLU B N 1
ATOM 6152 C CA . GLU B 1 374 ? -33.190 17.428 -53.097 1.00 48.03 371 GLU B CA 1
ATOM 6153 C C . GLU B 1 374 ? -34.387 17.105 -52.210 1.00 47.47 371 GLU B C 1
ATOM 6154 O O . GLU B 1 374 ? -34.342 17.299 -51.000 1.00 46.15 371 GLU B O 1
ATOM 6160 N N . ASP B 1 375 ? -35.457 16.593 -52.797 1.00 47.46 372 ASP B N 1
ATOM 6161 C CA . ASP B 1 375 ? -36.613 16.244 -51.987 1.00 46.73 372 ASP B CA 1
ATOM 6162 C C . ASP B 1 375 ? -36.819 14.717 -51.949 1.00 47.03 372 ASP B C 1
ATOM 6163 O O . ASP B 1 375 ? -37.880 14.238 -51.552 1.00 45.92 372 ASP B O 1
ATOM 6168 N N . TYR B 1 376 ? -35.803 13.956 -52.361 1.00 46.91 373 TYR B N 1
ATOM 6169 C CA . TYR B 1 376 ? -35.896 12.490 -52.361 1.00 47.81 373 TYR B CA 1
ATOM 6170 C C . TYR B 1 376 ? -36.221 12.040 -50.936 1.00 47.42 373 TYR B C 1
ATOM 6171 O O . TYR B 1 376 ? -35.641 12.547 -49.975 1.00 46.93 373 TYR B O 1
ATOM 6180 N N . PRO B 1 377 ? -37.170 11.094 -50.782 1.00 46.70 374 PRO B N 1
ATOM 6181 C CA . PRO B 1 377 ? -37.583 10.583 -49.470 1.00 48.10 374 PRO B CA 1
ATOM 6182 C C . PRO B 1 377 ? -36.618 9.581 -48.828 1.00 49.29 374 PRO B C 1
ATOM 6183 O O . PRO B 1 377 ? -36.128 8.663 -49.487 1.00 50.32 374 PRO B O 1
ATOM 6187 N N . TYR B 1 378 ? -36.349 9.770 -47.540 1.00 49.39 375 TYR B N 1
ATOM 6188 C CA . TYR B 1 378 ? -35.462 8.880 -46.799 1.00 49.71 375 TYR B CA 1
ATOM 6189 C C . TYR B 1 378 ? -36.107 8.567 -45.465 1.00 50.23 375 TYR B C 1
ATOM 6190 O O . TYR B 1 378 ? -36.757 9.429 -44.866 1.00 48.98 375 TYR B O 1
ATOM 6199 N N . PRO B 1 379 ? -35.914 7.332 -44.967 1.00 50.95 376 PRO B N 1
ATOM 6200 C CA . PRO B 1 379 ? -36.486 6.908 -43.685 1.00 52.29 376 PRO B CA 1
ATOM 6201 C C . PRO B 1 379 ? -36.028 7.839 -42.572 1.00 53.31 376 PRO B C 1
ATOM 6202 O O . PRO B 1 379 ? -34.897 8.332 -42.591 1.00 52.62 376 PRO B O 1
ATOM 6206 N N . GLU B 1 380 ? -36.905 8.091 -41.607 1.00 55.10 377 GLU B N 1
ATOM 6207 C CA . GLU B 1 380 ? -36.557 8.973 -40.501 1.00 57.62 377 GLU B CA 1
ATOM 6208 C C . GLU B 1 380 ? -35.220 8.535 -39.892 1.00 56.86 377 GLU B C 1
ATOM 6209 O O . GLU B 1 380 ? -34.387 9.364 -39.513 1.00 57.12 377 GLU B O 1
ATOM 6215 N N . GLU B 1 381 ? -35.024 7.223 -39.822 1.00 56.34 378 GLU B N 1
ATOM 6216 C CA . GLU B 1 381 ? -33.821 6.639 -39.251 1.00 57.06 378 GLU B CA 1
ATOM 6217 C C . GLU B 1 381 ? -32.499 7.249 -39.718 1.00 56.27 378 GLU B C 1
ATOM 6218 O O . GLU B 1 381 ? -31.553 7.332 -38.938 1.00 57.23 378 GLU B O 1
ATOM 6224 N N . ILE B 1 382 ? -32.423 7.688 -40.971 1.00 55.22 379 ILE B N 1
ATOM 6225 C CA . ILE B 1 382 ? -31.164 8.239 -41.477 1.00 54.55 379 ILE B CA 1
ATOM 6226 C C . ILE B 1 382 ? -31.106 9.743 -41.749 1.00 54.63 379 ILE B C 1
ATOM 6227 O O . ILE B 1 382 ? -30.132 10.230 -42.334 1.00 54.26 379 ILE B O 1
ATOM 6232 N N . LEU B 1 383 ? -32.119 10.486 -41.304 1.00 54.39 380 LEU B N 1
ATOM 6233 C CA . LEU B 1 383 ? -32.124 11.928 -41.534 1.00 54.77 380 LEU B CA 1
ATOM 6234 C C . LEU B 1 383 ? -31.036 12.617 -40.729 1.00 54.89 380 LEU B C 1
ATOM 6235 O O . LEU B 1 383 ? -30.524 13.668 -41.124 1.00 54.26 380 LEU B O 1
ATOM 6240 N N . ASN B 1 384 ? -30.669 12.008 -39.606 1.00 54.86 381 ASN B N 1
ATOM 6241 C CA . ASN B 1 384 ? -29.633 12.557 -38.737 1.00 55.61 381 ASN B CA 1
ATOM 6242 C C . ASN B 1 384 ? -28.220 12.103 -39.154 1.00 53.41 381 ASN B C 1
ATOM 6243 O O . ASN B 1 384 ? -27.222 12.722 -38.782 1.00 53.07 381 ASN B O 1
ATOM 6248 N N . LYS B 1 385 ? -28.157 11.032 -39.940 1.00 51.04 382 LYS B N 1
ATOM 6249 C CA . LYS B 1 385 ? -26.900 10.448 -40.407 1.00 48.29 382 LYS B CA 1
ATOM 6250 C C . LYS B 1 385 ? -26.095 11.337 -41.352 1.00 47.42 382 LYS B C 1
ATOM 6251 O O . LYS B 1 385 ? -26.608 12.291 -41.941 1.00 45.65 382 LYS B O 1
ATOM 6257 N N . GLY B 1 386 ? -24.815 11.019 -41.495 1.00 46.04 383 GLY B N 1
ATOM 6258 C CA . GLY B 1 386 ? -24.000 11.778 -42.416 1.00 44.70 383 GLY B CA 1
ATOM 6259 C C . GLY B 1 386 ? -24.679 11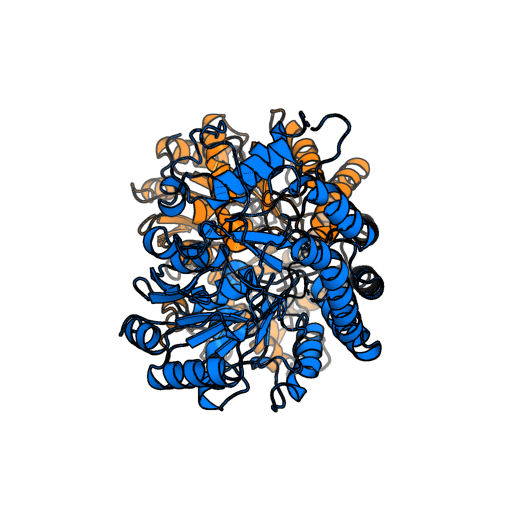.650 -43.774 1.00 44.71 383 GLY B C 1
ATOM 6260 O O . GLY B 1 386 ? -25.495 10.746 -43.987 1.00 43.18 383 GLY B O 1
ATOM 6261 N N . LYS B 1 387 ? -24.347 12.547 -44.693 1.00 43.64 384 LYS B N 1
ATOM 6262 C CA . LYS B 1 387 ? -24.933 12.537 -46.025 1.00 43.55 384 LYS B CA 1
ATOM 6263 C C . LYS B 1 387 ? -24.771 11.204 -46.770 1.00 42.26 384 LYS B C 1
ATOM 6264 O O . LYS B 1 387 ? -25.710 10.738 -47.435 1.00 41.57 384 LYS B O 1
ATOM 6270 N N . ASP B 1 388 ? -23.592 10.589 -46.655 1.00 38.89 385 ASP B N 1
ATOM 6271 C CA . ASP B 1 388 ? -23.334 9.337 -47.356 1.00 35.89 385 ASP B CA 1
ATOM 6272 C C . ASP B 1 388 ? -24.350 8.229 -47.093 1.00 33.22 385 ASP B C 1
ATOM 6273 O O . ASP B 1 388 ? -24.530 7.348 -47.936 1.00 32.18 385 ASP B O 1
ATOM 6278 N N . PHE B 1 389 ? -25.010 8.271 -45.939 1.00 32.62 386 PHE B N 1
ATOM 6279 C CA . PHE B 1 389 ? -26.016 7.266 -45.615 1.00 34.52 386 PHE B CA 1
ATOM 6280 C C . PHE B 1 389 ? -27.201 7.428 -46.546 1.00 35.65 386 PHE B C 1
ATOM 6281 O O . PHE B 1 389 ? -27.824 6.452 -46.949 1.00 38.14 386 PHE B O 1
ATOM 6289 N N . ARG B 1 390 ? -27.533 8.670 -46.865 1.00 35.71 387 ARG B N 1
ATOM 6290 C CA . ARG B 1 390 ? -28.653 8.900 -47.755 1.00 35.25 387 ARG B CA 1
ATOM 6291 C C . ARG B 1 390 ? -28.242 8.591 -49.178 1.00 34.34 387 ARG B C 1
ATOM 6292 O O . ARG B 1 390 ? -29.037 8.048 -49.957 1.00 32.94 387 ARG B O 1
ATOM 6300 N N . ILE B 1 391 ? -26.990 8.903 -49.527 1.00 32.07 388 ILE B N 1
ATOM 6301 C CA . ILE B 1 391 ? -26.526 8.609 -50.879 1.00 32.29 388 ILE B CA 1
ATOM 6302 C C . ILE B 1 391 ? -26.560 7.087 -51.076 1.00 31.41 388 ILE B C 1
ATOM 6303 O O . ILE B 1 391 ? -26.896 6.592 -52.149 1.00 33.91 388 ILE B O 1
ATOM 6308 N N . SER B 1 392 ? -26.214 6.343 -50.033 1.00 31.23 389 SER B N 1
ATOM 6309 C CA . SER B 1 392 ? -26.242 4.887 -50.118 1.00 32.80 389 SER B CA 1
ATOM 6310 C C . SER B 1 392 ? -27.685 4.413 -50.295 1.00 33.96 389 SER B C 1
ATOM 6311 O O . SER B 1 392 ? -27.980 3.571 -51.139 1.00 33.76 389 SER B O 1
ATOM 6314 N N . HIS B 1 393 ? -28.575 4.946 -49.473 1.00 36.73 390 HIS B N 1
ATOM 6315 C CA . HIS B 1 393 ? -29.997 4.596 -49.556 1.00 39.45 390 HIS B CA 1
ATOM 6316 C C . HIS B 1 393 ? -30.493 4.782 -51.014 1.00 38.83 390 HIS B C 1
ATOM 6317 O O . HIS B 1 393 ? -31.013 3.854 -51.644 1.00 37.61 390 HIS B O 1
ATOM 6324 N N . TRP B 1 394 ? -30.313 5.987 -51.542 1.00 40.36 391 TRP B N 1
ATOM 6325 C CA . TRP B 1 394 ? -30.695 6.311 -52.919 1.00 39.56 391 TRP B CA 1
ATOM 6326 C C . TRP B 1 394 ? -30.115 5.343 -53.947 1.00 39.20 391 TRP B C 1
ATOM 6327 O O . TRP B 1 394 ? -30.806 4.901 -54.878 1.00 38.98 391 TRP B O 1
ATOM 6338 N N . LEU B 1 395 ? -28.834 5.037 -53.807 1.00 37.68 392 LEU B N 1
ATOM 6339 C CA . LEU B 1 395 ? -28.188 4.155 -54.760 1.00 36.79 392 LEU B CA 1
ATOM 6340 C C . LEU B 1 395 ? -28.827 2.768 -54.776 1.00 36.86 392 LEU B C 1
ATOM 6341 O O . LEU B 1 395 ? -28.979 2.154 -55.825 1.00 38.04 392 LEU B O 1
ATOM 6346 N N . ILE B 1 396 ? -29.187 2.267 -53.607 1.00 36.65 393 ILE B N 1
ATOM 6347 C CA . ILE B 1 396 ? -29.835 0.970 -53.522 1.00 38.99 393 ILE B CA 1
ATOM 6348 C C . ILE B 1 396 ? -31.233 1.040 -54.189 1.00 40.93 393 ILE B C 1
ATOM 6349 O O . ILE B 1 396 ? -31.609 0.174 -54.984 1.00 40.00 393 ILE B O 1
ATOM 6354 N N . ASN B 1 397 ? -31.998 2.076 -53.869 1.00 41.83 394 ASN B N 1
ATOM 6355 C CA . ASN B 1 397 ? -33.336 2.200 -54.451 1.00 44.35 394 ASN B CA 1
ATOM 6356 C C . ASN B 1 397 ? -33.362 2.448 -55.952 1.00 43.07 394 ASN B C 1
ATOM 6357 O O . ASN B 1 397 ? -34.027 1.734 -56.685 1.00 44.57 394 ASN B O 1
ATOM 6362 N N . GLU B 1 398 ? -32.626 3.455 -56.404 1.00 43.63 395 GLU B N 1
ATOM 6363 C CA . GLU B 1 398 ? -32.604 3.836 -57.807 1.00 42.30 395 GLU B CA 1
ATOM 6364 C C . GLU B 1 398 ? -31.753 2.989 -58.750 1.00 41.71 395 GLU B C 1
ATOM 6365 O O . GLU B 1 398 ? -32.097 2.845 -59.923 1.00 39.63 395 GLU B O 1
ATOM 6371 N N . LEU B 1 399 ? -30.645 2.429 -58.272 1.00 39.13 396 LEU B N 1
ATOM 6372 C CA . LEU B 1 399 ? -29.824 1.591 -59.150 1.00 38.56 396 LEU B CA 1
ATOM 6373 C C . LEU B 1 399 ? -29.675 0.127 -58.703 1.00 38.52 396 LEU B C 1
ATOM 6374 O O . LEU B 1 399 ? -29.140 -0.702 -59.442 1.00 38.35 396 LEU B O 1
ATOM 6379 N N . GLY B 1 400 ? -30.142 -0.199 -57.504 1.00 38.56 397 GLY B N 1
ATOM 6380 C CA . GLY B 1 400 ? -29.989 -1.566 -57.020 1.00 37.48 397 GLY B CA 1
ATOM 6381 C C . GLY B 1 400 ? -28.527 -1.934 -56.751 1.00 38.02 397 GLY B C 1
ATOM 6382 O O . GLY B 1 400 ? -28.116 -3.071 -56.982 1.00 39.54 397 GLY B O 1
ATOM 6383 N N . VAL B 1 401 ? -27.725 -0.978 -56.283 1.00 37.16 398 VAL B N 1
ATOM 6384 C CA . VAL B 1 401 ? -26.312 -1.257 -55.983 1.00 34.34 398 VAL B CA 1
ATOM 6385 C C . VAL B 1 401 ? -26.073 -0.947 -54.513 1.00 33.65 398 VAL B C 1
ATOM 6386 O O . VAL B 1 401 ? -26.460 0.121 -54.033 1.00 33.52 398 VAL B O 1
ATOM 6390 N N . VAL B 1 402 ? -25.469 -1.897 -53.796 1.00 33.20 399 VAL B N 1
ATOM 6391 C CA . VAL B 1 402 ? -25.191 -1.744 -52.374 1.00 31.81 399 VAL B CA 1
ATOM 6392 C C . VAL B 1 402 ? -23.764 -1.312 -52.121 1.00 33.41 399 VAL B C 1
ATOM 6393 O O . VAL B 1 402 ? -22.816 -1.979 -52.558 1.00 33.76 399 VAL B O 1
ATOM 6397 N N . ALA B 1 403 ? -23.630 -0.192 -51.418 1.00 32.78 400 ALA B N 1
ATOM 6398 C CA . ALA B 1 403 ? -22.341 0.361 -51.039 1.00 34.83 400 ALA B CA 1
ATOM 6399 C C . ALA B 1 403 ? -22.504 0.838 -49.596 1.00 34.14 400 ALA B C 1
ATOM 6400 O O . ALA B 1 403 ? -23.614 1.163 -49.154 1.00 34.16 400 ALA B O 1
ATOM 6402 N N . ILE B 1 404 ? -21.399 0.907 -48.865 1.00 33.05 401 ILE B N 1
ATOM 6403 C CA . ILE B 1 404 ? -21.464 1.298 -47.458 1.00 31.18 401 ILE B CA 1
ATOM 6404 C C . ILE B 1 404 ? -21.006 2.726 -47.170 1.00 29.81 401 ILE B C 1
ATOM 6405 O O . ILE B 1 404 ? -19.984 3.181 -47.707 1.00 31.13 401 ILE B O 1
ATOM 6410 N N . PRO B 1 405 ? -21.776 3.467 -46.346 1.00 29.17 402 PRO B N 1
ATOM 6411 C CA . PRO B 1 405 ? -21.440 4.848 -45.974 1.00 28.36 402 PRO B CA 1
ATOM 6412 C C . PRO B 1 405 ? -20.339 4.766 -44.924 1.00 29.96 402 PRO B C 1
ATOM 6413 O O . PRO B 1 405 ? -20.572 4.276 -43.817 1.00 28.88 402 PRO B O 1
ATOM 6417 N N . PRO B 1 406 ? -19.123 5.231 -45.262 1.00 29.80 403 PRO B N 1
ATOM 6418 C CA . PRO B 1 406 ? -18.002 5.184 -44.321 1.00 30.47 403 PRO B CA 1
ATOM 6419 C C . PRO B 1 406 ? -18.121 6.081 -43.075 1.00 31.74 403 PRO B C 1
ATOM 6420 O O . PRO B 1 406 ? -17.336 5.944 -42.126 1.00 30.92 403 PRO B O 1
ATOM 6424 N N . THR B 1 407 ? -19.104 6.981 -43.044 1.00 30.88 404 THR B N 1
ATOM 6425 C CA . THR B 1 407 ? -19.255 7.833 -41.867 1.00 30.74 404 THR B CA 1
ATOM 6426 C C . THR B 1 407 ? -19.564 6.990 -40.648 1.00 28.77 404 THR B C 1
ATOM 6427 O O . THR B 1 407 ? -19.485 7.468 -39.533 1.00 29.97 404 THR B O 1
ATOM 6431 N N . GLU B 1 408 ? -19.896 5.726 -40.874 1.00 29.82 405 GLU B N 1
ATOM 6432 C CA . GLU B 1 408 ? -20.171 4.792 -39.781 1.00 30.55 405 GLU B CA 1
ATOM 6433 C C . GLU B 1 408 ? -18.865 4.612 -39.006 1.00 29.98 405 GLU B C 1
ATOM 6434 O O . GLU B 1 408 ? -18.865 4.316 -37.825 1.00 30.93 405 GLU B O 1
ATOM 6440 N N . PHE B 1 409 ? -17.747 4.807 -39.691 1.00 30.33 406 PHE B N 1
ATOM 6441 C CA . PHE B 1 409 ? -16.461 4.582 -39.061 1.00 28.55 406 PHE B CA 1
ATOM 6442 C C . PHE B 1 409 ? -15.783 5.850 -38.594 1.00 30.20 406 PHE B C 1
ATOM 6443 O O . PHE B 1 409 ? -14.554 5.946 -38.562 1.00 28.20 406 PHE B O 1
ATOM 6451 N N . TYR B 1 410 ? -16.613 6.810 -38.208 1.00 30.70 407 TYR B N 1
ATOM 6452 C CA . TYR B 1 410 ? -16.162 8.110 -37.715 1.00 32.17 407 TYR B CA 1
ATOM 6453 C C . TYR B 1 410 ? -16.981 8.462 -36.491 1.00 33.53 407 TYR B C 1
ATOM 6454 O O . TYR B 1 410 ? -18.067 7.918 -36.272 1.00 32.19 407 TYR B O 1
ATOM 6463 N N . ILE B 1 411 ? -16.452 9.385 -35.699 1.00 34.73 408 ILE B N 1
ATOM 6464 C CA . ILE B 1 411 ? -17.177 9.895 -34.550 1.00 37.42 408 ILE B CA 1
ATOM 6465 C C . ILE B 1 411 ? -17.887 11.085 -35.221 1.00 37.11 408 ILE B C 1
ATOM 6466 O O . ILE B 1 411 ? -17.337 11.684 -36.154 1.00 32.39 408 ILE B O 1
ATOM 6471 N N . LYS B 1 412 ? -19.092 11.419 -34.768 1.00 36.74 409 LYS B N 1
ATOM 6472 C CA . LYS B 1 412 ? -19.856 12.504 -35.385 1.00 39.52 409 LYS B CA 1
ATOM 6473 C C . LYS B 1 412 ? -19.100 13.807 -35.669 1.00 40.09 409 LYS B C 1
ATOM 6474 O O . LYS B 1 412 ? -19.194 14.334 -36.770 1.00 41.21 409 LYS B O 1
ATOM 6480 N N . GLU B 1 413 ? -18.348 14.309 -34.694 1.00 41.07 410 GLU B N 1
ATOM 6481 C CA . GLU B 1 413 ? -17.606 15.566 -34.837 1.00 43.50 410 GLU B CA 1
ATOM 6482 C C . GLU B 1 413 ? -16.482 15.597 -35.870 1.00 43.37 410 GLU B C 1
ATOM 6483 O O . GLU B 1 413 ? -15.924 16.657 -36.129 1.00 43.08 410 GLU B O 1
ATOM 6489 N N . HIS B 1 414 ? -16.149 14.447 -36.453 1.00 42.41 411 HIS B N 1
ATOM 6490 C CA . HIS B 1 414 ? -15.086 14.370 -37.457 1.00 42.74 411 HIS B CA 1
ATOM 6491 C C . HIS B 1 414 ? -15.639 13.825 -38.757 1.00 41.24 411 HIS B C 1
ATOM 6492 O O . HIS B 1 414 ? -14.941 13.738 -39.756 1.00 40.29 411 HIS B O 1
ATOM 6499 N N . GLU B 1 415 ? -16.901 13.438 -38.696 1.00 39.11 412 GLU B N 1
ATOM 6500 C CA . GLU B 1 415 ? -17.624 12.833 -39.793 1.00 41.49 412 GLU B CA 1
ATOM 6501 C C . GLU B 1 415 ? -17.656 13.544 -41.146 1.00 42.29 412 GLU B C 1
ATOM 6502 O O . GLU B 1 415 ? -17.491 12.910 -42.184 1.00 42.39 412 GLU B O 1
ATOM 6508 N N . LYS B 1 416 ? -17.893 14.850 -41.132 1.00 41.60 413 LYS B N 1
ATOM 6509 C CA . LYS B 1 416 ? -18.012 15.623 -42.364 1.00 42.93 413 LYS B CA 1
ATOM 6510 C C . LYS B 1 416 ? -17.046 15.302 -43.488 1.00 40.94 413 LYS B C 1
ATOM 6511 O O . LYS B 1 416 ? -17.454 15.148 -44.632 1.00 41.64 413 LYS B O 1
ATOM 6517 N N . ALA B 1 417 ? -15.769 15.197 -43.167 1.00 38.32 414 ALA B N 1
ATOM 6518 C CA . ALA B 1 417 ? -14.764 14.924 -44.180 1.00 36.87 414 ALA B CA 1
ATOM 6519 C C . ALA B 1 417 ? -15.052 13.746 -45.125 1.00 35.74 414 ALA B C 1
ATOM 6520 O O . ALA B 1 417 ? -14.539 13.716 -46.244 1.00 35.78 414 ALA B O 1
ATOM 6522 N N . ALA B 1 418 ? -15.874 12.789 -44.704 1.00 33.81 415 ALA B N 1
ATOM 6523 C CA . ALA B 1 418 ? -16.170 11.641 -45.562 1.00 34.70 415 ALA B CA 1
ATOM 6524 C C . ALA B 1 418 ? -17.652 11.501 -45.908 1.00 34.17 415 ALA B C 1
ATOM 6525 O O . ALA B 1 418 ? -18.063 10.492 -46.489 1.00 34.51 415 ALA B O 1
ATOM 6527 N N . GLU B 1 419 ? -18.439 12.511 -45.560 1.00 33.05 416 GLU B N 1
ATOM 6528 C CA . GLU B 1 419 ? -19.877 12.468 -45.802 1.00 35.67 416 GLU B CA 1
ATOM 6529 C C . GLU B 1 419 ? -20.335 12.269 -47.240 1.00 35.87 416 GLU B C 1
ATOM 6530 O O . GLU B 1 419 ? -21.499 11.949 -47.453 1.00 34.41 416 GLU B O 1
ATOM 6536 N N . ASN B 1 420 ? -19.438 12.461 -48.220 1.00 35.80 417 ASN B N 1
ATOM 6537 C CA . ASN B 1 420 ? -19.796 12.298 -49.637 1.00 36.11 417 ASN B CA 1
ATOM 6538 C C . ASN B 1 420 ? -19.277 10.999 -50.282 1.00 36.76 417 ASN B C 1
ATOM 6539 O O . ASN B 1 420 ? -19.552 10.699 -51.452 1.00 36.62 417 ASN B O 1
ATOM 6544 N N . LEU B 1 421 ? -18.561 10.211 -49.494 1.00 33.36 418 LEU B N 1
ATOM 6545 C CA . LEU B 1 421 ? -17.993 8.968 -49.973 1.00 30.46 418 LEU B CA 1
ATOM 6546 C C . LEU B 1 421 ? -18.861 7.738 -49.767 1.00 29.30 418 LEU B C 1
ATOM 6547 O O . LEU B 1 421 ? -19.723 7.696 -48.896 1.00 29.58 418 LEU B O 1
ATOM 6552 N N . LEU B 1 422 ? -18.607 6.735 -50.591 1.00 28.88 419 LEU B N 1
ATOM 6553 C CA . LEU B 1 422 ? -19.267 5.433 -50.514 1.00 28.85 419 LEU B CA 1
ATOM 6554 C C . LEU B 1 422 ? -18.150 4.415 -50.661 1.00 30.11 419 LEU B C 1
ATOM 6555 O O . LEU B 1 422 ? -17.299 4.558 -51.546 1.00 28.49 419 LEU B O 1
ATOM 6560 N N . ARG B 1 423 ? -18.171 3.397 -49.800 1.00 30.42 420 ARG B N 1
ATOM 6561 C CA . ARG B 1 423 ? -17.187 2.322 -49.816 1.00 30.39 420 ARG B CA 1
ATOM 6562 C C . ARG B 1 423 ? -17.679 1.146 -50.650 1.00 31.32 420 ARG B C 1
ATOM 6563 O O . ARG B 1 423 ? -18.820 0.674 -50.478 1.00 29.97 420 ARG B O 1
ATOM 6571 N N . PHE B 1 424 ? -16.824 0.687 -51.557 1.00 28.06 421 PHE B N 1
ATOM 6572 C CA . PHE B 1 424 ? -17.150 -0.468 -52.370 1.00 29.51 421 PHE B CA 1
ATOM 6573 C C . PHE B 1 424 ? -16.089 -1.523 -52.046 1.00 30.38 421 PHE B C 1
ATOM 6574 O O . PHE B 1 424 ? -14.950 -1.173 -51.733 1.00 28.79 421 PHE B O 1
ATOM 6582 N N . ALA B 1 425 ? -16.467 -2.801 -52.096 1.00 30.77 422 ALA B N 1
ATOM 6583 C CA . ALA B 1 425 ? -15.541 -3.912 -51.837 1.00 33.90 422 ALA B CA 1
ATOM 6584 C C . ALA B 1 425 ? -15.570 -4.838 -53.056 1.00 34.42 422 ALA B C 1
ATOM 6585 O O . ALA B 1 425 ? -16.594 -5.447 -53.347 1.00 35.97 422 ALA B O 1
ATOM 6587 N N . VAL B 1 426 ? -14.439 -4.945 -53.751 1.00 35.20 423 VAL B N 1
ATOM 6588 C CA . VAL B 1 426 ? -14.345 -5.747 -54.972 1.00 35.03 423 VAL B CA 1
ATOM 6589 C C . VAL B 1 426 ? -13.940 -7.212 -54.800 1.00 35.37 423 VAL B C 1
ATOM 6590 O O . VAL B 1 426 ? -13.506 -7.861 -55.760 1.00 36.81 423 VAL B O 1
ATOM 6594 N N . CYS B 1 427 ? -14.082 -7.739 -53.589 1.00 35.11 424 CYS B N 1
ATOM 6595 C CA . CYS B 1 427 ? -13.733 -9.123 -53.346 1.00 35.14 424 CYS B CA 1
ATOM 6596 C C . CYS B 1 427 ? -14.828 -10.041 -53.898 1.00 34.45 424 CYS B C 1
ATOM 6597 O O . CYS B 1 427 ? -15.373 -10.879 -53.188 1.00 34.49 424 CYS B O 1
ATOM 6600 N N . LYS B 1 428 ? -15.136 -9.847 -55.175 1.00 35.47 425 LYS B N 1
ATOM 6601 C CA . LYS B 1 428 ? -16.128 -10.627 -55.905 1.00 36.15 425 LYS B CA 1
ATOM 6602 C C . LYS B 1 428 ? -15.381 -11.162 -57.125 1.00 38.18 425 LYS B C 1
ATOM 6603 O O . LYS B 1 428 ? -14.222 -10.806 -57.349 1.00 38.94 425 LYS B O 1
ATOM 6609 N N . ASP B 1 429 ? -16.017 -12.026 -57.913 1.00 40.08 426 ASP B N 1
ATOM 6610 C CA . ASP B 1 429 ? -15.346 -12.547 -59.103 1.00 40.70 426 ASP B CA 1
ATOM 6611 C C . ASP B 1 429 ? -15.473 -11.505 -60.222 1.00 40.89 426 ASP B C 1
ATOM 6612 O O . ASP B 1 429 ? -16.389 -10.672 -60.199 1.00 40.50 426 ASP B O 1
ATOM 6617 N N . ASP B 1 430 ? -14.550 -11.548 -61.185 1.00 40.45 427 ASP B N 1
ATOM 6618 C CA . ASP B 1 430 ? -14.538 -10.602 -62.297 1.00 42.94 427 ASP B CA 1
ATOM 6619 C C . ASP B 1 430 ? -15.889 -10.416 -62.997 1.00 41.62 427 ASP B C 1
ATOM 6620 O O . ASP B 1 430 ? -16.313 -9.295 -63.253 1.00 42.18 427 ASP B O 1
ATOM 6625 N N . ALA B 1 431 ? -16.563 -11.515 -63.301 1.00 41.98 428 ALA B N 1
ATOM 6626 C CA . ALA B 1 431 ? -17.854 -11.453 -63.981 1.00 41.33 428 ALA B CA 1
ATOM 6627 C C . ALA B 1 431 ? -18.836 -10.580 -63.215 1.00 40.77 428 ALA B C 1
ATOM 6628 O O . ALA B 1 431 ? -19.508 -9.727 -63.794 1.00 41.77 428 ALA B O 1
ATOM 6630 N N . TYR B 1 432 ? -18.912 -10.799 -61.904 1.00 40.48 429 TYR B N 1
ATOM 6631 C CA . TYR B 1 432 ? -19.803 -10.039 -61.039 1.00 38.78 429 TYR B CA 1
ATOM 6632 C C . TYR B 1 432 ? -19.416 -8.564 -61.095 1.00 38.34 429 TYR B C 1
ATOM 6633 O O . TYR B 1 432 ? -20.271 -7.688 -61.196 1.00 39.79 429 TYR B O 1
ATOM 6642 N N . LEU B 1 433 ? -18.119 -8.292 -61.038 1.00 39.26 430 LEU B N 1
ATOM 6643 C CA . LEU B 1 433 ? -17.632 -6.915 -61.079 1.00 40.22 430 LEU B CA 1
ATOM 6644 C C . LEU B 1 433 ? -18.008 -6.245 -62.403 1.00 41.77 430 LEU B C 1
ATOM 6645 O O . LEU B 1 433 ? -18.462 -5.102 -62.420 1.00 41.83 430 LEU B O 1
ATOM 6650 N N . GLU B 1 434 ? -17.817 -6.956 -63.512 1.00 44.77 431 GLU B N 1
ATOM 6651 C CA . GLU B 1 434 ? -18.171 -6.415 -64.822 1.00 46.21 431 GLU B CA 1
ATOM 6652 C C . GLU B 1 434 ? -19.669 -6.130 -64.882 1.00 46.46 431 GLU B C 1
ATOM 6653 O O . GLU B 1 434 ? -20.102 -5.189 -65.547 1.00 46.60 431 GLU B O 1
ATOM 6659 N N . ASN B 1 435 ? -20.461 -6.934 -64.180 1.00 46.89 432 ASN B N 1
ATOM 6660 C CA . ASN B 1 435 ? -21.909 -6.729 -64.156 1.00 47.06 432 ASN B CA 1
ATOM 6661 C C . ASN B 1 435 ? -22.235 -5.514 -63.286 1.00 45.77 432 ASN B C 1
ATOM 6662 O O . ASN B 1 435 ? -23.221 -4.811 -63.514 1.00 43.89 432 ASN B O 1
ATOM 6667 N N . ALA B 1 436 ? -21.405 -5.270 -62.277 1.00 43.11 433 ALA B N 1
ATOM 6668 C CA . ALA B 1 436 ? -21.611 -4.112 -61.418 1.00 42.65 433 ALA B CA 1
ATOM 6669 C C . ALA B 1 436 ? -21.344 -2.849 -62.246 1.00 40.75 433 ALA B C 1
ATOM 6670 O O . ALA B 1 436 ? -22.076 -1.868 -62.158 1.00 40.27 433 ALA B O 1
ATOM 6672 N N . VAL B 1 437 ? -20.286 -2.897 -63.047 1.00 41.86 434 VAL B N 1
ATOM 6673 C CA . VAL B 1 437 ? -19.882 -1.785 -63.911 1.00 42.07 434 VAL B CA 1
ATOM 6674 C C . VAL B 1 437 ? -20.993 -1.400 -64.893 1.00 43.56 434 VAL B C 1
ATOM 6675 O O . VAL B 1 437 ? -21.223 -0.217 -65.142 1.00 41.75 434 VAL B O 1
ATOM 6679 N N . GLU B 1 438 ? -21.667 -2.404 -65.452 1.00 44.11 435 GLU B N 1
ATOM 6680 C CA . GLU B 1 438 ? -22.747 -2.162 -66.406 1.00 45.26 435 GLU B CA 1
ATOM 6681 C C . GLU B 1 438 ? -23.900 -1.464 -65.735 1.00 44.36 435 GLU B C 1
ATOM 6682 O O . GLU B 1 438 ? -24.467 -0.530 -66.288 1.00 44.02 435 GLU B O 1
ATOM 6688 N N . ARG B 1 439 ? -24.257 -1.926 -64.541 1.00 43.56 436 ARG B N 1
ATOM 6689 C CA . ARG B 1 439 ? -25.348 -1.313 -63.800 1.00 41.97 436 ARG B CA 1
ATOM 6690 C C . ARG B 1 439 ? -25.018 0.119 -63.409 1.00 43.07 436 ARG B C 1
ATOM 6691 O O . ARG B 1 439 ? -25.895 0.996 -63.435 1.00 42.77 436 ARG B O 1
ATOM 6699 N N . LEU B 1 440 ? -23.757 0.348 -63.033 1.00 40.32 437 LEU B N 1
ATOM 6700 C CA . LEU B 1 440 ? -23.317 1.670 -62.610 1.00 39.43 437 LEU B CA 1
ATOM 6701 C C . LEU B 1 440 ? -23.319 2.716 -63.733 1.00 39.60 437 LEU B C 1
ATOM 6702 O O . LEU B 1 440 ? -23.288 3.912 -63.459 1.00 39.28 437 LEU B O 1
ATOM 6707 N N . LYS B 1 441 ? -23.381 2.274 -64.988 1.00 39.75 438 LYS B N 1
ATOM 6708 C CA . LYS B 1 441 ? -23.441 3.221 -66.097 1.00 40.63 438 LYS B CA 1
ATOM 6709 C C . LYS B 1 441 ? -24.714 4.064 -65.976 1.00 39.89 438 LYS B C 1
ATOM 6710 O O . LYS B 1 441 ? -24.773 5.181 -66.489 1.00 37.78 438 LYS B O 1
ATOM 6716 N N . LEU B 1 442 ? -25.721 3.529 -65.283 1.00 39.93 439 LEU B N 1
ATOM 6717 C CA . LEU B 1 442 ? -26.979 4.244 -65.081 1.00 40.60 439 LEU B CA 1
ATOM 6718 C C . LEU B 1 442 ? -26.798 5.598 -64.393 1.00 41.14 439 LEU B C 1
ATOM 6719 O O . LEU B 1 442 ? -27.648 6.483 -64.514 1.00 40.45 439 LEU B O 1
ATOM 6724 N N . LEU B 1 443 ? -25.697 5.753 -63.664 1.00 39.34 440 LEU B N 1
ATOM 6725 C CA . LEU B 1 443 ? -25.416 7.003 -62.962 1.00 40.50 440 LEU B CA 1
ATOM 6726 C C . LEU B 1 443 ? -25.249 8.172 -63.954 1.00 40.24 440 LEU B C 1
ATOM 6727 O O . LEU B 1 443 ? -25.303 9.339 -63.579 1.00 37.99 440 LEU B O 1
ATOM 6732 N N . LYS B 1 444 ? -25.030 7.843 -65.221 1.00 42.93 441 LYS B N 1
ATOM 6733 C CA . LYS B 1 444 ? -24.863 8.850 -66.266 1.00 45.65 441 LYS B CA 1
ATOM 6734 C C . LYS B 1 444 ? -26.098 9.737 -66.322 1.00 47.09 441 LYS B C 1
ATOM 6735 O O . LYS B 1 444 ? -26.007 10.930 -66.623 1.00 45.50 441 LYS B O 1
ATOM 6741 N N . ASP B 1 445 ? -27.255 9.137 -66.040 1.00 47.68 442 ASP B N 1
ATOM 6742 C CA . ASP B 1 445 ? -28.514 9.860 -66.092 1.00 49.20 442 ASP B CA 1
ATOM 6743 C C . ASP B 1 445 ? -28.656 10.829 -64.940 1.00 49.06 442 ASP B C 1
ATOM 6744 O O . ASP B 1 445 ? -29.556 11.659 -64.932 1.00 49.01 442 ASP B O 1
ATOM 6749 N N . TYR B 1 446 ? -27.764 10.718 -63.962 1.00 48.85 443 TYR B N 1
ATOM 6750 C CA . TYR B 1 446 ? -27.792 11.617 -62.820 1.00 49.27 443 TYR B CA 1
ATOM 6751 C C . TYR B 1 446 ? -26.504 12.412 -62.908 1.00 50.41 443 TYR B C 1
ATOM 6752 O O . TYR B 1 446 ? -25.960 12.919 -61.929 1.00 50.40 443 TYR B O 1
ATOM 6761 N N . LEU B 1 447 ? -26.060 12.496 -64.162 1.00 53.10 444 LEU B N 1
ATOM 6762 C CA . LEU B 1 447 ? -24.878 13.213 -64.622 1.00 57.24 444 LEU B CA 1
ATOM 6763 C C . LEU B 1 447 ? -23.572 12.745 -64.000 1.00 58.95 444 LEU B C 1
ATOM 6764 O O . LEU B 1 447 ? -22.509 13.306 -64.268 1.00 43.33 444 LEU B O 1
#

Foldseek 3Di:
DDDDDDCVVVVPDADFQVRLLCVLLVPLVVCPVHAFFEQADQAFPDDFPVLLVVLLVVLVVDVCLQDFAQLQAHVLLLVLVLVVCCVVQVHSDDSLQKGKFQFLLLLLLLLLLLFDDAQAEEEEEPLGDVSVVCSNVVSNYDYDYFYQAAAPCQWQAAAAQVRRHTPVVVVLVSDDPRYAAYEAEAVDPAQLHQQDLVSLVSVLVSCLVSVHAYEYECQQVLFFQDPHHDDSLNNDPSSLLRYWYKYGLVLRSVVVQRMIMIGGPNSVSSVSSSVSSCVPVNGYNRSSSSSSSVVSVVCVVVVVSVVVNVQLVVLVVLQCVLCVVLSWYWHPRRGRQKTKTFQPLFADPPPDDDDPSPPPPFQLSVVQSCCCSPLSYHWTQSLSSDDVVVRPSRSRITMGGRSYHNVSSNVVSVSCNCSNVGD/DDDDDDVVDVVPDADFQVVLLVVLLVVQVVLVVVNAFQEQADQAFPDDFPPLLVVLLVVLVPPVCLQDFAQLQAHVLLLVLVLVVCCVVAVHSDDSLQKGKFQFLLVLLLLLLLLFDDAQAEEEEEPLGDVSVVCSQVVSNYDYDYFYQAAAPCQWVAAAALVRRHTPVVVVLVSDDLRAAAYEAEPVDVPALHQQDLVRLVSVLVSCLVSVHAYEYEDQQVLFFQDPHRDDSLRNDVSSQQRYKYKYGPVLRSPVPQRMIMIGGPNSVSVVSSSVSSCVPVVGYNRSSSSSNSVVSVVCVVPVVSVVVNVQLVVLCVLQCVLCVVLVWYWHPRRGAQKTKIFQPLQQDPPVDDDPPSPPVPQQQSVVQSCCCNVQSYHWTQSLSSDDVVVSNSRSRITMGGRSYHSVSSNVVSVSVNVSSVSD

Radius of gyration: 28.19 Å; Cα contacts (8 Å, |Δi|>4): 1841; chains: 2; bounding box: 57×72×73 Å

Secondary structure (DSSP, 8-state):
------HHHHS-----HHHHHHHHHHHH---TTS--EE----S-SSPPPHHHHHHHHHHTTSGGGGS---TT--HHHHHHHHHHHTTTTTS---GGGEEEESHHHHHHHHHHHHH--TT-EEEEEESPPTTHHHHHHHTT-EEEEEEEE--GGGGTS-B-STTSEE-HHHHHTT--TTEEEEEEESSPTTT-----HHHHHHHHHHHHHTT-EEEEE-TTTT-B-SS----GGGS-HHHHTTEEEEEE----S-TTS--EEEE-S-HHHHHHHHHHHHHHTSS--HHHHHHHHHHHHHHHHHTHHHHHHHHHHHHHHHHHHHHHHHT--EE--SBSSEEEEE-TT----TT----GGGSSS-HHHHHHHHHHHHT-EE-B-GGGGS-GGGGGGGTTEEEEE--S-HHHHHHHHHHGGGGGTT-/------HHHHH--S--HHHHHHHHHHHHTT--TTS--EE----S-SSPPPHHHHHHHHHHTTSGGGGS---TT--HHHHHHHHHHHHHHTTS---GGGEEEESHHHHHHHHHHHHH--TT-EEEEEESPPTTHHHHHHHTT-EEEEEEEEPPTTTTTS-B-GGGSEE-HHHHHHT--TTEEEEEEESS-TTT-----HHHHHHHHHHHHHHT-EEEEE-TTTT-B-SS----GGGS-HHHHTTEEEEEE----S-TTS--EEEE-S-HHHHHHHHHHHHHHTSS--HHHHHHHHHHHHHHHHHTHHHHHHHHHHHHHHHHHHHHHHHT--EE--SBSSEEEEE-TTS---TT----GGGTSS-HHHHHHHHHHHHH-EE-B-GGGGS-GGGGGGGTTEEEEE--S-HHHHHHHHHHHGGGGGG-

Organism: Saccharomyces cerevisiae (strain ATCC 204508 / S288c) (NCBI:txid559292)

GO terms:
  GO:0016212 L-kynurenine:2-oxoglutarate transaminase activity (F, IDA)
  GO:0034276 kynurenic acid biosynthetic process (P, IDA)
  GO:0005737 cytoplasm (C, IDA)
  GO:0005739 mitochondrion (C, IDA)
  GO:0047536 L-2-aminoadipate:2-oxoglutarate transaminase activity (F, IDA)
  GO:0005737 cytoplasm (C, HDA)
  GO:0005739 mitochondrion (C, HDA)

CATH classification: 3.90.1150.10 (+1 more: 3.40.640.10)

Sequence (847 aa):
PKVVANKYFTSNTAKDVWSLTNEAAAKAANNQGRELINLGQGFFSYSPPQFAIKEAQKALDIPMVNQYSPTRGRPSLINSLIKLYSPIYNTELKAENVTVTTGANEGILSCLMGLLNAGDEVIVFEPFFDQYIPNIELCGGKVVYVPINPPKELDQRNTRGEEWTIDFEQFEKAITSKTKAVIINTPHNPIGKVFTREELTTLGNICVKHNVVIISDEVYEHLYFTDSFTRIATLSPEIGQLTLTVGSAGSFAATGWRIGWVLSLNAELLSYAAKAHTRICFASPSPLQEACANSINDALKIGYFEKMRQEYINKFKIFTSIFDELGLPYTAPEGTYFVLVDFSKVKIPEDYPYPEEILNKGKDFRISHWLINELGVVAIPPTEFYIKEHEKAAENLLRFAVCKDDAYLENAVERLKLLKDYLPKVVANKYFTSNTAKDVWSLTNEAAAKAANNNQGRELINLGQGFFSYSPPQFAIKEAQKALDIPMVNQYSPTRGRPSLINSLIKLYSPIYNTELKAENVTVTTGANEGILSCLMGLLNAGDEVIVFEPFFDQYIPNIELCGGKVVYVPINPPKELDQRNTRGEEWTIDFEQFEKAITSKTKAVIINTPHNPIGKVFTREELTTLGNICVKHNVVIISDEVYEHLYFTDSFTRIATLSPEIGQLTLTVGSAGSFAATGWRIGWVLSLNAELLSYAAKAHTRICFASPSPLQEACANSINDALKIGYFEKMRQEYINKFKIFTSIFDELGLPYTAPEGTYFVLVDFSKVKIPEDYPYPEEILNKGKDFRISHWLINELGVVAIPPTEFYIKEHEKAAENLLRFAVCKDDAYLENAVERLKLLKDYL

Nearest PDB structures (foldseek):
  3b46-assembly1_A  TM=1.002E+00  e=6.264E-82  Saccharomyces cerevisiae
  3b46-assembly1_B  TM=1.001E+00  e=1.128E-77  Saccharomyces cerevisiae
  5vep-assembly1_A  TM=9.204E-01  e=1.223E-36  Mus musculus
  3fvu-assembly1_B  TM=9.158E-01  e=7.139E-37  Homo sapiens
  5veq-assembly1_B  TM=9.306E-01  e=4.699E-36  Mus musculus

InterPro domains:
  IPR004838 Aminotransferases, class-I, pyridoxal-phosphate-binding site [PS00105] (268-281)
  IPR004839 Aminotransferase, class I/classII, large domain [PF00155] (55-437)
  IPR015421 Pyridoxal phosphate-dependent transferase, major domain [G3DSA:3.40.640.10] (74-328)
  IPR015422 Pyridoxal phosphate-dependent transferase, small domain [G3DSA:3.90.1150.10] (33-444)
  IPR015424 Pyridoxal phosphate-depen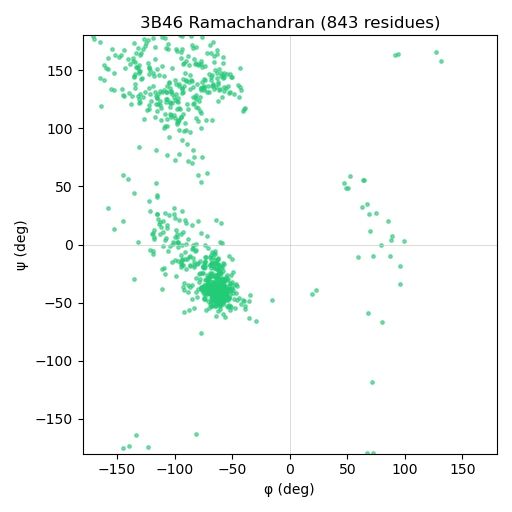dent transferase [SSF53383] (47-438)
  IPR051326 Kynurenine--oxoglutarate transaminase [PTHR43807] (27-442)

B-factor: mean 43.33, std 11.88, range [18.42, 84.16]